Protein 6NCY (pdb70)

B-factor: mean 33.03, std 8.6, range [18.41, 89.69]

Radius of gyration: 34.47 Å; Cα contacts (8 Å, |Δi|>4): 2962; chains: 2; bounding box: 77×88×92 Å

Nearest PDB structures (foldseek):
  6ncz-assembly1_C  TM=1.001E+00  e=0.000E+00  Fusicatenibacter saccharivorans
  6d89-assembly1_B  TM=9.429E-01  e=6.309E-73  Bacteroides uniformis
  7vqm-assembly2_D  TM=9.133E-01  e=1.082E-71  Aquimarina sp.
  8ugt-assembly1_A  TM=8.562E-01  e=4.844E-51  Lachnospira eligens
  6jz4-assembly1_B  TM=8.586E-01  e=1.782E-50  Mediterraneibacter gnavus

Structure (mmCIF, N/CA/C/O backbone):
data_6NCY
#
_entry.id   6NCY
#
_cell.length_a   192.562
_cell.length_b   192.562
_cell.length_c   192.562
_cell.angle_alpha   90.00
_cell.angle_beta   90.00
_cell.angle_gamma   90.00
#
_symmetry.space_group_name_H-M   'P 21 3'
#
loop_
_entity.id
_entity.type
_entity.pdbx_description
1 polymer Beta-glucuronidase
2 non-polymer 'NICKEL (II) ION'
3 non-polymer GLYCEROL
4 non-polymer 'PHOSPHATE ION'
5 water water
#
loop_
_atom_site.group_PDB
_atom_site.id
_atom_site.type_symbol
_atom_site.label_atom_id
_atom_site.label_alt_id
_atom_site.label_comp_id
_atom_site.label_asym_id
_atom_site.label_entity_id
_atom_site.label_seq_id
_atom_site.pdbx_PDB_ins_code
_atom_site.Cartn_x
_atom_site.Cartn_y
_atom_site.Cartn_z
_atom_site.occupancy
_atom_site.B_iso_or_equiv
_atom_site.auth_seq_id
_atom_site.auth_comp_id
_atom_site.auth_asym_id
_atom_site.auth_atom_id
_atom_site.pdbx_PDB_model_num
ATOM 1 N N . MET A 1 10 ? -24.466 1.549 39.890 1.00 57.05 1 MET A N 1
ATOM 2 C CA . MET A 1 10 ? -24.134 2.234 38.642 1.00 59.82 1 MET A CA 1
ATOM 3 C C . MET A 1 10 ? -23.682 3.669 38.927 1.00 58.46 1 MET A C 1
ATOM 4 O O . MET A 1 10 ? -23.854 4.569 38.093 1.00 53.93 1 MET A O 1
ATOM 9 N N . SER A 1 11 ? -23.092 3.864 40.111 1.00 56.21 2 SER A N 1
ATOM 10 C CA . SER A 1 11 ? -22.766 5.210 40.577 1.00 55.14 2 SER A CA 1
ATOM 11 C C . SER A 1 11 ? -21.766 5.902 39.657 1.00 53.25 2 SER A C 1
ATOM 12 O O . SER A 1 11 ? -21.911 7.094 39.362 1.00 48.48 2 SER A O 1
ATOM 15 N N . ASP A 1 12 ? -20.752 5.171 39.180 1.00 52.48 3 ASP A N 1
ATOM 16 C CA . ASP A 1 12 ? -19.715 5.815 38.382 1.00 47.92 3 ASP A CA 1
ATOM 17 C C . ASP A 1 12 ? -20.246 6.371 37.060 1.00 48.85 3 ASP A C 1
ATOM 18 O O . ASP A 1 12 ? -19.607 7.261 36.483 1.00 45.32 3 ASP A O 1
ATOM 23 N N . ILE A 1 13 ? -21.406 5.910 36.580 1.00 44.27 4 ILE A N 1
ATOM 24 C CA . ILE A 1 13 ? -21.958 6.437 35.339 1.00 43.28 4 ILE A CA 1
ATOM 25 C C . ILE A 1 13 ? -23.217 7.288 35.538 1.00 42.19 4 ILE A C 1
ATOM 26 O O . ILE A 1 13 ? -23.527 8.106 34.659 1.00 40.16 4 ILE A O 1
ATOM 31 N N . HIS A 1 14 ? -23.932 7.158 36.660 1.00 43.73 5 HIS A N 1
ATOM 32 C CA . HIS A 1 14 ? -25.195 7.870 36.837 1.00 42.79 5 HIS A CA 1
ATOM 33 C C . HIS A 1 14 ? -25.166 8.977 37.886 1.00 45.79 5 HIS A C 1
ATOM 34 O O . HIS A 1 14 ? -26.130 9.752 37.962 1.00 44.10 5 HIS A O 1
ATOM 41 N N . LEU A 1 15 ? -24.101 9.090 38.678 1.00 41.48 6 LEU A N 1
ATOM 42 C CA . LEU A 1 15 ? -24.005 10.160 39.668 1.00 43.08 6 LEU A CA 1
ATOM 43 C C . LEU A 1 15 ? -23.615 11.464 38.974 1.00 47.61 6 LEU A C 1
ATOM 44 O O . LEU A 1 15 ? -22.520 11.575 38.398 1.00 43.98 6 LEU A O 1
ATOM 49 N N . GLU A 1 16 ? -24.508 12.453 39.025 1.00 40.79 7 GLU A N 1
ATOM 50 C CA . GLU A 1 16 ? -24.200 13.738 38.403 1.00 43.18 7 GLU A CA 1
ATOM 51 C C . GLU A 1 16 ? -23.124 14.482 39.192 1.00 48.21 7 GLU A C 1
ATOM 52 O O . GLU A 1 16 ? -22.116 14.930 38.627 1.00 42.08 7 GLU A O 1
ATOM 58 N N . ASP A 1 17 ? -23.315 14.612 40.506 1.00 45.43 8 ASP A N 1
ATOM 59 C CA . ASP A 1 17 ? -22.419 15.399 41.346 1.00 42.47 8 ASP A CA 1
ATOM 60 C C . ASP A 1 17 ? -21.426 14.475 42.052 1.00 39.51 8 ASP A C 1
ATOM 61 O O . ASP A 1 17 ? -21.469 14.266 43.262 1.00 40.53 8 ASP A O 1
ATOM 66 N N . TYR A 1 18 ? -20.499 13.927 41.261 1.00 33.66 9 TYR A N 1
ATOM 67 C CA . TYR A 1 18 ? -19.523 12.992 41.802 1.00 32.00 9 TYR A CA 1
ATOM 68 C C . TYR A 1 18 ? -18.431 13.687 42.610 1.00 31.10 9 TYR A C 1
ATOM 69 O O . TYR A 1 18 ? -17.686 13.006 43.323 1.00 30.64 9 TYR A O 1
ATOM 78 N N . THR A 1 19 ? -18.319 15.018 42.534 1.00 31.73 10 THR A N 1
ATOM 79 C CA . THR A 1 19 ? -17.268 15.722 43.267 1.00 32.21 10 THR A CA 1
ATOM 80 C C . THR A 1 19 ? -17.665 16.132 44.682 1.00 31.60 10 THR A C 1
ATOM 81 O O . THR A 1 19 ? -16.779 16.414 45.499 1.00 28.90 10 THR A O 1
ATOM 85 N N . GLU A 1 20 ? -18.958 16.181 44.997 1.00 33.40 11 GLU A N 1
ATOM 86 C CA . GLU A 1 20 ? -19.366 16.673 46.310 1.00 35.87 11 GLU A CA 1
ATOM 87 C C . GLU A 1 20 ? -18.767 15.830 47.434 1.00 33.75 11 GLU A C 1
ATOM 88 O O . GLU A 1 20 ? -18.349 16.366 48.467 1.00 31.33 11 GLU A O 1
ATOM 94 N N . GLN A 1 21 ? -18.675 14.513 47.235 1.00 30.93 12 GLN A N 1
ATOM 95 C CA . GLN A 1 21 ? -18.108 13.641 48.263 1.00 32.44 12 GLN A CA 1
ATOM 96 C C . GLN A 1 21 ? -16.658 13.977 48.599 1.00 34.49 12 GLN A C 1
ATOM 97 O O . GLN A 1 21 ? -16.177 13.572 49.658 1.00 30.53 12 GLN A O 1
ATOM 103 N N . TYR A 1 22 ? -15.935 14.681 47.728 1.00 32.24 13 TYR A N 1
ATOM 104 C CA . TYR A 1 22 ? -14.543 15.004 48.030 1.00 28.24 13 TYR A CA 1
ATOM 105 C C . TYR A 1 22 ? -14.377 16.381 48.669 1.00 30.05 13 TYR A C 1
ATOM 106 O O . TYR A 1 22 ? -13.244 16.782 48.963 1.00 28.26 13 TYR A O 1
ATOM 115 N N . GLU A 1 23 ? -15.471 17.111 48.904 1.00 29.45 14 GLU A N 1
ATOM 116 C CA . GLU A 1 23 ? -15.393 18.453 49.489 1.00 30.98 14 GLU A CA 1
ATOM 117 C C . GLU A 1 23 ? -15.212 18.336 51.007 1.00 31.96 14 GLU A C 1
ATOM 118 O O . GLU A 1 23 ? -16.070 18.707 51.804 1.00 32.61 14 GLU A O 1
ATOM 124 N N . THR A 1 24 ? -14.057 17.811 51.405 1.00 29.08 15 THR A N 1
ATOM 125 C CA . THR A 1 24 ? -13.770 17.588 52.815 1.00 31.84 15 THR A CA 1
ATOM 126 C C . THR A 1 24 ? -12.266 17.398 52.967 1.00 30.50 15 THR A C 1
ATOM 127 O O . THR A 1 24 ? -11.541 17.238 51.983 1.00 30.49 15 THR A O 1
ATOM 131 N N . GLY A 1 25 ? -11.805 17.421 54.213 1.00 26.00 16 GLY A N 1
ATOM 132 C CA . GLY A 1 25 ? -10.380 17.302 54.488 1.00 26.22 16 GLY A CA 1
ATOM 133 C C . GLY A 1 25 ? -9.544 18.382 53.827 1.00 31.31 16 GLY A C 1
ATOM 134 O O . GLY A 1 25 ? -8.490 18.087 53.253 1.00 28.60 16 GLY A O 1
ATOM 135 N N . PHE A 1 26 ? -9.987 19.630 53.893 1.00 29.95 17 PHE A N 1
ATOM 136 C CA . PHE A 1 26 ? -9.313 20.690 53.154 1.00 28.98 17 PHE A CA 1
ATOM 137 C C . PHE A 1 26 ? -7.948 21.012 53.737 1.00 29.22 17 PHE A C 1
ATOM 138 O O . PHE A 1 26 ? -7.760 21.039 54.954 1.00 31.22 17 PHE A O 1
ATOM 146 N N . ALA A 1 27 ? -6.990 21.262 52.854 1.00 28.36 18 ALA A N 1
ATOM 147 C CA . ALA A 1 27 ? -5.783 21.979 53.232 1.00 29.27 18 ALA A CA 1
ATOM 148 C C . ALA A 1 27 ? -6.065 23.466 53.088 1.00 26.74 18 ALA A C 1
ATOM 149 O O . ALA A 1 27 ? -6.519 23.915 52.031 1.00 25.79 18 ALA A O 1
ATOM 151 N N . THR A 1 28 ? -5.813 24.223 54.157 1.00 25.08 19 THR A N 1
ATOM 152 C CA . THR A 1 28 ? -6.093 25.650 54.197 1.00 27.16 19 THR A CA 1
ATOM 153 C C . THR A 1 28 ? -4.963 26.321 54.956 1.00 26.43 19 THR A C 1
ATOM 154 O O . THR A 1 28 ? -4.065 25.653 55.466 1.00 27.66 19 THR A O 1
ATOM 158 N N . VAL A 1 29 ? -5.027 27.653 55.072 1.00 26.61 20 VAL A N 1
ATOM 159 C CA . VAL A 1 29 ? -4.046 28.357 55.901 1.00 25.54 20 VAL A CA 1
ATOM 160 C C . VAL A 1 29 ? -3.993 27.769 57.311 1.00 28.59 20 VAL A C 1
ATOM 161 O O . VAL A 1 29 ? -2.924 27.712 57.930 1.00 26.99 20 VAL A O 1
ATOM 165 N N . ASP A 1 30 ? -5.128 27.280 57.823 1.00 27.60 21 ASP A N 1
ATOM 166 C CA . ASP A 1 30 ? -5.171 26.750 59.182 1.00 30.03 21 ASP A CA 1
ATOM 167 C C . ASP A 1 30 ? -4.474 25.403 59.337 1.00 31.72 21 ASP A C 1
ATOM 168 O O . ASP A 1 30 ? -4.219 25.000 60.474 1.00 29.83 21 ASP A O 1
ATOM 173 N N . THR A 1 31 ? -4.157 24.692 58.250 1.00 29.17 22 THR A N 1
ATOM 174 C CA . THR A 1 31 ? -3.427 23.435 58.382 1.00 26.63 22 THR A CA 1
ATOM 175 C C . THR A 1 31 ? -1.955 23.568 58.016 1.00 28.70 22 THR A C 1
ATOM 176 O O . THR A 1 31 ? -1.205 22.605 58.185 1.00 29.34 22 THR A O 1
ATOM 180 N N . MET A 1 32 ? -1.518 24.733 57.544 1.00 27.69 23 MET A N 1
ATOM 181 C CA . MET A 1 32 ? -0.100 24.937 57.276 1.00 30.02 23 MET A CA 1
ATOM 182 C C . MET A 1 32 ? 0.718 24.787 58.554 1.00 30.10 23 MET A C 1
ATOM 183 O O . MET A 1 32 ? 0.248 25.082 59.656 1.00 30.09 23 MET A O 1
ATOM 188 N N . ILE A 1 33 ? 1.969 24.346 58.400 1.00 26.84 24 ILE A N 1
ATOM 189 C CA . ILE A 1 33 ? 2.934 24.403 59.489 1.00 29.36 24 ILE A CA 1
ATOM 190 C C . ILE A 1 33 ? 4.153 25.164 59.002 1.00 29.27 24 ILE A C 1
ATOM 191 O O . ILE A 1 33 ? 4.453 25.192 57.804 1.00 29.64 24 ILE A O 1
ATOM 196 N N . PHE A 1 34 ? 4.860 25.781 59.948 1.00 27.39 25 PHE A N 1
ATOM 197 C CA . PHE A 1 34 ? 6.088 26.501 59.633 1.00 26.97 25 PHE A CA 1
ATOM 198 C C . PHE A 1 34 ? 7.183 25.505 59.250 1.00 30.30 25 PHE A C 1
ATOM 199 O O . PHE A 1 34 ? 7.384 24.500 59.940 1.00 29.22 25 PHE A O 1
ATOM 207 N N . GLU A 1 35 ? 7.9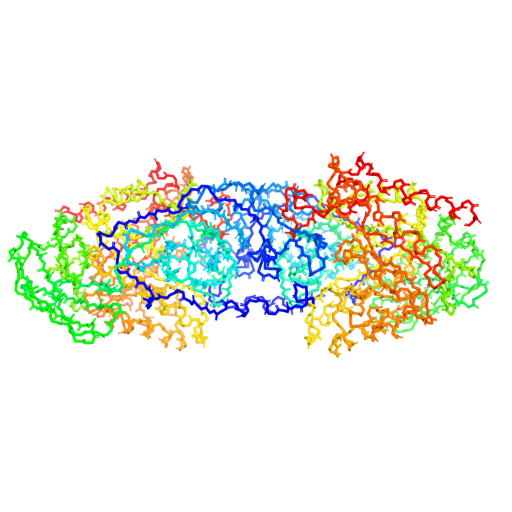08 25.791 58.157 1.00 28.73 26 GLU A N 1
ATOM 208 C CA . GLU A 1 35 ? 8.880 24.850 57.613 1.00 30.64 26 GLU A CA 1
ATOM 209 C C . GLU A 1 35 ? 10.335 25.210 57.858 1.00 31.46 26 GLU A C 1
ATOM 210 O O . GLU A 1 35 ? 11.203 24.357 57.639 1.00 31.10 26 GLU A O 1
ATOM 216 N N . GLY A 1 36 ? 10.636 26.446 58.252 1.00 28.74 27 GLY A N 1
ATOM 217 C CA . GLY A 1 36 ? 12.023 26.848 58.386 1.00 27.41 27 GLY A CA 1
ATOM 218 C C . GLY A 1 36 ? 12.796 25.956 59.334 1.00 32.13 27 GLY A C 1
ATOM 219 O O . GLY A 1 36 ? 12.325 25.653 60.438 1.00 28.12 27 GLY A O 1
ATOM 220 N N . GLY A 1 37 ? 13.974 25.510 58.896 1.00 29.16 28 GLY A N 1
ATOM 221 C CA . GLY A 1 37 ? 14.822 24.639 59.683 1.00 32.63 28 GLY A CA 1
ATOM 222 C C . GLY A 1 37 ? 14.320 23.225 59.879 1.00 35.74 28 GLY A C 1
ATOM 223 O O . GLY A 1 37 ? 14.896 22.491 60.688 1.00 43.41 28 GLY A O 1
ATOM 224 N N . ARG A 1 38 ? 13.272 22.806 59.173 1.00 31.31 29 ARG A N 1
ATOM 225 C CA . ARG A 1 38 ? 12.743 21.456 59.317 1.00 30.83 29 ARG A CA 1
ATOM 226 C C . ARG A 1 38 ? 13.322 20.566 58.224 1.00 35.81 29 ARG A C 1
ATOM 227 O O . ARG A 1 38 ? 13.287 20.925 57.040 1.00 31.12 29 ARG A O 1
ATOM 235 N N . ARG A 1 39 ? 13.852 19.413 58.626 1.00 31.88 30 ARG A N 1
ATOM 236 C CA . ARG A 1 39 ? 14.252 18.391 57.669 1.00 34.95 30 ARG A CA 1
ATOM 237 C C . ARG A 1 39 ? 13.030 17.806 56.974 1.00 32.59 30 ARG A C 1
ATOM 238 O O . ARG A 1 39 ? 12.011 17.511 57.606 1.00 31.57 30 ARG A O 1
ATOM 246 N N . GLU A 1 40 ? 13.131 17.635 55.662 1.00 28.69 31 GLU A N 1
ATOM 247 C CA . GLU A 1 40 ? 12.044 17.060 54.891 1.00 31.24 31 GLU A CA 1
ATOM 248 C C . GLU A 1 40 ? 12.580 15.960 53.985 1.00 33.68 31 GLU A C 1
ATOM 249 O O . GLU A 1 40 ? 13.752 15.956 53.603 1.00 33.47 31 GLU A O 1
ATOM 255 N N . GLU A 1 41 ? 11.717 14.989 53.708 1.00 31.37 32 GLU A N 1
ATOM 256 C CA . GLU A 1 41 ? 11.954 13.938 52.728 1.00 28.28 32 GLU A CA 1
ATOM 257 C C . GLU A 1 41 ? 11.003 14.205 51.568 1.00 27.15 32 GLU A C 1
ATOM 258 O O . GLU A 1 41 ? 9.786 14.294 51.776 1.00 29.42 32 GLU A O 1
ATOM 264 N N . LEU A 1 42 ? 11.538 14.375 50.364 1.00 27.35 33 LEU A N 1
ATOM 265 C CA . LEU A 1 42 ? 10.651 14.725 49.260 1.00 26.94 33 LEU A CA 1
ATOM 266 C C . LEU A 1 42 ? 10.068 13.468 48.635 1.00 27.61 33 LEU A C 1
ATOM 267 O O . LEU A 1 42 ? 10.628 12.373 48.744 1.00 26.83 33 LEU A O 1
ATOM 272 N N . LEU A 1 43 ? 8.913 13.634 47.989 1.00 25.55 34 LEU A N 1
ATOM 273 C CA . LEU A 1 43 ? 8.365 12.613 47.108 1.00 24.89 34 LEU A CA 1
ATOM 274 C C . LEU A 1 43 ? 8.500 12.998 45.642 1.00 26.56 34 LEU A C 1
ATOM 275 O O . LEU A 1 43 ? 7.869 12.370 44.783 1.00 24.55 34 LEU A O 1
ATOM 280 N N . ASN A 1 44 ? 9.316 14.015 45.343 1.00 25.56 35 ASN A N 1
ATOM 281 C CA . ASN A 1 44 ? 9.721 14.298 43.972 1.00 26.94 35 ASN A CA 1
ATOM 282 C C . ASN A 1 44 ? 10.297 13.034 43.343 1.00 26.67 35 ASN A C 1
ATOM 283 O O . ASN A 1 44 ? 10.919 12.211 44.018 1.00 25.64 35 ASN A O 1
ATOM 288 N N . GLY A 1 45 ? 10.102 12.876 42.044 1.00 27.67 36 GLY A N 1
ATOM 289 C CA . GLY A 1 45 ? 10.632 11.722 41.353 1.00 27.21 36 GLY A CA 1
ATOM 290 C C . GLY A 1 45 ? 9.663 11.252 40.296 1.00 26.98 36 GLY A C 1
ATOM 291 O O . GLY A 1 45 ? 8.714 11.950 39.943 1.00 25.99 36 GLY A O 1
ATOM 292 N N . GLY A 1 46 ? 9.902 10.046 39.779 1.00 25.32 37 GLY A N 1
ATOM 293 C CA . GLY A 1 46 ? 9.019 9.518 38.750 1.00 26.75 37 GLY A CA 1
ATOM 294 C C . GLY A 1 46 ? 7.709 9.018 39.330 1.00 27.78 37 GLY A C 1
ATOM 295 O O . GLY A 1 46 ? 7.723 8.200 40.241 1.00 29.47 37 GLY A O 1
ATOM 296 N N . TRP A 1 47 ? 6.568 9.536 38.881 1.00 26.97 38 TRP A N 1
ATOM 297 C CA . TRP A 1 47 ? 5.280 9.002 39.293 1.00 25.38 38 TRP A CA 1
ATOM 298 C C . TRP A 1 47 ? 4.623 8.347 38.088 1.00 24.92 38 TRP A C 1
ATOM 299 O O . TRP A 1 47 ? 4.629 8.908 36.985 1.00 25.40 38 TRP A O 1
ATOM 310 N N . HIS A 1 48 ? 4.055 7.167 38.298 1.00 22.43 39 HIS A N 1
ATOM 311 C CA . HIS A 1 48 ? 3.217 6.554 37.270 1.00 27.52 39 HIS A CA 1
ATOM 312 C C . HIS A 1 48 ? 1.955 7.396 37.075 1.00 26.74 39 HIS A C 1
ATOM 313 O O . HIS A 1 48 ? 1.373 7.896 38.046 1.00 25.62 39 HIS A O 1
ATOM 320 N N . TYR A 1 49 ? 1.519 7.565 35.824 1.00 23.38 40 TYR A N 1
ATOM 321 C CA . TYR A 1 49 ? 0.441 8.532 35.614 1.00 25.90 40 TYR A CA 1
ATOM 322 C C . TYR A 1 49 ? -0.497 8.104 34.489 1.00 26.04 40 TYR A C 1
ATOM 323 O O . TYR A 1 49 ? -0.133 7.323 33.609 1.00 25.56 40 TYR A O 1
ATOM 332 N N . ALA A 1 50 ? -1.718 8.652 34.520 1.00 26.32 41 ALA A N 1
ATOM 333 C CA . ALA A 1 50 ? -2.634 8.602 33.387 1.00 24.19 41 ALA A CA 1
ATOM 334 C C . ALA A 1 50 ? -3.230 9.976 33.127 1.00 24.86 41 ALA A C 1
ATOM 335 O O . ALA A 1 50 ? -3.457 10.757 34.058 1.00 27.03 41 ALA A O 1
ATOM 337 N N . VAL A 1 51 ? -3.476 10.258 31.845 1.00 25.47 42 VAL A N 1
ATOM 338 C CA . VAL A 1 51 ? -4.397 11.322 31.438 1.00 24.68 42 VAL A CA 1
ATOM 339 C C . VAL A 1 51 ? -5.815 10.867 31.755 1.00 26.18 42 VAL A C 1
ATOM 340 O O . VAL A 1 51 ? -6.258 9.808 31.288 1.00 27.27 42 VAL A O 1
ATOM 344 N N . ASP A 1 52 ? -6.539 11.648 32.550 1.00 24.68 43 ASP A N 1
ATOM 345 C CA . ASP A 1 52 ? -7.863 11.230 33.016 1.00 23.06 43 ASP A CA 1
ATOM 346 C C . ASP A 1 52 ? -8.890 12.263 32.579 1.00 26.96 43 ASP A C 1
ATOM 347 O O . ASP A 1 52 ? -9.430 13.005 33.406 1.00 27.09 43 ASP A O 1
ATOM 352 N N . GLN A 1 53 ? -9.190 12.272 31.279 1.00 24.12 44 GLN A N 1
ATOM 353 C CA . GLN A 1 53 ? -9.922 13.389 30.690 1.00 25.82 44 GLN A CA 1
ATOM 354 C C . GLN A 1 53 ? -11.334 13.528 31.256 1.00 28.35 44 GLN A C 1
ATOM 355 O O . GLN A 1 53 ? -11.851 14.652 31.362 1.00 24.93 44 GLN A O 1
ATOM 361 N N . TYR A 1 54 ? -11.980 12.418 31.618 1.00 23.93 45 TYR A N 1
ATOM 362 C CA . TYR A 1 54 ? -13.358 12.473 32.091 1.00 24.21 45 TYR A CA 1
ATOM 363 C C . TYR A 1 54 ? -13.475 12.323 33.603 1.00 25.85 45 TYR A C 1
ATOM 364 O O . TYR A 1 54 ? -14.582 12.113 34.110 1.00 26.75 45 TYR A O 1
ATOM 373 N N . ASP A 1 55 ? -12.365 12.420 34.333 1.00 25.21 46 ASP A N 1
ATOM 374 C CA . ASP A 1 55 ? -12.374 12.296 35.792 1.00 26.31 46 ASP A CA 1
ATOM 375 C C . ASP A 1 55 ? -12.831 10.899 36.230 1.00 29.77 46 ASP A C 1
ATOM 376 O O . ASP A 1 55 ? -13.454 10.726 37.286 1.00 28.24 46 ASP A O 1
ATOM 381 N N . THR A 1 56 ? -12.489 9.890 35.421 1.00 28.96 47 THR A N 1
ATOM 382 C CA . THR A 1 56 ? -12.905 8.515 35.687 1.00 27.62 47 THR A CA 1
ATOM 383 C C . THR A 1 56 ? -12.362 7.996 37.017 1.00 28.61 47 THR A C 1
ATOM 384 O O . THR A 1 56 ? -13.037 7.215 37.696 1.00 28.51 47 THR A O 1
ATOM 388 N N . CYS A 1 57 ? -11.152 8.412 37.407 1.00 25.31 48 CYS A N 1
ATOM 389 C CA . CYS A 1 57 ? -10.598 7.966 38.685 1.00 24.63 48 CYS A CA 1
ATOM 390 C C . CYS A 1 57 ? -11.496 8.370 39.853 1.00 30.95 48 CYS A C 1
ATOM 391 O O . CYS A 1 57 ? -11.704 7.589 40.786 1.00 29.87 48 CYS A O 1
ATOM 394 N N . LEU A 1 58 ? -12.039 9.589 39.821 1.00 29.02 49 LEU A N 1
ATOM 395 C CA . LEU A 1 58 ? -12.882 10.076 40.904 1.00 27.94 49 LEU A CA 1
ATOM 396 C C . LEU A 1 58 ? -14.280 9.477 40.868 1.00 28.98 49 LEU A C 1
ATOM 397 O O . LEU A 1 58 ? -14.938 9.407 41.912 1.00 30.06 49 LEU A O 1
ATOM 402 N N . ARG A 1 59 ? -14.739 9.032 39.702 1.00 31.10 50 ARG A N 1
ATOM 403 C CA . ARG A 1 59 ? -16.047 8.394 39.607 1.00 28.87 50 ARG A CA 1
ATOM 404 C C . ARG A 1 59 ? -15.971 6.909 39.938 1.00 35.40 50 ARG A C 1
ATOM 405 O O . ARG A 1 59 ? -16.842 6.389 40.639 1.00 33.08 50 ARG A O 1
ATOM 413 N N . GLN A 1 60 ? -14.948 6.210 39.425 1.00 29.44 51 GLN A N 1
ATOM 414 C CA . GLN A 1 60 ? -14.778 4.775 39.641 1.00 31.63 51 GLN A CA 1
ATOM 415 C C . GLN A 1 60 ? -13.965 4.446 40.883 1.00 33.14 51 GLN A C 1
ATOM 416 O O . GLN A 1 60 ? -13.965 3.286 41.312 1.00 31.52 51 GLN A O 1
ATOM 422 N N . LYS A 1 61 ? -13.232 5.418 41.433 1.00 29.07 52 LYS A N 1
ATOM 423 C CA . LYS A 1 61 ? -12.455 5.240 42.664 1.00 31.23 52 LYS A CA 1
ATOM 424 C C . LYS A 1 61 ? -11.343 4.201 42.470 1.00 31.62 52 LYS A C 1
ATOM 425 O O . LYS A 1 61 ? -11.238 3.203 43.193 1.00 27.24 52 LYS A O 1
ATOM 431 N N . TRP A 1 62 ? -10.493 4.473 41.470 1.00 29.53 53 TRP A N 1
ATOM 432 C CA . TRP A 1 62 ? -9.366 3.591 41.183 1.00 28.41 53 TRP A CA 1
ATOM 433 C C . TRP A 1 62 ? -8.492 3.364 42.400 1.00 28.31 53 TRP A C 1
ATOM 434 O O . TRP A 1 62 ? -7.862 2.306 42.530 1.00 27.67 53 TRP A O 1
ATOM 445 N N . TYR A 1 63 ? -8.395 4.367 43.277 1.00 27.30 54 TYR A N 1
ATOM 446 C CA . TYR A 1 63 ? -7.502 4.272 44.426 1.00 27.14 54 TYR A CA 1
ATOM 447 C C . TYR A 1 63 ? -7.920 3.185 45.409 1.00 27.27 54 TYR A C 1
ATOM 448 O O . TYR A 1 63 ? -7.117 2.807 46.264 1.00 29.25 54 TYR A O 1
ATOM 457 N N . LYS A 1 64 ? -9.158 2.700 45.342 1.00 28.88 55 LYS A N 1
ATOM 458 C CA . LYS A 1 64 ? -9.534 1.567 46.185 1.00 27.62 55 LYS A CA 1
ATOM 459 C C . LYS A 1 64 ? -8.927 0.256 45.701 1.00 34.21 55 LYS A C 1
ATOM 460 O O . LYS A 1 64 ? -8.896 -0.710 46.467 1.00 31.95 55 LYS A O 1
ATOM 466 N N . GLU A 1 65 ? -8.467 0.194 44.449 1.00 31.90 56 GLU A N 1
ATOM 467 C CA . GLU A 1 65 ? -7.824 -1.004 43.889 1.00 30.50 56 GLU A CA 1
ATOM 468 C C . GLU A 1 65 ? -8.672 -2.256 44.111 1.00 33.01 56 GLU A C 1
ATOM 469 O O . GLU A 1 65 ? -8.201 -3.293 44.590 1.00 32.02 56 GLU A O 1
ATOM 475 N N . ARG A 1 66 ? -9.938 -2.160 43.740 1.00 31.59 57 ARG A N 1
ATOM 476 C CA . ARG A 1 66 ? -10.848 -3.297 43.823 1.00 34.52 57 ARG A CA 1
ATOM 477 C C . ARG A 1 66 ? -10.639 -4.161 42.580 1.00 36.26 57 ARG A C 1
ATOM 478 O O . ARG A 1 66 ? -11.138 -3.848 41.499 1.00 35.69 57 ARG A O 1
ATOM 486 N N . TYR A 1 67 ? -9.861 -5.238 42.720 1.00 33.94 58 TYR A N 1
ATOM 487 C CA . TYR A 1 67 ? -9.486 -6.081 41.590 1.00 33.03 58 TYR A CA 1
ATOM 488 C C . TYR A 1 67 ? -10.352 -7.327 41.454 1.00 35.85 58 TYR A C 1
ATOM 489 O O . TYR A 1 67 ? -10.422 -7.896 40.357 1.00 31.94 58 TYR A O 1
ATOM 498 N N . ARG A 1 68 ? -11.018 -7.748 42.530 1.00 33.48 59 ARG A N 1
ATOM 499 C CA . ARG A 1 68 ? -11.873 -8.926 42.535 1.00 39.94 59 ARG A CA 1
ATOM 500 C C . ARG A 1 68 ? -13.199 -8.591 43.199 1.00 38.40 59 ARG A C 1
ATOM 501 O O . ARG A 1 68 ? -13.268 -7.700 44.044 1.00 40.54 59 ARG A O 1
ATOM 509 N N . ASP A 1 69 ? -14.253 -9.312 42.814 1.00 38.16 60 ASP A N 1
ATOM 510 C CA . ASP A 1 69 ? -15.540 -9.130 43.469 1.00 47.88 60 ASP A CA 1
ATOM 511 C C . ASP A 1 69 ? -15.637 -10.054 44.692 1.00 42.72 60 ASP A C 1
ATOM 512 O O . ASP A 1 69 ? -14.684 -10.741 45.057 1.00 41.35 60 ASP A O 1
ATOM 517 N N . GLU A 1 70 ? -16.805 -10.062 45.342 1.00 51.54 61 GLU A N 1
ATOM 518 C CA . GLU A 1 70 ? -16.957 -10.772 46.613 1.00 52.79 61 GLU A CA 1
ATOM 519 C C . GLU A 1 70 ? -16.835 -12.279 46.434 1.00 54.24 61 GLU A C 1
ATOM 520 O O . GLU A 1 70 ? -16.468 -12.989 47.376 1.00 53.18 61 GLU A O 1
ATOM 526 N N . LYS A 1 71 ? -17.130 -12.785 45.240 1.00 49.39 62 LYS A N 1
ATOM 527 C CA . LYS A 1 71 ? -17.027 -14.207 44.956 1.00 47.14 62 LYS A CA 1
ATOM 528 C C . LYS A 1 71 ? -15.670 -14.599 44.386 1.00 45.57 62 LYS A C 1
ATOM 529 O O . LYS A 1 71 ? -15.508 -15.734 43.930 1.00 45.82 62 LYS A O 1
ATOM 535 N N . GLY A 1 72 ? -14.695 -13.694 44.388 1.00 44.15 63 GLY A N 1
ATOM 536 C CA . GLY A 1 72 ? -13.380 -14.045 43.904 1.00 37.56 63 GLY A CA 1
ATOM 537 C C . GLY A 1 72 ? -13.171 -13.923 42.406 1.00 42.49 63 GLY A C 1
ATOM 538 O O . GLY A 1 72 ? -12.071 -14.228 41.932 1.00 39.77 63 GLY A O 1
ATOM 539 N N . PHE A 1 73 ? -14.176 -13.497 41.638 1.00 37.04 64 PHE A N 1
ATOM 540 C CA . PHE A 1 73 ? -13.951 -13.238 40.215 1.00 39.38 64 PHE A CA 1
ATOM 541 C C . PHE A 1 73 ? -13.144 -11.955 40.026 1.00 37.80 64 PHE A C 1
ATOM 542 O O . PHE A 1 73 ? -13.378 -10.957 40.711 1.00 35.38 64 PHE A O 1
ATOM 550 N N . THR A 1 74 ? -12.221 -11.961 39.065 1.00 34.94 65 THR A N 1
ATOM 551 C CA . THR A 1 74 ? -11.627 -10.698 38.646 1.00 33.63 65 THR A CA 1
ATOM 552 C C . THR A 1 74 ? -12.655 -9.871 37.882 1.00 32.09 65 THR A C 1
ATOM 553 O O . THR A 1 74 ? -13.508 -10.405 37.163 1.00 31.42 65 THR A O 1
ATOM 557 N N . VAL A 1 75 ? -12.577 -8.556 38.055 1.00 31.76 66 VAL A N 1
ATOM 558 C CA . VAL A 1 75 ? -13.446 -7.629 37.335 1.00 34.57 66 VAL A CA 1
ATOM 559 C C . VAL A 1 75 ? -12.584 -6.821 36.372 1.00 31.91 66 VAL A C 1
ATOM 560 O O . VAL A 1 75 ? -11.410 -6.563 36.661 1.00 33.17 66 VAL A O 1
ATOM 564 N N . PRO A 1 76 ? -13.107 -6.424 35.218 1.00 33.09 67 PRO A N 1
ATOM 565 C CA . PRO A 1 76 ? -12.326 -5.571 34.308 1.00 30.03 67 PRO A CA 1
ATOM 566 C C . PRO A 1 76 ? -11.979 -4.246 34.978 1.00 29.98 67 PRO A C 1
ATOM 567 O O . PRO A 1 76 ? -12.774 -3.708 35.750 1.00 31.43 67 PRO A O 1
ATOM 571 N N . ILE A 1 77 ? -10.776 -3.724 34.706 1.00 28.09 68 ILE A N 1
ATOM 572 C CA . ILE A 1 77 ? -10.392 -2.415 35.228 1.00 31.19 68 ILE A CA 1
ATOM 573 C C . ILE A 1 77 ? -9.807 -1.544 34.122 1.00 31.08 68 ILE A C 1
ATOM 574 O O . ILE A 1 77 ? -9.324 -2.032 33.096 1.00 27.36 68 ILE A O 1
ATOM 579 N N . ASP A 1 78 ? -9.848 -0.229 34.362 1.00 27.70 69 ASP A N 1
ATOM 580 C CA . ASP A 1 78 ? -9.486 0.782 33.373 1.00 28.77 69 ASP A CA 1
ATOM 581 C C . ASP A 1 78 ? -8.202 1.519 33.738 1.00 27.79 69 ASP A C 1
ATOM 582 O O . ASP A 1 78 ? -7.981 2.651 33.284 1.00 25.78 69 ASP A O 1
ATOM 587 N N . TYR A 1 79 ? -7.351 0.893 34.548 1.00 26.46 70 TYR A N 1
ATOM 588 C CA . TYR A 1 79 ? -6.100 1.484 35.001 1.00 27.98 70 TYR A CA 1
ATOM 589 C C . TYR A 1 79 ? -5.133 0.352 35.305 1.00 28.88 70 TYR A C 1
ATOM 590 O O . TYR A 1 79 ? -5.542 -0.797 35.481 1.00 29.16 70 TYR A O 1
ATOM 599 N N . SER A 1 80 ? -3.840 0.692 35.372 1.00 29.14 71 SER A N 1
ATOM 600 C CA . SER A 1 80 ? -2.799 -0.263 35.778 1.00 32.05 71 SER A CA 1
ATOM 601 C C . SER A 1 80 ? -1.657 0.551 36.396 1.00 29.49 71 SER A C 1
ATOM 602 O O . SER A 1 80 ? -0.773 1.028 35.686 1.00 32.83 71 SER A O 1
ATOM 605 N N . PHE A 1 81 ? -1.688 0.699 37.723 1.00 29.64 72 PHE A N 1
ATOM 606 C CA . PHE A 1 81 ? -0.807 1.661 38.389 1.00 30.41 72 PHE A CA 1
ATOM 607 C C . PHE A 1 81 ? 0.669 1.413 38.063 1.00 30.98 72 PHE A C 1
ATOM 608 O O . PHE A 1 81 ? 1.364 2.311 37.582 1.00 32.22 72 PHE A O 1
ATOM 616 N N . ASP A 1 82 ? 1.176 0.199 38.317 1.00 28.48 73 ASP A N 1
ATOM 617 C CA . ASP A 1 82 ? 2.612 -0.018 38.143 1.00 27.33 73 ASP A CA 1
ATOM 618 C C . ASP A 1 82 ? 3.034 -0.089 36.681 1.00 30.44 73 ASP A C 1
ATOM 619 O O . ASP A 1 82 ? 4.223 0.075 36.392 1.00 31.35 73 ASP A O 1
ATOM 624 N N . GLU A 1 83 ? 2.104 -0.322 35.754 1.00 27.11 74 GLU A N 1
ATOM 625 C CA . GLU A 1 83 ? 2.450 -0.439 34.345 1.00 27.09 74 GLU A CA 1
ATOM 626 C C . GLU A 1 83 ? 2.098 0.809 33.546 1.00 29.37 74 GLU A C 1
ATOM 627 O O . GLU A 1 83 ? 2.317 0.831 32.337 1.00 29.57 74 GLU A O 1
ATOM 633 N N . TRP A 1 84 ? 1.537 1.836 34.190 1.00 26.43 75 TRP A N 1
ATOM 634 C CA . TRP A 1 84 ? 1.396 3.144 33.564 1.00 27.59 75 TRP A CA 1
ATOM 635 C C . TRP A 1 84 ? 2.776 3.723 33.239 1.00 27.61 75 TRP A C 1
ATOM 636 O O . TRP A 1 84 ? 3.765 3.384 33.895 1.00 25.97 75 TRP A O 1
ATOM 647 N N . PRO A 1 85 ? 2.861 4.638 32.267 1.00 26.72 76 PRO A N 1
ATOM 648 C CA . PRO A 1 85 ? 4.112 5.378 32.058 1.00 27.28 76 PRO A CA 1
ATOM 649 C C . PRO A 1 85 ? 4.401 6.288 33.245 1.00 27.13 76 PRO A C 1
ATOM 650 O O . PRO A 1 85 ? 3.580 6.467 34.146 1.00 26.86 76 PRO A O 1
ATOM 654 N N . VAL A 1 86 ? 5.572 6.918 33.197 1.00 27.77 77 VAL A N 1
ATOM 655 C CA . VAL A 1 86 ? 6.146 7.634 34.330 1.00 27.58 77 VAL A CA 1
ATOM 656 C C . VAL A 1 86 ? 6.392 9.084 33.940 1.00 27.82 77 VAL A C 1
ATOM 657 O O . VAL A 1 86 ? 6.860 9.365 32.834 1.00 27.14 77 VAL A O 1
ATOM 661 N N . MET A 1 87 ? 6.059 10.008 34.843 1.00 26.28 78 MET A N 1
ATOM 662 C CA . MET A 1 87 ? 6.327 11.428 34.647 1.00 25.40 78 MET A CA 1
ATOM 663 C C . MET A 1 87 ? 7.090 11.946 35.853 1.00 28.53 78 MET A C 1
ATOM 664 O O . MET A 1 87 ? 6.726 11.645 36.995 1.00 25.04 78 MET A O 1
ATOM 669 N N . GLN A 1 88 ? 8.144 12.719 35.602 1.00 27.39 79 GLN A N 1
ATOM 670 C CA . GLN A 1 88 ? 8.937 13.292 36.682 1.00 29.41 79 GLN A CA 1
ATOM 671 C C . GLN A 1 88 ? 8.175 14.458 37.305 1.00 28.98 79 GLN A C 1
ATOM 672 O O . GLN A 1 88 ? 7.876 15.443 36.618 1.00 27.56 79 GLN A O 1
ATOM 678 N N . LEU A 1 89 ? 7.858 14.346 38.608 1.00 26.20 80 LEU A N 1
ATOM 679 C CA . LEU A 1 89 ? 7.241 15.414 39.383 1.00 25.93 80 LEU A CA 1
ATOM 680 C C . LEU A 1 89 ? 8.272 16.016 40.324 1.00 26.14 80 LEU A C 1
ATOM 681 O O . LEU A 1 89 ? 9.152 15.306 40.810 1.00 25.33 80 LEU A O 1
ATOM 686 N N . PRO A 1 90 ? 8.184 17.319 40.630 1.00 30.28 81 PRO A N 1
ATOM 687 C CA . PRO A 1 90 ? 7.135 18.233 40.159 1.00 26.94 81 PRO A CA 1
ATOM 688 C C . PRO A 1 90 ? 7.404 18.799 38.760 1.00 27.44 81 PRO A C 1
ATOM 689 O O . PRO A 1 90 ? 8.550 18.887 38.342 1.00 26.28 81 PRO A O 1
ATOM 693 N N . CYS A 1 91 ? 6.346 19.170 38.045 1.00 25.01 82 CYS A N 1
ATOM 694 C CA . CYS A 1 91 ? 6.459 19.827 36.748 1.00 27.92 82 CYS A CA 1
ATOM 695 C C . CYS A 1 91 ? 5.104 20.421 36.410 1.00 26.40 82 CYS A C 1
ATOM 696 O O . CYS A 1 91 ? 4.078 20.009 36.961 1.00 24.41 82 CYS A O 1
ATOM 699 N N . SER A 1 92 ? 5.118 21.421 35.531 1.00 26.29 83 SER A N 1
ATOM 700 C CA . SER A 1 92 ? 3.925 21.771 34.770 1.00 26.91 83 SER A CA 1
ATOM 701 C C . SER A 1 92 ? 3.790 20.731 33.677 1.00 25.61 83 SER A C 1
ATOM 702 O O . SER A 1 92 ? 4.694 20.597 32.842 1.00 25.14 83 SER A O 1
ATOM 705 N N . TRP A 1 93 ? 2.674 20.004 33.647 1.00 24.61 84 TRP A N 1
ATOM 706 C CA . TRP A 1 93 ? 2.632 18.917 32.674 1.00 22.73 84 TRP A CA 1
ATOM 707 C C . TRP A 1 93 ? 2.583 19.440 31.243 1.00 24.72 84 TRP A C 1
ATOM 708 O O . TRP A 1 93 ? 2.970 18.713 30.323 1.00 26.09 84 TRP A O 1
ATOM 719 N N . ASN A 1 94 ? 2.205 20.715 31.050 1.00 23.19 85 ASN A N 1
ATOM 720 C CA . ASN A 1 94 ? 2.064 21.271 29.703 1.00 25.54 85 ASN A CA 1
ATOM 721 C C . ASN A 1 94 ? 3.387 21.331 28.947 1.00 29.46 85 ASN A C 1
ATOM 722 O O . ASN A 1 94 ? 3.395 21.276 27.715 1.00 28.44 85 ASN A O 1
ATOM 727 N N . THR A 1 95 ? 4.505 21.481 29.650 1.00 25.94 86 THR A N 1
ATOM 728 C CA . THR A 1 95 ? 5.802 21.566 29.003 1.00 29.77 86 THR A CA 1
ATOM 729 C C . THR A 1 95 ? 6.548 20.234 29.036 1.00 32.97 86 THR A C 1
ATOM 730 O O . THR A 1 95 ? 7.681 20.164 28.562 1.00 34.31 86 THR A O 1
ATOM 734 N N . ILE A 1 96 ? 5.906 19.170 29.535 1.00 34.53 87 ILE A N 1
ATOM 735 C CA . ILE A 1 96 ? 6.484 17.823 29.559 1.00 33.46 87 ILE A CA 1
ATOM 736 C C . ILE A 1 96 ? 6.484 17.200 28.173 1.00 33.92 87 ILE A C 1
ATOM 737 O O . ILE A 1 96 ? 7.426 16.500 27.789 1.00 37.95 87 ILE A O 1
ATOM 742 N N . ASP A 1 97 ? 5.419 17.409 27.411 1.00 36.75 88 ASP A N 1
ATOM 743 C CA . ASP A 1 97 ? 5.306 16.826 26.084 1.00 37.26 88 ASP A CA 1
ATOM 744 C C . ASP A 1 97 ? 4.366 17.704 25.288 1.00 35.48 88 ASP A C 1
ATOM 745 O O . ASP A 1 97 ? 3.433 18.272 25.866 1.00 36.82 88 ASP A O 1
ATOM 750 N N . PRO A 1 98 ? 4.584 17.852 23.978 1.00 36.57 89 PRO A N 1
ATOM 751 C CA . PRO A 1 98 ? 3.701 18.725 23.192 1.00 34.51 89 PRO A CA 1
ATOM 752 C C . PRO A 1 98 ? 2.251 18.298 23.236 1.00 32.56 89 PRO A C 1
ATOM 753 O O . PRO A 1 98 ? 1.361 19.148 23.106 1.00 30.65 89 PRO A O 1
ATOM 757 N N . MET A 1 99 ? 1.990 17.002 23.426 1.00 29.07 90 MET A N 1
ATOM 758 C CA . MET A 1 99 ? 0.622 16.517 23.532 1.00 30.76 90 MET A CA 1
ATOM 759 C C . MET A 1 99 ? -0.114 17.123 24.718 1.00 29.29 90 MET A C 1
ATOM 760 O O . MET A 1 99 ? -1.343 17.161 24.711 1.00 29.83 90 MET A O 1
ATOM 765 N N . TYR A 1 100 ? 0.598 17.603 25.734 1.00 25.91 91 TYR A N 1
ATOM 766 C CA . TYR A 1 100 ? -0.049 18.126 26.930 1.00 26.19 91 TYR A CA 1
ATOM 767 C C . TYR A 1 100 ? -0.042 19.649 26.998 1.00 26.65 91 TYR A C 1
ATOM 768 O O . TYR A 1 100 ? -0.552 20.212 27.971 1.00 28.52 91 TYR A O 1
ATOM 777 N N . LEU A 1 101 ? 0.514 20.333 25.993 1.00 26.08 92 LEU A N 1
ATOM 778 C CA . LEU A 1 101 ? 0.613 21.789 26.066 1.00 27.48 92 LEU A CA 1
ATOM 779 C C . LEU A 1 101 ? -0.752 22.415 26.323 1.00 26.07 92 LEU A C 1
ATOM 780 O O . LEU A 1 101 ? -0.903 23.271 27.205 1.00 25.33 92 LEU A O 1
ATOM 785 N N . LEU A 1 102 ? -1.767 21.964 25.586 1.00 25.59 93 LEU A N 1
ATOM 786 C CA . LEU A 1 102 ? -3.112 22.516 25.671 1.00 28.17 93 LEU A CA 1
ATOM 787 C C . LEU A 1 102 ? -4.057 21.649 26.499 1.00 31.73 93 LEU A C 1
ATOM 788 O O . LEU A 1 102 ? -5.273 21.868 26.465 1.00 32.73 93 LEU A O 1
ATOM 793 N N . TYR A 1 103 ? -3.539 20.669 27.232 1.00 26.07 94 TYR A N 1
ATOM 794 C CA . TYR A 1 103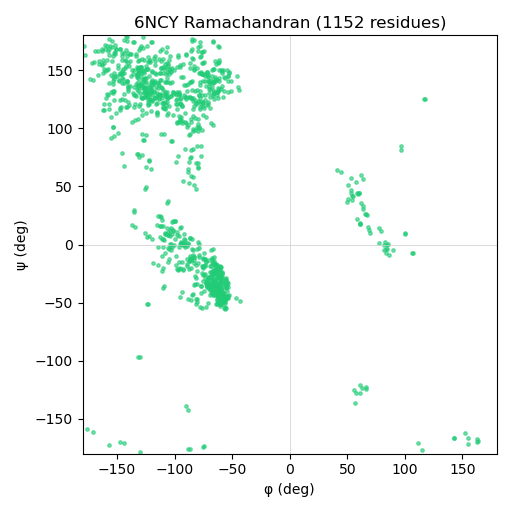 ? -4.391 19.821 28.052 1.00 26.74 94 TYR A CA 1
ATOM 795 C C . TYR A 1 103 ? -4.624 20.482 29.402 1.00 25.60 94 TYR A C 1
ATOM 796 O O . TYR A 1 103 ? -3.672 20.834 30.107 1.00 24.64 94 TYR A O 1
ATOM 805 N N . GLU A 1 104 ? -5.892 20.637 29.775 1.00 25.58 95 GLU A N 1
ATOM 806 C CA . GLU A 1 104 ? -6.166 21.264 31.060 1.00 25.64 95 GLU A CA 1
ATOM 807 C C . GLU A 1 104 ? -7.241 20.500 31.817 1.00 28.91 95 GLU A C 1
ATOM 808 O O . GLU A 1 104 ? -7.961 21.076 32.641 1.00 29.25 95 GLU A O 1
ATOM 814 N N . GLY A 1 105 ? -7.347 19.197 31.572 1.00 28.06 96 GLY A N 1
ATOM 815 C CA . GLY A 1 105 ? -8.215 18.372 32.382 1.00 24.03 96 GLY A CA 1
ATOM 816 C C . GLY A 1 105 ? -7.511 17.826 33.603 1.00 25.41 96 GLY A C 1
ATOM 817 O O . GLY A 1 105 ? -6.673 18.503 34.207 1.00 24.96 96 GLY A O 1
ATOM 818 N N . SER A 1 106 ? -7.824 16.588 33.962 1.00 22.88 97 SER A N 1
ATOM 819 C CA . SER A 1 106 ? -7.225 15.945 35.116 1.00 27.95 97 SER A CA 1
ATOM 820 C C . SER A 1 106 ? -6.148 14.949 34.690 1.00 26.09 97 SER A C 1
ATOM 821 O O . SER A 1 106 ? -6.218 14.348 33.614 1.00 25.30 97 SER A O 1
ATOM 824 N N . MET A 1 107 ? -5.132 14.801 35.543 1.00 24.46 98 MET A N 1
ATOM 825 C CA . MET A 1 107 ? -4.202 13.679 35.473 1.00 24.66 98 MET A CA 1
ATOM 826 C C . MET A 1 107 ? -4.117 13.026 36.848 1.00 26.79 98 MET A C 1
ATOM 827 O O . MET A 1 107 ? -4.279 13.685 37.877 1.00 25.98 98 MET A O 1
ATOM 832 N N . VAL A 1 108 ? -3.866 11.724 36.851 1.00 21.98 99 VAL A N 1
ATOM 833 C CA . VAL A 1 108 ? -3.765 10.916 38.062 1.00 21.42 99 VAL A CA 1
ATOM 834 C C . VAL A 1 108 ? -2.325 10.432 38.176 1.00 26.00 99 VAL A C 1
ATOM 835 O O . VAL A 1 108 ? -1.788 9.848 37.226 1.00 23.84 99 VAL A O 1
ATOM 839 N N . PHE A 1 109 ? -1.697 10.685 39.324 1.00 23.47 100 PHE A N 1
ATOM 840 C CA . PHE A 1 109 ? -0.308 10.312 39.578 1.00 22.93 100 PHE A CA 1
ATOM 841 C C . PHE A 1 109 ? -0.242 9.378 40.775 1.00 25.50 100 PHE A C 1
ATOM 842 O O . PHE A 1 109 ? -0.929 9.605 41.775 1.00 25.23 100 PHE A O 1
ATOM 850 N N . THR A 1 110 ? 0.609 8.350 40.703 1.00 24.90 101 THR A N 1
ATOM 851 C CA . THR A 1 110 ? 0.741 7.470 41.859 1.00 23.69 101 THR A CA 1
ATOM 852 C C . THR A 1 110 ? 2.176 6.976 41.996 1.00 25.97 101 THR A C 1
ATOM 853 O O . THR A 1 110 ? 2.901 6.835 41.004 1.00 27.58 101 THR A O 1
ATOM 857 N N . ARG A 1 111 ? 2.584 6.732 43.245 1.00 27.00 102 ARG A N 1
ATOM 858 C CA . ARG A 1 111 ? 3.845 6.056 43.537 1.00 25.20 102 ARG A CA 1
ATOM 859 C C . ARG A 1 111 ? 3.746 5.440 44.927 1.00 28.38 102 ARG A C 1
ATOM 860 O O . ARG A 1 111 ? 2.760 5.622 45.645 1.00 27.49 102 ARG A O 1
ATOM 868 N N . LYS A 1 112 ? 4.796 4.736 45.314 1.00 25.99 103 LYS A N 1
ATOM 869 C CA . LYS A 1 112 ? 4.871 4.099 46.615 1.00 30.13 103 LYS A CA 1
ATOM 870 C C . LYS A 1 112 ? 6.016 4.692 47.421 1.00 31.27 103 LYS A C 1
ATOM 871 O O . LYS A 1 112 ? 6.900 5.366 46.884 1.00 29.60 103 LYS A O 1
ATOM 877 N N . PHE A 1 113 ? 5.972 4.469 48.732 1.00 29.43 104 PHE A N 1
ATOM 878 C CA . PHE A 1 113 ? 7.090 4.844 49.585 1.00 27.76 104 PHE A CA 1
ATOM 879 C C . PHE A 1 113 ? 6.965 4.078 50.893 1.00 28.48 104 PHE A C 1
ATOM 880 O O . PHE A 1 113 ? 5.862 3.722 51.312 1.00 26.66 104 PHE A O 1
ATOM 888 N N . SER A 1 114 ? 8.105 3.810 51.517 1.00 26.67 105 SER A N 1
ATOM 889 C CA . SER A 1 114 ? 8.138 3.108 52.790 1.00 30.55 105 SER A CA 1
ATOM 890 C C . SER A 1 114 ? 8.196 4.112 53.938 1.00 30.33 105 SER A C 1
ATOM 891 O O . SER A 1 114 ? 8.707 5.226 53.785 1.00 30.75 105 SER A O 1
ATOM 894 N N . TYR A 1 115 ? 7.682 3.712 55.102 1.00 28.47 106 TYR A N 1
ATOM 895 C CA . TYR A 1 115 ? 7.658 4.612 56.255 1.00 31.03 106 TYR A CA 1
ATOM 896 C C . TYR A 1 115 ? 7.976 3.843 57.531 1.00 33.20 106 TYR A C 1
ATOM 897 O O . TYR A 1 115 ? 7.278 2.884 57.870 1.00 28.96 106 TYR A O 1
ATOM 906 N N . ILE A 1 116 ? 9.016 4.274 58.238 1.00 31.49 107 ILE A N 1
ATOM 907 C CA . ILE A 1 116 ? 9.387 3.725 59.539 1.00 33.08 107 ILE A CA 1
ATOM 908 C C . ILE A 1 116 ? 9.601 4.897 60.481 1.00 30.18 107 ILE A C 1
ATOM 909 O O . ILE A 1 116 ? 10.473 5.740 60.233 1.00 31.70 107 ILE A O 1
ATOM 914 N N . ALA A 1 117 ? 8.816 4.950 61.552 1.00 30.06 108 ALA A N 1
ATOM 915 C CA . ALA A 1 117 ? 8.977 5.980 62.573 1.00 34.16 108 ALA A CA 1
ATOM 916 C C . ALA A 1 117 ? 10.056 5.547 63.560 1.00 36.33 108 ALA A C 1
ATOM 917 O O . ALA A 1 117 ? 9.947 4.482 64.173 1.00 34.37 108 ALA A O 1
ATOM 919 N N . GLU A 1 118 ? 11.083 6.370 63.724 1.00 35.02 109 GLU A N 1
ATOM 920 C CA . GLU A 1 118 ? 12.124 6.099 64.703 1.00 42.20 109 GLU A CA 1
ATOM 921 C C . GLU A 1 118 ? 11.772 6.616 66.094 1.00 45.71 109 GLU A C 1
ATOM 922 O O . GLU A 1 118 ? 12.443 6.255 67.065 1.00 44.15 109 GLU A O 1
ATOM 928 N N . ARG A 1 119 ? 10.741 7.445 66.203 1.00 44.30 110 ARG A N 1
ATOM 929 C CA . ARG A 1 119 ? 10.212 7.932 67.470 1.00 45.41 110 ARG A CA 1
ATOM 930 C C . ARG A 1 119 ? 8.781 8.346 67.186 1.00 42.68 110 ARG A C 1
ATOM 931 O O . ARG A 1 119 ? 8.377 8.456 66.027 1.00 39.75 110 ARG A O 1
ATOM 939 N N . GLU A 1 120 ? 8.009 8.566 68.247 1.00 40.27 111 GLU A N 1
ATOM 940 C CA . GLU A 1 120 ? 6.634 9.003 68.052 1.00 43.26 111 GLU A CA 1
ATOM 941 C C . GLU A 1 120 ? 6.620 10.352 67.348 1.00 36.49 111 GLU A C 1
ATOM 942 O O . GLU A 1 120 ? 7.351 11.271 67.730 1.00 36.83 111 GLU A O 1
ATOM 948 N N . GLU A 1 121 ? 5.796 10.470 66.308 1.00 34.29 112 GLU A N 1
ATOM 949 C CA . GLU A 1 121 ? 5.879 11.655 65.466 1.00 32.12 112 GLU A CA 1
ATOM 950 C C . GLU A 1 121 ? 4.591 11.823 64.676 1.00 32.31 112 GLU A C 1
ATOM 951 O O . GLU A 1 121 ? 3.919 10.844 64.341 1.00 32.57 112 GLU A O 1
ATOM 957 N N . THR A 1 122 ? 4.264 13.084 64.395 1.00 30.61 113 THR A N 1
ATOM 958 C CA . THR A 1 122 ? 3.228 13.474 63.452 1.00 28.41 113 THR A CA 1
ATOM 959 C C . THR A 1 122 ? 3.871 13.675 62.087 1.00 27.55 113 THR A C 1
ATOM 960 O O . THR A 1 122 ? 5.011 14.142 61.991 1.00 28.72 113 THR A O 1
ATOM 964 N N . VAL A 1 123 ? 3.145 13.319 61.026 1.00 29.22 114 VAL A N 1
ATOM 965 C CA . VAL A 1 123 ? 3.667 13.433 59.663 1.00 30.35 114 VAL A CA 1
ATOM 966 C C . VAL A 1 123 ? 2.702 14.246 58.813 1.00 28.73 114 VAL A C 1
ATOM 967 O O . VAL A 1 123 ? 1.508 13.930 58.746 1.00 28.30 114 VAL A O 1
ATOM 971 N N . PHE A 1 124 ? 3.223 15.287 58.159 1.00 25.32 115 PHE A N 1
ATOM 972 C CA . PHE A 1 124 ? 2.468 16.072 57.193 1.00 29.18 115 PHE A CA 1
ATOM 973 C C . PHE A 1 124 ? 2.913 15.745 55.779 1.00 29.11 115 PHE A C 1
ATOM 974 O O . PHE A 1 124 ? 4.112 15.589 55.515 1.00 25.65 115 PHE A O 1
ATOM 982 N N . LEU A 1 125 ? 1.932 15.661 54.883 1.00 27.37 116 LEU A N 1
ATOM 983 C CA . LEU A 1 125 ? 2.154 15.746 53.448 1.00 27.93 116 LEU A CA 1
ATOM 984 C C . LEU A 1 125 ? 2.020 17.202 53.018 1.00 28.16 116 LEU A C 1
ATOM 985 O O . LEU A 1 125 ? 1.010 17.847 53.314 1.00 28.55 116 LEU A O 1
ATOM 990 N N . LYS A 1 126 ? 3.033 17.723 52.332 1.00 24.58 117 LYS A N 1
ATOM 991 C CA . LYS A 1 126 ? 2.963 19.039 51.718 1.00 27.12 117 LYS A CA 1
ATOM 992 C C . LYS A 1 126 ? 3.014 18.901 50.200 1.00 31.33 117 LYS A C 1
ATOM 993 O O . LYS A 1 126 ? 3.908 18.233 49.669 1.00 27.52 117 LYS A O 1
ATOM 999 N N . VAL A 1 127 ? 2.057 19.524 49.509 1.00 26.58 118 VAL A N 1
ATOM 1000 C CA . VAL A 1 127 ? 2.119 19.721 48.060 1.00 23.97 118 VAL A CA 1
ATOM 1001 C C . VAL A 1 127 ? 2.434 21.199 47.833 1.00 28.81 118 VAL A C 1
ATOM 1002 O O . VAL A 1 127 ? 1.612 22.070 48.140 1.00 28.98 118 VAL A O 1
ATOM 1006 N N . GLY A 1 128 ? 3.644 21.488 47.334 1.00 26.01 119 GLY A N 1
ATOM 1007 C CA . GLY A 1 128 ? 4.116 22.865 47.271 1.00 22.80 119 GLY A CA 1
ATOM 1008 C C . GLY A 1 128 ? 3.258 23.783 46.418 1.00 27.39 119 GLY A C 1
ATOM 1009 O O . GLY A 1 128 ? 3.167 24.985 46.696 1.00 27.90 119 GLY A O 1
ATOM 1010 N N . ALA A 1 129 ? 2.641 23.246 45.364 1.00 25.71 120 ALA A N 1
ATOM 1011 C CA . ALA A 1 129 ? 1.623 23.940 44.578 1.00 24.37 120 ALA A CA 1
ATOM 1012 C C . ALA A 1 129 ? 1.050 22.956 43.580 1.00 29.49 120 ALA A C 1
ATOM 1013 O O . ALA A 1 129 ? 1.785 22.127 43.030 1.00 25.76 120 ALA A O 1
ATOM 1015 N N . ALA A 1 130 ? -0.253 23.054 43.344 1.00 23.30 121 ALA A N 1
ATOM 1016 C CA . ALA A 1 130 ? -0.896 22.234 42.327 1.00 25.40 121 ALA A CA 1
ATOM 1017 C C . ALA A 1 130 ? -2.025 23.058 41.737 1.00 26.02 121 ALA A C 1
ATOM 1018 O O . ALA A 1 130 ? -2.894 23.530 42.480 1.00 27.85 121 ALA A O 1
ATOM 1020 N N . ASN A 1 131 ? -2.022 23.245 40.422 1.00 24.59 122 ASN A N 1
ATOM 1021 C CA . ASN A 1 131 ? -3.056 24.041 39.761 1.00 24.89 122 ASN A CA 1
ATOM 1022 C C . ASN A 1 131 ? -4.017 23.125 39.008 1.00 24.33 122 ASN A C 1
ATOM 1023 O O . ASN A 1 131 ? -3.587 22.389 38.118 1.00 26.32 122 ASN A O 1
ATOM 1028 N N . TYR A 1 132 ? -5.320 23.190 39.315 1.00 24.33 123 TYR A N 1
ATOM 1029 C CA . TYR A 1 132 ? -5.958 24.132 40.245 1.00 24.40 123 TYR A CA 1
ATOM 1030 C C . TYR A 1 132 ? -6.440 23.413 41.518 1.00 24.30 123 TYR A C 1
ATOM 1031 O O . TYR A 1 132 ? -6.388 23.971 42.616 1.00 25.86 123 TYR A O 1
ATOM 1040 N N . LEU A 1 133 ? -6.932 22.183 41.339 1.00 25.31 124 LEU A N 1
ATOM 1041 C CA . LEU A 1 133 ? -7.462 21.330 42.400 1.00 26.35 124 LEU A CA 1
ATOM 1042 C C . LEU A 1 133 ? -6.547 20.127 42.579 1.00 26.50 124 LEU A C 1
ATOM 1043 O O . LEU A 1 133 ? -6.040 19.586 41.598 1.00 27.24 124 LEU A O 1
ATOM 1048 N N . CYS A 1 134 ? -6.333 19.707 43.825 1.00 26.10 125 CYS A N 1
ATOM 1049 C CA . CYS A 1 134 ? -5.501 18.541 44.115 1.00 27.77 125 CYS A CA 1
ATOM 1050 C C . CYS A 1 134 ? -6.220 17.690 45.148 1.00 29.13 125 CYS A C 1
ATOM 1051 O O . CYS A 1 134 ? -6.482 18.158 46.259 1.00 26.78 125 CYS A O 1
ATOM 1054 N N . ARG A 1 135 ? -6.549 16.458 44.771 1.00 27.66 126 ARG A N 1
ATOM 1055 C CA . ARG A 1 135 ? -7.196 15.485 45.643 1.00 27.90 126 ARG A CA 1
ATOM 1056 C C . ARG A 1 135 ? -6.193 14.394 46.001 1.00 29.49 126 ARG A C 1
ATOM 1057 O O . ARG A 1 135 ? -5.542 13.832 45.113 1.00 26.82 126 ARG A O 1
ATOM 1065 N N . VAL A 1 136 ? -6.091 14.079 47.294 1.00 27.50 127 VAL A N 1
ATOM 1066 C CA . VAL A 1 136 ? -5.035 13.234 47.843 1.00 27.64 127 VAL A CA 1
ATOM 1067 C C . VAL A 1 136 ? -5.643 11.930 48.345 1.00 28.65 127 VAL A C 1
ATOM 1068 O O . VAL A 1 136 ? -6.607 11.953 49.115 1.00 27.33 127 VAL A O 1
ATOM 1072 N N . PHE A 1 137 ? -5.071 10.794 47.932 1.00 25.28 128 PHE A N 1
ATOM 1073 C CA . PHE A 1 137 ? -5.463 9.494 48.466 1.00 27.02 128 PHE A CA 1
ATOM 1074 C C . PHE A 1 137 ? -4.218 8.786 48.974 1.00 29.44 128 PHE A C 1
ATOM 1075 O O . PHE A 1 137 ? -3.148 8.898 48.371 1.00 26.84 128 PHE A O 1
ATOM 1083 N N . LEU A 1 138 ? -4.354 8.068 50.091 1.00 24.75 129 LEU A N 1
ATOM 1084 C CA . LEU A 1 138 ? -3.231 7.365 50.707 1.00 27.25 129 LEU A CA 1
ATOM 1085 C C . LEU A 1 138 ? -3.718 6.009 51.205 1.00 30.64 129 LEU A C 1
ATOM 1086 O O . LEU A 1 138 ? -4.648 5.944 52.014 1.00 29.45 129 LEU A O 1
ATOM 1091 N N . ASN A 1 139 ? -3.119 4.932 50.685 1.00 28.45 130 ASN A N 1
ATOM 1092 C CA . ASN A 1 139 ? -3.458 3.556 51.066 1.00 29.98 130 ASN A CA 1
ATOM 1093 C C . ASN A 1 139 ? -4.946 3.280 50.902 1.00 31.82 130 ASN A C 1
ATOM 1094 O O . ASN A 1 139 ? -5.575 2.643 51.744 1.00 31.79 130 ASN A O 1
ATOM 1099 N N . GLY A 1 140 ? -5.515 3.779 49.803 1.00 27.36 131 GLY A N 1
ATOM 1100 C CA . GLY A 1 140 ? -6.902 3.512 49.472 1.00 26.87 131 GLY A CA 1
ATOM 1101 C C . GLY A 1 140 ? -7.917 4.403 50.162 1.00 29.90 131 GLY A C 1
ATOM 1102 O O . GLY A 1 140 ? -9.117 4.224 49.943 1.00 34.08 131 GLY A O 1
ATOM 1103 N N . LYS A 1 141 ? -7.485 5.365 50.972 1.00 27.51 132 LYS A N 1
ATOM 1104 C CA . LYS A 1 141 ? -8.390 6.237 51.704 1.00 30.54 132 LYS A CA 1
ATOM 1105 C C . LYS A 1 141 ? -8.218 7.679 51.243 1.00 33.34 132 LYS A C 1
ATOM 1106 O O . LYS A 1 141 ? -7.117 8.104 50.892 1.00 26.93 132 LYS A O 1
ATOM 1112 N N . TYR A 1 142 ? -9.318 8.431 51.255 1.00 29.17 133 TYR A N 1
ATOM 1113 C CA . TYR A 1 142 ? -9.289 9.833 50.864 1.00 29.98 133 TYR A CA 1
ATOM 1114 C C . TYR A 1 142 ? -8.737 10.682 52.006 1.00 31.10 133 TYR A C 1
ATOM 1115 O O . TYR A 1 142 ? -9.255 10.641 53.125 1.00 29.36 133 TYR A O 1
ATOM 1124 N N . VAL A 1 143 ? -7.677 11.438 51.729 1.00 26.44 134 VAL A N 1
ATOM 1125 C CA . VAL A 1 143 ? -7.104 12.337 52.725 1.00 26.56 134 VAL A CA 1
ATOM 1126 C C . VAL A 1 143 ? -7.772 13.711 52.674 1.00 32.38 134 VAL A C 1
ATOM 1127 O O . VAL A 1 143 ? -8.142 14.281 53.704 1.00 29.96 134 VAL A O 1
ATOM 1131 N N . GLY A 1 144 ? -7.931 14.279 51.489 1.00 26.03 135 GLY A N 1
ATOM 1132 C CA . GLY A 1 144 ? -8.536 15.588 51.368 1.00 28.39 135 GLY A CA 1
ATOM 1133 C C . GLY A 1 144 ? -8.068 16.270 50.097 1.00 27.57 135 GLY A C 1
ATOM 1134 O O . GLY A 1 144 ? -7.471 15.651 49.219 1.00 26.30 135 GLY A O 1
ATOM 1135 N N . MET A 1 145 ? -8.338 17.571 50.022 1.00 25.91 136 MET A N 1
ATOM 1136 C CA . MET A 1 145 ? -8.084 18.300 48.789 1.00 24.09 136 MET A CA 1
ATOM 1137 C C . MET A 1 145 ? -7.634 19.720 49.096 1.00 27.03 136 MET A C 1
ATOM 1138 O O . MET A 1 145 ? -7.771 20.221 50.217 1.00 28.06 136 MET A O 1
ATOM 1143 N N . HIS A 1 146 ? -7.081 20.359 48.072 1.00 27.79 137 HIS A N 1
ATOM 1144 C CA . HIS A 1 146 ? -6.722 21.762 48.120 1.00 25.96 137 HIS A CA 1
ATOM 1145 C C . HIS A 1 146 ? -7.300 22.450 46.900 1.00 28.02 137 HIS A C 1
ATOM 1146 O O . HIS A 1 146 ? -7.369 21.867 45.810 1.00 27.55 137 HIS A O 1
ATOM 1153 N N . ARG A 1 147 ? -7.704 23.702 47.098 1.00 25.03 138 ARG A N 1
ATOM 1154 C CA . ARG A 1 147 ? -8.260 24.557 46.058 1.00 24.27 138 ARG A CA 1
ATOM 1155 C C . ARG A 1 147 ? -7.421 25.830 46.000 1.00 28.96 138 ARG A C 1
ATOM 1156 O O . ARG A 1 147 ? -7.153 26.447 47.038 1.00 28.20 138 ARG A O 1
ATOM 1164 N N . GLY A 1 148 ? -6.963 26.196 44.806 1.00 26.58 139 GLY A N 1
ATOM 1165 C CA . GLY A 1 148 ? -6.010 27.317 44.668 1.00 25.43 139 GLY A CA 1
ATOM 1166 C C . GLY A 1 148 ? -4.694 26.818 44.100 1.00 27.86 139 GLY A C 1
ATOM 1167 O O . GLY A 1 148 ? -4.057 25.911 44.634 1.00 26.98 139 GLY A O 1
ATOM 1168 N N . GLY A 1 149 ? -4.260 27.446 43.002 1.00 27.16 140 GLY A N 1
ATOM 1169 C CA . GLY A 1 149 ? -3.231 26.892 42.145 1.00 23.84 140 GLY A CA 1
ATOM 1170 C C . GLY A 1 149 ? -1.801 27.319 42.406 1.00 27.54 140 GLY A C 1
ATOM 1171 O O . GLY A 1 149 ? -0.900 26.843 41.704 1.00 24.82 140 GLY A O 1
ATOM 1172 N N . SER A 1 150 ? -1.546 28.178 43.406 1.00 23.39 141 SER A N 1
ATOM 1173 C CA . SER A 1 150 ? -0.208 28.732 43.578 1.00 25.43 141 SER A CA 1
ATOM 1174 C C . SER A 1 150 ? 0.260 28.769 45.027 1.00 25.81 141 SER A C 1
ATOM 1175 O O . SER A 1 150 ? 1.210 29.488 45.330 1.00 25.10 141 SER A O 1
ATOM 1178 N N . THR A 1 151 ? -0.366 28.026 45.931 1.00 25.14 142 THR A N 1
ATOM 1179 C CA . THR A 1 151 ? 0.023 28.068 47.329 1.00 23.93 142 THR A CA 1
ATOM 1180 C C . THR A 1 151 ? 0.227 26.657 47.864 1.00 25.59 142 THR A C 1
ATOM 1181 O O . THR A 1 151 ? -0.402 25.708 47.383 1.00 24.67 142 THR A O 1
ATOM 1185 N N . PRO A 1 152 ? 1.072 26.496 48.878 1.00 25.73 143 PRO A N 1
ATOM 1186 C CA . PRO A 1 152 ? 1.349 25.156 49.403 1.00 25.99 143 PRO A CA 1
ATOM 1187 C C . PRO A 1 152 ? 0.211 24.636 50.265 1.00 28.35 143 PRO A C 1
ATOM 1188 O O . PRO A 1 152 ? -0.481 25.397 50.950 1.00 28.83 143 PRO A O 1
ATOM 1192 N N . ALA A 1 153 ? 0.021 23.310 50.202 1.00 26.50 144 ALA A N 1
ATOM 1193 C CA . ALA A 1 153 ? -1.066 22.593 50.869 1.00 28.02 144 ALA A CA 1
ATOM 1194 C C . ALA A 1 153 ? -0.491 21.554 51.826 1.00 27.99 144 ALA A C 1
ATOM 1195 O O . ALA A 1 153 ? 0.422 20.816 51.452 1.00 24.79 144 ALA A O 1
ATOM 1197 N N . PHE A 1 154 ? -1.036 21.483 53.046 1.00 26.73 145 PHE A N 1
ATOM 1198 C CA . PHE A 1 154 ? -0.534 20.590 54.093 1.00 26.49 145 PHE A CA 1
ATOM 1199 C C . PHE A 1 154 ? -1.677 19.738 54.621 1.00 28.85 145 PHE A C 1
ATOM 1200 O O . PHE A 1 154 ? -2.735 20.274 54.973 1.00 28.10 145 PHE A O 1
ATOM 1208 N N . TRP A 1 155 ? -1.457 18.422 54.710 1.00 26.16 146 TRP A N 1
ATOM 1209 C CA . TRP A 1 155 ? -2.417 17.509 55.320 1.00 25.70 146 TRP A CA 1
ATOM 1210 C C . TRP A 1 155 ? -1.701 16.651 56.354 1.00 30.07 146 TRP A C 1
ATOM 1211 O O . TRP A 1 155 ? -0.619 16.116 56.086 1.00 27.10 146 TRP A O 1
ATOM 1222 N N . ASN A 1 156 ? -2.311 16.506 57.526 1.00 26.81 147 ASN A N 1
ATOM 1223 C CA . ASN A 1 156 ? -1.797 15.589 58.540 1.00 28.62 147 ASN A CA 1
ATOM 1224 C C . ASN A 1 156 ? -2.151 14.166 58.109 1.00 28.83 147 ASN A C 1
ATOM 1225 O O . ASN A 1 156 ? -3.326 13.797 58.103 1.00 31.07 147 ASN A O 1
ATOM 1230 N N . ILE A 1 157 ? -1.150 13.359 57.749 1.00 28.94 148 ILE A N 1
ATOM 1231 C CA . ILE A 1 157 ? -1.399 12.005 57.253 1.00 28.00 148 ILE A CA 1
ATOM 1232 C C . ILE A 1 157 ? -0.987 10.944 58.264 1.00 30.29 148 ILE A C 1
ATOM 1233 O O . ILE A 1 157 ? -0.967 9.750 57.928 1.00 28.01 148 ILE A O 1
ATOM 1238 N N . THR A 1 158 ? -0.652 11.350 59.493 1.00 28.17 149 THR A N 1
ATOM 1239 C CA . THR A 1 158 ? -0.177 10.429 60.522 1.00 30.04 149 THR A CA 1
ATOM 1240 C C . THR A 1 158 ? -0.988 9.135 60.582 1.00 30.47 149 THR A C 1
ATOM 1241 O O . THR A 1 158 ? -0.423 8.036 60.608 1.00 31.81 149 THR A O 1
ATOM 1245 N N . GLU A 1 159 ? -2.318 9.251 60.604 1.00 29.19 150 GLU A N 1
ATOM 1246 C CA . GLU A 1 159 ? -3.210 8.117 60.828 1.00 33.51 150 GLU A CA 1
ATOM 1247 C C . GLU A 1 159 ? -3.435 7.266 59.580 1.00 36.47 150 GLU A C 1
ATOM 1248 O O . GLU A 1 159 ? -4.121 6.243 59.665 1.00 33.57 150 GLU A O 1
ATOM 1254 N N . TYR A 1 160 ? -2.884 7.657 58.432 1.00 30.80 151 TYR A N 1
ATOM 1255 C CA . TYR A 1 160 ? -3.026 6.886 57.203 1.00 30.93 151 TYR A CA 1
ATOM 1256 C C . TYR A 1 160 ? -1.820 6.015 56.907 1.00 31.25 151 TYR A C 1
ATOM 1257 O O . TYR A 1 160 ? -1.927 5.092 56.093 1.00 33.46 151 TYR A O 1
ATOM 1266 N N . LEU A 1 161 ? -0.685 6.298 57.537 1.00 30.53 152 LEU A N 1
ATOM 1267 C CA . LEU A 1 161 ? 0.577 5.698 57.138 1.00 29.30 152 LEU A CA 1
ATOM 1268 C C . LEU A 1 161 ? 0.646 4.234 57.546 1.00 35.95 152 LEU A C 1
ATOM 1269 O O . LEU A 1 161 ? 0.120 3.836 58.589 1.00 34.55 152 LEU A O 1
ATOM 1274 N N . LYS A 1 162 ? 1.295 3.436 56.701 1.00 31.77 153 LYS A N 1
ATOM 1275 C CA . LYS A 1 162 ? 1.651 2.047 56.940 1.00 32.37 153 LYS A CA 1
ATOM 1276 C C . LYS A 1 162 ? 3.136 1.918 56.662 1.00 32.28 153 LYS A C 1
ATOM 1277 O O . LYS A 1 162 ? 3.796 2.886 56.265 1.00 31.47 153 LYS A O 1
ATOM 1283 N N . ALA A 1 163 ? 3.669 0.710 56.848 1.00 28.34 154 ALA A N 1
ATOM 1284 C CA . ALA A 1 163 ? 5.083 0.497 56.564 1.00 32.24 154 ALA A CA 1
ATOM 1285 C C . ALA A 1 163 ? 5.373 0.640 55.071 1.00 30.83 154 ALA A C 1
ATOM 1286 O O . ALA A 1 163 ? 6.430 1.156 54.686 1.00 29.98 154 ALA A O 1
ATOM 1288 N N . GLU A 1 164 ? 4.456 0.180 54.220 1.00 28.53 155 GLU A N 1
ATOM 1289 C CA . GLU A 1 164 ? 4.519 0.391 52.775 1.00 33.89 155 GLU A CA 1
ATOM 1290 C C . GLU A 1 164 ? 3.271 1.144 52.341 1.00 34.89 155 GLU A C 1
ATOM 1291 O O . GLU A 1 164 ? 2.159 0.756 52.711 1.00 31.15 155 GLU A O 1
ATOM 1297 N N . ASN A 1 165 ? 3.446 2.207 51.556 1.00 27.44 156 ASN A N 1
ATOM 1298 C CA . ASN A 1 165 ? 2.346 3.116 51.251 1.00 28.10 156 ASN A CA 1
ATOM 1299 C C . ASN A 1 165 ? 2.180 3.296 49.750 1.00 29.64 156 ASN A C 1
ATOM 1300 O O . ASN A 1 165 ? 3.160 3.271 49.005 1.00 29.65 156 ASN A O 1
ATOM 1305 N N . ARG A 1 166 ? 0.935 3.498 49.308 1.00 27.82 157 ARG A N 1
ATOM 1306 C CA . ARG A 1 166 ? 0.670 4.018 47.968 1.00 25.86 157 ARG A CA 1
ATOM 1307 C C . ARG A 1 166 ? -0.080 5.333 48.079 1.00 29.85 157 ARG A C 1
ATOM 1308 O O . ARG A 1 166 ? -1.169 5.385 48.672 1.00 26.85 157 ARG A O 1
ATOM 1316 N N . ILE A 1 167 ? 0.473 6.376 47.464 1.00 26.68 158 ILE A N 1
ATOM 1317 C CA . ILE A 1 167 ? -0.166 7.683 47.406 1.00 24.60 158 ILE A CA 1
ATOM 1318 C C . ILE A 1 167 ? -0.670 7.903 45.984 1.00 27.67 158 ILE A C 1
ATOM 1319 O O . ILE A 1 167 ? -0.013 7.513 45.008 1.00 26.09 158 ILE A O 1
ATOM 1324 N N . VAL A 1 168 ? -1.867 8.479 45.868 1.00 27.11 159 VAL A N 1
ATOM 1325 C CA . VAL A 1 168 ? -2.446 8.876 44.586 1.00 26.01 159 VAL A CA 1
ATOM 1326 C C . VAL A 1 168 ? -2.800 10.353 44.678 1.00 27.81 159 VAL A C 1
ATOM 1327 O O . VAL A 1 168 ? -3.443 10.776 45.647 1.00 28.35 159 VAL A O 1
ATOM 1331 N N . LEU A 1 169 ? -2.368 11.132 43.685 1.00 26.95 160 LEU A N 1
ATOM 1332 C CA . LEU A 1 169 ? -2.744 12.537 43.534 1.00 29.19 160 LEU A CA 1
ATOM 1333 C C . LEU A 1 169 ? -3.554 12.676 42.256 1.00 27.18 160 LEU A C 1
ATOM 1334 O O . LEU A 1 169 ? -3.074 12.316 41.176 1.00 28.43 160 LEU A O 1
ATOM 1339 N N . ALA A 1 170 ? -4.780 13.176 42.370 1.00 29.01 161 ALA A N 1
ATOM 1340 C CA . ALA A 1 170 ? -5.585 13.523 41.203 1.00 25.71 161 ALA A CA 1
ATOM 1341 C C . ALA A 1 170 ? -5.637 15.044 41.106 1.00 26.26 161 ALA A C 1
ATOM 1342 O O . ALA A 1 170 ? -6.079 15.714 42.046 1.00 26.65 161 ALA A O 1
ATOM 1344 N N . VAL A 1 171 ? -5.158 15.588 39.991 1.00 25.72 162 VAL A N 1
ATOM 1345 C CA . VAL A 1 171 ? -4.959 17.028 39.841 1.00 23.81 162 VAL A CA 1
ATOM 1346 C C . VAL A 1 171 ? -5.747 17.504 38.630 1.00 26.02 162 VAL A C 1
ATOM 1347 O O . VAL A 1 171 ? -5.548 17.005 37.516 1.00 27.52 162 VAL A O 1
ATOM 1351 N N . ASP A 1 172 ? -6.626 18.478 38.838 1.00 25.66 163 ASP A N 1
ATOM 1352 C CA . ASP A 1 172 ? -7.532 18.954 37.796 1.00 24.53 163 ASP A CA 1
ATOM 1353 C C . ASP A 1 172 ? -7.113 20.362 37.370 1.00 25.58 163 ASP A C 1
ATOM 1354 O O . ASP A 1 172 ? -7.134 21.295 38.180 1.00 23.73 163 ASP A O 1
ATOM 1359 N N . GLY A 1 173 ? -6.748 20.523 36.103 1.00 24.60 164 GLY A N 1
ATOM 1360 C CA . GLY A 1 173 ? -6.416 21.864 35.649 1.00 23.31 164 GLY A CA 1
ATOM 1361 C C . GLY A 1 173 ? -7.580 22.704 35.159 1.00 26.89 164 GLY A C 1
ATOM 1362 O O . GLY A 1 173 ? -7.365 23.818 34.658 1.00 25.82 164 GLY A O 1
ATOM 1363 N N . THR A 1 174 ? -8.811 22.204 35.284 1.00 26.74 165 THR A N 1
ATOM 1364 C CA . THR A 1 174 ? -9.962 22.844 34.649 1.00 25.97 165 THR A CA 1
ATOM 1365 C C . THR A 1 174 ? -10.144 24.277 35.144 1.00 25.84 165 THR A C 1
ATOM 1366 O O . THR A 1 174 ? -10.087 24.542 36.351 1.00 25.58 165 THR A O 1
ATOM 1370 N N . ARG A 1 175 ? -10.365 25.200 34.202 1.00 25.46 166 ARG A N 1
ATOM 1371 C CA . ARG A 1 175 ? -10.711 26.592 34.508 1.00 26.53 166 ARG A CA 1
ATOM 1372 C C . ARG A 1 175 ? -12.216 26.700 34.736 1.00 26.63 166 ARG A C 1
ATOM 1373 O O . ARG A 1 175 ? -13.003 26.071 34.025 1.00 25.35 166 ARG A O 1
ATOM 1381 N N . ARG A 1 176 ? -12.612 27.513 35.724 1.00 25.10 167 ARG A N 1
ATOM 1382 C CA . ARG A 1 176 ? -14.016 27.697 36.097 1.00 26.74 167 ARG A CA 1
ATOM 1383 C C . ARG A 1 176 ? -14.289 29.157 36.445 1.00 24.24 167 ARG A C 1
ATOM 1384 O O . ARG A 1 176 ? -13.451 29.809 37.084 1.00 26.80 167 ARG A O 1
ATOM 1392 N N . PRO A 1 177 ? -15.448 29.692 36.050 1.00 28.62 168 PRO A N 1
ATOM 1393 C CA . PRO A 1 177 ? -15.720 31.125 36.303 1.00 28.72 168 PRO A CA 1
ATOM 1394 C C . PRO A 1 177 ? -15.718 31.510 37.773 1.00 27.41 168 PRO A C 1
ATOM 1395 O O . PRO A 1 177 ? -15.380 32.657 38.096 1.00 31.65 168 PRO A O 1
ATOM 1399 N N . GLU A 1 178 ? -16.077 30.592 38.673 1.00 28.26 169 GLU A N 1
ATOM 1400 C CA . GLU A 1 178 ? -16.178 30.877 40.099 1.00 27.77 169 GLU A CA 1
ATOM 1401 C C . GLU A 1 178 ? -14.862 30.680 40.851 1.00 27.43 169 GLU A C 1
ATOM 1402 O O . GLU A 1 178 ? -14.814 30.881 42.072 1.00 29.18 169 GLU A O 1
ATOM 1408 N N . GLN A 1 179 ? -13.798 30.294 40.164 1.00 26.30 170 GLN A N 1
ATOM 1409 C CA . GLN A 1 179 ? -12.508 30.089 40.795 1.00 26.14 170 GLN A CA 1
ATOM 1410 C C . GLN A 1 179 ? -11.742 31.409 40.887 1.00 27.13 170 GLN A C 1
ATOM 1411 O O . GLN A 1 179 ? -12.195 32.460 40.428 1.00 25.08 170 GLN A O 1
ATOM 1417 N N . VAL A 1 180 ? -10.570 31.354 41.512 1.00 26.66 171 VAL A N 1
ATOM 1418 C CA . VAL A 1 180 ? -9.703 32.517 41.702 1.00 25.91 171 VAL A CA 1
ATOM 1419 C C . VAL A 1 180 ? -8.326 32.106 41.190 1.00 26.21 171 VAL A C 1
ATOM 1420 O O . VAL A 1 180 ? -7.557 31.494 41.946 1.00 25.62 171 VAL A O 1
ATOM 1424 N N . PRO A 1 181 ? -7.965 32.401 39.929 1.00 27.03 172 PRO A N 1
ATOM 1425 C CA . PRO A 1 181 ? -8.664 33.259 38.949 1.00 25.34 172 PRO A CA 1
ATOM 1426 C C . PRO A 1 181 ? -9.868 32.617 38.270 1.00 26.51 172 PRO A C 1
ATOM 1427 O O . PRO A 1 181 ? -10.116 31.419 38.446 1.00 25.77 172 PRO A O 1
ATOM 1431 N N . THR A 1 182 ? -10.585 33.410 37.478 1.00 25.03 173 THR A N 1
ATOM 1432 C CA . THR A 1 182 ? -11.671 32.910 36.646 1.00 26.42 173 THR A CA 1
ATOM 1433 C C . THR A 1 182 ? -11.065 32.161 35.459 1.00 27.74 173 THR A C 1
ATOM 1434 O O . THR A 1 182 ? -9.850 31.980 35.354 1.00 26.86 173 THR A O 1
ATOM 1438 N N . GLU A 1 183 ? -11.918 31.760 34.518 1.00 23.87 174 GLU A N 1
ATOM 1439 C CA . GLU A 1 183 ? -11.456 31.094 33.311 1.00 25.79 174 GLU A CA 1
ATOM 1440 C C . GLU A 1 183 ? -10.784 32.049 32.324 1.00 27.19 174 GLU A C 1
ATOM 1441 O O . GLU A 1 183 ? -10.102 31.582 31.408 1.00 29.39 174 GLU A O 1
ATOM 1447 N N . ASN A 1 184 ? -10.907 33.360 32.512 1.00 25.33 175 ASN A N 1
ATOM 1448 C CA . ASN A 1 184 ? -10.361 34.340 31.575 1.00 27.01 175 ASN A CA 1
ATOM 1449 C C . ASN A 1 184 ? -9.277 35.133 32.296 1.00 29.18 175 ASN A C 1
ATOM 1450 O O . ASN A 1 184 ? -9.567 35.867 33.246 1.00 27.33 175 ASN A O 1
ATOM 1455 N N . THR A 1 185 ? -8.023 34.935 31.880 1.00 26.79 176 THR A N 1
ATOM 1456 C CA . THR A 1 185 ? -6.879 35.687 32.377 1.00 26.66 176 THR A CA 1
ATOM 1457 C C . THR A 1 185 ? -6.030 36.071 31.177 1.00 27.41 176 THR A C 1
ATOM 1458 O O . THR A 1 185 ? -6.269 35.612 30.059 1.00 25.82 176 THR A O 1
ATOM 1462 N N . ASP A 1 186 ? -4.989 36.862 31.405 1.00 22.30 177 ASP A N 1
ATOM 1463 C CA . ASP A 1 186 ? -4.026 37.112 30.339 1.00 25.98 177 ASP A CA 1
ATOM 1464 C C . ASP A 1 186 ? -2.714 36.353 30.554 1.00 25.80 177 ASP A C 1
ATOM 1465 O O . ASP A 1 186 ? -1.636 36.854 30.222 1.00 27.44 177 ASP A O 1
ATOM 1470 N N . TRP A 1 187 ? -2.775 35.120 31.072 1.00 22.99 178 TRP A N 1
ATOM 1471 C CA . TRP A 1 187 ? -1.576 34.291 31.162 1.00 26.00 178 TRP A CA 1
ATOM 1472 C C . TRP A 1 187 ? -1.955 32.838 30.896 1.00 28.82 178 TRP A C 1
ATOM 1473 O O . TRP A 1 187 ? -3.132 32.498 30.713 1.00 25.75 178 TRP A O 1
ATOM 1484 N N . PHE A 1 188 ? -0.940 31.974 30.871 1.00 25.47 179 PHE A N 1
ATOM 1485 C CA . PHE A 1 188 ? -1.106 30.606 30.395 1.00 25.68 179 PHE A CA 1
ATOM 1486 C C . PHE A 1 188 ? -1.540 29.686 31.534 1.00 25.42 179 PHE A C 1
ATOM 1487 O O . PHE A 1 188 ? -1.025 29.771 32.656 1.00 24.06 179 PHE A O 1
ATOM 1495 N N . ASN A 1 189 ? -2.489 28.795 31.238 1.00 26.12 180 ASN A N 1
ATOM 1496 C CA . ASN A 1 189 ? -2.995 27.866 32.249 1.00 26.91 180 ASN A CA 1
ATOM 1497 C C . ASN A 1 189 ? -2.073 26.655 32.347 1.00 26.66 180 ASN A C 1
ATOM 1498 O O . ASN A 1 189 ? -2.335 25.592 31.778 1.00 27.40 180 ASN A O 1
ATOM 1503 N N . TYR A 1 190 ? -0.983 26.819 33.101 1.00 23.97 181 TYR A N 1
ATOM 1504 C CA . TYR A 1 190 ? -0.102 25.700 33.438 1.00 27.24 181 TYR A CA 1
ATOM 1505 C C . TYR A 1 190 ? -0.712 24.856 34.549 1.00 27.84 181 TYR A C 1
ATOM 1506 O O . TYR A 1 190 ? -1.110 25.391 35.584 1.00 27.07 181 TYR A O 1
ATOM 1515 N N . CYS A 1 191 ? -0.725 23.534 34.361 1.00 25.62 182 CYS A N 1
ATOM 1516 C CA . CYS A 1 191 ? -1.453 22.614 35.225 1.00 24.48 182 CYS A CA 1
ATOM 1517 C C . CYS A 1 191 ? -0.505 21.580 35.822 1.00 27.19 182 CYS A C 1
ATOM 1518 O O . CYS A 1 191 ? 0.577 21.310 35.288 1.00 25.71 182 CYS A O 1
ATOM 1521 N N . GLY A 1 192 ? -0.924 20.988 36.932 1.00 24.96 183 GLY A N 1
ATOM 1522 C CA . GLY A 1 192 ? -0.184 19.892 37.533 1.00 24.16 183 GLY A CA 1
ATOM 1523 C C . GLY A 1 192 ? 0.381 20.251 38.896 1.00 27.17 183 GLY A C 1
ATOM 1524 O O . GLY A 1 192 ? 0.147 21.330 39.444 1.00 25.96 183 GLY A O 1
ATOM 1525 N N . VAL A 1 193 ? 1.126 19.295 39.445 1.00 28.57 184 VAL A N 1
ATOM 1526 C CA . VAL A 1 193 ? 1.857 19.478 40.699 1.00 27.91 184 VAL A CA 1
ATOM 1527 C C . VAL A 1 193 ? 3.240 19.982 40.327 1.00 28.58 184 VAL A C 1
ATOM 1528 O O . VAL A 1 193 ? 4.072 19.198 39.867 1.00 25.01 184 VAL A O 1
ATOM 1532 N N . TYR A 1 194 ? 3.509 21.269 40.542 1.00 23.99 185 TYR A N 1
ATOM 1533 C CA . TYR A 1 194 ? 4.693 21.867 39.935 1.00 23.78 185 TYR A CA 1
ATOM 1534 C C . TYR A 1 194 ? 5.649 22.488 40.943 1.00 24.37 185 TYR A C 1
ATOM 1535 O O . TYR A 1 194 ? 6.614 23.134 40.531 1.00 24.77 185 TYR A O 1
ATOM 1544 N N . ARG A 1 195 ? 5.426 22.306 42.244 1.00 25.63 186 ARG A N 1
ATOM 1545 C CA . ARG A 1 195 ? 6.446 22.581 43.253 1.00 28.28 186 ARG A CA 1
ATOM 1546 C C . ARG A 1 195 ? 6.575 21.356 44.158 1.00 27.48 186 ARG A C 1
ATOM 1547 O O . ARG A 1 195 ? 5.755 20.434 44.099 1.00 26.71 186 ARG A O 1
ATOM 1555 N N . ASP A 1 196 ? 7.607 21.369 45.013 1.00 24.24 187 ASP A N 1
ATOM 1556 C CA . ASP A 1 196 ? 8.040 20.185 45.758 1.00 27.68 187 ASP A CA 1
ATOM 1557 C C . ASP A 1 196 ? 6.890 19.499 46.487 1.00 28.73 187 ASP A C 1
ATOM 1558 O O . ASP A 1 196 ? 6.019 20.153 47.065 1.00 26.86 187 ASP A O 1
ATOM 1563 N N . ILE A 1 197 ? 6.921 18.163 46.482 1.00 24.75 188 ILE A N 1
ATOM 1564 C CA . ILE A 1 197 ? 6.044 17.320 47.296 1.00 26.22 188 ILE A CA 1
ATOM 1565 C C . ILE A 1 197 ? 6.888 16.795 48.450 1.00 27.05 188 ILE A C 1
ATOM 1566 O O . ILE A 1 197 ? 7.975 16.259 48.222 1.00 27.49 188 ILE A O 1
ATOM 1571 N N . ALA A 1 198 ? 6.420 16.960 49.688 1.00 28.15 189 ALA A N 1
ATOM 1572 C CA . ALA A 1 198 ? 7.272 16.658 50.832 1.00 27.54 189 ALA A CA 1
ATOM 1573 C C . ALA A 1 198 ? 6.513 15.910 51.918 1.00 30.02 189 ALA A C 1
ATOM 1574 O O . ALA A 1 198 ? 5.305 16.087 52.103 1.00 26.39 189 ALA A O 1
ATOM 1576 N N . LEU A 1 199 ? 7.261 15.085 52.644 1.00 26.33 190 LEU A N 1
ATOM 1577 C CA . LEU A 1 199 ? 6.853 14.487 53.905 1.00 26.78 190 LEU A CA 1
ATOM 1578 C C . LEU A 1 199 ? 7.623 15.183 55.018 1.00 28.51 190 LEU A C 1
ATOM 1579 O O . LEU A 1 199 ? 8.853 15.311 54.932 1.00 27.50 190 LEU A O 1
ATOM 1584 N N . ILE A 1 200 ? 6.912 15.617 56.064 1.00 26.86 191 ILE A N 1
ATOM 1585 C CA . ILE A 1 200 ? 7.514 16.409 57.144 1.00 25.91 191 ILE A CA 1
ATOM 1586 C C . ILE A 1 200 ? 7.168 15.749 58.472 1.00 30.54 191 ILE A C 1
ATOM 1587 O O . ILE A 1 200 ? 5.988 15.677 58.841 1.00 27.94 191 ILE A O 1
ATOM 1592 N N . ARG A 1 201 ? 8.190 15.259 59.182 1.00 27.20 192 ARG A N 1
ATOM 1593 C CA . ARG A 1 201 ? 8.017 14.629 60.490 1.00 31.79 192 ARG A CA 1
ATOM 1594 C C . ARG A 1 201 ? 8.231 15.664 61.592 1.00 31.54 192 ARG A C 1
ATOM 1595 O O . ARG A 1 201 ? 9.257 16.349 61.613 1.00 29.64 192 ARG A O 1
ATOM 1603 N N . VAL A 1 202 ? 7.261 15.790 62.492 1.00 26.92 193 VAL A N 1
ATOM 1604 C CA . VAL A 1 202 ? 7.352 16.777 63.569 1.00 31.73 193 VAL A CA 1
ATOM 1605 C C . VAL A 1 202 ? 6.855 16.146 64.861 1.00 32.05 193 VAL A C 1
ATOM 1606 O O . VAL A 1 202 ? 6.096 15.166 64.845 1.00 30.50 193 VAL A O 1
ATOM 1610 N N . PRO A 1 203 ? 7.272 16.699 66.004 1.00 33.87 194 PRO A N 1
ATOM 1611 C CA . PRO A 1 203 ? 6.716 16.250 67.287 1.00 34.22 194 PRO A CA 1
ATOM 1612 C C . PRO A 1 203 ? 5.219 16.496 67.347 1.00 34.08 194 PRO A C 1
ATOM 1613 O O . PRO A 1 203 ? 4.670 17.346 66.639 1.00 31.64 194 PRO A O 1
ATOM 1617 N N . LYS A 1 204 ? 4.547 15.732 68.214 1.00 33.01 195 LYS A N 1
ATOM 1618 C CA . LYS A 1 204 ? 3.101 15.882 68.335 1.00 36.18 195 LYS A CA 1
ATOM 1619 C C . LYS A 1 204 ? 2.731 17.311 68.723 1.00 34.10 195 LYS A C 1
ATOM 1620 O O . LYS A 1 204 ? 1.797 17.900 68.162 1.00 32.98 195 LYS A O 1
ATOM 1626 N N . CYS A 1 205 ? 3.449 17.884 69.679 1.00 34.47 196 CYS A N 1
ATOM 1627 C CA . CYS A 1 205 ? 3.315 19.294 70.011 1.00 36.90 196 CYS A CA 1
ATOM 1628 C C . CYS A 1 205 ? 4.439 20.014 69.291 1.00 34.41 196 CYS A C 1
ATOM 1629 O O . CYS A 1 205 ? 5.602 19.911 69.692 1.00 35.18 196 CYS A O 1
ATOM 1632 N N . HIS A 1 206 ? 4.109 20.720 68.217 1.00 32.08 197 HIS A N 1
ATOM 1633 C CA . HIS A 1 206 ? 5.138 21.344 67.401 1.00 33.27 197 HIS A CA 1
ATOM 1634 C C . HIS A 1 206 ? 4.807 22.816 67.207 1.00 30.07 197 HIS A C 1
ATOM 1635 O O . HIS A 1 206 ? 3.667 23.246 67.386 1.00 30.38 197 HIS A O 1
ATOM 1642 N N . ILE A 1 207 ? 5.839 23.585 66.864 1.00 31.08 198 ILE A N 1
ATOM 1643 C CA . ILE A 1 207 ? 5.670 24.990 66.515 1.00 29.83 198 ILE A CA 1
ATOM 1644 C C . ILE A 1 207 ? 4.930 25.064 65.189 1.00 31.88 198 ILE A C 1
ATOM 1645 O O . ILE A 1 207 ? 5.421 24.577 64.165 1.00 31.15 198 ILE A O 1
ATOM 1650 N N . LYS A 1 208 ? 3.740 25.660 65.203 1.00 28.77 199 LYS A N 1
ATOM 1651 C CA . LYS A 1 208 ? 2.894 25.702 64.020 1.00 25.15 199 LYS A CA 1
ATOM 1652 C C . LYS A 1 208 ? 3.090 26.976 63.196 1.00 32.32 199 LYS A C 1
ATOM 1653 O O . LYS A 1 208 ? 3.108 26.915 61.959 1.00 27.24 199 LYS A O 1
ATOM 1659 N N . THR A 1 209 ? 3.222 28.140 63.840 1.00 27.30 200 THR A N 1
ATOM 1660 C CA . THR A 1 209 ? 3.566 29.369 63.135 1.00 28.55 200 THR A CA 1
ATOM 1661 C C . THR A 1 209 ? 4.701 30.049 63.876 1.00 31.52 200 THR A C 1
ATOM 1662 O O . THR A 1 209 ? 4.830 29.921 65.097 1.00 30.68 200 THR A O 1
ATOM 1666 N N . PHE A 1 210 ? 5.540 30.749 63.116 1.00 32.41 201 PHE A N 1
ATOM 1667 C CA . PHE A 1 210 ? 6.603 31.583 63.662 1.00 31.62 201 PHE A CA 1
ATOM 1668 C C . PHE A 1 210 ? 6.720 32.834 62.806 1.00 33.09 201 PHE A C 1
ATOM 1669 O O . PHE A 1 210 ? 7.026 32.742 61.609 1.00 29.80 201 PHE A O 1
ATOM 1677 N N . LYS A 1 211 ? 6.484 33.998 63.417 1.00 28.30 202 LYS A N 1
ATOM 1678 C CA . LYS A 1 211 ? 6.529 35.291 62.732 1.00 30.86 202 LYS A CA 1
ATOM 1679 C C . LYS A 1 211 ? 7.491 36.210 63.469 1.00 32.31 202 LYS A C 1
ATOM 1680 O O . LYS A 1 211 ? 7.432 36.309 64.698 1.00 32.40 202 LYS A O 1
ATOM 1686 N N . ILE A 1 212 ? 8.365 36.889 62.728 1.00 28.58 203 ILE A N 1
ATOM 1687 C CA . ILE A 1 212 ? 9.345 37.790 63.322 1.00 27.87 203 ILE A CA 1
ATOM 1688 C C . ILE A 1 212 ? 9.530 38.975 62.385 1.00 31.34 203 ILE A C 1
ATOM 1689 O O . ILE A 1 212 ? 9.567 38.812 61.158 1.00 28.63 203 ILE A O 1
ATOM 1694 N N . ALA A 1 213 ? 9.629 40.174 62.964 1.00 30.31 204 ALA A N 1
ATOM 1695 C CA . ALA A 1 213 ? 9.786 41.400 62.188 1.00 27.12 204 ALA A CA 1
ATOM 1696 C C . ALA A 1 213 ? 10.274 42.528 63.088 1.00 31.36 204 ALA A C 1
ATOM 1697 O O . ALA A 1 213 ? 10.047 42.516 64.302 1.00 30.81 204 ALA A O 1
ATOM 1699 N N . LEU A 1 214 ? 10.941 43.503 62.469 1.00 28.89 205 LEU A N 1
ATOM 1700 C CA . LEU A 1 214 ? 11.222 44.772 63.129 1.00 29.90 205 LEU A CA 1
ATOM 1701 C C . LEU A 1 214 ? 9.912 45.490 63.467 1.00 28.73 205 LEU A C 1
ATOM 1702 O O . LEU A 1 214 ? 9.015 45.588 62.624 1.00 27.16 205 LEU A O 1
ATOM 1707 N N . VAL A 1 215 ? 9.794 45.979 64.702 1.00 28.62 206 VAL A N 1
ATOM 1708 C CA . VAL A 1 215 ? 8.619 46.781 65.078 1.00 28.84 206 VAL A CA 1
ATOM 1709 C C . VAL A 1 215 ? 8.652 48.097 64.303 1.00 26.14 206 VAL A C 1
ATOM 1710 O O . VAL A 1 215 ? 9.676 48.803 64.323 1.00 29.17 206 VAL A O 1
ATOM 1714 N N . PRO A 1 216 ? 7.598 48.473 63.624 1.00 26.96 207 PRO A N 1
ATOM 1715 C CA . PRO A 1 216 ? 7.642 49.707 62.817 1.00 26.80 207 PRO A CA 1
ATOM 1716 C C . PRO A 1 216 ? 7.312 50.954 63.641 1.00 32.17 207 PRO A C 1
ATOM 1717 O O . PRO A 1 216 ? 6.365 51.690 63.348 1.00 31.57 207 PRO A O 1
ATOM 1721 N N . ASP A 1 217 ? 8.104 51.199 64.690 1.00 32.26 208 ASP A N 1
ATOM 1722 C CA . ASP A 1 217 ? 7.859 52.304 65.614 1.00 32.92 208 ASP A CA 1
ATOM 1723 C C . ASP A 1 217 ? 8.825 53.469 65.426 1.00 34.74 208 ASP A C 1
ATOM 1724 O O . ASP A 1 217 ? 8.842 54.379 66.261 1.00 32.31 208 ASP A O 1
ATOM 1729 N N . GLY A 1 218 ? 9.644 53.449 64.370 1.00 31.99 209 GLY A N 1
ATOM 1730 C CA . GLY A 1 218 ? 10.552 54.534 64.064 1.00 33.81 209 GLY A CA 1
ATOM 1731 C C . GLY A 1 218 ? 11.890 54.516 64.780 1.00 31.72 209 GLY A C 1
ATOM 1732 O O . GLY A 1 218 ? 12.731 55.378 64.493 1.00 30.30 209 GLY A O 1
ATOM 1733 N N . THR A 1 219 ? 12.128 53.573 65.701 1.00 30.83 210 THR A N 1
ATOM 1734 C CA . THR A 1 219 ? 13.432 53.493 66.355 1.00 29.81 210 THR A CA 1
ATOM 1735 C C . THR A 1 219 ? 14.397 52.542 65.675 1.00 33.28 210 THR A C 1
ATOM 1736 O O . THR A 1 219 ? 15.603 52.636 65.929 1.00 31.64 210 THR A O 1
ATOM 1740 N N . PHE A 1 220 ? 13.890 51.583 64.894 1.00 31.33 211 PHE A N 1
ATOM 1741 C CA . PHE A 1 220 ? 14.688 50.520 64.276 1.00 33.01 211 PHE A CA 1
ATOM 1742 C C . PHE A 1 220 ? 15.432 49.685 65.305 1.00 32.47 211 PHE A C 1
ATOM 1743 O O . PHE A 1 220 ? 16.422 49.021 64.971 1.00 33.92 211 PHE A O 1
ATOM 1751 N N . GLY A 1 221 ? 14.966 49.689 66.556 1.00 27.69 212 GLY A N 1
ATOM 1752 C CA . GLY A 1 221 ? 15.690 49.014 67.620 1.00 28.83 212 GLY A CA 1
ATOM 1753 C C . GLY A 1 221 ? 14.867 48.008 68.399 1.00 32.46 212 GLY A C 1
ATOM 1754 O O . GLY A 1 221 ? 15.323 47.519 69.438 1.00 30.93 212 GLY A O 1
ATOM 1755 N N . HIS A 1 222 ? 13.657 47.689 67.918 1.00 28.28 213 HIS A N 1
ATOM 1756 C CA . HIS A 1 222 ? 12.785 46.725 68.583 1.00 30.20 213 HIS A CA 1
ATOM 1757 C C . HIS A 1 222 ? 12.309 45.673 67.588 1.00 32.85 213 HIS A C 1
ATOM 1758 O O . HIS A 1 222 ? 11.945 45.999 66.454 1.00 28.17 213 HIS A O 1
ATOM 1765 N N . VAL A 1 223 ? 12.310 44.414 68.028 1.00 29.29 214 VAL A N 1
ATOM 1766 C CA . VAL A 1 223 ? 11.918 43.274 67.210 1.00 29.23 214 VAL A CA 1
ATOM 1767 C C . VAL A 1 223 ? 10.750 42.556 67.876 1.00 29.76 214 VAL A C 1
ATOM 1768 O O . VAL A 1 223 ? 10.753 42.345 69.094 1.00 31.59 214 VAL A O 1
ATOM 1772 N N . MET A 1 224 ? 9.746 42.187 67.079 1.00 28.25 215 MET A N 1
ATOM 1773 C CA . MET A 1 224 ? 8.633 41.376 67.552 1.00 28.55 215 MET A CA 1
ATOM 1774 C C . MET A 1 224 ? 8.766 39.945 67.042 1.00 31.36 215 MET A C 1
ATOM 1775 O O . MET A 1 224 ? 9.242 39.698 65.928 1.00 29.47 215 MET A O 1
ATOM 1780 N N . ALA A 1 225 ? 8.307 39.002 67.859 1.00 30.46 216 ALA A N 1
ATOM 1781 C CA . ALA A 1 225 ? 8.323 37.594 67.489 1.00 30.43 216 ALA A CA 1
ATOM 1782 C C . ALA A 1 225 ? 7.072 36.939 68.044 1.00 34.93 216 ALA A C 1
ATOM 1783 O O . ALA A 1 225 ? 6.772 37.101 69.230 1.00 32.90 216 ALA A O 1
ATOM 1785 N N . LYS A 1 226 ? 6.338 36.214 67.190 1.00 31.58 217 LYS A N 1
ATOM 1786 C CA . LYS A 1 226 ? 5.099 35.551 67.586 1.00 29.78 217 LYS A CA 1
ATOM 1787 C C . LYS A 1 226 ? 5.175 34.067 67.258 1.00 35.91 217 LYS A C 1
ATOM 1788 O O . LYS A 1 226 ? 5.594 33.687 66.156 1.00 30.60 217 LYS A O 1
ATOM 1794 N N . VAL A 1 227 ? 4.735 33.231 68.202 1.00 31.32 218 VAL A N 1
ATOM 1795 C CA . VAL A 1 227 ? 4.759 31.779 68.048 1.00 33.53 218 VAL A CA 1
ATOM 1796 C C . VAL A 1 227 ? 3.379 31.218 68.371 1.00 36.42 218 VAL A C 1
ATOM 1797 O O . VAL A 1 227 ? 2.744 31.648 69.339 1.00 33.15 218 VAL A O 1
ATOM 1801 N N . THR A 1 228 ? 2.908 30.254 67.562 1.00 32.56 219 THR A N 1
ATOM 1802 C CA . THR A 1 228 ? 1.780 29.416 67.954 1.00 30.06 219 THR A CA 1
ATOM 1803 C C . THR A 1 228 ? 2.192 27.952 67.860 1.00 32.66 219 THR A C 1
ATOM 1804 O O . THR A 1 228 ? 3.051 27.583 67.054 1.00 32.17 219 THR A O 1
ATOM 1808 N N . LEU A 1 229 ? 1.580 27.123 68.701 1.00 32.32 220 LEU A N 1
ATOM 1809 C CA . LEU A 1 229 ? 1.833 25.687 68.738 1.00 34.92 220 LEU A CA 1
ATOM 1810 C C . LEU A 1 229 ? 0.655 24.928 68.147 1.00 32.00 220 LEU A C 1
ATOM 1811 O O . LEU A 1 229 ? -0.437 25.472 67.976 1.00 32.37 220 LEU A O 1
ATOM 1816 N N . SER A 1 230 ? 0.884 23.645 67.851 1.00 31.06 221 SER A N 1
ATOM 1817 C CA . SER A 1 230 ? -0.204 22.796 67.370 1.00 34.42 221 SER A CA 1
ATOM 1818 C C . SER A 1 230 ? -1.192 22.429 68.470 1.00 36.59 221 SER A C 1
ATOM 1819 O O . SER A 1 230 ? -2.284 21.946 68.163 1.00 36.46 221 SER A O 1
ATOM 1822 N N . GLU A 1 231 ? -0.833 22.626 69.735 1.00 35.44 222 GLU A N 1
ATOM 1823 C CA . GLU A 1 231 ? -1.707 22.323 70.860 1.00 38.23 222 GLU A CA 1
ATOM 1824 C C . GLU A 1 231 ? -1.922 23.572 71.703 1.00 37.11 222 GLU A C 1
ATOM 1825 O O . GLU A 1 231 ? -1.015 24.393 71.865 1.00 34.13 222 GLU A O 1
ATOM 1831 N N . LYS A 1 232 ? -3.129 23.697 72.256 1.00 39.60 223 LYS A N 1
ATOM 1832 C CA . LYS A 1 232 ? -3.511 24.868 73.053 1.00 38.52 223 LYS A CA 1
ATOM 1833 C C . LYS A 1 232 ? -3.064 24.658 74.497 1.00 40.32 223 LYS A C 1
ATOM 1834 O O . LYS A 1 232 ? -3.856 24.376 75.396 1.00 43.04 223 LYS A O 1
ATOM 1840 N N . ILE A 1 233 ? -1.762 24.803 74.724 1.00 40.30 224 ILE A N 1
ATOM 1841 C CA . ILE A 1 233 ? -1.178 24.549 76.031 1.00 36.43 224 ILE A CA 1
ATOM 1842 C C . ILE A 1 233 ? -0.418 25.788 76.500 1.00 41.15 224 ILE A C 1
ATOM 1843 O O . ILE A 1 233 ? -0.192 26.747 75.751 1.00 37.79 224 ILE A O 1
ATOM 1848 N N . THR A 1 234 ? -0.008 25.729 77.762 1.00 39.60 225 THR A N 1
ATOM 1849 C CA . THR A 1 234 ? 0.877 26.704 78.379 1.00 41.20 225 THR A CA 1
ATOM 1850 C C . THR A 1 234 ? 2.295 26.172 78.287 1.00 36.96 225 THR A C 1
ATOM 1851 O O . THR A 1 234 ? 2.557 25.039 78.692 1.00 39.85 225 THR A O 1
ATOM 1855 N N . ALA A 1 235 ? 3.192 26.968 77.719 1.00 37.07 226 ALA A N 1
ATOM 1856 C CA . ALA A 1 235 ? 4.573 26.542 77.537 1.00 37.87 226 ALA A CA 1
ATOM 1857 C C . ALA A 1 235 ? 5.420 27.784 77.325 1.00 36.66 226 ALA A C 1
ATOM 1858 O O . ALA A 1 235 ? 4.904 28.884 77.126 1.00 41.47 226 ALA A O 1
ATOM 1860 N N . LYS A 1 236 ? 6.729 27.590 77.382 1.00 36.28 227 LYS A N 1
ATOM 1861 C CA . LYS A 1 236 ? 7.695 28.618 77.038 1.00 42.01 227 LYS A CA 1
ATOM 1862 C C . LYS A 1 236 ? 8.459 28.207 75.784 1.00 41.28 227 LYS A C 1
ATOM 1863 O O . LYS A 1 236 ? 8.853 27.045 75.636 1.00 37.33 227 LYS A O 1
ATOM 1869 N N . ALA A 1 237 ? 8.656 29.164 74.885 1.00 33.99 228 ALA A N 1
ATOM 1870 C CA . ALA A 1 237 ? 9.571 29.022 73.763 1.00 36.21 228 ALA A CA 1
ATOM 1871 C C . ALA A 1 237 ? 10.788 29.903 74.005 1.00 38.85 228 ALA A C 1
ATOM 1872 O O . ALA A 1 237 ? 10.719 30.888 74.743 1.00 38.86 228 ALA A O 1
ATOM 1874 N N . GLU A 1 238 ? 11.916 29.548 73.399 1.00 33.96 229 GLU A N 1
ATOM 1875 C CA . GLU A 1 238 ? 13.119 30.359 73.514 1.00 35.88 229 GLU A CA 1
ATOM 1876 C C . GLU A 1 238 ? 13.615 30.755 72.132 1.00 35.94 229 GLU A C 1
ATOM 1877 O O . GLU A 1 238 ? 13.804 29.894 71.266 1.00 36.29 229 GLU A O 1
ATOM 1883 N N . LEU A 1 239 ? 13.838 32.053 71.937 1.00 35.35 230 LEU A N 1
ATOM 1884 C CA . LEU A 1 239 ? 14.282 32.614 70.670 1.00 30.88 230 LEU A CA 1
ATOM 1885 C C . LEU 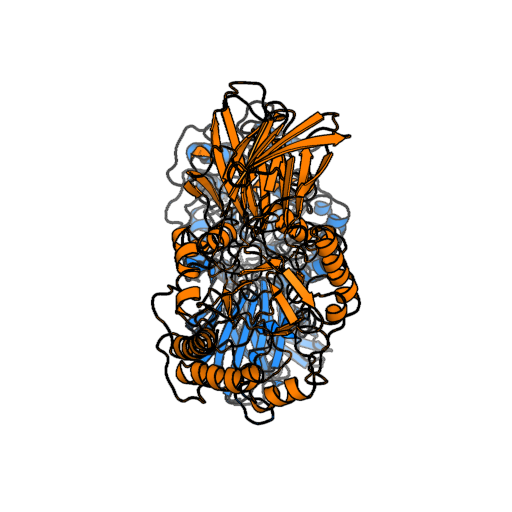A 1 239 ? 15.716 33.099 70.811 1.00 37.28 230 LEU A C 1
ATOM 1886 O O . LEU A 1 239 ? 16.040 33.809 71.769 1.00 34.47 230 LEU A O 1
ATOM 1891 N N . VAL A 1 240 ? 16.558 32.747 69.839 1.00 31.62 231 VAL A N 1
ATOM 1892 C CA . VAL A 1 240 ? 17.973 33.092 69.852 1.00 33.74 231 VAL A CA 1
ATOM 1893 C C . VAL A 1 240 ? 18.352 33.706 68.511 1.00 36.25 231 VAL A C 1
ATOM 1894 O O . VAL A 1 240 ? 18.044 33.143 67.450 1.00 33.90 231 VAL A O 1
ATOM 1898 N N . ILE A 1 241 ? 19.027 34.854 68.568 1.00 34.63 232 ILE A N 1
ATOM 1899 C CA . ILE A 1 241 ? 19.697 35.459 67.416 1.00 34.48 232 ILE A CA 1
ATOM 1900 C C . ILE A 1 241 ? 21.129 35.714 67.876 1.00 36.36 232 ILE A C 1
ATOM 1901 O O . ILE A 1 241 ? 21.440 36.782 68.414 1.00 36.32 232 ILE A O 1
ATOM 1906 N N . GLU A 1 242 ? 22.011 34.733 67.677 1.00 36.59 233 GLU A N 1
ATOM 1907 C CA . GLU A 1 242 ? 23.345 34.810 68.270 1.00 39.38 233 GLU A CA 1
ATOM 1908 C C . GLU A 1 242 ? 24.116 36.015 67.761 1.00 38.85 233 GLU A C 1
ATOM 1909 O O . GLU A 1 242 ? 24.846 36.656 68.521 1.00 35.86 233 GLU A O 1
ATOM 1915 N N . GLU A 1 243 ? 23.969 36.345 66.480 1.00 35.06 234 GLU A N 1
ATOM 1916 C CA . GLU A 1 243 ? 24.735 37.457 65.943 1.00 34.56 234 GLU A CA 1
ATOM 1917 C C . GLU A 1 243 ? 24.342 38.790 66.577 1.00 36.42 234 GLU A C 1
ATOM 1918 O O . GLU A 1 243 ? 25.149 39.725 66.577 1.00 37.43 234 GLU A O 1
ATOM 1924 N N . LEU A 1 244 ? 23.144 38.905 67.141 1.00 35.69 235 LEU A N 1
ATOM 1925 C CA . LEU A 1 244 ? 22.736 40.149 67.783 1.00 35.50 235 LEU A CA 1
ATOM 1926 C C . LEU A 1 244 ? 22.739 40.048 69.304 1.00 38.53 235 LEU A C 1
ATOM 1927 O O . LEU A 1 244 ? 22.234 40.954 69.975 1.00 40.45 235 LEU A O 1
ATOM 1932 N N . GLY A 1 245 ? 23.303 38.979 69.863 1.00 38.18 236 GLY A N 1
ATOM 1933 C CA . GLY A 1 245 ? 23.304 38.803 71.303 1.00 38.70 236 GLY A CA 1
ATOM 1934 C C . GLY A 1 245 ? 21.937 38.609 71.917 1.00 40.14 236 GLY A C 1
ATOM 1935 O O . GLY A 1 245 ? 21.745 38.912 73.099 1.00 37.17 236 GLY A O 1
ATOM 1936 N N . VAL A 1 246 ? 20.978 38.095 71.157 1.00 39.05 237 VAL A N 1
ATOM 1937 C CA . VAL A 1 246 ? 19.598 37.978 71.614 1.00 37.73 237 VAL A CA 1
ATOM 1938 C C . VAL A 1 246 ? 19.327 36.566 72.104 1.00 37.60 237 VAL A C 1
ATOM 1939 O O . VAL A 1 246 ? 19.569 35.591 71.384 1.00 37.41 237 VAL A O 1
ATOM 1943 N N . SER A 1 247 ? 18.763 36.462 73.300 1.00 35.15 238 SER A N 1
ATOM 1944 C CA . SER A 1 247 ? 18.166 35.226 73.781 1.00 36.57 238 SER A CA 1
ATOM 1945 C C . SER A 1 247 ? 16.984 35.627 74.648 1.00 40.12 238 SER A C 1
ATOM 1946 O O . SER A 1 247 ? 17.172 36.334 75.640 1.00 40.85 238 SER A O 1
ATOM 1949 N N . ARG A 1 248 ? 15.770 35.222 74.268 1.00 38.73 239 ARG A N 1
ATOM 1950 C CA . ARG A 1 248 ? 14.563 35.658 74.965 1.00 36.58 239 ARG A CA 1
ATOM 1951 C C . ARG A 1 248 ? 13.562 34.520 75.067 1.00 40.77 239 ARG A C 1
ATOM 1952 O O . ARG A 1 248 ? 13.366 33.765 74.109 1.00 34.57 239 ARG A O 1
ATOM 1960 N N . LYS A 1 249 ? 12.901 34.432 76.216 1.00 37.12 240 LYS A N 1
ATOM 1961 C CA . LYS A 1 249 ? 11.774 33.530 76.381 1.00 38.67 240 LYS A CA 1
ATOM 1962 C C . LYS A 1 249 ? 10.502 34.171 75.847 1.00 40.34 240 LYS A C 1
ATOM 1963 O O . LYS A 1 249 ? 10.335 35.395 75.880 1.00 38.93 240 LYS A O 1
ATOM 1969 N N . ILE A 1 250 ? 9.596 33.324 75.364 1.00 36.94 241 ILE A N 1
ATOM 1970 C CA . ILE A 1 250 ? 8.253 33.721 74.958 1.00 37.99 241 ILE A CA 1
ATOM 1971 C C . ILE A 1 250 ? 7.272 32.889 75.767 1.00 43.74 241 ILE A C 1
ATOM 1972 O O . ILE A 1 250 ? 7.289 31.651 75.687 1.00 39.14 241 ILE A O 1
ATOM 1977 N N . GLN A 1 251 ? 6.423 33.558 76.544 1.00 39.13 242 GLN A N 1
ATOM 1978 C CA . GLN A 1 251 ? 5.404 32.860 77.313 1.00 37.99 242 GLN A CA 1
ATOM 1979 C C . GLN A 1 251 ? 4.216 32.549 76.410 1.00 38.42 242 GLN A C 1
ATOM 1980 O O . GLN A 1 251 ? 3.600 33.461 75.851 1.00 38.79 242 GLN A O 1
ATOM 1986 N N . LEU A 1 252 ? 3.891 31.266 76.270 1.00 34.15 243 LEU A N 1
ATOM 1987 C CA . LEU A 1 252 ? 2.760 30.845 75.462 1.00 36.56 243 LEU A CA 1
ATOM 1988 C C . LEU A 1 252 ? 1.608 30.461 76.376 1.00 38.82 243 LEU A C 1
ATOM 1989 O O . LEU A 1 252 ? 1.815 29.844 77.426 1.00 37.66 243 LEU A O 1
ATOM 1994 N N . GLU A 1 253 ? 0.401 30.855 75.983 1.00 35.36 244 GLU A N 1
ATOM 1995 C CA . GLU A 1 253 ? -0.827 30.501 76.677 1.00 39.41 244 GLU A CA 1
ATOM 1996 C C . GLU A 1 253 ? -1.830 30.098 75.620 1.00 37.75 244 GLU A C 1
ATOM 1997 O O . GLU A 1 253 ? -1.949 30.777 74.598 1.00 35.77 244 GLU A O 1
ATOM 2003 N N . ASN A 1 254 ? -2.553 29.006 75.863 1.00 37.00 245 ASN A N 1
ATOM 2004 C CA . ASN A 1 254 ? -3.464 28.466 74.853 1.00 38.91 245 ASN A CA 1
ATOM 2005 C C . ASN A 1 254 ? -2.761 28.319 73.510 1.00 34.96 245 ASN A C 1
ATOM 2006 O O . ASN A 1 254 ? -3.335 28.570 72.452 1.00 36.74 245 ASN A O 1
ATOM 2011 N N . GLY A 1 255 ? -1.489 27.944 73.569 1.00 32.43 246 GLY A N 1
ATOM 2012 C CA . GLY A 1 255 ? -0.720 27.664 72.378 1.00 38.61 246 GLY A CA 1
ATOM 2013 C C . GLY A 1 255 ? -0.198 28.868 71.627 1.00 38.24 246 GLY A C 1
ATOM 2014 O O . GLY A 1 255 ? 0.285 28.700 70.508 1.00 34.23 246 GLY A O 1
ATOM 2015 N N . ALA A 1 256 ? -0.263 30.071 72.196 1.00 35.70 247 ALA A N 1
ATOM 2016 C CA . ALA A 1 256 ? 0.144 31.258 71.453 1.00 31.26 247 ALA A CA 1
ATOM 2017 C C . ALA A 1 256 ? 0.789 32.262 72.389 1.00 34.83 247 ALA A C 1
ATOM 2018 O O . ALA A 1 256 ? 0.360 32.416 73.536 1.00 33.79 247 ALA A O 1
ATOM 2020 N N . GLY A 1 257 ? 1.810 32.950 71.891 1.00 34.41 248 GLY A N 1
ATOM 2021 C CA . GLY A 1 257 ? 2.408 34.046 72.637 1.00 34.45 248 GLY A CA 1
ATOM 2022 C C . GLY A 1 257 ? 3.312 34.857 71.739 1.00 38.99 248 GLY A C 1
ATOM 2023 O O . GLY A 1 257 ? 3.658 34.445 70.626 1.00 35.71 248 GLY A O 1
ATOM 2024 N N . GLU A 1 258 ? 3.691 36.029 72.234 1.00 33.91 249 GLU A N 1
ATOM 2025 C CA . GLU A 1 258 ? 4.585 36.892 71.478 1.00 36.05 249 GLU A CA 1
ATOM 2026 C C . GLU A 1 258 ? 5.455 37.667 72.449 1.00 35.70 249 GLU A C 1
ATOM 2027 O O . GLU A 1 258 ? 5.202 37.701 73.653 1.00 37.29 249 GLU A O 1
ATOM 2033 N N . VAL A 1 259 ? 6.483 38.312 71.909 1.00 34.97 250 VAL A N 1
ATOM 2034 C CA . VAL A 1 259 ? 7.390 39.107 72.719 1.00 31.42 250 VAL A CA 1
ATOM 2035 C C . VAL A 1 259 ? 7.986 40.195 71.839 1.00 36.22 250 VAL A C 1
ATOM 2036 O O . VAL A 1 259 ? 8.184 40.002 70.636 1.00 32.23 250 VAL A O 1
ATOM 2040 N N . VAL A 1 260 ? 8.258 41.349 72.449 1.00 31.39 251 VAL A N 1
ATOM 2041 C CA . VAL A 1 260 ? 8.997 42.440 71.822 1.00 33.13 251 VAL A CA 1
ATOM 2042 C C . VAL A 1 260 ? 10.272 42.662 72.628 1.00 33.71 251 VAL A C 1
ATOM 2043 O O . VAL A 1 260 ? 10.215 42.758 73.857 1.00 30.59 251 VAL A O 1
ATOM 2047 N N . PHE A 1 261 ? 11.415 42.764 71.944 1.00 29.82 252 PHE A N 1
ATOM 2048 C CA . PHE A 1 261 ? 12.697 42.880 72.627 1.00 31.59 252 PHE A CA 1
ATOM 2049 C C . PHE A 1 261 ? 13.614 43.854 71.895 1.00 34.34 252 PHE A C 1
ATOM 2050 O O . PHE A 1 261 ? 13.408 44.174 70.719 1.00 32.06 252 PHE A O 1
ATOM 2058 N N . ASP A 1 262 ? 14.642 44.319 72.615 1.00 32.06 253 ASP A N 1
ATOM 2059 C CA . ASP A 1 262 ? 15.645 45.224 72.055 1.00 32.09 253 ASP A CA 1
ATOM 2060 C C . ASP A 1 262 ? 16.646 44.471 71.189 1.00 35.33 253 ASP A C 1
ATOM 2061 O O . ASP A 1 262 ? 17.107 43.390 71.551 1.00 33.04 253 ASP A O 1
ATOM 2066 N N . ALA A 1 263 ? 17.027 45.077 70.068 1.00 32.20 254 ALA A N 1
ATOM 2067 C CA . ALA A 1 263 ? 18.080 44.533 69.226 1.00 37.26 254 ALA A CA 1
ATOM 2068 C C . ALA A 1 263 ? 18.546 45.640 68.295 1.00 37.21 254 ALA A C 1
ATOM 2069 O O . ALA A 1 263 ? 17.791 46.565 67.994 1.00 34.87 254 ALA A O 1
ATOM 2071 N N . LYS A 1 264 ? 19.786 45.535 67.829 1.00 35.08 255 LYS A N 1
ATOM 2072 C CA . LYS A 1 264 ? 20.383 46.543 66.953 1.00 39.28 255 LYS A CA 1
ATOM 2073 C C . LYS A 1 264 ? 20.798 45.941 65.615 1.00 38.13 255 LYS A C 1
ATOM 2074 O O . LYS A 1 264 ? 21.985 45.931 65.282 1.00 37.36 255 LYS A O 1
ATOM 2080 N N . PRO A 1 265 ? 19.852 45.473 64.803 1.00 35.99 256 PRO A N 1
ATOM 2081 C CA . PRO A 1 265 ? 20.228 44.922 63.498 1.00 31.18 256 PRO A CA 1
ATOM 2082 C C . PRO A 1 265 ? 20.674 46.001 62.519 1.00 33.74 256 PRO A C 1
ATOM 2083 O O . PRO A 1 265 ? 20.202 47.141 62.545 1.00 32.53 256 PRO A O 1
ATOM 2087 N N . GLU A 1 266 ? 21.593 45.623 61.636 1.00 32.74 257 GLU A N 1
ATOM 2088 C CA . GLU A 1 266 ? 21.766 46.371 60.399 1.00 33.48 257 GLU A CA 1
ATOM 2089 C C . GLU A 1 266 ? 20.508 46.210 59.566 1.00 31.71 257 GLU A C 1
ATOM 2090 O O . GLU A 1 266 ? 20.036 45.088 59.370 1.00 31.74 257 GLU A O 1
ATOM 2096 N N . LEU A 1 267 ? 19.967 47.328 59.075 1.00 29.50 258 LEU A N 1
ATOM 2097 C CA . LEU A 1 267 ? 18.667 47.328 58.422 1.00 31.84 258 LEU A CA 1
ATOM 2098 C C . LEU A 1 267 ? 18.791 46.857 56.975 1.00 35.51 258 LEU A C 1
ATOM 2099 O O . LEU A 1 267 ? 19.647 47.331 56.223 1.00 32.26 258 LEU A O 1
ATOM 2104 N N . TRP A 1 268 ? 17.905 45.948 56.583 1.00 28.73 259 TRP A N 1
ATOM 2105 C CA . TRP A 1 268 ? 17.937 45.372 55.247 1.00 28.42 259 TRP A CA 1
ATOM 2106 C C . TRP A 1 268 ? 17.548 46.427 54.212 1.00 32.60 259 TRP A C 1
ATOM 2107 O O . TRP A 1 268 ? 16.589 47.186 54.415 1.00 29.03 259 TRP A O 1
ATOM 2118 N N . THR A 1 269 ? 18.321 46.508 53.128 1.00 27.82 260 THR A N 1
ATOM 2119 C CA . THR A 1 269 ? 17.975 47.244 51.920 1.00 26.78 260 THR A CA 1
ATOM 2120 C C . THR A 1 269 ? 18.382 46.389 50.731 1.00 29.16 260 THR A C 1
ATOM 2121 O O . THR A 1 269 ? 19.156 45.438 50.885 1.00 31.90 260 THR A O 1
ATOM 2125 N N . PRO A 1 270 ? 17.874 46.694 49.529 1.00 30.67 261 PRO A N 1
ATOM 2126 C CA . PRO A 1 270 ? 18.344 45.951 48.343 1.00 29.04 261 PRO A CA 1
ATOM 2127 C C . PRO A 1 270 ? 19.829 46.098 48.107 1.00 32.81 261 PRO A C 1
ATOM 2128 O O . PRO A 1 270 ? 20.469 45.158 47.624 1.00 30.92 261 PRO A O 1
ATOM 2132 N N . GLU A 1 271 ? 20.398 47.260 48.430 1.00 30.82 262 GLU A N 1
ATOM 2133 C CA . GLU A 1 271 ? 21.824 47.471 48.223 1.00 32.87 262 GLU A CA 1
ATOM 2134 C C . GLU A 1 271 ? 22.657 46.756 49.275 1.00 33.11 262 GLU A C 1
ATOM 2135 O O . GLU A 1 271 ? 23.774 46.322 48.985 1.00 33.12 262 GLU A O 1
ATOM 2141 N N . LYS A 1 272 ? 22.142 46.613 50.494 1.00 31.25 263 LYS A N 1
ATOM 2142 C CA . LYS A 1 272 ? 22.856 45.935 51.579 1.00 32.43 263 LYS A CA 1
ATOM 2143 C C . LYS A 1 272 ? 21.902 44.955 52.243 1.00 33.00 263 LYS A C 1
ATOM 2144 O O . LYS A 1 272 ? 21.373 45.225 53.330 1.00 31.79 263 LYS A O 1
ATOM 2150 N N . PRO A 1 273 ? 21.659 43.798 51.619 1.00 33.36 264 PRO A N 1
ATOM 2151 C CA . PRO A 1 273 ? 20.618 42.876 52.128 1.00 29.29 264 PRO A CA 1
ATOM 2152 C C . PRO A 1 273 ? 21.090 42.000 53.286 1.00 32.33 264 PRO A C 1
ATOM 2153 O O . PRO A 1 273 ? 21.230 40.777 53.183 1.00 31.73 264 PRO A O 1
ATOM 2157 N N . LYS A 1 274 ? 21.297 42.623 54.449 1.00 32.43 265 LYS A N 1
ATOM 2158 C CA . LYS A 1 274 ? 21.794 41.902 55.617 1.00 29.93 265 LYS A CA 1
ATOM 2159 C C . LYS A 1 274 ? 20.734 40.952 56.169 1.00 31.45 265 LYS A C 1
ATOM 2160 O O . LYS A 1 274 ? 19.591 41.354 56.401 1.00 31.00 265 LYS A O 1
ATOM 2166 N N . LEU A 1 275 ? 21.122 39.695 56.408 1.00 29.76 266 LEU A N 1
ATOM 2167 C CA . LEU A 1 275 ? 20.245 38.687 56.987 1.00 28.72 266 LEU A CA 1
ATOM 2168 C C . LEU A 1 275 ? 20.856 38.115 58.259 1.00 29.53 266 LEU A C 1
ATOM 2169 O O . LEU A 1 275 ? 22.074 38.116 58.442 1.00 32.85 266 LEU A O 1
ATOM 2174 N N . TYR A 1 276 ? 19.993 37.572 59.114 1.00 30.32 267 TYR A N 1
ATOM 2175 C CA . TYR A 1 276 ? 20.390 37.005 60.396 1.00 29.85 267 TYR A CA 1
ATOM 2176 C C . TYR A 1 276 ? 19.772 35.629 60.577 1.00 33.51 267 TYR A C 1
ATOM 2177 O O . TYR A 1 276 ? 18.599 35.424 60.252 1.00 32.39 267 TYR A O 1
ATOM 2186 N N . ASP A 1 277 ? 20.553 34.698 61.129 1.00 34.26 268 ASP A N 1
ATOM 2187 C CA . ASP A 1 277 ? 20.019 33.401 61.538 1.00 33.48 268 ASP A CA 1
ATOM 2188 C C . ASP A 1 277 ? 19.285 33.508 62.867 1.00 32.50 268 ASP A C 1
ATOM 2189 O O . ASP A 1 277 ? 19.830 34.016 63.852 1.00 34.29 268 ASP A O 1
ATOM 2194 N N . VAL A 1 278 ? 18.059 33.001 62.909 1.00 32.96 269 VAL A N 1
ATOM 2195 C CA . VAL A 1 278 ? 17.263 33.000 64.129 1.00 30.94 269 VAL A CA 1
ATOM 2196 C C . VAL A 1 278 ? 16.810 31.567 64.380 1.00 36.57 269 VAL A C 1
ATOM 2197 O O . VAL A 1 278 ? 16.525 30.826 63.433 1.00 31.06 269 VAL A O 1
ATOM 2201 N N . LYS A 1 279 ? 16.772 31.162 65.652 1.00 34.06 270 LYS A N 1
ATOM 2202 C CA . LYS A 1 279 ? 16.360 29.812 66.021 1.00 35.38 270 LYS A CA 1
ATOM 2203 C C . LYS A 1 279 ? 15.376 29.866 67.185 1.00 31.37 270 LYS A C 1
ATOM 2204 O O . LYS A 1 279 ? 15.561 30.649 68.119 1.00 35.77 270 LYS A O 1
ATOM 2210 N N . VAL A 1 280 ? 14.320 29.048 67.118 1.00 31.67 271 VAL A N 1
ATOM 2211 C CA . VAL A 1 280 ? 13.297 28.972 68.160 1.00 29.57 271 VAL A CA 1
ATOM 2212 C C . VAL A 1 280 ? 13.131 27.518 68.597 1.00 33.68 271 VAL A C 1
ATOM 2213 O O . VAL A 1 280 ? 12.958 26.630 67.755 1.00 32.03 271 VAL A O 1
ATOM 2217 N N . THR A 1 281 ? 13.167 27.277 69.909 1.00 32.14 272 THR A N 1
ATOM 2218 C CA . THR A 1 281 ? 12.894 25.956 70.469 1.00 35.62 272 THR A CA 1
ATOM 2219 C C . THR A 1 281 ? 11.697 26.025 71.409 1.00 36.26 272 THR A C 1
ATOM 2220 O O . THR A 1 281 ? 11.452 27.040 72.068 1.00 37.34 272 THR A O 1
ATOM 2224 N N . CYS A 1 282 ? 10.956 24.929 71.475 1.00 35.22 273 CYS A N 1
ATOM 2225 C CA . CYS A 1 282 ? 9.837 24.814 72.405 1.00 34.58 273 CYS A CA 1
ATOM 2226 C C . CYS A 1 282 ? 9.609 23.331 72.634 1.00 39.45 273 CYS A C 1
ATOM 2227 O O . CYS A 1 282 ? 9.317 22.607 71.676 1.00 35.42 273 CYS A O 1
ATOM 2230 N N . GLY A 1 283 ? 9.793 22.876 73.876 1.00 40.57 274 GLY A N 1
ATOM 2231 C CA . GLY A 1 283 ? 9.736 21.446 74.157 1.00 38.50 274 GLY A CA 1
ATOM 2232 C C . GLY A 1 283 ? 10.811 20.702 73.385 1.00 39.69 274 GLY A C 1
ATOM 2233 O O . GLY A 1 283 ? 11.997 21.055 73.423 1.00 40.65 274 GLY A O 1
ATOM 2234 N N . THR A 1 284 ? 10.400 19.664 72.655 1.00 38.87 275 THR A N 1
ATOM 2235 C CA . THR A 1 284 ? 11.324 18.910 71.811 1.00 40.69 275 THR A CA 1
ATOM 2236 C C . THR A 1 284 ? 11.407 19.442 70.382 1.00 36.09 275 THR A C 1
ATOM 2237 O O . THR A 1 284 ? 12.106 18.843 69.561 1.00 39.46 275 THR A O 1
ATOM 2241 N N . ASP A 1 285 ? 10.726 20.543 70.063 1.00 36.88 276 ASP A N 1
ATOM 2242 C CA . ASP A 1 285 ? 10.693 21.065 68.701 1.00 34.14 276 ASP A CA 1
ATOM 2243 C C . ASP A 1 285 ? 11.662 22.230 68.531 1.00 37.12 276 ASP A C 1
ATOM 2244 O O . ASP A 1 285 ? 11.940 22.980 69.473 1.00 37.66 276 ASP A O 1
ATOM 2249 N N . THR A 1 286 ? 12.172 22.367 67.306 1.00 36.05 277 THR A N 1
ATOM 2250 C CA . THR A 1 286 ? 13.074 23.435 66.897 1.00 33.11 277 THR A CA 1
ATOM 2251 C C . THR A 1 286 ? 12.693 23.883 65.492 1.00 34.21 277 THR A C 1
ATOM 2252 O O . THR A 1 286 ? 12.415 23.046 64.626 1.00 33.48 277 THR A O 1
ATOM 2256 N N . VAL A 1 287 ? 12.661 25.201 65.271 1.00 32.30 278 VAL A N 1
ATOM 2257 C CA . VAL A 1 287 ? 12.559 25.778 63.937 1.00 30.81 278 VAL A CA 1
ATOM 2258 C C . VAL A 1 287 ? 13.593 26.888 63.845 1.00 31.32 278 VAL A C 1
ATOM 2259 O O . VAL A 1 287 ? 14.123 27.357 64.854 1.00 30.81 278 VAL A O 1
ATOM 2263 N N . SER A 1 288 ? 13.884 27.308 62.617 1.00 28.54 279 SER A N 1
ATOM 2264 C CA . SER A 1 288 ? 14.825 28.402 62.418 1.00 29.82 279 SER A CA 1
ATOM 2265 C C . SER A 1 288 ? 14.470 29.143 61.135 1.00 29.67 279 SER A C 1
ATOM 2266 O O . SER A 1 288 ? 13.647 28.692 60.338 1.00 32.25 279 SER A O 1
ATOM 2269 N N . ASP A 1 289 ? 15.087 30.302 60.945 1.00 28.82 280 ASP A N 1
ATOM 2270 C CA . ASP A 1 289 ? 14.803 31.102 59.765 1.00 30.20 280 ASP A CA 1
ATOM 2271 C C . ASP A 1 289 ? 16.021 31.960 59.491 1.00 29.37 280 ASP A C 1
ATOM 2272 O O . ASP A 1 289 ? 16.950 32.029 60.300 1.00 30.62 280 ASP A O 1
ATOM 2277 N N . ARG A 1 290 ? 16.012 32.608 58.328 1.00 28.46 281 ARG A N 1
ATOM 2278 C CA . ARG A 1 290 ? 17.047 33.555 57.925 1.00 29.90 281 ARG A CA 1
ATOM 2279 C C . ARG A 1 290 ? 16.332 34.833 57.501 1.00 28.75 281 ARG A C 1
ATOM 2280 O O . ARG A 1 290 ? 15.603 34.835 56.506 1.00 28.90 281 ARG A O 1
ATOM 2288 N N . VAL A 1 291 ? 16.487 35.912 58.269 1.00 26.97 282 VAL A N 1
ATOM 2289 C CA . VAL A 1 291 ? 15.566 37.038 58.145 1.00 29.10 282 VAL A CA 1
ATOM 2290 C C . VAL A 1 291 ? 16.320 38.358 58.157 1.00 27.91 282 VAL A C 1
ATOM 2291 O O . VAL A 1 291 ? 17.369 38.500 58.790 1.00 29.05 282 VAL A O 1
ATOM 2295 N N . GLY A 1 292 ? 15.783 39.319 57.416 1.00 27.13 283 GLY A N 1
ATOM 2296 C CA . GLY A 1 292 ? 16.242 40.685 57.473 1.00 28.93 283 GLY A CA 1
ATOM 2297 C C . GLY A 1 292 ? 15.266 41.540 58.260 1.00 29.64 283 GLY A C 1
ATOM 2298 O O . GLY A 1 292 ? 14.111 41.166 58.477 1.00 28.77 283 GLY A O 1
ATOM 2299 N N . PHE A 1 293 ? 15.747 42.701 58.690 1.00 26.93 284 PHE A N 1
ATOM 2300 C CA . PHE A 1 293 ? 14.971 43.625 59.510 1.00 29.07 284 PHE A CA 1
ATOM 2301 C C . PHE A 1 293 ? 14.906 44.958 58.793 1.00 29.02 284 PHE A C 1
ATOM 2302 O O . PHE A 1 293 ? 15.946 45.555 58.493 1.00 28.25 284 PHE A O 1
ATOM 2310 N N . ARG A 1 294 ? 13.690 45.403 58.492 1.00 27.07 285 ARG A N 1
ATOM 2311 C CA . ARG A 1 294 ? 13.492 46.665 57.798 1.00 27.44 285 ARG A CA 1
ATOM 2312 C C . ARG A 1 294 ? 12.120 47.188 58.167 1.00 26.95 285 ARG A C 1
ATOM 2313 O O . ARG A 1 294 ? 11.231 46.428 58.575 1.00 28.80 285 ARG A O 1
ATOM 2321 N N . GLU A 1 295 ? 11.949 48.495 58.015 1.00 30.22 286 GLU A N 1
ATOM 2322 C CA . GLU A 1 295 ? 10.663 49.135 58.243 1.00 28.97 286 GLU A CA 1
ATOM 2323 C C . GLU A 1 295 ? 10.142 49.683 56.928 1.00 27.43 286 GLU A C 1
ATOM 2324 O O . GLU A 1 295 ? 10.859 50.397 56.222 1.00 29.60 286 GLU A O 1
ATOM 2330 N N . ILE A 1 296 ? 8.902 49.352 56.597 1.00 27.89 287 ILE A N 1
ATOM 2331 C CA . ILE A 1 296 ? 8.235 49.927 55.435 1.00 31.17 287 ILE A CA 1
ATOM 2332 C C . ILE A 1 296 ? 6.971 50.612 55.937 1.00 29.57 287 ILE A C 1
ATOM 2333 O O . ILE A 1 296 ? 6.161 49.995 56.636 1.00 29.37 287 ILE A O 1
ATOM 2338 N N . ARG A 1 297 ? 6.831 51.900 55.614 1.00 28.17 288 ARG A N 1
ATOM 2339 C CA . ARG A 1 297 ? 5.708 52.727 56.036 1.00 33.06 288 ARG A CA 1
ATOM 2340 C C . ARG A 1 297 ? 5.360 53.685 54.907 1.00 31.67 288 ARG A C 1
ATOM 2341 O O . ARG A 1 297 ? 6.143 53.890 53.974 1.00 30.92 288 ARG A O 1
ATOM 2349 N N . VAL A 1 298 ? 4.177 54.278 55.005 1.00 28.59 289 VAL A N 1
ATOM 2350 C CA . VAL A 1 298 ? 3.762 55.359 54.121 1.00 33.66 289 VAL A CA 1
ATOM 2351 C C . VAL A 1 298 ? 3.482 56.594 54.970 1.00 35.49 289 VAL A C 1
ATOM 2352 O O . VAL A 1 298 ? 2.880 56.492 56.041 1.00 35.60 289 VAL A O 1
ATOM 2356 N N . ASN A 1 299 ? 3.934 57.758 54.498 1.00 36.35 290 ASN A N 1
ATOM 2357 C CA . ASN A 1 299 ? 3.652 59.039 55.146 1.00 37.71 290 ASN A CA 1
ATOM 2358 C C . ASN A 1 299 ? 3.235 60.032 54.070 1.00 34.90 290 ASN A C 1
ATOM 2359 O O . ASN A 1 299 ? 4.076 60.497 53.293 1.00 33.44 290 ASN A O 1
ATOM 2364 N N . GLY A 1 300 ? 1.950 60.359 54.029 1.00 33.22 291 GLY A N 1
ATOM 2365 C CA . GLY A 1 300 ? 1.453 61.220 52.969 1.00 32.86 291 GLY A CA 1
ATOM 2366 C C . GLY A 1 300 ? 1.656 60.527 51.635 1.00 37.55 291 GLY A C 1
ATOM 2367 O O . GLY A 1 300 ? 1.216 59.393 51.428 1.00 32.38 291 GLY A O 1
ATOM 2368 N N . ARG A 1 301 ? 2.359 61.190 50.726 1.00 36.07 292 ARG A N 1
ATOM 2369 C CA . ARG A 1 301 ? 2.679 60.602 49.436 1.00 36.96 292 ARG A CA 1
ATOM 2370 C C . ARG A 1 301 ? 4.020 59.873 49.422 1.00 35.32 292 ARG A C 1
ATOM 2371 O O . ARG A 1 301 ? 4.408 59.362 48.369 1.00 32.63 292 ARG A O 1
ATOM 2379 N N . ASP A 1 302 ? 4.745 59.828 50.537 1.00 32.34 293 ASP A N 1
ATOM 2380 C CA . ASP A 1 302 ? 6.053 59.179 50.582 1.00 33.78 293 ASP A CA 1
ATOM 2381 C C . ASP A 1 302 ? 5.946 57.700 50.946 1.00 33.80 293 ASP A C 1
ATOM 2382 O O . ASP A 1 302 ? 5.226 57.322 51.869 1.00 29.87 293 ASP A O 1
ATOM 2387 N N . ILE A 1 303 ? 6.714 56.875 50.247 1.00 30.67 294 ILE A N 1
ATOM 2388 C CA . ILE A 1 303 ? 6.965 55.499 50.651 1.00 29.90 294 ILE A CA 1
ATOM 2389 C C . ILE A 1 303 ? 8.276 55.499 51.430 1.00 29.24 294 ILE A C 1
ATOM 2390 O O . ILE A 1 303 ? 9.311 55.913 50.898 1.00 29.74 294 ILE A O 1
ATOM 2395 N N . LEU A 1 304 ? 8.260 55.037 52.683 1.00 28.48 295 LEU A N 1
ATOM 2396 C CA . LEU A 1 304 ? 9.444 55.117 53.543 1.00 31.40 295 LEU A CA 1
ATOM 2397 C C . LEU A 1 304 ? 10.026 53.731 53.801 1.00 28.68 295 LEU A C 1
ATOM 2398 O O . LEU A 1 304 ? 9.349 52.864 54.359 1.00 30.47 295 LEU A O 1
ATOM 2403 N N . LEU A 1 305 ? 11.288 53.538 53.434 1.00 29.89 296 LEU A N 1
ATOM 2404 C CA . LEU A 1 305 ? 12.035 52.335 53.784 1.00 32.34 296 LEU A CA 1
ATOM 2405 C C . LEU A 1 305 ? 13.077 52.711 54.832 1.00 29.76 296 LEU A C 1
ATOM 2406 O O . LEU A 1 305 ? 13.974 53.511 54.555 1.00 29.41 296 LEU A O 1
ATOM 2411 N N . ASN A 1 306 ? 12.960 52.138 56.028 1.00 28.72 297 ASN A N 1
ATOM 2412 C CA . ASN A 1 306 ? 13.895 52.434 57.109 1.00 28.99 297 ASN A CA 1
ATOM 2413 C C . ASN A 1 306 ? 13.968 53.943 57.351 1.00 31.96 297 ASN A C 1
ATOM 2414 O O . ASN A 1 306 ? 15.038 54.508 57.576 1.00 31.13 297 ASN A O 1
ATOM 2419 N N . GLY A 1 307 ? 12.813 54.607 57.253 1.00 32.75 298 GLY A N 1
ATOM 2420 C CA . GLY A 1 307 ? 12.715 56.032 57.533 1.00 37.29 298 GLY A CA 1
ATOM 2421 C C . GLY A 1 307 ? 13.055 56.973 56.391 1.00 37.12 298 GLY A C 1
ATOM 2422 O O . GLY A 1 307 ? 12.991 58.191 56.579 1.00 44.73 298 GLY A O 1
ATOM 2423 N N . GLU A 1 308 ? 13.421 56.467 55.222 1.00 34.54 299 GLU A N 1
ATOM 2424 C CA . GLU A 1 308 ? 13.803 57.349 54.130 1.00 36.49 299 GLU A CA 1
ATOM 2425 C C . GLU A 1 308 ? 12.854 57.190 52.947 1.00 37.06 299 GLU A C 1
ATOM 2426 O O . GLU A 1 308 ? 12.495 56.058 52.598 1.00 35.22 299 GLU A O 1
ATOM 2432 N N . PRO A 1 309 ? 12.458 58.285 52.292 1.00 36.21 300 PRO A N 1
ATOM 2433 C CA . PRO A 1 309 ? 11.628 58.160 51.085 1.00 36.18 300 PRO A CA 1
ATOM 2434 C C . PRO A 1 309 ? 12.388 57.432 49.983 1.00 33.20 300 PRO A C 1
ATOM 2435 O O . PRO A 1 309 ? 13.597 57.602 49.821 1.00 33.40 300 PRO A O 1
ATOM 2439 N N . VAL A 1 310 ? 11.677 56.587 49.240 1.00 32.41 301 VAL A N 1
ATOM 2440 C CA . VAL A 1 310 ? 12.295 55.840 48.151 1.00 30.58 301 VAL A CA 1
ATOM 2441 C C . VAL A 1 310 ? 11.458 56.020 46.899 1.00 33.17 301 VAL A C 1
ATOM 2442 O O . VAL A 1 310 ? 10.246 56.258 46.961 1.00 35.05 301 VAL A O 1
ATOM 2446 N N . PHE A 1 311 ? 12.115 55.908 45.756 1.00 29.81 302 PHE A N 1
ATOM 2447 C CA . PHE A 1 311 ? 11.427 55.710 44.492 1.00 31.00 302 PHE A CA 1
ATOM 2448 C C . PHE A 1 311 ? 11.676 54.271 44.072 1.00 29.68 302 PHE A C 1
ATOM 2449 O O . PHE A 1 311 ? 12.828 53.829 44.048 1.00 29.89 302 PHE A O 1
ATOM 2457 N N . LEU A 1 312 ? 10.597 53.543 43.775 1.00 28.80 303 LEU A N 1
ATOM 2458 C CA . LEU A 1 312 ? 10.663 52.119 43.450 1.00 30.56 303 LEU A CA 1
ATOM 2459 C C . LEU A 1 312 ? 10.861 51.966 41.947 1.00 28.87 303 LEU A C 1
ATOM 2460 O O . LEU A 1 312 ? 9.913 52.093 41.165 1.00 28.35 303 LEU A O 1
ATOM 2465 N N . ARG A 1 313 ? 12.101 51.702 41.547 1.00 28.34 304 ARG A N 1
ATOM 2466 C CA . ARG A 1 313 ? 12.457 51.451 40.148 1.00 28.64 304 ARG A CA 1
ATOM 2467 C C . ARG A 1 313 ? 12.183 49.979 39.882 1.00 28.64 304 ARG A C 1
ATOM 2468 O O . ARG A 1 313 ? 12.984 49.121 40.242 1.00 26.70 304 ARG A O 1
ATOM 2476 N N . GLY A 1 314 ? 11.042 49.664 39.261 1.00 28.45 305 GLY A N 1
ATOM 2477 C CA . GLY A 1 314 ? 10.546 48.308 39.227 1.00 27.94 305 GLY A CA 1
ATOM 2478 C C . GLY A 1 314 ? 10.370 47.741 37.827 1.00 26.63 305 GLY A C 1
ATOM 2479 O O . GLY A 1 314 ? 10.550 48.424 36.806 1.00 24.36 305 GLY A O 1
ATOM 2480 N N . ILE A 1 315 ? 10.031 46.450 37.803 1.00 25.91 306 ILE A N 1
ATOM 2481 C CA . ILE A 1 315 ? 9.583 45.766 36.598 1.00 24.26 306 ILE A CA 1
ATOM 2482 C C . ILE A 1 315 ? 8.578 44.712 37.049 1.00 24.68 306 ILE A C 1
ATOM 2483 O O . ILE A 1 315 ? 8.678 44.181 38.156 1.00 25.11 306 ILE A O 1
ATOM 2488 N N . SER A 1 316 ? 7.570 44.444 36.220 1.00 24.74 307 SER A N 1
ATOM 2489 C CA . SER A 1 316 ? 6.689 43.319 36.507 1.00 24.42 307 SER A CA 1
ATOM 2490 C C . SER A 1 316 ? 7.308 42.025 35.970 1.00 28.22 307 SER A C 1
ATOM 2491 O O . SER A 1 316 ? 8.173 42.050 35.093 1.00 25.96 307 SER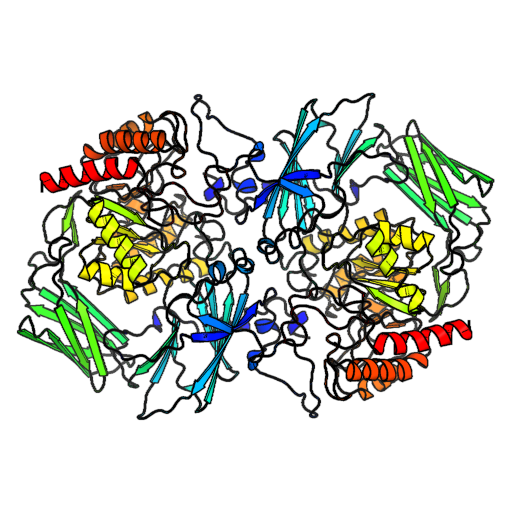 A O 1
ATOM 2494 N N . CYS A 1 317 ? 6.850 40.886 36.497 1.00 27.36 308 CYS A N 1
ATOM 2495 C CA . CYS A 1 317 ? 7.431 39.605 36.106 1.00 26.78 308 CYS A CA 1
ATOM 2496 C C . CYS A 1 317 ? 6.452 38.459 36.371 1.00 28.14 308 CYS A C 1
ATOM 2497 O O . CYS A 1 317 ? 5.915 38.354 37.476 1.00 25.70 308 CYS A O 1
ATOM 2500 N N . HIS A 1 318 ? 6.214 37.612 35.358 1.00 25.73 309 HIS A N 1
ATOM 2501 C CA . HIS A 1 318 ? 5.403 36.406 35.504 1.00 25.74 309 HIS A CA 1
ATOM 2502 C C . HIS A 1 318 ? 6.288 35.218 35.895 1.00 29.58 309 HIS A C 1
ATOM 2503 O O . HIS A 1 318 ? 7.511 35.248 35.744 1.00 29.43 309 HIS A O 1
ATOM 2510 N N . GLU A 1 319 ? 5.652 34.156 36.395 1.00 25.24 310 GLU A N 1
ATOM 2511 C CA . GLU A 1 319 ? 6.357 32.892 36.651 1.00 26.35 310 GLU A CA 1
ATOM 2512 C C . GLU A 1 319 ? 6.253 32.027 35.387 1.00 27.58 310 GLU A C 1
ATOM 2513 O O . GLU A 1 319 ? 5.399 31.148 35.266 1.00 27.27 310 GLU A O 1
ATOM 2519 N N . ASP A 1 320 ? 7.133 32.291 34.415 1.00 23.94 311 ASP A N 1
ATOM 2520 C CA A ASP A 1 320 ? 7.039 31.690 33.088 0.50 29.70 311 ASP A CA 1
ATOM 2521 C CA B ASP A 1 320 ? 7.032 31.599 33.140 0.50 29.70 311 ASP A CA 1
ATOM 2522 C C . ASP A 1 320 ? 8.412 31.211 32.630 1.00 29.58 311 ASP A C 1
ATOM 2523 O O . ASP A 1 320 ? 9.414 31.887 32.877 1.00 26.22 311 ASP A O 1
ATOM 2532 N N . SER A 1 321 ? 8.445 30.086 31.915 1.00 27.51 312 SER A N 1
ATOM 2533 C CA . SER A 1 321 ? 9.679 29.478 31.431 1.00 23.09 312 SER A CA 1
ATOM 2534 C C . SER A 1 321 ? 9.374 28.695 30.166 1.00 26.59 312 SER A C 1
ATOM 2535 O O . SER A 1 321 ? 8.421 27.915 30.145 1.00 26.15 312 SER A O 1
ATOM 2538 N N . VAL A 1 322 ? 10.179 28.882 29.122 1.00 25.84 313 VAL A N 1
ATOM 2539 C CA . VAL A 1 322 ? 9.975 28.109 27.900 1.00 28.26 313 VAL A CA 1
ATOM 2540 C C . VAL A 1 322 ? 10.003 26.614 28.203 1.00 27.04 313 VAL A C 1
ATOM 2541 O O . VAL A 1 322 ? 9.101 25.862 27.808 1.00 27.71 313 VAL A O 1
ATOM 2545 N N . GLU A 1 323 ? 11.038 26.166 28.923 1.00 25.97 314 GLU A N 1
ATOM 2546 C CA . GLU A 1 323 ? 11.251 24.738 29.148 1.00 29.83 314 GLU A CA 1
ATOM 2547 C C . GLU A 1 323 ? 10.414 24.194 30.292 1.00 28.10 314 GLU A C 1
ATOM 2548 O O . GLU A 1 323 ? 9.995 23.036 30.239 1.00 28.40 314 GLU A O 1
ATOM 2554 N N . ASN A 1 324 ? 10.166 24.995 31.326 1.00 24.43 315 ASN A N 1
ATOM 2555 C CA . ASN A 1 324 ? 9.614 24.485 32.576 1.00 26.66 315 ASN A CA 1
ATOM 2556 C C . ASN A 1 324 ? 8.214 24.992 32.890 1.00 25.88 315 ASN A C 1
ATOM 2557 O O . ASN A 1 324 ? 7.623 24.567 33.897 1.00 26.17 315 ASN A O 1
ATOM 2562 N N . GLY A 1 325 ? 7.653 25.855 32.055 1.00 25.91 316 GLY A N 1
ATOM 2563 C CA . GLY A 1 325 ? 6.311 26.344 32.308 1.00 27.20 316 GLY A CA 1
ATOM 2564 C C . GLY A 1 325 ? 6.262 27.197 33.558 1.00 28.41 316 GLY A C 1
ATOM 2565 O O . GLY A 1 325 ? 6.986 28.187 33.661 1.00 28.56 316 GLY A O 1
ATOM 2566 N N . LYS A 1 326 ? 5.424 26.827 34.521 1.00 26.03 317 LYS A N 1
ATOM 2567 C CA . LYS A 1 326 ? 5.361 27.577 35.769 1.00 27.78 317 LYS A CA 1
ATOM 2568 C C . LYS A 1 326 ? 6.343 27.047 36.809 1.00 27.02 317 LYS A C 1
ATOM 2569 O O . LYS A 1 326 ? 6.585 27.719 37.816 1.00 27.56 317 LYS A O 1
ATOM 2575 N N . GLY A 1 327 ? 6.927 25.870 36.582 1.00 26.49 318 GLY A N 1
ATOM 2576 C CA . GLY A 1 327 ? 7.833 25.279 37.546 1.00 26.56 318 GLY A CA 1
ATOM 2577 C C . GLY A 1 327 ? 9.266 25.727 37.337 1.00 31.73 318 GLY A C 1
ATOM 2578 O O . GLY A 1 327 ? 10.132 24.906 37.023 1.00 28.47 318 GLY A O 1
ATOM 2579 N N . LEU A 1 328 ? 9.523 27.025 37.523 1.00 27.89 319 LEU A N 1
ATOM 2580 C CA . LEU A 1 328 ? 10.857 27.586 37.343 1.00 29.50 319 LEU A CA 1
ATOM 2581 C C . LEU A 1 328 ? 11.873 26.931 38.266 1.00 29.74 319 LEU A C 1
ATOM 2582 O O . LEU A 1 328 ? 11.562 26.514 39.383 1.00 26.00 319 LEU A O 1
ATOM 2587 N N . THR A 1 329 ? 13.108 26.867 37.793 1.00 28.46 320 THR A N 1
ATOM 2588 C CA . THR A 1 329 ? 14.203 26.400 38.620 1.00 28.56 320 THR A CA 1
ATOM 2589 C C . THR A 1 329 ? 14.781 27.550 39.436 1.00 27.78 320 THR A C 1
ATOM 2590 O O . THR A 1 329 ? 14.541 28.729 39.166 1.00 25.90 320 THR A O 1
ATOM 2594 N N . ARG A 1 330 ? 15.591 27.180 40.429 1.00 28.74 321 ARG A N 1
ATOM 2595 C CA . ARG A 1 330 ? 16.375 28.153 41.180 1.00 29.69 321 ARG A CA 1
ATOM 2596 C C . ARG A 1 330 ? 17.202 29.036 40.257 1.00 28.76 321 ARG A C 1
ATOM 2597 O O . ARG A 1 330 ? 17.261 30.257 40.435 1.00 27.62 321 ARG A O 1
ATOM 2605 N N . GLU A 1 331 ? 17.840 28.432 39.255 1.00 27.58 322 GLU A N 1
ATOM 2606 C CA . GLU A 1 331 ? 18.664 29.189 38.319 1.00 30.50 322 GLU A CA 1
ATOM 2607 C C . GLU A 1 331 ? 17.832 30.209 37.543 1.00 28.79 322 GLU A C 1
ATOM 2608 O O . GLU A 1 331 ? 18.303 31.314 37.244 1.00 26.35 322 GLU A O 1
ATOM 2614 N N . GLU A 1 332 ? 16.595 29.849 37.187 1.00 26.06 323 GLU A N 1
ATOM 2615 C CA . GLU A 1 332 ? 15.735 30.785 36.463 1.00 26.20 323 GLU A CA 1
ATOM 2616 C C . GLU A 1 332 ? 15.315 31.952 37.353 1.00 25.14 323 GLU A C 1
ATOM 2617 O O . GLU A 1 332 ? 15.262 33.099 36.898 1.00 25.78 323 GLU A O 1
ATOM 2623 N N . ARG A 1 333 ? 15.035 31.688 38.631 1.00 24.53 324 ARG A N 1
ATOM 2624 C CA . ARG A 1 333 ? 14.710 32.774 39.553 1.00 24.85 324 ARG A CA 1
ATOM 2625 C C . ARG A 1 333 ? 15.906 33.694 39.767 1.00 28.77 324 ARG A C 1
ATOM 2626 O O . ARG A 1 333 ? 15.756 34.924 39.793 1.00 26.83 324 ARG A O 1
ATOM 2634 N N . ILE A 1 334 ? 17.100 33.120 39.932 1.00 26.54 325 ILE A N 1
ATOM 2635 C CA . ILE A 1 334 ? 18.302 33.938 40.081 1.00 29.06 325 ILE A CA 1
ATOM 2636 C C . ILE A 1 334 ? 18.506 34.800 38.843 1.00 31.77 325 ILE A C 1
ATOM 2637 O O . ILE A 1 334 ? 18.832 35.992 38.941 1.00 28.83 325 ILE A O 1
ATOM 2642 N N . GLU A 1 335 ? 18.302 34.209 37.660 1.00 28.50 326 GLU A N 1
ATOM 2643 C CA . GLU A 1 335 ? 18.418 34.957 36.409 1.00 31.62 326 GLU A CA 1
ATOM 2644 C C . GLU A 1 335 ? 17.459 36.146 36.378 1.00 28.26 326 GLU A C 1
ATOM 2645 O O . GLU A 1 335 ? 17.853 37.261 36.028 1.00 27.18 326 GLU A O 1
ATOM 2651 N N . ASN A 1 336 ? 16.189 35.921 36.739 1.00 27.16 327 ASN A N 1
ATOM 2652 C CA . ASN A 1 336 ? 15.210 37.003 36.727 1.00 28.48 327 ASN A CA 1
ATOM 2653 C C . ASN A 1 336 ? 15.630 38.138 37.652 1.00 27.74 327 ASN A C 1
ATOM 2654 O O . ASN A 1 336 ? 15.482 39.316 37.310 1.00 27.06 327 ASN A O 1
ATOM 2659 N N . ILE A 1 337 ? 16.163 37.805 38.825 1.00 25.84 328 ILE A N 1
ATOM 2660 C CA . ILE A 1 337 ? 16.613 38.841 39.747 1.00 26.84 328 ILE A CA 1
ATOM 2661 C C . ILE A 1 337 ? 17.849 39.541 39.200 1.00 29.17 328 ILE A C 1
ATOM 2662 O O . ILE A 1 337 ? 17.951 40.774 39.248 1.00 28.52 328 ILE A O 1
ATOM 2667 N N . ARG A 1 338 ? 18.804 38.772 38.662 1.00 27.88 329 ARG A N 1
ATOM 2668 C CA . ARG A 1 338 ? 20.025 39.384 38.139 1.00 29.74 329 ARG A CA 1
ATOM 2669 C C . ARG A 1 338 ? 19.720 40.312 36.970 1.00 31.37 329 ARG A C 1
ATOM 2670 O O . ARG A 1 338 ? 20.290 41.404 36.875 1.00 30.86 329 ARG A O 1
ATOM 2678 N N . ILE A 1 339 ? 18.824 39.898 36.069 1.00 27.88 330 ILE A N 1
ATOM 2679 C CA . ILE A 1 339 ? 18.500 40.745 34.925 1.00 29.60 330 ILE A CA 1
ATOM 2680 C C . ILE A 1 339 ? 17.747 41.998 35.373 1.00 29.43 330 ILE A C 1
ATOM 2681 O O . ILE A 1 339 ? 17.984 43.097 34.858 1.00 27.72 330 ILE A O 1
ATOM 2686 N N . ALA A 1 340 ? 16.834 41.855 36.339 1.00 28.51 331 ALA A N 1
ATOM 2687 C CA . ALA A 1 340 ? 16.175 43.029 36.906 1.00 27.21 331 ALA A CA 1
ATOM 2688 C C . ALA A 1 340 ? 17.190 44.012 37.478 1.00 28.49 331 ALA A C 1
ATOM 2689 O O . ALA A 1 340 ? 17.072 45.230 37.277 1.00 30.65 331 ALA A O 1
ATOM 2691 N N . LYS A 1 341 ? 18.187 43.513 38.208 1.00 28.01 332 LYS A N 1
ATOM 2692 C CA . LYS A 1 341 ? 19.175 44.423 38.769 1.00 30.97 332 LYS A CA 1
ATOM 2693 C C . LYS A 1 341 ? 20.075 45.016 37.689 1.00 31.51 332 LYS A C 1
ATOM 2694 O O . LYS A 1 341 ? 20.487 46.173 37.805 1.00 30.33 332 LYS A O 1
ATOM 2700 N N . GLU A 1 342 ? 20.372 44.257 36.630 1.00 29.64 333 GLU A N 1
ATOM 2701 C CA . GLU A 1 342 ? 21.104 44.821 35.493 1.00 33.13 333 GLU A CA 1
ATOM 2702 C C . GLU A 1 342 ? 20.309 45.940 34.823 1.00 33.70 333 GLU A C 1
ATOM 2703 O O . GLU A 1 342 ? 20.880 46.943 34.364 1.00 29.37 333 GLU A O 1
ATOM 2709 N N . LEU A 1 343 ? 18.987 45.780 34.752 1.00 28.44 334 LEU A N 1
ATOM 2710 C CA . LEU A 1 343 ? 18.093 46.814 34.246 1.00 29.93 334 LEU A CA 1
ATOM 2711 C C . LEU A 1 343 ? 18.061 48.057 35.140 1.00 29.36 334 LEU A C 1
ATOM 2712 O O . LEU A 1 343 ? 17.577 49.106 34.704 1.00 31.05 334 LEU A O 1
ATOM 2717 N N . GLY A 1 344 ? 18.575 47.971 36.360 1.00 30.71 335 GLY A N 1
ATOM 2718 C CA . GLY A 1 344 ? 18.553 49.076 37.298 1.00 29.22 335 GLY A CA 1
ATOM 2719 C C . GLY A 1 344 ? 17.469 49.022 38.356 1.00 31.49 335 GLY A C 1
ATOM 2720 O O . GLY A 1 344 ? 17.281 50.016 39.074 1.00 32.80 335 GLY A O 1
ATOM 2721 N N . CYS A 1 345 ? 16.753 47.905 38.484 1.00 26.72 336 CYS A N 1
ATOM 2722 C CA . CYS A 1 345 ? 15.611 47.839 39.389 1.00 25.75 336 CYS A CA 1
ATOM 2723 C C . CYS A 1 345 ? 16.047 47.679 40.831 1.00 28.13 336 CYS A C 1
ATOM 2724 O O . CYS A 1 345 ? 17.044 47.021 41.122 1.00 28.99 336 CYS A O 1
ATOM 2727 N N . ASN A 1 346 ? 15.263 48.257 41.745 1.00 26.79 337 ASN A N 1
ATOM 2728 C CA . ASN A 1 346 ? 15.339 47.886 43.153 1.00 27.83 337 ASN A CA 1
ATOM 2729 C C . ASN A 1 346 ? 14.070 47.177 43.615 1.00 27.13 337 ASN A C 1
ATOM 2730 O O . ASN A 1 346 ? 13.957 46.852 44.795 1.00 27.85 337 ASN A O 1
ATOM 2735 N N . PHE A 1 347 ? 13.145 46.877 42.697 1.00 27.20 338 PHE A N 1
ATOM 2736 C CA . PHE A 1 347 ? 11.776 46.488 43.030 1.00 28.50 338 PHE A CA 1
ATOM 2737 C C . PHE A 1 347 ? 11.237 45.594 41.921 1.00 28.10 338 PHE A C 1
ATOM 2738 O O . PHE A 1 347 ? 11.561 45.797 40.749 1.00 25.24 338 PHE A O 1
ATOM 2746 N N . MET A 1 348 ? 10.421 44.609 42.279 1.00 24.97 339 MET A N 1
ATOM 2747 C CA . MET A 1 348 ? 9.791 43.771 41.268 1.00 26.82 339 MET A CA 1
ATOM 2748 C C . MET A 1 348 ? 8.362 43.472 41.681 1.00 24.55 339 MET A C 1
ATOM 2749 O O . MET A 1 348 ? 8.100 43.135 42.838 1.00 24.41 339 MET A O 1
ATOM 2754 N N . ARG A 1 349 ? 7.446 43.580 40.732 1.00 24.86 340 ARG A N 1
ATOM 2755 C CA . ARG A 1 349 ? 6.054 43.182 40.929 1.00 24.40 340 ARG A CA 1
ATOM 2756 C C . ARG A 1 349 ? 5.887 41.745 40.426 1.00 26.25 340 ARG A C 1
ATOM 2757 O O . ARG A 1 349 ? 5.955 41.490 39.216 1.00 24.16 340 ARG A O 1
ATOM 2765 N N . LEU A 1 350 ? 5.686 40.805 41.349 1.00 22.63 341 LEU A N 1
ATOM 2766 C CA . LEU A 1 350 ? 5.478 39.398 40.995 1.00 27.14 341 LEU A CA 1
ATOM 2767 C C . LEU A 1 350 ? 3.994 39.225 40.718 1.00 27.96 341 LEU A C 1
ATOM 2768 O O . LEU A 1 350 ? 3.181 39.192 41.645 1.00 26.77 341 LEU A O 1
ATOM 2773 N N . ALA A 1 351 ? 3.636 39.111 39.442 1.00 27.38 342 ALA A N 1
ATOM 2774 C CA . ALA A 1 351 ? 2.250 39.019 39.007 1.00 29.47 342 ALA A CA 1
ATOM 2775 C C . ALA A 1 351 ? 1.939 37.585 38.592 1.00 26.67 342 ALA A C 1
ATOM 2776 O O . ALA A 1 351 ? 2.850 36.822 38.265 1.00 29.11 342 ALA A O 1
ATOM 2778 N N . HIS A 1 352 ? 0.666 37.178 38.650 1.00 27.74 343 HIS A N 1
ATOM 2779 C CA . HIS A 1 352 ? -0.470 37.828 39.316 1.00 26.14 343 HIS A CA 1
ATOM 2780 C C . HIS A 1 352 ? -0.930 36.903 40.467 1.00 28.48 343 HIS A C 1
ATOM 2781 O O . HIS A 1 352 ? -2.085 36.924 40.888 1.00 27.31 343 HIS A O 1
ATOM 2788 N N . TYR A 1 353 ? -0.010 36.077 40.946 1.00 27.28 344 TYR A N 1
ATOM 2789 C CA . TYR A 1 353 ? -0.298 34.961 41.839 1.00 24.65 344 TYR A CA 1
ATOM 2790 C C . TYR A 1 353 ? 0.963 34.742 42.651 1.00 24.96 344 TYR A C 1
ATOM 2791 O O . TYR A 1 353 ? 2.031 35.258 42.297 1.00 24.38 344 TYR A O 1
ATOM 2800 N N . PRO A 1 354 ? 0.884 33.986 43.746 1.00 26.70 345 PRO A N 1
ATOM 2801 C CA . PRO A 1 354 ? 2.109 33.688 44.498 1.00 23.07 345 PRO A CA 1
ATOM 2802 C C . PRO A 1 354 ? 3.100 32.890 43.655 1.00 26.81 345 PRO A C 1
ATOM 2803 O O . PRO A 1 354 ? 2.769 31.838 43.099 1.00 23.78 345 PRO A O 1
ATOM 2807 N N . HIS A 1 355 ? 4.322 33.407 43.552 1.00 22.54 346 HIS A N 1
ATOM 2808 C CA . HIS A 1 355 ? 5.403 32.639 42.954 1.00 25.02 346 HIS A CA 1
ATOM 2809 C C . HIS A 1 355 ? 5.957 31.650 43.986 1.00 26.90 346 HIS A C 1
ATOM 2810 O O . HIS A 1 355 ? 5.602 31.684 45.171 1.00 25.03 346 HIS A O 1
ATOM 2817 N N . ASN A 1 356 ? 6.817 30.741 43.520 1.00 25.72 347 ASN A N 1
ATOM 2818 C CA . ASN A 1 356 ? 7.595 29.883 44.414 1.00 26.05 347 ASN A CA 1
ATOM 2819 C C . ASN A 1 356 ? 8.162 30.709 45.564 1.00 26.77 347 ASN A C 1
ATOM 2820 O O . ASN A 1 356 ? 8.717 31.783 45.343 1.00 26.81 347 ASN A O 1
ATOM 2825 N N . GLU A 1 357 ? 8.023 30.206 46.797 1.00 26.68 348 GLU A N 1
ATOM 2826 C CA . GLU A 1 357 ? 8.554 30.949 47.942 1.00 26.91 348 GLU A CA 1
ATOM 2827 C C . GLU A 1 357 ? 10.057 31.174 47.841 1.00 29.96 348 GLU A C 1
ATOM 2828 O O . GLU A 1 357 ? 10.588 32.066 48.512 1.00 25.06 348 GLU A O 1
ATOM 2834 N N . GLU A 1 358 ? 10.763 30.394 47.018 1.00 24.99 349 GLU A N 1
ATOM 2835 C CA . GLU A 1 358 ? 12.188 30.627 46.876 1.00 24.77 349 GLU A CA 1
ATOM 2836 C C . GLU A 1 358 ? 12.468 31.964 46.211 1.00 26.22 349 GLU A C 1
ATOM 2837 O O . GLU A 1 358 ? 13.558 32.512 46.392 1.00 26.26 349 GLU A O 1
ATOM 2843 N N . MET A 1 359 ? 11.502 32.521 45.469 1.00 26.40 350 MET A N 1
ATOM 2844 C CA . MET A 1 359 ? 11.720 33.832 44.861 1.00 25.99 350 MET A CA 1
ATOM 2845 C C . MET A 1 359 ? 11.987 34.892 45.923 1.00 28.03 350 MET A C 1
ATOM 2846 O O . MET A 1 359 ? 12.961 35.650 45.824 1.00 26.21 350 MET A O 1
ATOM 2851 N N . ALA A 1 360 ? 11.134 34.963 46.954 1.00 28.79 351 ALA A N 1
ATOM 2852 C CA . ALA A 1 360 ? 11.350 35.972 47.990 1.00 26.42 351 ALA A CA 1
ATOM 2853 C C . ALA A 1 360 ? 12.564 35.641 48.850 1.00 26.73 351 ALA A C 1
ATOM 2854 O O . ALA A 1 360 ? 13.212 36.553 49.379 1.00 27.40 351 ALA A O 1
ATOM 2856 N N . LYS A 1 361 ? 12.898 34.353 49.011 1.00 25.42 352 LYS A N 1
ATOM 2857 C CA . LYS A 1 361 ? 14.128 34.028 49.730 1.00 25.69 352 LYS A CA 1
ATOM 2858 C C . LYS A 1 361 ? 15.351 34.500 48.952 1.00 28.68 352 LYS A C 1
ATOM 2859 O O . LYS A 1 361 ? 16.304 35.025 49.540 1.00 28.67 352 LYS A O 1
ATOM 2865 N N . LEU A 1 362 ? 15.349 34.322 47.629 1.00 28.64 353 LEU A N 1
ATOM 2866 C CA . LEU A 1 362 ? 16.470 34.826 46.839 1.00 26.48 353 LEU A CA 1
ATOM 2867 C C . LEU A 1 362 ? 16.489 36.346 46.815 1.00 26.11 353 LEU A C 1
ATOM 2868 O O . LEU A 1 362 ? 17.564 36.954 46.775 1.00 27.72 353 LEU A O 1
ATOM 2873 N N . ALA A 1 363 ? 15.313 36.974 46.825 1.00 25.76 354 ALA A N 1
ATOM 2874 C CA . ALA A 1 363 ? 15.264 38.430 46.897 1.00 26.95 354 ALA A CA 1
ATOM 2875 C C . ALA A 1 363 ? 15.800 38.942 48.235 1.00 27.26 354 ALA A C 1
ATOM 2876 O O . ALA A 1 363 ? 16.463 39.985 48.280 1.00 27.55 354 ALA A O 1
ATOM 2878 N N . ASP A 1 364 ? 15.501 38.235 49.337 1.00 25.41 355 ASP A N 1
ATOM 2879 C CA . ASP A 1 364 ? 16.122 38.529 50.637 1.00 26.39 355 ASP A CA 1
ATOM 2880 C C . ASP A 1 364 ? 17.636 38.538 50.521 1.00 30.88 355 ASP A C 1
ATOM 2881 O O . ASP A 1 364 ? 18.322 39.411 51.071 1.00 28.29 355 ASP A O 1
ATOM 2886 N N . GLU A 1 365 ? 18.170 37.538 49.817 1.00 29.29 356 GLU A N 1
ATOM 2887 C CA . GLU A 1 365 ? 19.599 37.279 49.788 1.00 28.78 356 GLU A CA 1
ATOM 2888 C C . GLU A 1 365 ? 20.317 38.200 48.809 1.00 29.58 356 GLU A C 1
ATOM 2889 O O . GLU A 1 365 ? 21.336 38.802 49.152 1.00 31.68 356 GLU A O 1
ATOM 2895 N N . LEU A 1 366 ? 19.786 38.340 47.594 1.00 28.77 357 LEU A N 1
ATOM 2896 C CA . LEU A 1 366 ? 20.425 39.126 46.549 1.00 30.62 357 LEU A CA 1
ATOM 2897 C C . LEU A 1 366 ? 20.056 40.600 46.586 1.00 32.03 357 LEU A C 1
ATOM 2898 O O . LEU A 1 366 ? 20.786 41.418 46.009 1.00 29.74 357 LEU A O 1
ATOM 2903 N N . GLY A 1 367 ? 18.935 40.959 47.218 1.00 30.99 358 GLY A N 1
ATOM 2904 C CA . GLY A 1 367 ? 18.594 42.358 47.426 1.00 26.87 358 GLY A CA 1
ATOM 2905 C C . GLY A 1 367 ? 17.639 42.936 46.398 1.00 29.79 358 GLY A C 1
ATOM 2906 O O . GLY A 1 367 ? 18.062 43.617 45.458 1.00 30.29 358 GLY A O 1
ATOM 2907 N N . LEU A 1 368 ? 16.345 42.683 46.572 1.00 28.11 359 LEU A N 1
ATOM 2908 C CA . LEU A 1 368 ? 15.325 43.199 45.669 1.00 28.31 359 LEU A CA 1
ATOM 2909 C C . LEU A 1 368 ? 14.025 43.302 46.451 1.00 28.34 359 LEU A C 1
ATOM 2910 O O . LEU A 1 368 ? 13.619 42.325 47.088 1.00 26.59 359 LEU A O 1
ATOM 2915 N N . LEU A 1 369 ? 13.369 44.460 46.385 1.00 26.09 360 LEU A N 1
ATOM 2916 C CA . LEU A 1 369 ? 12.076 44.648 47.040 1.00 25.87 360 LEU A CA 1
ATOM 2917 C C . LEU A 1 369 ? 10.969 44.022 46.203 1.00 26.56 360 LEU A C 1
ATOM 2918 O O . LEU A 1 369 ? 11.030 44.032 44.975 1.00 26.01 360 LEU A O 1
ATOM 2923 N N . LEU A 1 370 ? 9.926 43.508 46.871 1.00 27.92 361 LEU A N 1
ATOM 2924 C CA . LEU A 1 370 ? 8.919 42.720 46.170 1.00 27.65 361 LEU A CA 1
ATOM 2925 C C . LEU A 1 370 ? 7.492 43.129 46.510 1.00 27.72 361 LEU A C 1
ATOM 2926 O O . LEU A 1 370 ? 7.170 43.472 47.651 1.00 25.69 361 LEU A O 1
ATOM 2931 N N . TRP A 1 371 ? 6.640 43.041 45.494 1.00 25.09 362 TRP A N 1
ATOM 2932 C CA . TRP A 1 371 ? 5.191 43.081 45.603 1.00 24.48 362 TRP A CA 1
ATOM 2933 C C . TRP A 1 371 ? 4.662 41.689 45.264 1.00 28.41 362 TRP A C 1
ATOM 2934 O O . TRP A 1 371 ? 5.002 41.140 44.207 1.00 24.86 362 TRP A O 1
ATOM 2945 N N . GLU A 1 372 ? 3.857 41.106 46.158 1.00 24.43 363 GLU A N 1
ATOM 2946 C CA . GLU A 1 372 ? 3.256 39.797 45.920 1.00 24.34 363 GLU A CA 1
ATOM 2947 C C . GLU A 1 372 ? 1.739 39.927 45.944 1.00 25.85 363 GLU A C 1
ATOM 2948 O O . GLU A 1 372 ? 1.188 40.780 46.649 1.00 27.34 363 GLU A O 1
ATOM 2954 N N . GLU A 1 373 ? 1.072 39.068 45.170 1.00 23.69 364 GLU A N 1
ATOM 2955 C CA . GLU A 1 373 ? -0.297 39.304 44.716 1.00 26.08 364 GLU A CA 1
ATOM 2956 C C . GLU A 1 373 ? -1.060 37.986 44.641 1.00 27.68 364 GLU A C 1
ATOM 2957 O O . GLU A 1 373 ? -0.471 36.925 44.393 1.00 24.84 364 GLU A O 1
ATOM 2963 N N . ILE A 1 374 ? -2.374 38.058 44.840 1.00 25.16 365 ILE A N 1
ATOM 2964 C CA . ILE A 1 374 ? -3.250 36.907 44.620 1.00 25.17 365 ILE A CA 1
ATOM 2965 C C . ILE A 1 374 ? -4.079 37.146 43.364 1.00 26.79 365 ILE A C 1
ATOM 2966 O O . ILE A 1 374 ? -4.331 38.307 43.001 1.00 26.10 365 ILE A O 1
ATOM 2971 N N . PRO A 1 375 ? -4.528 36.077 42.648 1.00 26.39 366 PRO A N 1
ATOM 2972 C CA . PRO A 1 375 ? -5.123 36.257 41.315 1.00 25.23 366 PRO A CA 1
ATOM 2973 C C . PRO A 1 375 ? -6.609 36.627 41.333 1.00 25.88 366 PRO A C 1
ATOM 2974 O O . PRO A 1 375 ? -7.426 36.016 40.650 1.00 27.01 366 PRO A O 1
ATOM 2978 N N . VAL A 1 376 ? -6.955 37.652 42.116 1.00 25.02 367 VAL A N 1
ATOM 2979 C CA . VAL A 1 376 ? -8.291 38.240 42.078 1.00 25.13 367 VAL A CA 1
ATOM 2980 C C . VAL A 1 376 ? -8.310 39.176 40.878 1.00 26.46 367 VAL A C 1
ATOM 2981 O O . VAL A 1 376 ? -8.100 40.388 41.003 1.00 25.74 367 VAL A O 1
ATOM 2985 N N . TYR A 1 377 ? -8.588 38.613 39.709 1.00 25.34 368 TYR A N 1
ATOM 2986 C CA . TYR A 1 377 ? -8.193 39.184 38.432 1.00 24.85 368 TYR A CA 1
ATOM 2987 C C . TYR A 1 377 ? -9.413 39.271 37.520 1.00 25.75 368 TYR A C 1
ATOM 2988 O O . TYR A 1 377 ? -10.120 38.276 37.323 1.00 25.52 368 TYR A O 1
ATOM 2997 N N . TRP A 1 378 ? -9.675 40.463 36.993 1.00 26.13 369 TRP A N 1
ATOM 2998 C CA . TRP A 1 378 ? -10.802 40.722 36.067 1.00 28.80 369 TRP A CA 1
ATOM 2999 C C . TRP A 1 378 ? -12.115 40.287 36.720 1.00 27.52 369 TRP A C 1
ATOM 3000 O O . TRP A 1 378 ? -12.408 40.731 37.842 1.00 26.34 369 TRP A O 1
ATOM 3011 N N . ALA A 1 379 ? -12.912 39.422 36.087 1.00 24.72 370 ALA A N 1
ATOM 3012 C CA . ALA A 1 379 ? -14.337 39.293 36.410 1.00 28.06 370 ALA A CA 1
ATOM 3013 C C . ALA A 1 379 ? -14.621 38.210 37.448 1.00 27.30 370 ALA A C 1
ATOM 3014 O O . ALA A 1 379 ? -15.448 37.321 37.244 1.00 27.86 370 ALA A O 1
ATOM 3016 N N . ILE A 1 380 ? -13.948 38.302 38.589 1.00 27.97 371 ILE A N 1
ATOM 3017 C CA . ILE A 1 380 ? -14.182 37.433 39.740 1.00 25.99 371 ILE A CA 1
ATOM 3018 C C . ILE A 1 380 ? -15.661 37.463 40.134 1.00 31.31 371 ILE A C 1
ATOM 3019 O O . ILE A 1 380 ? -16.324 38.500 40.008 1.00 26.47 371 ILE A O 1
ATOM 3024 N N . ARG A 1 381 ? -16.202 36.328 40.592 1.00 28.93 372 ARG A N 1
ATOM 3025 C CA A ARG A 1 381 ? -17.604 36.269 41.016 0.50 30.31 372 ARG A CA 1
ATOM 3026 C CA B ARG A 1 381 ? -17.601 36.257 41.020 0.50 30.31 372 ARG A CA 1
ATOM 3027 C C . ARG A 1 381 ? -17.710 36.842 42.426 1.00 31.91 372 ARG A C 1
ATOM 3028 O O . ARG A 1 381 ? -17.815 36.128 43.429 1.00 29.06 372 ARG A O 1
ATOM 3043 N N . PHE A 1 382 ? -17.689 38.181 42.492 1.00 29.95 373 PHE A N 1
ATOM 3044 C CA . PHE A 1 382 ? -17.643 38.874 43.776 1.00 27.96 373 PHE A CA 1
ATOM 3045 C C . PHE A 1 382 ? -18.881 38.634 44.635 1.00 31.09 373 PHE A C 1
ATOM 3046 O O . PHE A 1 382 ? -18.821 38.844 45.847 1.00 30.04 373 PHE A O 1
ATOM 3054 N N . GLU A 1 383 ? -19.996 38.210 44.046 1.00 31.15 374 GLU A N 1
ATOM 3055 C CA . GLU A 1 383 ? -21.207 37.996 44.830 1.00 34.76 374 GLU A CA 1
ATOM 3056 C C . GLU A 1 383 ? -21.244 36.634 45.506 1.00 36.87 374 GLU A C 1
ATOM 3057 O O . GLU A 1 383 ? -22.110 36.405 46.353 1.00 34.66 374 GLU A O 1
ATOM 3063 N N . ARG A 1 384 ? -20.316 35.737 45.185 1.00 33.70 375 ARG A N 1
ATOM 3064 C CA . ARG A 1 384 ? -20.409 34.342 45.595 1.00 32.84 375 ARG A CA 1
ATOM 3065 C C . ARG A 1 384 ? -19.556 34.101 46.840 1.00 34.55 375 ARG A C 1
ATOM 3066 O O . ARG A 1 384 ? -18.326 34.248 46.801 1.00 31.26 375 ARG A O 1
ATOM 3074 N N . GLU A 1 385 ? -20.210 33.722 47.944 1.00 31.76 376 GLU A N 1
ATOM 3075 C CA . GLU A 1 385 ? -19.509 33.602 49.221 1.00 34.65 376 GLU A CA 1
ATOM 3076 C C . GLU A 1 385 ? -18.363 32.581 49.152 1.00 33.39 376 GLU A C 1
ATOM 3077 O O . GLU A 1 385 ? -17.290 32.806 49.719 1.00 32.12 376 GLU A O 1
ATOM 3083 N N . LYS A 1 386 ? -18.575 31.450 48.480 1.00 32.01 377 LYS A N 1
ATOM 3084 C CA . LYS A 1 386 ? -17.521 30.439 48.370 1.00 33.04 377 LYS A CA 1
ATOM 3085 C C . LYS A 1 386 ? -16.341 30.921 47.529 1.00 30.27 377 LYS A C 1
ATOM 3086 O O . LYS A 1 386 ? -15.205 30.499 47.764 1.00 30.27 377 LYS A O 1
ATOM 3092 N N . THR A 1 387 ? -16.582 31.791 46.549 1.00 28.51 378 THR A N 1
ATOM 3093 C CA . THR A 1 387 ? -15.475 32.423 45.839 1.00 26.78 378 THR A CA 1
ATOM 3094 C C . THR A 1 387 ? -14.694 33.357 46.756 1.00 32.10 378 THR A C 1
ATOM 3095 O O . THR A 1 387 ? -13.451 33.377 46.718 1.00 27.20 378 THR A O 1
ATOM 3099 N N . TYR A 1 388 ? -15.398 34.138 47.591 1.00 28.82 379 TYR A N 1
ATOM 3100 C CA . TYR A 1 388 ? -14.700 34.921 48.608 1.00 28.65 379 TYR A CA 1
ATOM 3101 C C . TYR A 1 388 ? -13.875 34.021 49.529 1.00 28.62 379 TYR A C 1
ATOM 3102 O O . TYR A 1 388 ? -12.727 34.348 49.854 1.00 27.86 379 TYR A O 1
A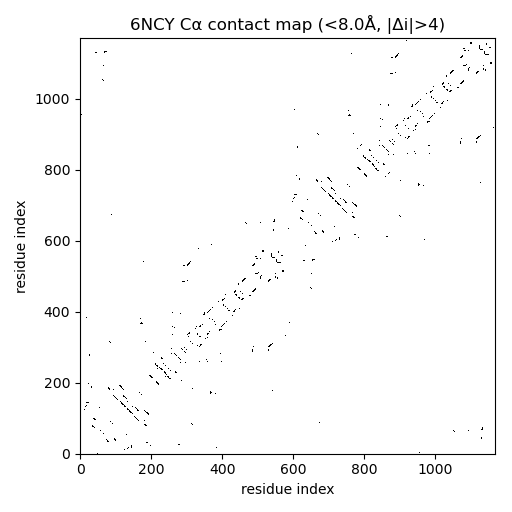TOM 3111 N N . GLU A 1 389 ? -14.445 32.893 49.974 1.00 28.23 380 GLU A N 1
ATOM 3112 C CA . GLU A 1 389 ? -13.712 32.001 50.873 1.00 31.24 380 GLU A CA 1
ATOM 3113 C C . GLU A 1 389 ? -12.428 31.494 50.231 1.00 29.97 380 GLU A C 1
ATOM 3114 O O . GLU A 1 389 ? -11.397 31.379 50.902 1.00 26.54 380 GLU A O 1
ATOM 3120 N N . ASP A 1 390 ? -12.493 31.151 48.941 1.00 27.82 381 ASP A N 1
ATOM 3121 C CA . ASP A 1 390 ? -11.317 30.723 48.184 1.00 28.17 381 ASP A CA 1
ATOM 3122 C C . ASP A 1 390 ? -10.263 31.831 48.147 1.00 28.82 381 ASP A C 1
ATOM 3123 O O . ASP A 1 390 ? -9.100 31.609 48.499 1.00 28.38 381 ASP A O 1
ATOM 3128 N N . ALA A 1 391 ? -10.673 33.049 47.776 1.00 26.45 382 ALA A N 1
ATOM 3129 C CA . ALA A 1 391 ? -9.744 34.178 47.681 1.00 25.70 382 ALA A CA 1
ATOM 3130 C C . ALA A 1 391 ? -9.094 34.496 49.022 1.00 28.82 382 ALA A C 1
ATOM 3131 O O . ALA A 1 391 ? -7.879 34.721 49.096 1.00 29.07 382 ALA A O 1
ATOM 3133 N N . GLN A 1 392 ? -9.894 34.568 50.093 1.00 26.95 383 GLN A N 1
ATOM 3134 C CA A GLN A 1 392 ? -9.380 34.870 51.431 0.50 26.92 383 GLN A CA 1
ATOM 3135 C CA B GLN A 1 392 ? -9.285 34.935 51.363 0.50 26.82 383 GLN A CA 1
ATOM 3136 C C . GLN A 1 392 ? -8.363 33.836 51.876 1.00 28.39 383 GLN A C 1
ATOM 3137 O O . GLN A 1 392 ? -7.341 34.159 52.493 1.00 27.03 383 GLN A O 1
ATOM 3148 N N . ASN A 1 393 ? -8.665 32.559 51.609 1.00 27.01 384 ASN A N 1
ATOM 3149 C CA . ASN A 1 393 ? -7.739 31.500 51.996 1.00 28.38 384 ASN A CA 1
ATOM 3150 C C . ASN A 1 393 ? -6.411 31.643 51.258 1.00 25.33 384 ASN A C 1
ATOM 3151 O O . ASN A 1 393 ? -5.340 31.570 51.872 1.00 27.24 384 ASN A O 1
ATOM 3156 N N . GLN A 1 394 ? -6.456 31.869 49.938 1.00 26.40 385 GLN A N 1
ATOM 3157 C CA . GLN A 1 394 ? -5.207 32.038 49.191 1.00 27.31 385 GLN A CA 1
ATOM 3158 C C . GLN A 1 394 ? -4.418 33.230 49.709 1.00 26.34 385 GLN A C 1
ATOM 3159 O O . GLN A 1 394 ? -3.186 33.165 49.830 1.00 26.69 385 GLN A O 1
ATOM 3165 N N . LEU A 1 395 ? -5.107 34.332 50.023 1.00 25.32 386 LEU A N 1
ATOM 3166 C CA . LEU A 1 395 ? -4.421 35.502 50.571 1.00 25.28 386 LEU A CA 1
ATOM 3167 C C . LEU A 1 395 ? -3.726 35.163 51.886 1.00 27.21 386 LEU A C 1
ATOM 3168 O O . LEU A 1 395 ? -2.564 35.531 52.113 1.00 25.86 386 LEU A O 1
ATOM 3173 N N . ARG A 1 396 ? -4.433 34.473 52.776 1.00 24.19 387 ARG A N 1
ATOM 3174 C CA . ARG A 1 396 ? -3.857 34.162 54.076 1.00 25.33 387 ARG A CA 1
ATOM 3175 C C . ARG A 1 396 ? -2.760 33.110 53.967 1.00 24.68 387 ARG A C 1
ATOM 3176 O O . ARG A 1 396 ? -1.799 33.139 54.748 1.00 26.65 387 ARG A O 1
ATOM 3184 N N . GLU A 1 397 ? -2.881 32.172 53.020 1.00 24.34 388 GLU A N 1
ATOM 3185 C CA . GLU A 1 397 ? -1.786 31.224 52.788 1.00 25.59 388 GLU A CA 1
ATOM 3186 C C . GLU A 1 397 ? -0.517 31.963 52.376 1.00 24.78 388 GLU A C 1
ATOM 3187 O O . GLU A 1 397 ? 0.574 31.706 52.910 1.00 25.64 388 GLU A O 1
ATOM 3193 N N . LEU A 1 398 ? -0.650 32.887 51.415 1.00 24.41 389 LEU A N 1
ATOM 3194 C CA . LEU A 1 398 ? 0.488 33.683 50.962 1.00 25.58 389 LEU A CA 1
ATOM 3195 C C . LEU A 1 398 ? 1.136 34.435 52.120 1.00 25.64 389 LEU A C 1
ATOM 3196 O O . LEU A 1 398 ? 2.361 34.414 52.291 1.00 25.19 389 LEU A O 1
ATOM 3201 N N . ILE A 1 399 ? 0.323 35.118 52.924 1.00 25.43 390 ILE A N 1
ATOM 3202 C CA . ILE A 1 399 ? 0.866 35.960 53.987 1.00 26.23 390 ILE A CA 1
ATOM 3203 C C . ILE A 1 399 ? 1.556 35.104 55.041 1.00 26.89 390 ILE A C 1
ATOM 3204 O O . ILE A 1 399 ? 2.643 35.446 55.530 1.00 29.07 390 ILE A O 1
ATOM 3209 N N . ASN A 1 400 ? 0.931 33.985 55.414 1.00 27.84 391 ASN A N 1
ATOM 3210 C CA . ASN A 1 400 ? 1.550 33.066 56.361 1.00 26.89 391 ASN A CA 1
ATOM 3211 C C . ASN A 1 400 ? 2.844 32.488 55.802 1.00 27.65 391 ASN A C 1
ATOM 3212 O O . ASN A 1 400 ? 3.822 32.305 56.541 1.00 27.34 391 ASN A O 1
ATOM 3217 N N . ARG A 1 401 ? 2.863 32.171 54.500 1.00 26.34 392 ARG A N 1
ATOM 3218 C CA . ARG A 1 401 ? 4.053 31.564 53.907 1.00 25.46 392 ARG A CA 1
ATOM 3219 C C . ARG A 1 401 ? 5.235 32.522 53.960 1.00 26.93 392 ARG A C 1
ATOM 3220 O O . ARG A 1 401 ? 6.355 32.120 54.295 1.00 26.42 392 ARG A O 1
ATOM 3228 N N . ASP A 1 402 ? 5.002 33.800 53.636 1.00 26.02 393 ASP A N 1
ATOM 3229 C CA . ASP A 1 402 ? 6.076 34.745 53.354 1.00 26.96 393 ASP A CA 1
ATOM 3230 C C . ASP A 1 402 ? 6.202 35.836 54.415 1.00 27.29 393 ASP A C 1
ATOM 3231 O O . ASP A 1 402 ? 6.891 36.835 54.183 1.00 25.18 393 ASP A O 1
ATOM 3236 N N . TRP A 1 403 ? 5.585 35.641 55.587 1.00 28.72 394 TRP A N 1
ATOM 3237 C CA . TRP A 1 403 ? 5.578 36.661 56.641 1.00 26.86 394 TRP A CA 1
ATOM 3238 C C . TRP A 1 403 ? 6.986 37.122 57.018 1.00 29.08 394 TRP A C 1
ATOM 3239 O O . TRP A 1 403 ? 7.195 38.300 57.334 1.00 26.90 394 TRP A O 1
ATOM 3250 N N . ASN A 1 404 ? 7.971 36.219 56.991 1.00 26.39 395 ASN A N 1
ATOM 3251 C CA . ASN A 1 404 ? 9.303 36.560 57.482 1.00 27.41 395 ASN A CA 1
ATOM 3252 C C . ASN A 1 404 ? 10.263 37.034 56.392 1.00 26.54 395 ASN A C 1
ATOM 3253 O O . ASN A 1 404 ? 11.479 37.113 56.651 1.00 25.35 395 ASN A O 1
ATOM 3258 N N . ARG A 1 405 ? 9.758 37.380 55.201 1.00 25.79 396 ARG A N 1
ATOM 3259 C CA . ARG A 1 405 ? 10.603 37.804 54.076 1.00 25.09 396 ARG A CA 1
ATOM 3260 C C . ARG A 1 405 ? 10.724 39.327 54.063 1.00 27.79 396 ARG A C 1
ATOM 3261 O O . ARG A 1 405 ? 9.791 40.026 53.647 1.00 27.61 396 ARG A O 1
ATOM 3269 N N . ALA A 1 406 ? 11.892 39.839 54.464 1.00 25.65 397 ALA A N 1
ATOM 3270 C CA . ALA A 1 406 ? 12.126 41.281 54.444 1.00 27.32 397 ALA A CA 1
ATOM 3271 C C . ALA A 1 406 ? 11.956 41.868 53.050 1.00 28.36 397 ALA A C 1
ATOM 3272 O O . ALA A 1 406 ? 11.549 43.033 52.915 1.00 27.89 397 ALA A O 1
ATOM 3274 N N . SER A 1 407 ? 12.267 41.090 52.001 1.00 26.29 398 SER A N 1
ATOM 3275 C CA . SER A 1 407 ? 12.180 41.624 50.644 1.00 25.67 398 SER A CA 1
ATOM 3276 C C . SER A 1 407 ? 10.755 42.005 50.273 1.00 23.87 398 SER A C 1
ATOM 3277 O O . SER A 1 407 ? 10.546 42.923 49.471 1.00 26.20 398 SER A O 1
ATOM 3280 N N . VAL A 1 408 ? 9.766 41.325 50.837 1.00 23.50 399 VAL A N 1
ATOM 3281 C CA . VAL A 1 408 ? 8.376 41.586 50.487 1.00 23.25 399 VAL A CA 1
ATOM 3282 C C . VAL A 1 408 ? 7.876 42.772 51.309 1.00 26.73 399 VAL A C 1
ATOM 3283 O O . VAL A 1 408 ? 7.874 42.723 52.544 1.00 25.30 399 VAL A O 1
ATOM 3287 N N . ILE A 1 409 ? 7.466 43.841 50.623 1.00 27.22 400 ILE A N 1
ATOM 3288 C CA . ILE A 1 409 ? 6.970 45.044 51.284 1.00 28.32 400 ILE A CA 1
ATOM 3289 C C . ILE A 1 409 ? 5.494 45.316 51.005 1.00 29.77 400 ILE A C 1
ATOM 3290 O O . ILE A 1 409 ? 4.878 46.093 51.754 1.00 29.62 400 ILE A O 1
ATOM 3295 N N . ILE A 1 410 ? 4.902 44.716 49.967 1.00 26.64 401 ILE A N 1
ATOM 3296 C CA . ILE A 1 410 ? 3.534 45.039 49.563 1.00 26.46 401 ILE A CA 1
ATOM 3297 C C . ILE A 1 410 ? 2.759 43.756 49.268 1.00 30.21 401 ILE A C 1
ATOM 3298 O O . ILE A 1 410 ? 3.222 42.913 48.490 1.00 27.38 401 ILE A O 1
ATOM 3303 N N . TRP A 1 411 ? 1.574 43.614 49.881 1.00 25.51 402 TRP A N 1
ATOM 3304 C CA . TRP A 1 411 ? 0.595 42.601 49.502 1.00 26.54 402 TRP A CA 1
ATOM 3305 C C . TRP A 1 411 ? -0.431 43.249 48.586 1.00 29.35 402 TRP A C 1
ATOM 3306 O O . TRP A 1 411 ? -0.966 44.313 48.913 1.00 28.11 402 TRP A O 1
ATOM 3317 N N . SER A 1 412 ? -0.716 42.613 47.449 1.00 24.46 403 SER A N 1
ATOM 3318 C CA . SER A 1 412 ? -1.717 43.119 46.515 1.00 24.99 403 SER A CA 1
ATOM 3319 C C . SER A 1 412 ? -2.930 42.205 46.505 1.00 27.97 403 SER A C 1
ATOM 3320 O O . SER A 1 412 ? -2.788 40.992 46.310 1.00 26.93 403 SER A O 1
ATOM 3323 N N . VAL A 1 413 ? -4.126 42.786 46.681 1.00 27.19 404 VAL A N 1
ATOM 3324 C CA . VAL A 1 413 ? -5.337 41.975 46.765 1.00 24.32 404 VAL A CA 1
ATOM 3325 C C . VAL A 1 413 ? -6.026 41.777 45.417 1.00 28.63 404 VAL A C 1
ATOM 3326 O O . VAL A 1 413 ? -7.045 41.075 45.370 1.00 24.77 404 VAL A O 1
ATOM 3330 N N . GLY A 1 414 ? -5.503 42.328 44.321 1.00 28.47 405 GLY A N 1
ATOM 3331 C CA . GLY A 1 414 ? -6.041 41.975 43.018 1.00 25.52 405 GLY A CA 1
ATOM 3332 C C . GLY A 1 414 ? -5.650 42.958 41.926 1.00 27.14 405 GLY A C 1
ATOM 3333 O O . GLY A 1 414 ? -4.810 43.834 42.120 1.00 27.63 405 GLY A O 1
ATOM 3334 N N . ASN A 1 415 ? -6.291 42.791 40.765 1.00 28.60 406 ASN A N 1
ATOM 3335 C CA . ASN A 1 415 ? -5.824 43.456 39.545 1.00 28.24 406 ASN A CA 1
ATOM 3336 C C . ASN A 1 415 ? -6.969 43.700 38.566 1.00 27.46 406 ASN A C 1
ATOM 3337 O O . ASN A 1 415 ? -7.645 42.752 38.147 1.00 27.26 406 ASN A O 1
ATOM 3342 N N . GLU A 1 416 ? -7.155 44.966 38.175 1.00 28.43 407 GLU A N 1
ATOM 3343 C CA . GLU A 1 416 ? -8.028 45.386 37.068 1.00 28.62 407 GLU A CA 1
ATOM 3344 C C . GLU A 1 416 ? -9.457 44.847 37.194 1.00 31.24 407 GLU A C 1
ATOM 3345 O O . GLU A 1 416 ? -9.982 44.179 36.302 1.00 29.70 407 GLU A O 1
ATOM 3351 N N . ASN A 1 417 ? -10.094 45.170 38.312 1.00 29.19 408 ASN A N 1
ATOM 3352 C CA . ASN A 1 417 ? -11.463 44.757 38.579 1.00 31.72 408 ASN A CA 1
ATOM 3353 C C . ASN A 1 417 ? -12.395 45.955 38.415 1.00 32.70 408 ASN A C 1
ATOM 3354 O O . ASN A 1 417 ? -11.983 47.104 38.582 1.00 30.90 408 ASN A O 1
ATOM 3359 N N . ALA A 1 418 ? -13.654 45.676 38.081 1.00 31.26 409 ALA A N 1
ATOM 3360 C CA . ALA A 1 418 ? -14.635 46.733 37.855 1.00 33.17 409 ALA A CA 1
ATOM 3361 C C . ALA A 1 418 ? -15.013 47.420 39.170 1.00 32.24 409 ALA A C 1
ATOM 3362 O O . ALA A 1 418 ? -15.084 46.788 40.227 1.00 31.82 409 ALA A O 1
ATOM 3364 N N . ASP A 1 419 ? -15.255 48.727 39.111 1.00 33.25 410 ASP A N 1
ATOM 3365 C CA . ASP A 1 419 ? -15.561 49.487 40.329 1.00 33.07 410 ASP A CA 1
ATOM 3366 C C . ASP A 1 419 ? -17.065 49.408 40.615 1.00 35.99 410 ASP A C 1
ATOM 3367 O O . ASP A 1 419 ? -17.825 50.351 40.407 1.00 37.56 410 ASP A O 1
ATOM 3372 N N . THR A 1 420 ? -17.488 48.247 41.100 1.00 35.04 411 THR A N 1
ATOM 3373 C CA . THR A 1 420 ? -18.879 47.995 41.448 1.00 32.90 411 THR A CA 1
ATOM 3374 C C . THR A 1 420 ? -19.010 47.814 42.953 1.00 33.77 411 THR A C 1
ATOM 3375 O O . THR A 1 420 ? -18.018 47.611 43.665 1.00 32.88 411 THR A O 1
ATOM 3379 N N . ASP A 1 421 ? -20.264 47.860 43.428 1.00 33.27 412 ASP A N 1
ATOM 3380 C CA . ASP A 1 421 ? -20.532 47.691 44.856 1.00 33.09 412 ASP A CA 1
ATOM 3381 C C . ASP A 1 421 ? -20.099 46.317 45.350 1.00 33.06 412 ASP A C 1
ATOM 3382 O O . ASP A 1 421 ? -19.546 46.186 46.451 1.00 31.03 412 ASP A O 1
ATOM 3387 N N . GLU A 1 422 ? -20.396 45.272 44.576 1.00 33.38 413 GLU A N 1
ATOM 3388 C CA . GLU A 1 422 ? -20.030 43.927 45.001 1.00 35.01 413 GLU A CA 1
ATOM 3389 C C . GLU A 1 422 ? -18.517 43.754 45.027 1.00 30.96 413 GLU A C 1
ATOM 3390 O O . GLU A 1 422 ? -17.972 43.164 45.968 1.00 29.74 413 GLU A O 1
ATOM 3396 N N . ARG A 1 423 ? -17.823 44.281 44.016 1.00 30.31 414 ARG A N 1
ATOM 3397 C CA . ARG A 1 423 ? -16.365 44.237 44.016 1.00 29.25 414 ARG A CA 1
ATOM 3398 C C . ARG A 1 423 ? -15.805 44.974 45.219 1.00 31.38 414 ARG A C 1
ATOM 3399 O O . ARG A 1 423 ? -14.860 44.499 45.869 1.00 29.82 414 ARG A O 1
ATOM 3407 N N . LEU A 1 424 ? -16.378 46.140 45.537 1.00 29.83 415 LEU A N 1
ATOM 3408 C CA . LEU A 1 424 ? -15.860 46.936 46.643 1.00 29.49 415 LEU A CA 1
ATOM 3409 C C . LEU A 1 424 ? -15.979 46.187 47.960 1.00 29.17 415 LEU A C 1
ATOM 3410 O O . LEU A 1 424 ? -15.039 46.167 48.762 1.00 33.23 415 LEU A O 1
ATOM 3415 N N . LYS A 1 425 ? -17.129 45.559 48.206 1.00 30.46 416 LYS A N 1
ATOM 3416 C CA . LYS A 1 425 ? -17.288 44.817 49.453 1.00 30.71 416 LYS A CA 1
ATOM 3417 C C . LYS A 1 425 ? -16.277 43.673 49.546 1.00 34.11 416 LYS A C 1
ATOM 3418 O O . LYS A 1 425 ? -15.634 43.479 50.579 1.00 35.17 416 LYS A O 1
ATOM 3424 N N . PHE A 1 426 ? -16.143 42.900 48.469 1.00 31.19 417 PHE A N 1
ATOM 3425 C CA . PHE A 1 426 ? -15.232 41.755 48.426 1.00 28.14 417 PHE A CA 1
ATOM 3426 C C . PHE A 1 426 ? -13.778 42.190 48.646 1.00 28.09 417 PHE A C 1
ATOM 3427 O O . PHE A 1 426 ? -13.077 41.652 49.510 1.00 28.28 417 PHE A O 1
ATOM 3435 N N . MET A 1 427 ? -13.301 43.163 47.865 1.00 28.52 418 MET A N 1
ATOM 3436 C CA . MET A 1 427 ? -11.871 43.473 47.888 1.00 29.75 418 MET A CA 1
ATOM 3437 C C . MET A 1 427 ? -11.481 44.369 49.062 1.00 31.30 418 MET A C 1
ATOM 3438 O O . MET A 1 427 ? -10.346 44.276 49.547 1.00 29.56 418 MET A O 1
ATOM 3443 N N . SER A 1 428 ? -12.389 45.219 49.561 1.00 28.52 419 SER A N 1
ATOM 3444 C CA . SER A 1 428 ? -12.043 45.971 50.769 1.00 31.33 419 SER A CA 1
ATOM 3445 C C . SER A 1 428 ? -11.918 45.045 51.971 1.00 29.36 419 SER A C 1
ATOM 3446 O O . SER A 1 428 ? -11.049 45.242 52.824 1.00 31.04 419 SER A O 1
ATOM 3449 N N . VAL A 1 429 ? -12.756 44.011 52.044 1.00 28.35 420 VAL A N 1
ATOM 3450 C CA . VAL A 1 429 ? -12.613 43.048 53.130 1.00 26.33 420 VAL A CA 1
ATOM 3451 C C . VAL A 1 429 ? -11.319 42.232 52.971 1.00 30.24 420 VAL A C 1
ATOM 3452 O O . VAL A 1 429 ? -10.672 41.892 53.964 1.00 30.86 420 VAL A O 1
ATOM 3456 N N . LEU A 1 430 ? -10.892 41.942 51.736 1.00 28.56 421 LEU A N 1
ATOM 3457 C CA . LEU A 1 430 ? -9.571 41.330 51.547 1.00 29.81 421 LEU A CA 1
ATOM 3458 C C . LEU A 1 430 ? -8.458 42.253 52.049 1.00 28.45 421 LEU A C 1
ATOM 3459 O O . LEU A 1 430 ? -7.523 41.809 52.729 1.00 27.89 421 LEU A O 1
ATOM 3464 N N . ALA A 1 431 ? -8.543 43.545 51.719 1.00 27.72 422 ALA A N 1
ATOM 3465 C CA . ALA A 1 431 ? -7.536 44.502 52.176 1.00 29.33 422 ALA A CA 1
ATOM 3466 C C . ALA A 1 431 ? -7.517 44.615 53.697 1.00 29.06 422 ALA A C 1
ATOM 3467 O O . ALA A 1 431 ? -6.447 44.740 54.305 1.00 27.66 422 ALA A O 1
ATOM 3469 N N . GLU A 1 432 ? -8.689 44.594 54.332 1.00 26.68 423 GLU A N 1
ATOM 3470 C CA . GLU A 1 432 ? -8.725 44.567 55.795 1.00 29.43 423 GLU A CA 1
ATOM 3471 C C . GLU A 1 432 ? -8.141 43.267 56.340 1.00 32.18 423 GLU A C 1
ATOM 3472 O O . GLU A 1 432 ? -7.513 43.259 57.405 1.00 29.78 423 GLU A O 1
ATOM 3478 N N . CYS A 1 433 ? -8.366 42.153 55.638 1.00 31.54 424 CYS A N 1
ATOM 3479 C CA . CYS A 1 433 ? -7.778 40.886 56.057 1.00 29.16 424 CYS A CA 1
ATOM 3480 C C . CYS A 1 433 ? -6.255 40.974 56.072 1.00 29.81 424 CYS A C 1
ATOM 3481 O O . CYS A 1 433 ? -5.608 40.646 57.077 1.00 30.09 424 CYS A O 1
ATOM 3484 N N . ALA A 1 434 ? -5.663 41.444 54.965 1.00 28.38 425 ALA A N 1
ATOM 3485 C CA . ALA A 1 434 ? -4.209 41.590 54.904 1.00 29.87 425 ALA A CA 1
ATOM 3486 C C . ALA A 1 434 ? -3.695 42.484 56.032 1.00 31.49 425 ALA A C 1
ATOM 3487 O O . ALA A 1 434 ? -2.707 42.151 56.696 1.00 28.64 425 ALA A O 1
ATOM 3489 N N . HIS A 1 435 ? -4.355 43.629 56.268 1.00 29.71 426 HIS A N 1
ATOM 3490 C CA . HIS A 1 435 ? -3.909 44.522 57.344 1.00 30.29 426 HIS A CA 1
ATOM 3491 C C . HIS A 1 435 ? -3.953 43.823 58.693 1.00 30.52 426 HIS A C 1
ATOM 3492 O O . HIS A 1 435 ? -3.035 43.965 59.507 1.00 30.99 426 HIS A O 1
ATOM 3499 N N . ARG A 1 436 ? -5.004 43.043 58.936 1.00 29.61 427 ARG A N 1
ATOM 3500 C CA . ARG A 1 436 ? -5.149 42.359 60.214 1.00 34.84 427 ARG A CA 1
ATOM 3501 C C . ARG A 1 436 ? -4.151 41.209 60.350 1.00 37.41 427 ARG A C 1
ATOM 3502 O O . ARG A 1 436 ? -3.644 40.943 61.448 1.00 32.98 427 ARG A O 1
ATOM 3510 N N . GLU A 1 437 ? -3.866 40.509 59.250 1.00 31.42 428 GLU A N 1
ATOM 3511 C CA . GLU A 1 437 ? -2.911 39.407 59.288 1.00 32.26 428 GLU A CA 1
ATOM 3512 C C . GLU A 1 437 ? -1.456 39.865 59.342 1.00 32.57 428 GLU A C 1
ATOM 3513 O O . GLU A 1 437 ? -0.588 39.067 59.718 1.00 31.52 428 GLU A O 1
ATOM 3519 N N . ASP A 1 438 ? -1.156 41.118 58.974 1.00 31.60 429 ASP A N 1
ATOM 3520 C CA . ASP A 1 438 ? 0.241 41.551 58.902 1.00 28.40 429 ASP A CA 1
ATOM 3521 C C . ASP A 1 438 ? 0.305 43.062 59.111 1.00 34.05 429 ASP A C 1
ATOM 3522 O O . ASP A 1 438 ? 0.084 43.840 58.174 1.00 30.13 429 ASP A O 1
ATOM 3527 N N . GLU A 1 439 ? 0.670 43.462 60.326 1.00 30.84 430 GLU A N 1
ATOM 3528 C CA . GLU A 1 439 ? 0.802 44.874 60.668 1.00 33.15 430 GLU A CA 1
ATOM 3529 C C . GLU A 1 439 ? 2.051 45.527 60.088 1.00 34.72 430 GLU A C 1
ATOM 3530 O O . GLU A 1 439 ? 2.200 46.747 60.227 1.00 33.39 430 GLU A O 1
ATOM 3536 N N . THR A 1 440 ? 2.962 44.763 59.472 1.00 30.36 431 THR A N 1
ATOM 3537 C CA . THR A 1 440 ? 4.262 45.297 59.082 1.00 31.52 431 THR A CA 1
ATOM 3538 C C . THR A 1 440 ? 4.368 45.712 57.616 1.00 30.78 431 THR A C 1
ATOM 3539 O O . THR A 1 440 ? 5.367 46.339 57.252 1.00 34.15 431 THR A O 1
ATOM 3543 N N . ARG A 1 441 ? 3.396 45.387 56.761 1.00 27.65 432 ARG A N 1
ATOM 3544 C CA . ARG A 1 441 ? 3.553 45.629 55.327 1.00 30.30 432 ARG A CA 1
ATOM 3545 C C . ARG A 1 441 ? 2.431 46.502 54.783 1.00 29.72 432 ARG A C 1
ATOM 3546 O O . ARG A 1 441 ? 1.366 46.625 55.385 1.00 27.35 432 ARG A O 1
ATOM 3554 N N . MET A 1 442 ? 2.677 47.091 53.611 1.00 28.83 433 MET A N 1
ATOM 3555 C CA . MET A 1 442 ? 1.680 47.903 52.935 1.00 27.23 433 MET A CA 1
ATOM 3556 C C . MET A 1 442 ? 0.777 47.032 52.068 1.00 30.47 433 MET A C 1
ATOM 3557 O O . MET A 1 442 ? 1.181 45.968 51.586 1.00 29.12 433 MET A O 1
ATOM 3562 N N . VAL A 1 443 ? -0.459 47.490 51.877 1.00 25.96 434 VAL A N 1
ATOM 3563 C CA . VAL A 1 443 ? -1.455 46.780 51.078 1.00 26.26 434 VAL A CA 1
ATOM 3564 C C . VAL A 1 443 ? -1.791 47.610 49.850 1.00 30.22 434 VAL A C 1
ATOM 3565 O O . VAL A 1 443 ? -1.947 48.833 49.939 1.00 29.46 434 VAL A O 1
ATOM 3569 N N . SER A 1 444 ? -1.926 46.950 48.705 1.00 26.56 435 SER A N 1
ATOM 3570 C CA . SER A 1 444 ? -2.227 47.661 47.476 1.00 25.45 435 SER A CA 1
ATOM 3571 C C . SER A 1 444 ? -3.086 46.767 46.584 1.00 27.56 435 SER A C 1
ATOM 3572 O O . SER A 1 444 ? -3.586 45.719 47.009 1.00 26.74 435 SER A O 1
ATOM 3575 N N . ALA A 1 445 ? -3.270 47.208 45.348 1.00 28.60 436 ALA A N 1
ATOM 3576 C CA . ALA A 1 445 ? -4.006 46.513 44.299 1.00 29.67 436 ALA A CA 1
ATOM 3577 C C . ALA A 1 445 ? -3.749 47.306 43.038 1.00 29.23 436 ALA A C 1
ATOM 3578 O O . ALA A 1 445 ? -3.427 48.489 43.113 1.00 28.73 436 ALA A O 1
ATOM 3580 N N . ALA A 1 446 ? -3.887 46.662 41.883 1.00 28.77 437 ALA A N 1
ATOM 3581 C CA . ALA A 1 446 ? -3.722 47.355 40.609 1.00 28.22 437 ALA A CA 1
ATOM 3582 C C . ALA A 1 446 ? -5.102 47.710 40.069 1.00 30.13 437 ALA A C 1
ATOM 3583 O O . ALA A 1 446 ? -5.943 46.827 39.868 1.00 29.44 437 ALA A O 1
ATOM 3585 N N . CYS A 1 447 ? -5.340 49.000 39.857 1.00 28.93 438 CYS A N 1
ATOM 3586 C CA . CYS A 1 447 ? -6.645 49.490 39.438 1.00 29.98 438 CYS A CA 1
ATOM 3587 C C . CYS A 1 447 ? -6.589 50.029 38.017 1.00 30.23 438 CYS A C 1
ATOM 3588 O O . CYS A 1 447 ? -5.548 50.503 37.553 1.00 28.01 438 CYS A O 1
ATOM 3591 N N . LEU A 1 448 ? -7.734 49.960 37.345 1.00 33.58 439 LEU A N 1
ATOM 3592 C CA . LEU A 1 448 ? -7.903 50.579 36.041 1.00 31.23 439 LEU A CA 1
ATOM 3593 C C . LEU A 1 448 ? -8.069 52.092 36.178 1.00 35.66 439 LEU A C 1
ATOM 3594 O O . LEU A 1 448 ? -8.503 52.602 37.217 1.00 32.38 439 LEU A O 1
ATOM 3599 N N . VAL A 1 449 ? -7.744 52.814 35.105 1.00 33.16 440 VAL A N 1
ATOM 3600 C CA . VAL A 1 449 ? -8.065 54.234 35.062 1.00 35.47 440 VAL A CA 1
ATOM 3601 C C . VAL A 1 449 ? -9.582 54.397 35.032 1.00 35.30 440 VAL A C 1
ATOM 3602 O O . VAL A 1 449 ? -10.291 53.627 34.375 1.00 35.46 440 VAL A O 1
ATOM 3606 N N . ASN A 1 450 ? -10.093 55.385 35.766 1.00 35.96 441 ASN A N 1
ATOM 3607 C CA . ASN A 1 450 ? -11.504 55.768 35.663 1.00 36.00 441 ASN A CA 1
ATOM 3608 C C . ASN A 1 450 ? -11.709 56.394 34.288 1.00 39.31 441 ASN A C 1
ATOM 3609 O O . ASN A 1 450 ? -11.293 57.532 34.037 1.00 38.00 441 ASN A O 1
ATOM 3614 N N . ALA A 1 451 ? -12.333 55.642 33.380 1.00 40.54 442 ALA A N 1
ATOM 3615 C CA . ALA A 1 451 ? -12.413 56.085 31.993 1.00 39.94 442 ALA A CA 1
ATOM 3616 C C . ALA A 1 451 ? -13.358 57.270 31.826 1.00 43.22 442 ALA A C 1
ATOM 3617 O O . ALA A 1 451 ? -13.169 58.082 30.914 1.00 44.47 442 ALA A O 1
ATOM 3619 N N . ALA A 1 452 ? -14.368 57.400 32.692 1.00 44.29 443 ALA A N 1
ATOM 3620 C CA . ALA A 1 452 ? -15.292 58.524 32.563 1.00 47.61 443 ALA A CA 1
ATOM 3621 C C . ALA A 1 452 ? -14.575 59.855 32.765 1.00 45.53 443 ALA A C 1
ATOM 3622 O O . ALA A 1 452 ? -14.835 60.826 32.046 1.00 44.56 443 ALA A O 1
ATOM 3624 N N . LYS A 1 453 ? -13.651 59.915 33.717 1.00 39.61 444 LYS A N 1
ATOM 3625 C CA . LYS A 1 453 ? -12.967 61.157 34.048 1.00 42.98 444 LYS A CA 1
ATOM 3626 C C . LYS A 1 453 ? -11.531 61.230 33.542 1.00 42.37 444 LYS A C 1
ATOM 3627 O O . LYS A 1 453 ? -10.890 62.275 33.715 1.00 39.66 444 LYS A O 1
ATOM 3633 N N . ASN A 1 454 ? -11.015 60.165 32.929 1.00 40.76 445 ASN A N 1
ATOM 3634 C CA . ASN A 1 454 ? -9.579 59.991 32.699 1.00 38.19 445 ASN A CA 1
ATOM 3635 C C . ASN A 1 454 ? -8.806 60.437 33.942 1.00 37.18 445 ASN A C 1
ATOM 3636 O O . ASN A 1 454 ? -8.037 61.403 33.932 1.00 37.07 445 ASN A O 1
ATOM 3641 N N . LYS A 1 455 ? -9.049 59.709 35.035 1.00 33.65 446 LYS A N 1
ATOM 3642 C CA . LYS A 1 455 ? -8.584 60.091 36.358 1.00 33.77 446 LYS A CA 1
ATOM 3643 C C . LYS A 1 455 ? -8.165 58.856 37.145 1.00 36.14 446 LYS A C 1
ATOM 3644 O O . LYS A 1 455 ? -8.684 57.758 36.934 1.00 33.28 446 LYS A O 1
ATOM 3650 N N . ILE A 1 456 ? -7.222 59.048 38.065 1.00 34.04 447 ILE A N 1
ATOM 3651 C CA . ILE A 1 456 ? -6.914 58.041 39.076 1.00 37.32 447 ILE A CA 1
ATOM 3652 C C . ILE A 1 456 ? -7.980 58.168 40.164 1.00 37.55 447 ILE A C 1
ATOM 3653 O O . ILE A 1 456 ? -7.881 59.023 41.042 1.00 37.70 447 ILE A O 1
ATOM 3658 N N . GLU A 1 457 ? -9.012 57.328 40.104 1.00 36.84 448 GLU A N 1
ATOM 3659 C CA . GLU A 1 457 ? -10.126 57.425 41.047 1.00 36.32 448 GLU A CA 1
ATOM 3660 C C . GLU A 1 457 ? -10.896 56.117 41.041 1.00 35.51 448 GLU A C 1
ATOM 3661 O O . GLU A 1 457 ? -11.508 55.765 40.031 1.00 35.53 448 GLU A O 1
ATOM 3667 N N . ASP A 1 458 ? -10.890 55.423 42.175 1.00 32.83 449 ASP A N 1
ATOM 3668 C CA . ASP A 1 458 ? -11.463 54.089 42.294 1.00 33.21 449 ASP A CA 1
ATOM 3669 C C . ASP A 1 458 ? -11.816 53.911 43.763 1.00 31.67 449 ASP A C 1
ATOM 3670 O O . ASP A 1 458 ? -10.987 54.193 44.635 1.00 32.57 449 ASP A O 1
ATOM 3675 N N . ARG A 1 459 ? -13.039 53.461 44.039 1.00 30.25 450 ARG A N 1
ATOM 3676 C CA . ARG A 1 459 ? -13.477 53.392 45.429 1.00 32.60 450 ARG A CA 1
ATOM 3677 C C . ARG A 1 459 ? -12.637 52.448 46.280 1.00 36.38 450 ARG A C 1
ATOM 3678 O O . ARG A 1 459 ? -12.662 52.568 47.510 1.00 35.77 450 ARG A O 1
ATOM 3686 N N . LEU A 1 460 ? -11.892 51.515 45.672 1.00 33.96 451 LEU A N 1
ATOM 3687 C CA . LEU A 1 460 ? -11.075 50.610 46.481 1.00 33.42 451 LEU A CA 1
ATOM 3688 C C . LEU A 1 460 ? -9.844 51.317 47.048 1.00 32.94 451 LEU A C 1
ATOM 3689 O O . LEU A 1 460 ? -9.309 50.902 48.089 1.00 31.23 451 LEU A O 1
ATOM 3694 N N . MET A 1 461 ? -9.385 52.386 46.385 1.00 32.05 452 MET A N 1
ATOM 3695 C CA . MET A 1 461 ? -8.142 53.048 46.793 1.00 34.54 452 MET A CA 1
ATOM 3696 C C . MET A 1 461 ? -8.191 53.546 48.234 1.00 33.82 452 MET A C 1
ATOM 3697 O O . MET A 1 461 ? -7.145 53.675 48.879 1.00 34.67 452 MET A O 1
ATOM 3702 N N . GLU A 1 462 ? -9.385 53.800 48.768 1.00 34.93 453 GLU A N 1
ATOM 3703 C CA . GLU A 1 462 ? -9.494 54.279 50.144 1.00 38.28 453 GLU A CA 1
ATOM 3704 C C . GLU A 1 462 ? -8.937 53.269 51.145 1.00 37.71 453 GLU A C 1
ATOM 3705 O O . GLU A 1 462 ? -8.471 53.657 52.226 1.00 34.23 453 GLU A O 1
ATOM 3711 N N . TYR A 1 463 ? -8.955 51.981 50.797 1.00 34.55 454 TYR A N 1
ATOM 3712 C CA . TYR A 1 463 ? -8.572 50.897 51.696 1.00 30.69 454 TYR A CA 1
ATOM 3713 C C . TYR A 1 463 ? -7.121 50.476 51.546 1.00 29.97 454 TYR A C 1
ATOM 3714 O O . TYR A 1 463 ? -6.681 49.553 52.249 1.00 33.55 454 TYR A O 1
ATOM 3723 N N . LEU A 1 464 ? -6.374 51.121 50.658 1.00 29.84 455 LEU A N 1
ATOM 3724 C CA . LEU A 1 464 ? -5.008 50.750 50.320 1.00 29.48 455 LEU A CA 1
ATOM 3725 C C . LEU A 1 464 ? -4.030 51.735 50.937 1.00 33.30 455 LEU A C 1
ATOM 3726 O O . LEU A 1 464 ? -4.347 52.913 51.110 1.00 32.57 455 LEU A O 1
ATOM 3731 N N . ASP A 1 465 ? -2.822 51.257 51.247 1.00 28.38 456 ASP A N 1
ATOM 3732 C CA . ASP A 1 465 ? -1.771 52.184 51.656 1.00 29.74 456 ASP A CA 1
ATOM 3733 C C . ASP A 1 465 ? -1.121 52.858 50.462 1.00 33.36 456 ASP A C 1
ATOM 3734 O O . ASP A 1 465 ? -0.699 54.018 50.550 1.00 31.45 456 ASP A O 1
ATOM 3739 N N . ILE A 1 466 ? -1.021 52.138 49.354 1.00 29.84 457 ILE A N 1
ATOM 3740 C CA . ILE A 1 466 ? -0.376 52.610 48.140 1.00 28.86 457 ILE A CA 1
ATOM 3741 C C . ILE A 1 466 ? -1.322 52.323 46.983 1.00 29.36 457 ILE A C 1
ATOM 3742 O O . ILE A 1 466 ? -1.932 51.251 46.925 1.00 28.96 457 ILE A O 1
ATOM 3747 N N . ILE A 1 467 ? -1.458 53.285 46.077 1.00 29.23 458 ILE A N 1
ATOM 3748 C CA . ILE A 1 467 ? -2.325 53.148 44.912 1.00 28.80 458 ILE A CA 1
ATOM 3749 C C . ILE A 1 467 ? -1.519 52.552 43.765 1.00 29.18 458 ILE A C 1
ATOM 3750 O O . ILE A 1 467 ? -0.462 53.076 43.403 1.00 30.96 458 ILE A O 1
ATOM 3755 N N . GLY A 1 468 ? -2.005 51.451 43.198 1.00 33.75 459 GLY A N 1
ATOM 3756 C CA . GLY A 1 468 ? -1.448 50.913 41.966 1.00 28.09 459 GLY A CA 1
ATOM 3757 C C . GLY A 1 468 ? -2.371 51.271 40.818 1.00 29.98 459 GLY A C 1
ATOM 3758 O O . GLY A 1 468 ? -3.584 51.057 40.894 1.00 29.65 459 GLY A O 1
ATOM 3759 N N . ILE A 1 469 ? -1.801 51.866 39.780 1.00 26.40 460 ILE A N 1
ATOM 3760 C CA . ILE A 1 469 ? -2.579 52.257 38.612 1.00 27.77 460 ILE A CA 1
ATOM 3761 C C . ILE A 1 469 ? -1.948 51.629 37.375 1.00 26.26 460 ILE A C 1
ATOM 3762 O O . ILE A 1 469 ? -0.732 51.722 37.168 1.00 26.65 460 ILE A O 1
ATOM 3767 N N . ASN A 1 470 ? -2.767 50.942 36.588 1.00 27.27 461 ASN A N 1
ATOM 3768 C CA . ASN A 1 470 ? -2.378 50.432 35.282 1.00 27.16 461 ASN A CA 1
ATOM 3769 C C . ASN A 1 470 ? -2.827 51.414 34.202 1.00 29.52 461 ASN A C 1
ATOM 3770 O O . ASN A 1 470 ? -3.999 51.813 34.171 1.00 32.25 461 ASN A O 1
ATOM 3775 N N . GLU A 1 471 ? -1.924 51.768 33.286 1.00 26.62 462 GLU A N 1
ATOM 3776 C CA . GLU A 1 471 ? -2.338 52.608 32.171 1.00 28.71 462 GLU A CA 1
ATOM 3777 C C . GLU A 1 471 ? -1.504 52.270 30.947 1.00 30.57 462 GLU A C 1
ATOM 3778 O O . GLU A 1 471 ? -0.294 52.045 31.046 1.00 29.48 462 GLU A O 1
ATOM 3784 N N . TYR A 1 472 ? -2.152 52.263 29.789 1.00 27.84 463 TYR A N 1
ATOM 3785 C CA . TYR A 1 472 ? -1.446 51.884 28.576 1.00 28.33 463 TYR A CA 1
ATOM 3786 C C . TYR A 1 472 ? -1.562 52.977 27.522 1.00 29.00 463 TYR A C 1
ATOM 3787 O O . TYR A 1 472 ? -1.897 52.710 26.362 1.00 29.53 463 TYR A O 1
ATOM 3796 N N . CYS A 1 473 ? -1.278 54.217 27.910 1.00 27.34 464 CYS A N 1
ATOM 3797 C CA . CYS A 1 473 ? -1.282 55.296 26.935 1.00 28.98 464 CYS A CA 1
ATOM 3798 C C . CYS A 1 473 ? -0.194 55.070 25.892 1.00 32.11 464 CYS A C 1
ATOM 3799 O O . CYS A 1 473 ? 0.909 54.600 26.202 1.00 30.66 464 CYS A O 1
ATOM 3802 N N . GLY A 1 474 ? -0.516 55.398 24.643 1.00 30.38 465 GLY A N 1
ATOM 3803 C CA . GLY A 1 474 ? 0.339 55.049 23.531 1.00 31.88 465 GLY A CA 1
ATOM 3804 C C . GLY A 1 474 ? 0.169 53.635 23.025 1.00 33.27 465 GLY A C 1
ATOM 3805 O O . GLY A 1 474 ? 0.798 53.273 22.019 1.00 29.37 465 GLY A O 1
ATOM 3806 N N . TRP A 1 475 ? -0.656 52.825 23.685 1.00 30.05 466 TRP A N 1
ATOM 3807 C CA . TRP A 1 475 ? -0.884 51.445 23.276 1.00 30.35 466 TRP A CA 1
ATOM 3808 C C . TRP A 1 475 ? -2.395 51.195 23.205 1.00 31.49 466 TRP A C 1
ATOM 3809 O O . TRP A 1 475 ? -3.017 51.534 22.196 1.00 29.09 466 TRP A O 1
ATOM 3820 N N . TYR A 1 476 ? -3.007 50.634 24.258 1.00 30.53 467 TYR A N 1
ATOM 3821 C CA . TYR A 1 476 ? -4.453 50.410 24.231 1.00 29.46 467 TYR A CA 1
ATOM 3822 C C . TYR A 1 476 ? -5.235 51.721 24.242 1.00 35.74 467 TYR A C 1
ATOM 3823 O O . TYR A 1 476 ? -6.360 51.769 23.736 1.00 35.06 467 TYR A O 1
ATOM 3832 N N . THR A 1 477 ? -4.681 52.770 24.855 1.00 35.07 468 THR A N 1
ATOM 3833 C CA . THR A 1 477 ? -5.149 54.151 24.746 1.00 33.53 468 THR A CA 1
ATOM 3834 C C . THR A 1 477 ? -4.177 54.839 23.798 1.00 31.84 468 THR A C 1
ATOM 3835 O O . THR A 1 477 ? -3.150 55.365 24.246 1.00 32.84 468 THR A O 1
ATOM 3839 N N . PRO A 1 478 ? -4.443 54.812 22.488 1.00 30.08 469 PRO A N 1
ATOM 3840 C CA . PRO A 1 478 ? -3.378 55.119 21.510 1.00 32.60 469 PRO A CA 1
ATOM 3841 C C . PRO A 1 478 ? -2.911 56.570 21.529 1.00 36.25 469 PRO A C 1
ATOM 3842 O O . PRO A 1 478 ? -1.771 56.853 21.137 1.00 34.44 469 PRO A O 1
ATOM 3846 N N . ASP A 1 479 ? -3.752 57.503 21.953 1.00 34.12 470 ASP A N 1
ATOM 3847 C CA . ASP A 1 479 ? -3.378 58.913 21.957 1.00 36.88 470 ASP A CA 1
ATOM 3848 C C . ASP A 1 479 ? -2.509 59.206 23.178 1.00 35.22 470 ASP A C 1
ATOM 3849 O O . ASP A 1 479 ? -3.018 59.256 24.299 1.00 33.90 470 ASP A O 1
ATOM 3854 N N . PHE A 1 480 ? -1.208 59.438 22.960 1.00 32.39 471 PHE A N 1
ATOM 3855 C CA . PHE A 1 480 ? -0.296 59.722 24.069 1.00 34.79 471 PHE A CA 1
ATOM 3856 C C . PHE A 1 480 ? -0.754 60.900 24.918 1.00 38.17 471 PHE A C 1
ATOM 3857 O O . PHE A 1 480 ? -0.429 60.965 26.108 1.00 38.64 471 PHE A O 1
ATOM 3865 N N . ALA A 1 481 ? -1.471 61.859 24.320 1.00 36.56 472 ALA A N 1
ATOM 3866 C CA . ALA A 1 481 ? -1.881 63.050 25.057 1.00 39.24 472 ALA A CA 1
ATOM 3867 C C . ALA A 1 481 ? -2.757 62.699 26.250 1.00 35.83 472 ALA A C 1
ATOM 3868 O O . ALA A 1 481 ? -2.824 63.476 27.207 1.00 34.14 472 ALA A O 1
ATOM 3870 N N . MET A 1 482 ? -3.393 61.524 26.236 1.00 37.05 473 MET A N 1
ATOM 3871 C CA . MET A 1 482 ? -4.195 61.088 27.372 1.00 34.89 473 MET A CA 1
ATOM 3872 C C . MET A 1 482 ? -3.373 60.910 28.643 1.00 34.18 473 MET A C 1
ATOM 3873 O O . MET A 1 482 ? -3.944 60.952 29.740 1.00 34.73 473 MET A O 1
ATOM 3878 N N . LEU A 1 483 ? -2.055 60.727 28.534 1.00 34.49 474 LEU A N 1
ATOM 3879 C CA . LEU A 1 483 ? -1.281 60.437 29.744 1.00 34.95 474 LEU A CA 1
ATOM 3880 C C . LEU A 1 483 ? -1.022 61.710 30.555 1.00 33.86 474 LEU A C 1
ATOM 3881 O O . LEU A 1 483 ? -1.340 61.729 31.754 1.00 31.66 474 LEU A O 1
ATOM 3886 N N . PRO A 1 484 ? -0.453 62.784 29.972 1.00 34.07 475 PRO A N 1
ATOM 3887 C CA . PRO A 1 484 ? -0.363 64.039 30.744 1.00 36.01 475 PRO A CA 1
ATOM 3888 C C . PRO A 1 484 ? -1.714 64.502 31.250 1.00 32.13 475 PRO A C 1
ATOM 3889 O O . PRO A 1 484 ? -1.802 65.002 32.376 1.00 34.67 475 PRO A O 1
ATOM 3893 N N . ALA A 1 485 ? -2.779 64.304 30.467 1.00 33.92 476 ALA A N 1
ATOM 3894 C CA . ALA A 1 485 ? -4.120 64.646 30.941 1.00 33.35 476 ALA A CA 1
ATOM 3895 C C . ALA A 1 485 ? -4.467 63.854 32.192 1.00 37.74 476 ALA A C 1
ATOM 3896 O O . ALA A 1 485 ? -4.965 64.412 33.181 1.00 36.57 476 ALA A O 1
ATOM 3898 N N . LEU A 1 486 ? -4.191 62.546 32.170 1.00 36.17 477 LEU A N 1
ATOM 3899 C CA . LEU A 1 486 ? -4.515 61.684 33.306 1.00 35.07 477 LEU A CA 1
ATOM 3900 C C . LEU A 1 486 ? -3.836 62.172 34.580 1.00 32.71 477 LEU A C 1
ATOM 3901 O O . LEU A 1 486 ? -4.461 62.250 35.643 1.00 33.66 477 LEU A O 1
ATOM 3906 N N . MET A 1 487 ? -2.549 62.506 34.487 1.00 30.70 478 MET A N 1
ATOM 3907 C CA . MET A 1 487 ? -1.807 62.936 35.667 1.00 35.55 478 MET A CA 1
ATOM 3908 C C . MET A 1 487 ? -2.239 64.329 36.115 1.00 39.17 478 MET A C 1
ATOM 3909 O O . MET A 1 487 ? -2.206 64.632 37.313 1.00 38.22 478 MET A O 1
ATOM 3914 N N . GLU A 1 488 ? -2.654 65.177 35.171 1.00 37.30 479 GLU A N 1
ATOM 3915 C CA . GLU A 1 488 ? -3.189 66.493 35.510 1.00 39.95 479 GLU A CA 1
ATOM 3916 C C . GLU A 1 488 ? -4.522 66.380 36.240 1.00 40.28 479 GLU A C 1
ATOM 3917 O O . GLU A 1 488 ? -4.783 67.118 37.197 1.00 38.86 479 GLU A O 1
ATOM 3923 N N . ASN A 1 489 ? -5.384 65.473 35.785 1.00 36.85 480 ASN A N 1
ATOM 3924 C CA . ASN A 1 489 ? -6.706 65.284 36.361 1.00 36.64 480 ASN A CA 1
ATOM 3925 C C . ASN A 1 489 ? -6.671 64.721 37.774 1.00 40.70 480 ASN A C 1
ATOM 3926 O O . ASN A 1 489 ? -7.715 64.712 38.438 1.00 36.87 480 ASN A O 1
ATOM 3931 N N . SER A 1 490 ? -5.527 64.231 38.246 1.00 35.37 481 SER A N 1
ATOM 3932 C CA . SER A 1 490 ? -5.486 63.452 39.477 1.00 38.28 481 SER A CA 1
ATOM 3933 C C . SER A 1 490 ? -4.604 64.138 40.507 1.00 35.69 481 SER A C 1
ATOM 3934 O O . SER A 1 490 ? -3.546 64.675 40.170 1.00 37.51 481 SER A O 1
ATOM 3937 N N . GLN A 1 491 ? -5.026 64.083 41.771 1.00 38.28 482 GLN A N 1
ATOM 3938 C CA . GLN A 1 491 ? -4.237 64.624 42.882 1.00 41.64 482 GLN A CA 1
ATOM 3939 C C . GLN A 1 491 ? -4.408 63.726 44.102 1.00 42.27 482 GLN A C 1
ATOM 3940 O O . GLN A 1 491 ? -4.978 64.130 45.120 1.00 38.80 482 GLN A O 1
ATOM 3946 N N . PRO A 1 492 ? -3.899 62.491 44.038 1.00 40.40 483 PRO A N 1
ATOM 3947 C CA . PRO A 1 492 ? -4.085 61.560 45.159 1.00 36.85 483 PRO A CA 1
ATOM 3948 C C . PRO A 1 492 ? -3.371 62.044 46.412 1.00 39.42 483 PRO A C 1
ATOM 3949 O O . PRO A 1 492 ? -2.388 62.787 46.353 1.00 41.04 483 PRO A O 1
ATOM 3953 N N . ASP A 1 493 ? -3.844 61.549 47.559 1.00 41.50 484 ASP A N 1
ATOM 3954 C CA . ASP A 1 493 ? -3.231 61.831 48.854 1.00 41.80 484 ASP A CA 1
ATOM 3955 C C . ASP A 1 493 ? -2.253 60.759 49.322 1.00 40.06 484 ASP A C 1
ATOM 3956 O O . ASP A 1 493 ? -1.672 60.908 50.397 1.00 40.53 484 ASP A O 1
ATOM 3961 N N . LYS A 1 494 ? -2.069 59.680 48.580 1.00 36.93 485 LYS A N 1
ATOM 3962 C CA . LYS A 1 494 ? -1.146 58.618 48.963 1.00 32.83 485 LYS A CA 1
ATOM 3963 C C . LYS A 1 494 ? -0.231 58.299 47.791 1.00 35.27 485 LYS A C 1
ATOM 3964 O O . LYS A 1 494 ? -0.425 58.814 46.685 1.00 32.04 485 LYS A O 1
ATOM 3970 N N . PRO A 1 495 ? 0.836 57.516 48.005 1.00 33.60 486 PRO A N 1
ATOM 3971 C CA . PRO A 1 495 ? 1.770 57.277 46.898 1.00 28.47 486 PRO A CA 1
ATOM 3972 C C . PRO A 1 495 ? 1.116 56.456 45.796 1.00 29.01 486 PRO A C 1
ATOM 3973 O O . PRO A 1 495 ? 0.199 55.668 46.038 1.00 30.60 486 PRO A O 1
ATOM 3977 N N . VAL A 1 496 ? 1.573 56.684 44.565 1.00 29.37 487 VAL A N 1
ATOM 3978 C CA . VAL A 1 496 ? 1.083 55.970 43.390 1.00 30.13 487 VAL A CA 1
ATOM 3979 C C . VAL A 1 496 ? 2.252 55.220 42.755 1.00 30.25 487 VAL A C 1
ATOM 3980 O O . VAL A 1 496 ? 3.316 55.801 42.512 1.00 28.15 487 VAL A O 1
ATOM 3984 N N . ILE A 1 497 ? 2.058 53.928 42.508 1.00 29.40 488 ILE A N 1
ATOM 3985 C CA . ILE A 1 497 ? 2.949 53.130 41.671 1.00 29.28 488 ILE A CA 1
ATOM 3986 C C . ILE A 1 497 ? 2.222 52.894 40.362 1.00 26.10 488 ILE A C 1
ATOM 3987 O O . ILE A 1 497 ? 1.070 52.454 40.367 1.00 28.90 488 ILE A O 1
ATOM 3992 N N . VAL A 1 498 ? 2.861 53.226 39.242 1.00 26.75 489 VAL A N 1
ATOM 3993 C CA . VAL A 1 498 ? 2.290 52.831 37.956 1.00 27.09 489 VAL A CA 1
ATOM 3994 C C . VAL A 1 498 ? 2.646 51.354 37.790 1.00 30.43 489 VAL A C 1
ATOM 3995 O O . VAL A 1 498 ? 3.787 51.007 37.469 1.00 27.87 489 VAL A O 1
ATOM 3999 N N . THR A 1 499 ? 1.675 50.479 38.063 1.00 27.15 490 THR A N 1
ATOM 4000 C CA . THR A 1 499 ? 1.923 49.048 38.166 1.00 28.43 490 THR A CA 1
ATOM 4001 C C . THR A 1 499 ? 1.935 48.335 36.812 1.00 30.23 490 THR A C 1
ATOM 4002 O O . THR A 1 499 ? 2.346 47.167 36.760 1.00 28.78 490 THR A O 1
ATOM 4006 N N . GLU A 1 500 ? 1.513 48.999 35.729 1.00 27.86 491 GLU A N 1
ATOM 4007 C CA . GLU A 1 500 ? 1.670 48.499 34.363 1.00 25.43 491 GLU A CA 1
ATOM 4008 C C . GLU A 1 500 ? 1.634 49.672 33.396 1.00 28.62 491 GLU A C 1
ATOM 4009 O O . GLU A 1 500 ? 0.839 50.601 33.570 1.00 27.56 491 GLU A O 1
ATOM 4015 N N . PHE A 1 501 ? 2.516 49.614 32.400 1.00 28.32 492 PHE A N 1
ATOM 4016 C CA . PHE A 1 501 ? 2.389 50.266 31.099 1.00 26.86 492 PHE A CA 1
ATOM 4017 C C . PHE A 1 501 ? 3.282 49.461 30.163 1.00 27.23 492 PHE A C 1
ATOM 4018 O O . PHE A 1 501 ? 4.048 48.613 30.619 1.00 27.80 492 PHE A O 1
ATOM 4026 N N . GLY A 1 502 ? 3.172 49.700 28.861 1.00 29.64 493 GLY A N 1
ATOM 4027 C CA . GLY A 1 502 ? 4.074 49.045 27.924 1.00 27.40 493 GLY A CA 1
ATOM 4028 C C . GLY A 1 502 ? 3.440 48.867 26.554 1.00 28.01 493 GLY A C 1
ATOM 4029 O O . GLY A 1 502 ? 2.450 49.512 26.229 1.00 27.03 493 GLY A O 1
ATOM 4030 N N . ALA A 1 503 ? 4.036 47.970 25.763 1.00 25.25 494 ALA A N 1
ATOM 4031 C CA . ALA A 1 503 ? 3.670 47.783 24.363 1.00 24.87 494 ALA A CA 1
ATOM 4032 C C . ALA A 1 503 ? 4.284 46.483 23.853 1.00 24.98 494 ALA A C 1
ATOM 4033 O O . ALA A 1 503 ? 5.369 46.097 24.290 1.00 26.18 494 ALA A O 1
ATOM 4035 N N . ASP A 1 504 ? 3.564 45.805 22.942 1.00 27.57 495 ASP A N 1
ATOM 4036 C CA . ASP A 1 504 ? 4.072 44.591 22.294 1.00 23.07 495 ASP A CA 1
ATOM 4037 C C . ASP A 1 504 ? 5.287 44.894 21.431 1.00 27.50 495 ASP A C 1
ATOM 4038 O O . ASP A 1 504 ? 5.330 45.908 20.731 1.00 24.62 495 ASP A O 1
ATOM 4043 N N . ALA A 1 505 ? 6.248 43.975 21.418 1.00 26.37 496 ALA A N 1
ATOM 4044 C CA . ALA A 1 505 ? 7.271 43.985 20.376 1.00 23.66 496 ALA A CA 1
ATOM 4045 C C . ALA A 1 505 ? 7.721 42.546 20.165 1.00 25.55 496 ALA A C 1
ATOM 4046 O O . ALA A 1 505 ? 8.297 41.947 21.075 1.00 24.18 496 ALA A O 1
ATOM 4048 N N . LEU A 1 506 ? 7.432 41.981 18.992 1.00 25.97 497 LEU A N 1
ATOM 4049 C CA . LEU A 1 506 ? 7.976 40.667 18.664 1.00 25.50 497 LEU A CA 1
ATOM 4050 C C . LEU A 1 506 ? 9.490 40.792 18.512 1.00 26.16 497 LEU A C 1
ATOM 4051 O O . LEU A 1 506 ? 9.959 41.700 17.811 1.00 27.14 497 LEU A O 1
ATOM 4056 N N . PRO A 1 507 ? 10.282 39.940 19.168 1.00 26.98 498 PRO A N 1
ATOM 4057 C CA . PRO A 1 507 ? 11.744 40.056 19.056 1.00 26.48 498 PRO A CA 1
ATOM 4058 C C . PRO A 1 507 ? 12.193 40.112 17.600 1.00 27.40 498 PRO A C 1
ATOM 4059 O O . PRO A 1 507 ? 11.741 39.326 16.762 1.00 26.01 498 PRO A O 1
ATOM 4063 N N . HIS A 1 508 ? 13.060 41.082 17.294 1.00 25.49 499 HIS A N 1
ATOM 4064 C CA . HIS A 1 508 ? 13.660 41.297 15.975 1.00 27.99 499 HIS A CA 1
ATOM 4065 C C . HIS A 1 508 ? 12.655 41.745 14.929 1.00 29.58 499 HIS A C 1
ATOM 4066 O O . HIS A 1 508 ? 12.955 41.697 13.724 1.00 26.19 499 HIS A O 1
ATOM 4073 N N . HIS A 1 509 ? 11.477 42.185 15.339 1.00 25.37 500 HIS A N 1
ATOM 4074 C CA . HIS A 1 509 ? 10.476 42.690 14.411 1.00 26.52 500 HIS A CA 1
ATOM 4075 C C . HIS A 1 509 ? 10.527 44.215 14.468 1.00 27.48 500 HIS A C 1
ATOM 4076 O O . HIS A 1 509 ? 10.176 44.813 15.493 1.00 27.91 500 HIS A O 1
ATOM 4083 N N . HIS A 1 510 ? 10.980 44.839 13.377 1.00 24.16 501 HIS A N 1
ATOM 4084 C CA . HIS A 1 510 ? 11.196 46.277 13.318 1.00 25.79 501 HIS A CA 1
ATOM 4085 C C . HIS A 1 510 ? 10.212 46.963 12.383 1.00 24.65 501 HIS A C 1
ATOM 4086 O O . HIS A 1 510 ? 9.639 46.352 11.475 1.00 26.22 501 HIS A O 1
ATOM 4093 N N . GLY A 1 511 ? 10.041 48.258 12.618 1.00 26.35 502 GLY A N 1
ATOM 4094 C CA . GLY A 1 511 ? 9.296 49.109 11.712 1.00 24.34 502 GLY A CA 1
ATOM 4095 C C . GLY A 1 511 ? 9.474 50.554 12.132 1.00 26.14 502 GLY A C 1
ATOM 4096 O O . GLY A 1 511 ? 10.405 50.887 12.867 1.00 26.23 502 GLY A O 1
ATOM 4097 N N . THR A 1 512 ? 8.573 51.414 11.659 1.00 26.70 503 THR A N 1
ATOM 4098 C CA . THR A 1 512 ? 8.548 52.796 12.119 1.00 28.93 503 THR A CA 1
ATOM 4099 C C . THR A 1 512 ? 7.928 52.875 13.511 1.00 28.97 503 THR A C 1
ATOM 4100 O O . THR A 1 512 ? 7.280 51.934 13.987 1.00 27.11 503 THR A O 1
ATOM 4104 N N . ILE A 1 513 ? 8.120 54.025 14.169 1.00 27.41 504 ILE A N 1
ATOM 4105 C CA . ILE A 1 513 ? 7.557 54.197 15.504 1.00 28.05 504 ILE A CA 1
ATOM 4106 C C . ILE A 1 513 ? 6.036 54.164 15.482 1.00 30.02 504 ILE A C 1
ATOM 4107 O O . ILE A 1 513 ? 5.409 53.991 16.533 1.00 30.79 504 ILE A O 1
ATOM 4112 N N . SER A 1 514 ? 5.417 54.325 14.318 1.00 26.96 505 SER A N 1
ATOM 4113 C CA . SER A 1 514 ? 3.971 54.220 14.252 1.00 33.10 505 SER A CA 1
ATOM 4114 C C . SER A 1 514 ? 3.488 52.804 13.946 1.00 31.88 505 SER A C 1
ATOM 4115 O O . SER A 1 514 ? 2.274 52.582 13.916 1.00 29.97 505 SER A O 1
ATOM 4118 N N . ASP A 1 515 ? 4.397 51.840 13.740 1.00 27.44 506 ASP A N 1
ATOM 4119 C CA . ASP A 1 515 ? 4.023 50.440 13.500 1.00 28.37 506 ASP A CA 1
ATOM 4120 C C . ASP A 1 515 ? 3.862 49.741 14.847 1.00 27.00 506 ASP A C 1
ATOM 4121 O O . ASP A 1 515 ? 4.836 49.255 15.421 1.00 28.11 506 ASP A O 1
ATOM 4126 N N . LYS A 1 516 ? 2.633 49.671 15.352 1.00 27.79 507 LYS A N 1
ATOM 4127 C CA . LYS A 1 516 ? 2.387 49.009 16.634 1.00 28.58 507 LYS A CA 1
ATOM 4128 C C . LYS A 1 516 ? 2.742 47.527 16.559 1.00 26.53 507 LYS A C 1
ATOM 4129 O O . LYS A 1 516 ? 2.348 46.825 15.628 1.00 26.87 507 LYS A O 1
ATOM 4135 N N . GLY A 1 517 ? 3.508 47.050 17.532 1.00 26.89 508 GLY A N 1
ATOM 4136 C CA . GLY A 1 517 ? 3.964 45.675 17.515 1.00 24.15 508 GLY A CA 1
ATOM 4137 C C . GLY A 1 517 ? 5.431 45.512 17.187 1.00 26.40 508 GLY A C 1
ATOM 4138 O O . GLY A 1 517 ? 5.940 44.392 17.307 1.00 25.04 508 GLY A O 1
ATOM 4139 N N . THR A 1 518 ? 6.127 46.590 16.800 1.00 25.10 509 THR A N 1
ATOM 4140 C CA . THR A 1 518 ? 7.546 46.589 16.460 1.00 27.48 509 THR A CA 1
ATOM 4141 C C . THR A 1 518 ? 8.395 47.042 17.640 1.00 26.79 509 THR A C 1
ATOM 4142 O O . THR A 1 518 ? 7.913 47.681 18.579 1.00 26.54 509 THR A O 1
ATOM 4146 N N . GLU A 1 519 ? 9.697 46.741 17.553 1.00 25.78 510 GLU A N 1
ATOM 4147 C CA . GLU A 1 519 ? 10.629 47.200 18.578 1.00 25.22 510 GLU A CA 1
ATOM 4148 C C . GLU A 1 519 ? 10.688 48.723 18.640 1.00 25.74 510 GLU A C 1
ATOM 4149 O O . GLU A 1 519 ? 10.770 49.298 19.734 1.00 27.04 510 GLU A O 1
ATOM 4155 N N . GLU A 1 520 ? 10.680 49.392 17.478 1.00 25.45 511 GLU A N 1
ATOM 4156 C CA . GLU A 1 520 ? 10.798 50.852 17.460 1.00 26.09 511 GLU A CA 1
ATOM 4157 C C . GLU A 1 520 ? 9.597 51.509 18.123 1.00 26.56 511 GLU A C 1
ATOM 4158 O O . GLU A 1 520 ? 9.745 52.479 18.874 1.00 26.18 511 GLU A O 1
ATOM 4164 N N . CYS A 1 521 ? 8.394 51.001 17.856 1.00 26.41 512 CYS A N 1
ATOM 4165 C CA . CYS A 1 521 ? 7.219 51.570 18.503 1.00 23.85 512 CYS A CA 1
ATOM 4166 C C . CYS A 1 521 ? 7.259 51.333 20.013 1.00 25.46 512 CYS A C 1
ATOM 4167 O O . CYS A 1 521 ? 6.950 52.241 20.795 1.00 27.05 512 CYS A O 1
ATOM 4170 N N . GLN A 1 522 ? 7.665 50.132 20.447 1.00 24.50 513 GLN A N 1
ATOM 4171 C CA . GLN A 1 522 ? 7.731 49.857 21.883 1.00 23.91 513 GLN A CA 1
ATOM 4172 C C . GLN A 1 522 ? 8.701 50.807 22.582 1.00 26.15 513 GLN A C 1
ATOM 4173 O O . GLN A 1 522 ? 8.398 51.331 23.659 1.00 29.29 513 GLN A O 1
ATOM 4179 N N . ALA A 1 523 ? 9.874 51.037 21.982 1.00 25.19 514 ALA A N 1
ATOM 4180 C CA . ALA A 1 523 ? 10.847 51.966 22.558 1.00 28.87 514 ALA A CA 1
ATOM 4181 C C . ALA A 1 523 ? 10.302 53.390 22.589 1.00 28.76 514 ALA A C 1
ATOM 4182 O O . ALA A 1 523 ? 10.549 54.140 23.539 1.00 29.96 514 ALA A O 1
ATOM 4184 N N . ASP A 1 524 ? 9.572 53.779 21.549 1.00 28.00 515 ASP A N 1
ATOM 4185 C CA . ASP A 1 524 ? 8.942 55.099 21.523 1.00 29.84 515 ASP A CA 1
ATOM 4186 C C . ASP A 1 524 ? 7.915 55.240 22.644 1.00 32.26 515 ASP A C 1
ATOM 4187 O O . ASP A 1 524 ? 7.819 56.297 23.280 1.00 29.61 515 ASP A O 1
ATOM 4192 N N . VAL A 1 525 ? 7.143 54.181 22.910 1.00 28.91 516 VAL A N 1
ATOM 4193 C CA . VAL A 1 525 ? 6.178 54.243 24.005 1.00 29.13 516 VAL A CA 1
ATOM 4194 C C . VAL A 1 525 ? 6.896 54.422 25.344 1.00 28.73 516 VAL A C 1
ATOM 4195 O O . VAL A 1 525 ? 6.462 55.207 26.195 1.00 29.56 516 VAL A O 1
ATOM 4199 N N . TYR A 1 526 ? 8.004 53.705 25.557 1.00 26.09 517 TYR A N 1
ATOM 4200 C CA . TYR A 1 526 ? 8.748 53.868 26.807 1.00 29.25 517 TYR A CA 1
ATOM 4201 C C . TYR A 1 526 ? 9.316 55.281 26.943 1.00 29.59 517 TYR A C 1
ATOM 4202 O O . TYR A 1 526 ? 9.252 55.875 28.026 1.00 31.29 517 TYR A O 1
ATOM 4211 N N . GLU A 1 527 ? 9.867 55.837 25.858 1.00 27.93 518 GLU A N 1
ATOM 4212 C CA . GLU A 1 527 ? 10.398 57.203 25.908 1.00 31.38 518 GLU A CA 1
ATOM 4213 C C . GLU A 1 527 ? 9.335 58.190 26.370 1.00 29.52 518 GLU A C 1
ATOM 4214 O O . GLU A 1 527 ? 9.577 59.005 27.267 1.00 29.65 518 GLU A O 1
ATOM 4220 N N . LYS A 1 528 ? 8.143 58.124 25.764 1.00 28.30 519 LYS A N 1
ATOM 4221 C CA . LYS A 1 528 ? 7.079 59.071 26.092 1.00 31.79 519 LYS A CA 1
ATOM 4222 C C . LYS A 1 528 ? 6.481 58.805 27.473 1.00 33.65 519 LYS A C 1
ATOM 4223 O O . LYS A 1 528 ? 6.120 59.748 28.187 1.00 29.43 519 LYS A O 1
ATOM 4229 N N . GLN A 1 529 ? 6.369 57.535 27.873 1.00 29.34 520 GLN A N 1
ATOM 4230 C CA . GLN A 1 529 ? 5.885 57.233 29.218 1.00 29.66 520 GLN A CA 1
ATOM 4231 C C . GLN A 1 529 ? 6.808 57.824 30.278 1.00 31.85 520 GLN A C 1
ATOM 4232 O O . GLN A 1 529 ? 6.358 58.508 31.203 1.00 29.56 520 GLN A O 1
ATOM 4238 N N . ILE A 1 530 ? 8.111 57.570 30.150 1.00 29.25 521 ILE A N 1
ATOM 4239 C CA . ILE A 1 530 ? 9.080 58.059 31.126 1.00 29.30 521 ILE A CA 1
ATOM 4240 C C . ILE A 1 530 ? 9.118 59.588 31.133 1.00 31.19 521 ILE A C 1
ATOM 4241 O O . ILE A 1 530 ? 9.198 60.210 32.196 1.00 32.34 521 ILE A O 1
ATOM 4246 N N . ALA A 1 531 ? 9.036 60.216 29.952 1.00 30.47 522 ALA A N 1
ATOM 4247 C CA . ALA A 1 531 ? 9.124 61.674 29.879 1.00 33.44 522 ALA A CA 1
ATOM 4248 C C . ALA A 1 531 ? 8.023 62.331 30.701 1.00 33.42 522 ALA A C 1
ATOM 4249 O O . ALA A 1 531 ? 8.260 63.338 31.377 1.00 33.14 522 ALA A O 1
ATOM 4251 N N . THR A 1 532 ? 6.818 61.757 30.690 1.00 31.99 523 THR A N 1
ATOM 4252 C CA . THR A 1 532 ? 5.746 62.296 31.524 1.00 34.35 523 THR A CA 1
ATOM 4253 C C . THR A 1 532 ? 5.852 61.826 32.976 1.00 36.28 523 THR A C 1
ATOM 4254 O O . THR A 1 532 ? 5.772 62.642 33.902 1.00 34.59 523 THR A O 1
ATOM 4258 N N . LEU A 1 533 ? 6.010 60.512 33.199 1.00 30.14 524 LEU A N 1
ATOM 4259 C CA . LEU A 1 533 ? 5.873 59.977 34.553 1.00 31.39 524 LEU A CA 1
ATOM 4260 C C . LEU A 1 533 ? 6.964 60.486 35.491 1.00 30.71 524 LEU A C 1
ATOM 4261 O O . LEU A 1 533 ? 6.717 60.650 36.690 1.00 32.51 524 LEU A O 1
ATOM 4266 N N . ARG A 1 534 ? 8.172 60.732 34.973 1.00 30.44 525 ARG A N 1
ATOM 4267 C CA . ARG A 1 534 ? 9.305 61.082 35.825 1.00 31.08 525 ARG A CA 1
ATOM 4268 C C . ARG A 1 534 ? 9.124 62.423 36.535 1.00 36.12 525 ARG A C 1
ATOM 4269 O O . ARG A 1 534 ? 9.856 62.705 37.493 1.00 33.69 525 ARG A O 1
ATOM 4277 N N . ASN A 1 535 ? 8.189 63.266 36.088 1.00 32.67 526 ASN A N 1
ATOM 4278 C CA . ASN A 1 535 ? 7.994 64.578 36.699 1.00 38.31 526 ASN A CA 1
ATOM 4279 C C . ASN A 1 535 ? 6.661 64.719 37.424 1.00 38.32 526 ASN A C 1
ATOM 4280 O O . ASN A 1 535 ? 6.239 65.840 37.715 1.00 35.32 526 ASN A O 1
ATOM 4285 N N . ILE A 1 536 ? 5.984 63.618 37.720 1.00 35.19 527 ILE A N 1
ATOM 4286 C CA . ILE A 1 536 ? 4.745 63.648 38.486 1.00 35.33 527 ILE A CA 1
ATOM 4287 C C . ILE A 1 536 ? 5.104 63.383 39.946 1.00 38.51 527 ILE A C 1
ATOM 4288 O O . ILE A 1 536 ? 5.650 62.324 40.273 1.00 35.03 527 ILE A O 1
ATOM 4293 N N . ASP A 1 537 ? 4.773 64.335 40.828 1.00 36.48 528 ASP A N 1
ATOM 4294 C CA . ASP A 1 537 ? 5.272 64.311 42.203 1.00 35.45 528 ASP A CA 1
ATOM 4295 C C . ASP A 1 537 ? 4.766 63.112 42.999 1.00 35.75 528 ASP A C 1
ATOM 4296 O O . ASP A 1 537 ? 5.492 62.586 43.852 1.00 34.28 528 ASP A O 1
ATOM 4301 N N . TYR A 1 538 ? 3.514 62.704 42.788 1.00 31.47 529 TYR A N 1
ATOM 4302 C CA . TYR A 1 538 ? 2.921 61.620 43.566 1.00 34.30 529 TYR A CA 1
ATOM 4303 C C . TYR A 1 538 ? 3.227 60.222 43.015 1.00 30.29 529 TYR A C 1
ATOM 4304 O O . TYR A 1 538 ? 2.830 59.229 43.631 1.00 31.19 529 TYR A O 1
ATOM 4313 N N . ILE A 1 539 ? 3.907 60.105 41.881 1.00 32.00 530 ILE A N 1
ATOM 4314 C CA . ILE A 1 539 ? 4.299 58.801 41.363 1.00 30.87 530 ILE A CA 1
ATOM 4315 C C . ILE A 1 539 ? 5.621 58.431 42.023 1.00 27.69 530 ILE A C 1
ATOM 4316 O O . ILE A 1 539 ? 6.657 59.044 41.756 1.00 30.09 530 ILE A O 1
ATOM 4321 N N . LYS A 1 540 ? 5.567 57.458 42.933 1.00 28.54 531 LYS A N 1
ATOM 4322 C CA . LYS A 1 540 ? 6.719 57.012 43.706 1.00 28.78 531 LYS A CA 1
ATOM 4323 C C . LYS A 1 540 ? 7.285 55.683 43.216 1.00 28.02 531 LYS A C 1
ATOM 4324 O O . LYS A 1 540 ? 8.170 55.124 43.872 1.00 27.37 531 LYS A O 1
ATOM 4330 N N . GLY A 1 541 ? 6.801 55.164 42.094 1.00 26.55 532 GLY A N 1
ATOM 4331 C CA . GLY A 1 541 ? 7.298 53.884 41.602 1.00 27.58 532 GLY A CA 1
ATOM 4332 C C . GLY A 1 541 ? 6.638 53.522 40.289 1.00 27.80 532 GLY A C 1
ATOM 4333 O O . GLY A 1 541 ? 5.618 54.100 39.903 1.00 27.02 532 GLY A O 1
ATOM 4334 N N . MET A 1 542 ? 7.265 52.568 39.594 1.00 26.15 533 MET A N 1
ATOM 4335 C CA . MET A 1 542 ? 6.718 52.010 38.362 1.00 25.69 533 MET A CA 1
ATOM 4336 C C . MET A 1 542 ? 7.234 50.586 38.181 1.00 27.22 533 MET A C 1
ATOM 4337 O O . MET A 1 542 ? 8.392 50.297 38.490 1.00 25.37 533 MET A O 1
ATOM 4342 N N . THR A 1 543 ? 6.365 49.704 37.672 1.00 26.86 534 THR A N 1
ATOM 4343 C CA . THR A 1 543 ? 6.714 48.322 37.345 1.00 24.01 534 THR A CA 1
ATOM 4344 C C . THR A 1 543 ? 6.217 48.018 35.939 1.00 25.19 534 THR A C 1
ATOM 4345 O O . THR A 1 543 ? 5.205 47.335 35.761 1.00 27.23 534 THR A O 1
ATOM 4349 N N . PRO A 1 544 ? 6.902 48.524 34.918 1.00 24.18 535 PRO A N 1
ATOM 4350 C CA . PRO A 1 544 ? 6.419 48.347 33.547 1.00 26.48 535 PRO A CA 1
ATOM 4351 C C . PRO A 1 544 ? 6.147 46.879 33.231 1.00 25.86 535 PRO A C 1
ATOM 4352 O O . PRO A 1 544 ? 6.798 45.968 33.760 1.00 26.38 535 PRO A O 1
ATOM 4356 N N . TRP A 1 545 ? 5.157 46.661 32.373 1.00 28.18 536 TRP A N 1
ATOM 4357 C CA . TRP A 1 545 ? 4.751 45.331 31.915 1.00 27.18 536 TRP A CA 1
ATOM 4358 C C . TRP A 1 545 ? 5.471 45.069 30.596 1.00 26.29 536 TRP A C 1
ATOM 4359 O O . TRP A 1 545 ? 5.106 45.668 29.578 1.00 26.36 536 TRP A O 1
ATOM 4370 N N . ILE A 1 546 ? 6.490 44.188 30.581 1.00 25.05 537 ILE A N 1
ATOM 4371 C CA . ILE A 1 546 ? 6.856 43.232 31.635 1.00 24.51 537 ILE A CA 1
ATOM 4372 C C . ILE A 1 546 ? 8.335 42.868 31.405 1.00 27.04 537 ILE A C 1
ATOM 4373 O O . ILE A 1 546 ? 8.891 43.217 30.356 1.00 24.70 537 ILE A O 1
ATOM 4378 N N . LEU A 1 547 ? 8.977 42.150 32.337 1.00 23.90 538 LEU A N 1
ATOM 4379 C CA . LEU A 1 547 ? 10.398 41.842 32.169 1.00 25.45 538 LEU A CA 1
ATOM 4380 C C . LEU A 1 547 ? 10.656 41.039 30.890 1.00 27.93 538 LEU A C 1
ATOM 4381 O O . LEU A 1 547 ? 11.532 41.396 30.091 1.00 26.62 538 LEU A O 1
ATOM 4386 N N . TYR A 1 548 ? 9.910 39.948 30.672 1.00 23.36 539 TYR A N 1
ATOM 4387 C CA . TYR A 1 548 ? 10.170 39.129 29.490 1.00 23.94 539 TYR A CA 1
ATOM 4388 C C . TYR A 1 548 ? 8.892 38.470 28.998 1.00 25.42 539 TYR A C 1
ATOM 4389 O O . TYR A 1 548 ? 7.960 38.232 29.770 1.00 26.65 539 TYR A O 1
ATOM 4398 N N . ASP A 1 549 ? 8.858 38.208 27.685 1.00 23.02 540 ASP A N 1
ATOM 4399 C CA . ASP A 1 549 ? 7.700 37.606 27.023 1.00 24.00 540 ASP A CA 1
ATOM 4400 C C . ASP A 1 549 ? 7.289 36.303 27.703 1.00 26.85 540 ASP A C 1
ATOM 4401 O O . ASP A 1 549 ? 8.140 35.497 28.072 1.00 26.80 540 ASP A O 1
ATOM 4406 N N . PHE A 1 550 ? 5.973 36.072 27.819 1.00 24.12 541 PHE A N 1
ATOM 4407 C CA . PHE A 1 550 ? 5.444 34.892 28.501 1.00 25.04 541 PHE A CA 1
ATOM 4408 C C . PHE A 1 550 ? 4.280 34.315 27.698 1.00 25.55 541 PHE A C 1
ATOM 4409 O O . PHE A 1 550 ? 3.627 35.035 26.936 1.00 25.94 541 PHE A O 1
ATOM 4417 N N A ARG A 1 551 ? 4.036 33.010 27.870 0.50 24.02 542 ARG A N 1
ATOM 4418 N N B ARG A 1 551 ? 4.046 33.005 27.848 0.50 24.02 542 ARG A N 1
ATOM 4419 C CA A ARG A 1 551 ? 2.960 32.347 27.141 0.50 24.06 542 ARG A CA 1
ATOM 4420 C CA B ARG A 1 551 ? 2.983 32.348 27.090 0.50 24.02 542 ARG A CA 1
ATOM 4421 C C A ARG A 1 551 ? 1.621 32.999 27.461 0.50 24.62 542 ARG A C 1
ATOM 4422 C C B ARG A 1 551 ? 1.627 32.950 27.450 0.50 24.67 542 ARG A C 1
ATOM 4423 O O A ARG A 1 551 ? 1.324 33.313 28.619 0.50 24.15 542 ARG A O 1
ATOM 4424 O O B ARG A 1 551 ? 1.324 33.185 28.624 0.50 24.16 542 ARG A O 1
ATOM 4439 N N . CYS A 1 552 ? 0.810 33.209 26.426 1.00 22.85 543 CYS A N 1
ATOM 4440 C CA . CYS A 1 552 ? -0.449 33.922 26.636 1.00 26.52 543 CYS A CA 1
ATOM 4441 C C . CYS A 1 552 ? -1.493 33.503 25.611 1.00 25.17 543 CYS A C 1
ATOM 4442 O O . CYS A 1 552 ? -1.381 33.855 24.425 1.00 23.59 543 CYS A O 1
ATOM 4445 N N . PRO A 1 553 ? -2.519 32.756 26.035 1.00 23.42 544 PRO A N 1
ATOM 4446 C CA . PRO A 1 553 ? -3.511 32.216 25.079 1.00 22.67 544 PRO A CA 1
ATOM 4447 C C . PRO A 1 553 ? -4.361 33.260 24.366 1.00 24.84 544 PRO A C 1
ATOM 4448 O O . PRO A 1 553 ? -5.056 32.903 23.398 1.00 24.78 544 PRO A O 1
ATOM 4452 N N . ARG A 1 554 ? -4.333 34.520 24.785 1.00 24.56 545 ARG A N 1
ATOM 4453 C CA . ARG A 1 554 ? -5.167 35.535 24.159 1.00 24.54 545 ARG A CA 1
ATOM 4454 C C . ARG A 1 554 ? -4.532 36.182 22.933 1.00 25.72 545 ARG A C 1
ATOM 4455 O O . ARG A 1 554 ? -5.237 36.868 22.187 1.00 26.80 545 ARG A O 1
ATOM 4463 N N . ARG A 1 555 ? -3.248 35.939 22.668 1.00 23.67 546 ARG A N 1
ATOM 4464 C CA . ARG A 1 555 ? -2.474 36.715 21.700 1.00 25.76 546 ARG A CA 1
ATOM 4465 C C . ARG A 1 555 ? -2.135 35.827 20.506 1.00 23.75 546 ARG A C 1
ATOM 4466 O O . ARG A 1 555 ? -1.135 35.113 20.534 1.00 24.70 546 ARG A O 1
ATOM 4474 N N . THR A 1 556 ? -2.944 35.882 19.446 1.00 26.50 547 THR A N 1
ATOM 4475 C CA . THR A 1 556 ? -2.831 34.912 18.361 1.00 24.15 547 THR A CA 1
ATOM 4476 C C . THR A 1 556 ? -2.280 35.478 17.058 1.00 25.16 547 THR A C 1
ATOM 4477 O O . THR A 1 556 ? -2.217 34.743 16.073 1.00 26.23 547 THR A O 1
ATOM 4481 N N . SER A 1 557 ? -1.879 36.744 17.007 1.00 26.42 548 SER A N 1
ATOM 4482 C CA . SER A 1 557 ? -1.456 37.278 15.719 1.00 25.58 548 SER A CA 1
ATOM 4483 C C . SER A 1 557 ? -0.085 36.736 15.337 1.00 28.17 548 SER A C 1
ATOM 4484 O O . SER A 1 557 ? 0.653 36.178 16.156 1.00 27.06 548 SER A O 1
ATOM 4487 N N . LEU A 1 558 ? 0.255 36.938 14.064 1.00 27.15 549 LEU A N 1
ATOM 4488 C CA . LEU A 1 558 ? 1.570 36.549 13.559 1.00 29.29 549 LEU A CA 1
ATOM 4489 C C . LEU A 1 558 ? 2.711 37.257 14.299 1.00 29.69 549 LEU A C 1
ATOM 4490 O O . LEU A 1 558 ? 3.818 36.712 14.394 1.00 28.91 549 LEU A O 1
ATOM 4495 N N . ILE A 1 559 ? 2.487 38.455 14.839 1.00 24.30 550 ILE A N 1
ATOM 4496 C CA . ILE A 1 559 ? 3.550 39.126 15.583 1.00 25.66 550 ILE A CA 1
ATOM 4497 C C . ILE A 1 559 ? 3.374 38.957 17.096 1.00 27.13 550 ILE A C 1
ATOM 4498 O O . ILE A 1 559 ? 3.973 39.699 17.875 1.00 25.52 550 ILE A O 1
ATOM 4503 N N . GLN A 1 560 ? 2.601 37.951 17.520 1.00 26.35 551 GLN A N 1
ATOM 4504 C CA . GLN A 1 560 ? 2.489 37.535 18.919 1.00 27.07 551 GLN A CA 1
ATOM 4505 C C . GLN A 1 560 ? 2.835 36.064 19.105 1.00 24.42 551 GLN A C 1
ATOM 4506 O O . GLN A 1 560 ? 3.675 35.728 19.950 1.00 25.21 551 GLN A O 1
ATOM 4512 N N . LYS A 1 561 ? 2.219 35.176 18.317 1.00 22.96 552 LYS A N 1
ATOM 4513 C CA . LYS A 1 561 ? 2.513 33.744 18.331 1.00 26.70 552 LYS A CA 1
ATOM 4514 C C . LYS A 1 561 ? 2.250 33.129 19.705 1.00 26.61 552 LYS A C 1
ATOM 4515 O O . LYS A 1 561 ? 3.046 32.332 20.202 1.00 23.82 552 LYS A O 1
ATOM 4521 N N . TYR A 1 562 ? 1.117 33.486 20.322 1.00 25.29 553 TYR A N 1
ATOM 4522 C CA . TYR A 1 562 ? 0.657 32.882 21.578 1.00 24.45 553 TYR A CA 1
ATOM 4523 C C . TYR A 1 562 ? 1.572 33.212 22.746 1.00 23.80 553 TYR A C 1
ATOM 4524 O O . TYR A 1 562 ? 1.650 32.458 23.732 1.00 23.43 553 TYR A O 1
ATOM 4533 N N . TYR A 1 563 ? 2.275 34.328 22.629 1.00 22.66 554 TYR A N 1
ATOM 4534 C CA . TYR A 1 563 ? 3.048 34.929 23.703 1.00 25.17 554 TYR A CA 1
ATOM 4535 C C . TYR A 1 563 ? 2.584 36.366 23.859 1.00 26.05 554 TYR A C 1
ATOM 4536 O O . TYR A 1 563 ? 2.253 37.030 22.872 1.00 25.45 554 TYR A O 1
ATOM 4545 N N . ASN A 1 564 ? 2.533 36.832 25.095 1.00 26.30 555 ASN A N 1
ATOM 4546 C CA . ASN A 1 564 ? 2.428 38.263 25.330 1.00 23.81 555 ASN A CA 1
ATOM 4547 C C . ASN A 1 564 ? 3.795 38.886 25.061 1.00 23.90 555 ASN A C 1
ATOM 4548 O O . ASN A 1 564 ? 4.786 38.499 25.685 1.00 24.68 555 ASN A O 1
ATOM 4553 N N . ARG A 1 565 ? 3.860 39.835 24.127 1.00 21.81 556 ARG A N 1
ATOM 4554 C CA . ARG A 1 565 ? 5.132 40.354 23.640 1.00 23.22 556 ARG A CA 1
ATOM 4555 C C . ARG A 1 565 ? 5.526 41.679 24.285 1.00 25.14 556 ARG A C 1
ATOM 4556 O O . ARG A 1 565 ? 6.354 42.412 23.730 1.00 24.38 556 ARG A O 1
ATOM 4564 N N . LYS A 1 566 ? 4.961 42.008 25.443 1.00 24.58 557 LYS A N 1
ATOM 4565 C CA . LYS A 1 566 ? 5.368 43.242 26.101 1.00 25.98 557 LYS A CA 1
ATOM 4566 C C . LYS A 1 566 ? 6.676 43.102 26.863 1.00 24.98 557 LYS A C 1
ATOM 4567 O O . LYS A 1 566 ? 7.099 44.065 27.510 1.00 24.14 557 LYS A O 1
ATOM 4573 N N . GLY A 1 567 ? 7.323 41.938 26.827 1.00 22.57 558 GLY A N 1
ATOM 4574 C CA . GLY A 1 567 ? 8.601 41.805 27.511 1.00 24.76 558 GLY A CA 1
ATOM 4575 C C . GLY A 1 567 ? 9.627 42.810 27.009 1.00 25.27 558 GLY A C 1
ATOM 4576 O O . GLY A 1 567 ? 9.589 43.259 25.857 1.00 26.47 558 GLY A O 1
ATOM 4577 N N . LEU A 1 568 ? 10.536 43.197 27.908 1.00 23.21 559 LEU A N 1
ATOM 4578 C CA . LEU A 1 568 ? 11.754 43.896 27.513 1.00 25.25 559 LEU A CA 1
ATOM 4579 C C . LEU A 1 568 ? 12.803 42.929 26.990 1.00 25.80 559 LEU A C 1
ATOM 4580 O O . LEU A 1 568 ? 13.769 43.357 26.344 1.00 25.68 559 LEU A O 1
ATOM 4585 N N . LEU A 1 569 ? 12.631 41.642 27.261 1.00 24.33 560 LEU A N 1
ATOM 4586 C CA . LEU A 1 569 ? 13.455 40.581 26.689 1.00 26.49 560 LEU A CA 1
ATOM 4587 C C . LEU A 1 569 ? 12.556 39.537 26.041 1.00 27.75 560 LEU A C 1
ATOM 4588 O O . LEU A 1 569 ? 11.368 39.428 26.359 1.00 26.75 560 LEU A O 1
ATOM 4593 N N . SER A 1 570 ? 13.143 38.769 25.123 1.00 26.32 561 SER A N 1
ATOM 4594 C CA . SER A 1 570 ? 12.486 37.611 24.534 1.00 26.67 561 SER A CA 1
ATOM 4595 C C . SER A 1 570 ? 12.161 36.565 25.614 1.00 24.96 561 SER A C 1
ATOM 4596 O O . SER A 1 570 ? 12.611 36.645 26.762 1.00 26.71 561 SER A O 1
ATOM 4599 N N . GLU A 1 571 ? 11.373 35.558 25.222 1.00 25.10 562 GLU A N 1
ATOM 4600 C CA . GLU A 1 571 ? 10.855 34.608 26.198 1.00 27.43 562 GLU A CA 1
ATOM 4601 C C . GLU A 1 571 ? 11.945 33.722 26.793 1.00 27.55 562 GLU A C 1
ATOM 4602 O O . GLU A 1 571 ? 11.765 33.206 27.905 1.00 29.06 562 GLU A O 1
ATOM 4608 N N . ASP A 1 572 ? 13.064 33.535 26.094 1.00 26.57 563 ASP A N 1
ATOM 4609 C CA . ASP A 1 572 ? 14.182 32.790 26.660 1.00 29.60 563 ASP A CA 1
ATOM 4610 C C . ASP A 1 572 ? 15.166 33.694 27.390 1.00 31.05 563 ASP A C 1
ATOM 4611 O O . ASP A 1 572 ? 16.193 33.206 27.878 1.00 29.50 563 ASP A O 1
ATOM 4616 N N . LYS A 1 573 ? 14.890 35.000 27.444 1.00 27.26 564 LYS A N 1
ATOM 4617 C CA . LYS A 1 573 ? 15.721 35.984 28.137 1.00 26.01 564 LYS A CA 1
ATOM 4618 C C . LYS A 1 573 ? 17.125 36.066 27.559 1.00 30.56 564 LYS A C 1
ATOM 4619 O O . LYS A 1 573 ? 18.040 36.580 28.209 1.00 28.52 564 LYS A O 1
ATOM 4625 N N . LYS A 1 574 ? 17.324 35.579 26.339 1.00 30.12 565 LYS A N 1
ATOM 4626 C CA . LYS A 1 574 ? 18.635 35.691 25.711 1.00 30.50 565 LYS A CA 1
ATOM 4627 C C . LYS A 1 574 ? 18.828 36.999 24.959 1.00 33.82 565 LYS A C 1
ATOM 4628 O O . LYS A 1 574 ? 19.966 37.338 24.637 1.00 34.33 565 LYS A O 1
ATOM 4634 N N . TYR A 1 575 ? 17.758 37.751 24.700 1.00 30.44 566 TYR A N 1
ATOM 4635 C CA . TYR A 1 575 ? 17.808 38.910 23.818 1.00 27.30 566 TYR A CA 1
ATOM 4636 C C . TYR A 1 575 ? 17.091 40.086 24.468 1.00 29.20 566 TYR A C 1
ATOM 4637 O O . TYR A 1 575 ? 15.937 39.957 24.892 1.00 27.21 566 TYR A O 1
ATOM 4646 N N . ARG A 1 576 ? 17.770 41.225 24.535 1.00 25.67 567 ARG A N 1
ATOM 4647 C CA . ARG A 1 576 ? 17.210 42.462 25.067 1.00 28.26 567 ARG A CA 1
ATOM 4648 C C . ARG A 1 576 ? 16.748 43.351 23.916 1.00 30.16 567 ARG A C 1
ATOM 4649 O O . ARG A 1 576 ? 17.549 43.705 23.046 1.00 25.99 567 ARG A O 1
ATOM 4657 N N . LYS A 1 577 ? 15.471 43.744 23.939 1.00 24.79 568 LYS A N 1
ATOM 4658 C CA . LYS A 1 577 ? 14.890 44.629 22.950 1.00 25.34 568 LYS A CA 1
ATOM 4659 C C . LYS A 1 577 ? 15.318 46.073 23.224 1.00 28.59 568 LYS A C 1
ATOM 4660 O O . LYS A 1 577 ? 15.799 46.396 24.316 1.00 28.54 568 LYS A O 1
ATOM 4666 N N . PRO A 1 578 ? 15.179 46.958 22.236 1.00 26.67 569 PRO A N 1
ATOM 4667 C CA . PRO A 1 578 ? 15.598 48.353 22.452 1.00 27.68 569 PRO A CA 1
ATOM 4668 C C . PRO A 1 578 ? 14.952 49.014 23.659 1.00 28.73 569 PRO A C 1
ATOM 4669 O O . PRO A 1 578 ? 15.615 49.802 24.337 1.00 29.22 569 PRO A O 1
ATOM 4673 N N . ALA A 1 579 ? 13.679 48.736 23.949 1.00 27.22 570 ALA A N 1
ATOM 4674 C CA . ALA A 1 579 ? 13.044 49.392 25.092 1.00 26.69 570 ALA A CA 1
ATOM 4675 C C . ALA A 1 579 ? 13.732 49.031 26.406 1.00 30.59 570 ALA A C 1
ATOM 4676 O O . ALA A 1 579 ? 13.682 49.813 27.363 1.00 28.53 570 ALA A O 1
ATOM 4678 N N . PHE A 1 580 ? 14.384 47.862 26.473 1.00 24.45 571 PHE A N 1
ATOM 4679 C CA . PHE A 1 580 ? 15.148 47.493 27.662 1.00 24.16 571 PHE A CA 1
ATOM 4680 C C . PHE A 1 580 ? 16.148 48.580 28.024 1.00 27.39 571 PHE A C 1
ATOM 4681 O O . PHE A 1 580 ? 16.254 48.982 29.186 1.00 27.68 571 PHE A O 1
ATOM 4689 N N . TYR A 1 581 ? 16.881 49.083 27.026 1.00 27.06 572 TYR A N 1
ATOM 4690 C CA . TYR A 1 581 ? 17.912 50.086 27.277 1.00 30.44 572 TYR A CA 1
ATOM 4691 C C . TYR A 1 581 ? 17.320 51.462 27.564 1.00 29.31 572 TYR A C 1
ATOM 4692 O O . TYR A 1 581 ? 17.961 52.275 28.238 1.00 29.72 572 TYR A O 1
ATOM 4701 N N . VAL A 1 582 ? 16.118 51.749 27.057 1.00 29.23 573 VAL A N 1
ATOM 4702 C CA . VAL A 1 582 ? 15.446 53.006 27.401 1.00 29.86 573 VAL A CA 1
ATOM 4703 C C . VAL A 1 582 ? 15.155 53.051 28.895 1.00 32.74 573 VAL A C 1
ATOM 4704 O O . VAL A 1 582 ? 15.463 54.033 29.590 1.00 28.79 573 VAL A O 1
ATOM 4708 N N . LEU A 1 583 ? 14.532 51.991 29.410 1.00 29.63 574 LEU A N 1
ATOM 4709 C CA . LEU A 1 583 ? 14.222 51.962 30.828 1.00 26.26 574 LEU A CA 1
ATOM 4710 C C . LEU A 1 583 ? 15.502 51.933 31.656 1.00 29.17 574 LEU A C 1
ATOM 4711 O O . LEU A 1 583 ? 15.616 52.647 32.661 1.00 30.27 574 LEU A O 1
ATOM 4716 N N . GLN A 1 584 ? 16.482 51.123 31.240 1.00 28.33 575 GLN A N 1
ATOM 4717 C CA . GLN A 1 584 ? 17.744 51.023 31.976 1.00 29.31 575 GLN A CA 1
ATOM 4718 C C . GLN A 1 584 ? 18.428 52.381 32.111 1.00 32.83 575 GLN A C 1
ATOM 4719 O O . GLN A 1 584 ? 18.976 52.708 33.169 1.00 31.25 575 GLN A O 1
ATOM 4725 N N . LYS A 1 585 ? 18.423 53.176 31.041 1.00 31.39 576 LYS A N 1
ATOM 4726 C CA . LYS A 1 585 ? 19.052 54.493 31.085 1.00 31.79 576 LYS A CA 1
ATOM 4727 C C . LYS A 1 585 ? 18.375 55.386 32.111 1.00 33.85 576 LYS A C 1
ATOM 4728 O O . LYS A 1 585 ? 19.047 56.120 32.846 1.00 31.49 576 LYS A O 1
ATOM 4734 N N . PHE A 1 586 ? 17.042 55.330 32.177 1.00 30.56 577 PHE A N 1
ATOM 4735 C CA . PHE A 1 586 ? 16.299 56.085 33.184 1.00 30.15 577 PHE A CA 1
ATOM 4736 C C . PHE A 1 586 ? 16.671 55.635 34.593 1.00 32.20 577 PHE A C 1
ATOM 4737 O O . PHE A 1 586 ? 16.989 56.461 35.457 1.00 31.84 577 PHE A O 1
ATOM 4745 N N . TYR A 1 587 ? 16.653 54.318 34.845 1.00 28.68 578 TYR A N 1
ATOM 4746 C CA . TYR A 1 587 ? 16.927 53.835 36.202 1.00 29.41 578 TYR A CA 1
ATOM 4747 C C . TYR A 1 587 ? 18.361 54.125 36.628 1.00 32.91 578 TYR A C 1
ATOM 4748 O O . TYR A 1 587 ? 18.611 54.389 37.812 1.00 31.22 578 TYR A O 1
ATOM 4757 N N . GLU A 1 588 ? 19.310 54.099 35.690 1.00 31.75 579 GLU A N 1
ATOM 4758 C CA . GLU A 1 588 ? 20.690 54.397 36.057 1.00 34.61 579 GLU A CA 1
ATOM 4759 C C . GLU A 1 588 ? 20.901 55.882 36.320 1.00 34.20 579 GLU A C 1
ATOM 4760 O O . GLU A 1 588 ? 21.770 56.238 37.120 1.00 37.77 579 GLU A O 1
ATOM 4766 N N . GLU A 1 589 ? 20.132 56.756 35.661 1.00 33.14 580 GLU A N 1
ATOM 4767 C CA . GLU A 1 589 ? 20.107 58.168 36.044 1.00 34.86 580 GLU A CA 1
ATOM 4768 C C . GLU A 1 589 ? 19.612 58.343 37.476 1.00 38.33 580 GLU A C 1
ATOM 4769 O O . GLU A 1 589 ? 20.196 59.102 38.257 1.00 38.76 580 GLU A O 1
ATOM 4775 N N . LEU A 1 590 ? 18.517 57.661 37.836 1.00 34.04 581 LEU A N 1
ATOM 4776 C CA . LEU A 1 590 ? 18.014 57.755 39.204 1.00 35.40 581 LEU A CA 1
ATOM 4777 C C . LEU A 1 590 ? 19.045 57.257 40.205 1.00 39.51 581 LEU A C 1
ATOM 4778 O O . LEU A 1 590 ? 19.262 57.888 41.247 1.00 41.11 581 LEU A O 1
ATOM 4783 N N . LYS A 1 591 ? 19.696 56.127 39.905 1.00 35.33 582 LYS A N 1
ATOM 4784 C CA . LYS A 1 591 ? 20.748 55.625 40.782 1.00 38.91 582 LYS A CA 1
ATOM 4785 C C . LYS A 1 591 ? 21.899 56.617 40.892 1.00 41.43 582 LYS A C 1
ATOM 4786 O O . LYS A 1 591 ? 22.448 56.817 41.981 1.00 46.68 582 LYS A O 1
ATOM 4792 N N . ARG A 1 592 ? 22.291 57.229 39.772 1.00 43.55 583 ARG A N 1
ATOM 4793 C CA . ARG A 1 592 ? 23.364 58.222 39.796 1.00 48.53 583 ARG A CA 1
ATOM 4794 C C . ARG A 1 592 ? 23.037 59.352 40.765 1.00 49.32 583 ARG A C 1
ATOM 4795 O O . ARG A 1 592 ? 23.872 59.744 41.587 1.00 50.72 583 ARG A O 1
ATOM 4803 N N . LYS A 1 593 ? 21.808 59.863 40.702 1.00 45.64 584 LYS A N 1
ATOM 4804 C CA . LYS A 1 593 ? 21.354 60.897 41.618 1.00 48.24 584 LYS A CA 1
ATOM 4805 C C . LYS A 1 593 ? 21.246 60.428 43.066 1.00 54.18 584 LYS A C 1
ATOM 4806 O O . LYS A 1 593 ? 20.971 61.269 43.929 1.00 56.40 584 LYS A O 1
ATOM 4812 N N . GLU A 1 594 ? 21.493 59.140 43.339 1.00 57.26 585 GLU A N 1
ATOM 4813 C CA . GLU A 1 594 ? 21.225 58.434 44.610 1.00 56.34 585 GLU A CA 1
ATOM 4814 C C . GLU A 1 594 ? 19.769 57.960 44.690 1.00 56.85 585 GLU A C 1
ATOM 4815 O O . GLU A 1 594 ? 19.485 56.750 44.691 1.00 61.92 585 GLU A O 1
ATOM 4821 N N . MET B 1 10 ? -15.250 48.184 29.051 1.00 56.67 1 MET B N 1
ATOM 4822 C CA . MET B 1 10 ? -14.323 47.055 29.141 1.00 58.78 1 MET B CA 1
ATOM 4823 C C . MET B 1 10 ? -15.031 45.702 29.240 1.00 53.54 1 MET B C 1
ATOM 4824 O O . MET B 1 10 ? -14.672 44.871 30.083 1.00 47.26 1 MET B O 1
ATOM 4829 N N . SER B 1 11 ? -16.033 45.479 28.384 1.00 54.56 2 SER B N 1
ATOM 4830 C CA . SER B 1 11 ? -16.791 44.234 28.470 1.00 54.19 2 SER B CA 1
ATOM 4831 C C . SER B 1 11 ? -15.946 43.025 28.083 1.00 51.14 2 SER B C 1
ATOM 4832 O O . SER B 1 11 ? -16.222 41.916 28.554 1.00 51.15 2 SER B O 1
ATOM 4835 N N . ASP B 1 12 ? -14.901 43.201 27.262 1.00 48.38 3 ASP B N 1
ATOM 4836 C CA . ASP B 1 12 ? -14.122 42.024 26.880 1.00 44.47 3 ASP B CA 1
ATOM 4837 C C . ASP B 1 12 ? -13.429 41.394 28.088 1.00 51.23 3 ASP B C 1
ATOM 4838 O O . ASP B 1 12 ? -13.174 40.181 28.085 1.00 45.09 3 ASP B O 1
ATOM 4843 N N . ILE B 1 13 ? -13.167 42.168 29.149 1.00 44.25 4 ILE B N 1
ATOM 4844 C CA . ILE B 1 13 ? -12.553 41.608 30.348 1.00 39.39 4 ILE B CA 1
ATOM 4845 C C . ILE B 1 13 ? -13.497 41.570 31.550 1.00 40.46 4 ILE B C 1
ATOM 4846 O O . ILE B 1 13 ? -13.279 40.745 32.451 1.00 34.09 4 ILE B O 1
ATOM 4851 N N . HIS B 1 14 ? -14.548 42.405 31.591 1.00 41.68 5 HIS B N 1
ATOM 4852 C CA . HIS B 1 14 ? -15.419 42.471 32.767 1.00 42.85 5 HIS B CA 1
ATOM 4853 C C . HIS B 1 14 ? -16.774 41.788 32.590 1.00 44.15 5 HIS B C 1
ATOM 4854 O O . HIS B 1 14 ? -17.486 41.605 33.587 1.00 44.76 5 HIS B O 1
ATOM 4861 N N . LEU B 1 15 ? -17.159 41.422 31.367 1.00 44.60 6 LEU B N 1
ATOM 4862 C CA . LEU B 1 15 ? -18.448 40.768 31.148 1.00 45.44 6 LEU B CA 1
ATOM 4863 C C . LEU B 1 15 ? -18.357 39.299 31.555 1.00 46.42 6 LEU B C 1
ATOM 4864 O O . LEU B 1 15 ? -17.577 38.528 30.975 1.00 39.51 6 LEU B O 1
ATOM 4869 N N . GLU B 1 16 ? -19.159 38.910 32.552 1.00 42.26 7 GLU B N 1
ATOM 4870 C CA . GLU B 1 16 ? -19.165 37.514 32.986 1.00 42.24 7 GLU B CA 1
ATOM 4871 C C . GLU B 1 16 ? -19.860 36.619 31.962 1.00 47.35 7 GLU B C 1
ATOM 4872 O O . GLU B 1 16 ? -19.283 35.627 31.496 1.00 40.83 7 GLU B O 1
ATOM 4878 N N . ASP B 1 17 ? -21.096 36.964 31.582 1.00 41.97 8 ASP B N 1
ATOM 4879 C CA . ASP B 1 17 ? -21.882 36.151 30.653 1.00 40.85 8 ASP B CA 1
ATOM 4880 C C . ASP B 1 17 ? -21.746 36.729 29.245 1.00 42.10 8 ASP B C 1
ATOM 4881 O O . ASP B 1 17 ? -22.652 37.366 28.709 1.00 39.14 8 ASP B O 1
ATOM 4886 N N . TYR B 1 18 ? -20.586 36.470 28.627 1.00 36.37 9 TYR B N 1
ATOM 4887 C CA . TYR B 1 18 ? -20.307 36.959 27.282 1.00 30.79 9 TYR B CA 1
ATOM 4888 C C . TYR B 1 18 ? -20.978 36.122 26.193 1.00 29.68 9 TYR B C 1
ATOM 4889 O O . TYR B 1 18 ? -20.966 36.530 25.030 1.00 32.30 9 TYR B O 1
ATOM 4898 N N . THR B 1 19 ? -21.545 34.958 26.520 1.00 30.10 10 THR B N 1
ATOM 4899 C CA . THR B 1 19 ? -22.141 34.101 25.496 1.00 31.30 10 THR B CA 1
ATOM 4900 C C . THR B 1 19 ? -23.631 34.339 25.291 1.00 31.33 10 THR B C 1
ATOM 4901 O O . THR B 1 19 ? -24.166 33.971 24.234 1.00 26.40 10 THR B O 1
ATOM 4905 N N . GLU B 1 20 ? -24.314 34.927 26.276 1.00 28.93 11 GLU B N 1
ATOM 4906 C CA . GLU B 1 20 ? -25.752 35.137 26.158 1.00 32.72 11 GLU B CA 1
ATOM 4907 C C . GLU B 1 20 ? -26.105 35.890 24.883 1.00 29.12 11 GLU B C 1
ATOM 4908 O O . GLU B 1 20 ? -27.072 35.542 24.197 1.00 28.19 11 GLU B O 1
ATOM 4914 N N . GLN B 1 21 ? -25.303 36.891 24.516 1.00 28.67 12 GLN B N 1
ATOM 4915 C CA . GLN B 1 21 ? -25.587 37.662 23.306 1.00 27.72 12 GLN B CA 1
ATOM 4916 C C . GLN B 1 21 ? -25.597 36.812 22.034 1.00 31.74 12 GLN B C 1
ATOM 4917 O O . GLN B 1 21 ? -26.166 37.243 21.029 1.00 30.46 12 GLN B O 1
ATOM 4923 N N . TYR B 1 22 ? -24.998 35.617 22.038 1.00 29.96 13 TYR B N 1
ATOM 4924 C CA . TYR B 1 22 ? -24.980 34.789 20.830 1.00 27.77 13 TYR B CA 1
ATOM 4925 C C . TYR B 1 22 ? -26.094 33.751 20.787 1.00 28.27 13 TYR B C 1
ATOM 4926 O O . TYR B 1 22 ? -26.167 32.988 19.816 1.00 27.21 13 TYR B O 1
ATOM 4935 N N . GLU B 1 23 ? -26.955 33.696 21.812 1.00 29.59 14 GLU B N 1
ATOM 4936 C CA . GLU B 1 23 ? -28.056 32.725 21.882 1.00 30.71 14 GLU B CA 1
ATOM 4937 C C . GLU B 1 23 ? -29.218 33.202 21.008 1.00 31.51 14 GLU B C 1
ATOM 4938 O O . GLU B 1 23 ? -30.304 33.533 21.482 1.00 32.98 14 GLU B O 1
ATOM 4944 N N . THR B 1 24 ? -28.971 33.239 19.704 1.00 30.52 15 THR B N 1
ATOM 4945 C CA . THR B 1 24 ? -29.970 33.715 18.753 1.00 31.05 15 THR B CA 1
ATOM 4946 C C . THR B 1 24 ? -29.570 33.242 17.358 1.00 30.89 15 THR B C 1
ATOM 4947 O O . THR B 1 24 ? -28.448 32.781 17.141 1.00 27.44 15 THR B O 1
ATOM 4951 N N . GLY B 1 25 ? -30.506 33.350 16.417 1.00 28.26 16 GLY B N 1
ATOM 4952 C CA . GLY B 1 25 ? -30.288 32.867 15.061 1.00 23.29 16 GLY B CA 1
ATOM 4953 C C . GLY B 1 25 ? -29.980 31.385 14.967 1.00 29.05 16 GLY B C 1
ATOM 4954 O O . GLY B 1 25 ? -29.097 30.974 14.202 1.00 28.10 16 GLY B O 1
ATOM 4955 N N . PHE B 1 26 ? -30.711 30.565 15.703 1.00 27.83 17 PHE B N 1
ATOM 4956 C CA . PHE B 1 26 ? -30.368 29.161 15.808 1.00 30.65 17 PHE B CA 1
ATOM 4957 C C . PHE B 1 26 ? -30.597 28.429 14.495 1.00 32.10 17 PHE B C 1
ATOM 4958 O O . PHE B 1 26 ? -31.584 28.666 13.794 1.00 29.82 17 PHE B O 1
ATOM 4966 N N . ALA B 1 27 ? -29.663 27.541 14.160 1.00 27.26 18 ALA B N 1
ATOM 4967 C CA . ALA B 1 27 ? -29.953 26.480 13.211 1.00 27.08 18 ALA B CA 1
ATOM 4968 C C . ALA B 1 27 ? -30.615 25.340 13.974 1.00 28.89 18 ALA B C 1
ATOM 4969 O O . ALA B 1 27 ? -30.084 24.877 14.988 1.00 26.68 18 ALA B O 1
ATOM 4971 N N . THR B 1 28 ? -31.788 24.906 13.503 1.00 29.48 19 THR B N 1
ATOM 4972 C CA . THR B 1 28 ? -32.575 23.851 14.143 1.00 26.61 19 THR B CA 1
ATOM 4973 C C . THR B 1 28 ? -33.209 23.011 13.048 1.00 25.65 19 THR B C 1
ATOM 4974 O O . THR B 1 28 ? -33.079 23.316 11.858 1.00 24.50 19 THR B O 1
ATOM 4978 N N . VAL B 1 29 ? -33.965 21.983 13.450 1.00 24.51 20 VAL B N 1
ATOM 4979 C CA . VAL B 1 29 ? -34.684 21.192 12.453 1.00 25.19 20 VAL B CA 1
ATOM 4980 C C . VAL B 1 29 ? -35.581 22.086 11.594 1.00 29.85 20 VAL B C 1
ATOM 4981 O O . VAL B 1 29 ? -35.792 21.808 10.406 1.00 28.90 20 VAL B O 1
ATOM 4985 N N . ASP B 1 30 ? -36.092 23.188 12.158 1.00 27.80 21 ASP B N 1
ATOM 4986 C CA . ASP B 1 30 ? -37.003 24.036 11.400 1.00 26.88 21 ASP B CA 1
ATOM 4987 C C . ASP B 1 30 ? -36.301 24.884 10.345 1.00 31.80 21 ASP B C 1
ATOM 4988 O O . ASP B 1 30 ? -36.994 25.481 9.516 1.00 28.56 21 ASP B O 1
ATOM 4993 N N . THR B 1 31 ? -34.966 24.979 10.350 1.00 27.33 22 THR B N 1
ATOM 4994 C CA . THR B 1 31 ? -34.276 25.710 9.289 1.00 26.65 22 THR B CA 1
ATOM 4995 C C . THR B 1 31 ? -33.617 24.794 8.261 1.00 28.79 22 THR B C 1
ATOM 4996 O O . THR B 1 31 ? -33.053 25.291 7.274 1.00 25.16 22 THR B O 1
ATOM 5000 N N . MET B 1 32 ? -33.684 23.475 8.449 1.00 26.89 23 MET B N 1
ATOM 5001 C CA . MET B 1 32 ? -33.116 22.562 7.463 1.00 27.38 23 MET B CA 1
ATOM 5002 C C . MET B 1 32 ? -33.889 22.661 6.160 1.00 30.79 23 MET B C 1
ATOM 5003 O O . MET B 1 32 ? -35.086 22.956 6.147 1.00 28.29 23 MET B O 1
ATOM 5008 N N . ILE B 1 33 ? -33.200 22.399 5.054 1.00 27.31 24 ILE B N 1
ATOM 5009 C CA . ILE B 1 33 ? -33.870 22.220 3.777 1.00 28.47 24 ILE B CA 1
ATOM 5010 C C . ILE B 1 33 ? -33.473 20.856 3.230 1.00 32.70 24 ILE B C 1
ATOM 5011 O O . ILE B 1 33 ? -32.386 20.339 3.518 1.00 29.27 24 ILE B O 1
ATOM 5016 N N . PHE B 1 34 ? -34.373 20.273 2.443 1.00 28.03 25 PHE B N 1
ATOM 5017 C CA . PHE B 1 34 ? -34.093 19.015 1.765 1.00 28.02 25 PHE B CA 1
ATOM 5018 C C . PHE B 1 34 ? -33.002 19.238 0.721 1.00 31.56 25 PHE B C 1
ATOM 5019 O O . PHE B 1 34 ? -33.057 20.208 -0.044 1.00 30.16 25 PHE B O 1
ATOM 5027 N N . GLU B 1 35 ? -31.991 18.352 0.703 1.00 28.71 26 GLU B N 1
ATOM 5028 C CA . GLU B 1 35 ? -30.825 18.520 -0.159 1.00 27.68 26 GLU B CA 1
ATOM 5029 C C . GLU B 1 35 ? -30.761 17.558 -1.333 1.00 28.35 26 GLU B C 1
ATOM 5030 O O . GLU B 1 35 ? -29.860 17.699 -2.170 1.00 29.50 26 GLU B O 1
ATOM 5036 N N . GLY B 1 36 ? -31.651 16.578 -1.409 1.00 29.45 27 GLY B N 1
ATOM 5037 C CA . GLY B 1 36 ? -31.546 15.578 -2.455 1.00 30.75 27 GLY B CA 1
ATOM 5038 C C . GLY B 1 36 ? -31.572 16.194 -3.835 1.00 31.23 27 GLY B C 1
ATOM 5039 O O . GLY B 1 36 ? -32.469 16.978 -4.146 1.00 29.12 27 GLY B O 1
ATOM 5040 N N . GLY B 1 37 ? -30.581 15.877 -4.663 1.00 32.07 28 GLY B N 1
ATOM 5041 C CA . GLY B 1 37 ? -30.536 16.396 -6.014 1.00 29.57 28 GLY B CA 1
ATOM 5042 C C . GLY B 1 37 ? -30.071 17.827 -6.146 1.00 35.60 28 GLY B C 1
ATOM 5043 O O . GLY B 1 37 ? -30.034 18.346 -7.264 1.00 37.61 28 GLY B O 1
ATOM 5044 N N . ARG B 1 38 ? -29.710 18.491 -5.056 1.00 30.18 29 ARG B N 1
ATOM 5045 C CA . ARG B 1 38 ? -29.330 19.893 -5.138 1.00 33.97 29 ARG B CA 1
ATOM 5046 C C . ARG B 1 38 ? -27.837 20.016 -5.402 1.00 35.29 29 ARG B C 1
ATOM 5047 O O . ARG B 1 38 ? -27.021 19.381 -4.723 1.00 31.61 29 ARG B O 1
ATOM 5055 N N . ARG B 1 39 ? -27.489 20.850 -6.377 1.00 33.12 30 ARG B N 1
ATOM 5056 C CA . ARG B 1 39 ? -26.096 21.205 -6.598 1.00 38.20 30 ARG B CA 1
ATOM 5057 C C . ARG B 1 39 ? -25.628 22.138 -5.492 1.00 38.05 30 ARG B C 1
ATOM 5058 O O . ARG B 1 39 ? -26.352 23.053 -5.075 1.00 36.64 30 ARG B O 1
ATOM 5066 N N . GLU B 1 40 ? -24.425 21.880 -4.982 1.00 29.16 31 GLU B N 1
ATOM 5067 C CA . GLU B 1 40 ? -23.875 22.664 -3.887 1.00 28.68 31 GLU B CA 1
ATOM 5068 C C . GLU B 1 40 ? -22.439 23.049 -4.218 1.00 31.54 31 GLU B C 1
ATOM 5069 O O . GLU B 1 40 ? -21.715 22.289 -4.864 1.00 32.37 31 GLU B O 1
ATOM 5075 N N . GLU B 1 41 ? -22.047 24.244 -3.807 1.00 27.63 32 GLU B N 1
ATOM 5076 C CA . GLU B 1 41 ? -20.658 24.665 -3.818 1.00 28.43 32 GLU B CA 1
ATOM 5077 C C . GLU B 1 41 ? -20.140 24.548 -2.395 1.00 28.49 32 GLU B C 1
ATOM 5078 O O . GLU B 1 41 ? -20.781 25.047 -1.464 1.00 32.79 32 GLU B O 1
ATOM 5084 N N . LEU B 1 42 ? -18.996 23.895 -2.219 1.00 25.59 33 LEU B N 1
ATOM 5085 C CA . LEU B 1 42 ? -18.483 23.683 -0.872 1.00 27.74 33 LEU B CA 1
ATOM 5086 C C . LEU B 1 42 ? -17.521 24.806 -0.474 1.00 24.28 33 LEU B C 1
ATOM 5087 O O . LEU B 1 42 ? -16.929 25.478 -1.316 1.00 25.77 33 LEU B O 1
ATOM 5092 N N . LEU B 1 43 ? -17.386 25.012 0.833 1.00 24.35 34 LEU B N 1
ATOM 5093 C CA . LEU B 1 43 ? -16.341 25.865 1.389 1.00 24.88 34 LEU B CA 1
ATOM 5094 C C . LEU B 1 43 ? -15.232 25.048 2.037 1.00 24.09 34 LEU B C 1
ATOM 5095 O O . LEU B 1 43 ? -14.367 25.610 2.718 1.00 24.87 34 LEU B O 1
ATOM 5100 N N . ASN B 1 44 ? -15.266 23.730 1.871 1.00 25.13 35 ASN B N 1
ATOM 5101 C CA . ASN B 1 44 ? -14.110 22.894 2.168 1.00 26.10 35 ASN B CA 1
ATOM 5102 C C . ASN B 1 44 ? -12.841 23.510 1.581 1.00 24.45 35 ASN B C 1
ATOM 5103 O O . ASN B 1 44 ? -12.856 24.105 0.502 1.00 26.82 35 ASN B O 1
ATOM 5108 N N . GLY B 1 45 ? -11.728 23.347 2.288 1.00 27.75 36 GLY B N 1
ATOM 5109 C CA . GLY B 1 45 ? -10.456 23.866 1.838 1.00 27.23 36 GLY B CA 1
ATOM 5110 C C . GLY B 1 45 ? -9.662 24.364 3.016 1.00 27.44 36 GLY B C 1
ATOM 5111 O O . GLY B 1 45 ? -9.988 24.083 4.169 1.00 25.63 36 GLY B O 1
ATOM 5112 N N . GLY B 1 46 ? -8.600 25.114 2.723 1.00 25.73 37 GLY B N 1
ATOM 5113 C CA . GLY B 1 46 ? -7.788 25.681 3.782 1.00 26.98 37 GLY B CA 1
ATOM 5114 C C . GLY B 1 46 ? -8.458 26.904 4.390 1.00 32.46 37 GLY B C 1
ATOM 5115 O O . GLY B 1 46 ? -8.846 27.830 3.675 1.00 30.96 37 GLY B O 1
ATOM 5116 N N . TRP B 1 47 ? -8.625 26.895 5.709 1.00 27.03 38 TRP B N 1
ATOM 5117 C CA . TRP B 1 47 ? -9.099 28.063 6.442 1.00 25.91 38 TRP B CA 1
ATOM 5118 C C . TRP B 1 47 ? -7.981 28.548 7.350 1.00 26.55 38 TRP B C 1
ATOM 5119 O O . TRP B 1 47 ? -7.298 27.736 7.993 1.00 25.33 38 TRP B O 1
ATOM 5130 N N . HIS B 1 48 ? -7.810 29.863 7.426 1.00 26.97 39 HIS B N 1
ATOM 5131 C CA . HIS B 1 48 ? -6.896 30.432 8.407 1.00 25.98 39 HIS B CA 1
ATOM 5132 C C . HIS B 1 48 ? -7.485 30.252 9.802 1.00 25.36 39 HIS B C 1
ATOM 5133 O O . HIS B 1 48 ? -8.691 30.401 9.991 1.00 24.52 39 HIS B O 1
ATOM 5140 N N . TYR B 1 49 ? -6.647 29.910 10.785 1.00 23.35 40 TYR B N 1
ATOM 5141 C CA . TYR B 1 49 ? -7.229 29.545 12.069 1.00 22.10 40 TYR B CA 1
ATOM 5142 C C . TYR B 1 49 ? -6.343 29.987 13.222 1.00 26.58 40 TYR B C 1
ATOM 5143 O O . TYR B 1 49 ? -5.150 30.253 13.058 1.00 26.50 40 TYR B O 1
ATOM 5152 N N . ALA B 1 50 ? -6.960 30.036 14.406 1.00 25.99 41 ALA B N 1
ATOM 5153 C CA . ALA B 1 50 ? -6.276 30.227 15.673 1.00 22.29 41 ALA B CA 1
ATOM 5154 C C . ALA B 1 50 ? -6.884 29.288 16.704 1.00 24.17 41 ALA B C 1
ATOM 5155 O O . ALA B 1 50 ? -8.086 29.019 16.683 1.00 23.20 41 ALA B O 1
ATOM 5157 N N . VAL B 1 51 ? -6.041 28.796 17.605 1.00 25.26 42 VAL B N 1
ATOM 5158 C CA . VAL B 1 51 ? -6.501 28.227 18.869 1.00 25.90 42 VAL B CA 1
ATOM 5159 C C . VAL B 1 51 ? -6.943 29.380 19.760 1.00 25.64 42 VAL B C 1
ATOM 5160 O O . VAL B 1 51 ? -6.166 30.310 20.007 1.00 25.67 42 VAL B O 1
ATOM 5164 N N . ASP B 1 52 ? -8.185 29.329 20.243 1.00 24.61 43 ASP B N 1
ATOM 5165 C CA . ASP B 1 52 ? -8.770 30.412 21.044 1.00 25.54 43 ASP B CA 1
ATOM 5166 C C . ASP B 1 52 ? -9.203 29.857 22.400 1.00 26.65 43 ASP B C 1
ATOM 5167 O O . ASP B 1 52 ? -10.392 29.758 22.692 1.00 26.83 43 ASP B O 1
ATOM 5172 N N . GLN B 1 53 ? -8.221 29.545 23.245 1.00 25.80 44 GLN B N 1
ATOM 5173 C CA . GLN B 1 53 ? -8.479 28.762 24.450 1.00 24.63 44 GLN B CA 1
ATOM 5174 C C . GLN B 1 53 ? -9.387 29.496 25.431 1.00 27.89 44 GLN B C 1
ATOM 5175 O O . GLN B 1 53 ? -10.151 28.857 26.172 1.00 23.08 44 GLN B O 1
ATOM 5181 N N . TYR B 1 54 ? -9.326 30.829 25.465 1.00 25.11 45 TYR B N 1
ATOM 5182 C CA . TYR B 1 54 ? -10.143 31.580 26.414 1.00 26.87 45 TYR B CA 1
ATOM 5183 C C . TYR B 1 54 ? -11.365 32.235 25.767 1.00 26.97 45 TYR B C 1
ATOM 5184 O O . TYR B 1 54 ? -11.983 33.105 26.386 1.00 28.06 45 TYR B O 1
ATOM 5193 N N . ASP B 1 55 ? -11.724 31.841 24.545 1.00 26.16 46 ASP B N 1
ATOM 5194 C CA . ASP B 1 55 ? -12.887 32.391 23.838 1.00 29.55 46 ASP B CA 1
ATOM 5195 C C . ASP B 1 55 ? -12.727 33.890 23.591 1.00 28.81 46 ASP B C 1
ATOM 5196 O O . ASP B 1 55 ? -13.702 34.653 23.630 1.00 27.89 46 ASP B O 1
ATOM 5201 N N . THR B 1 56 ? -11.488 34.316 23.323 1.00 26.93 47 THR B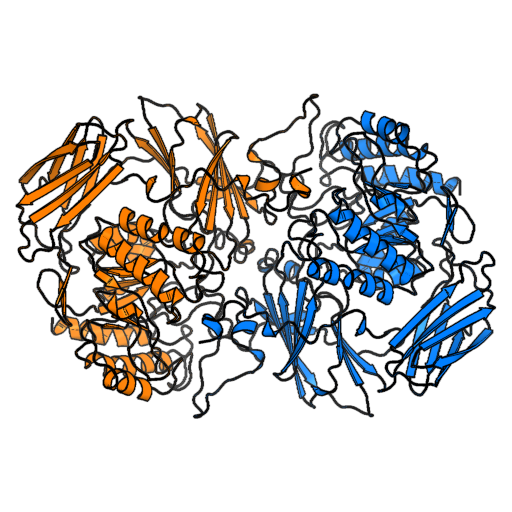 N 1
ATOM 5202 C CA . THR B 1 56 ? -11.194 35.737 23.163 1.00 27.45 47 THR B CA 1
ATOM 5203 C C . THR B 1 56 ? -11.913 36.328 21.948 1.00 29.21 47 THR B C 1
ATOM 5204 O O . THR B 1 56 ? -12.352 37.485 21.986 1.00 28.51 47 THR B O 1
ATOM 5208 N N . CYS B 1 57 ? -12.088 35.541 20.884 1.00 25.35 48 CYS B N 1
ATOM 5209 C CA . CYS B 1 57 ? -12.804 36.032 19.703 1.00 28.71 48 CYS B CA 1
ATOM 5210 C C . CYS B 1 57 ? -14.235 36.455 20.034 1.00 28.65 48 CYS B C 1
ATOM 5211 O O . CYS B 1 57 ? -14.741 37.449 19.493 1.00 26.24 48 CYS B O 1
ATOM 5214 N N . LEU B 1 58 ? -14.910 35.707 20.904 1.00 28.22 49 LEU B N 1
ATOM 5215 C CA . LEU B 1 58 ? -16.294 36.019 21.234 1.00 29.48 49 LEU B CA 1
ATOM 5216 C C . LEU B 1 58 ? -16.406 37.145 22.256 1.00 31.08 49 LEU B C 1
ATOM 5217 O O . LEU B 1 58 ? -17.447 37.815 22.305 1.00 29.04 49 LEU B O 1
ATOM 5222 N N . ARG B 1 59 ? -15.354 37.378 23.049 1.00 28.48 50 ARG B N 1
ATOM 5223 C CA . ARG B 1 59 ? -15.339 38.474 24.020 1.00 29.91 50 ARG B CA 1
ATOM 5224 C C . ARG B 1 59 ? -14.931 39.790 23.378 1.00 32.26 50 ARG B C 1
ATOM 5225 O O . ARG B 1 59 ? -15.519 40.832 23.679 1.00 31.52 50 ARG B O 1
ATOM 5233 N N . GLN B 1 60 ? -13.911 39.766 22.510 1.00 30.07 51 GLN B N 1
ATOM 5234 C CA . GLN B 1 60 ? -13.392 40.957 21.846 1.00 30.28 51 GLN B CA 1
ATOM 5235 C C . GLN B 1 60 ? -14.020 41.215 20.481 1.00 33.40 51 GLN B C 1
ATOM 5236 O O . GLN B 1 60 ? -13.832 42.312 19.935 1.00 32.06 51 GLN B O 1
ATOM 5242 N N . LYS B 1 61 ? -14.712 40.227 19.900 1.00 27.59 52 LYS B N 1
ATOM 5243 C CA . LYS B 1 61 ? -15.392 40.358 18.604 1.00 27.77 52 LYS B CA 1
ATOM 5244 C C . LYS B 1 61 ? -14.406 40.657 17.465 1.00 29.43 52 LYS B C 1
ATOM 5245 O O . LYS B 1 61 ? -14.511 41.660 16.751 1.00 30.88 52 LYS B O 1
ATOM 5251 N N . TRP B 1 62 ? -13.458 39.733 17.278 1.00 28.89 53 TRP B N 1
ATOM 5252 C CA . TRP B 1 62 ? -12.481 39.878 16.201 1.00 28.73 53 TRP B CA 1
ATOM 5253 C C . TRP B 1 62 ? -13.151 40.017 14.846 1.00 27.83 53 TRP B C 1
ATOM 5254 O O . TRP B 1 62 ? -12.613 40.689 13.957 1.00 27.68 53 TRP B O 1
ATOM 5265 N N . TYR B 1 63 ? -14.304 39.363 14.655 1.00 27.80 54 TYR B N 1
ATOM 5266 C CA . TYR B 1 63 ? -14.976 39.371 13.358 1.00 24.62 54 TYR B CA 1
ATOM 5267 C C . TYR B 1 63 ? -15.415 40.774 12.935 1.00 28.87 54 TYR B C 1
ATOM 5268 O O . TYR B 1 63 ? -15.693 40.992 11.748 1.00 30.36 54 TYR B O 1
ATOM 5277 N N . LYS B 1 64 ? -15.482 41.736 13.864 1.00 29.02 55 LYS B N 1
ATOM 5278 C CA . LYS B 1 64 ? -15.784 43.111 13.453 1.00 31.90 55 LYS B CA 1
ATOM 5279 C C . LYS B 1 64 ? -14.598 43.802 12.787 1.00 33.17 55 LYS B C 1
ATOM 5280 O O . LYS B 1 64 ? -14.797 44.808 12.094 1.00 31.16 55 LYS B O 1
ATOM 5286 N N . GLU B 1 65 ? -13.379 43.288 12.975 1.00 28.76 56 GLU B N 1
ATOM 5287 C CA . GLU B 1 65 ? -12.177 43.822 12.325 1.00 31.02 56 GLU B CA 1
ATOM 5288 C C . GLU B 1 65 ? -12.014 45.330 12.564 1.00 35.18 56 GLU B C 1
ATOM 5289 O O . GLU B 1 65 ? -11.754 46.115 11.649 1.00 31.70 56 GLU B O 1
ATOM 5295 N N . ARG B 1 66 ? -12.170 45.741 13.814 1.00 34.28 57 ARG B N 1
ATOM 5296 C CA . ARG B 1 66 ? -11.933 47.134 14.177 1.00 35.63 57 ARG B CA 1
ATOM 5297 C C . ARG B 1 66 ? -10.429 47.352 14.309 1.00 33.11 57 ARG B C 1
ATOM 5298 O O . ARG B 1 66 ? -9.824 47.004 15.322 1.00 38.00 57 ARG B O 1
ATOM 5306 N N . TYR B 1 67 ? -9.814 47.928 13.277 1.00 31.43 58 TYR B N 1
ATOM 5307 C CA . TYR B 1 67 ? -8.375 48.157 13.267 1.00 32.67 58 TYR B CA 1
ATOM 5308 C C . TYR B 1 67 ? -7.982 49.564 13.687 1.00 34.82 58 TYR B C 1
ATOM 5309 O O . TYR B 1 67 ? -6.837 49.775 14.109 1.00 29.73 58 TYR B O 1
ATOM 5318 N N . ARG B 1 68 ? -8.891 50.528 13.587 1.00 31.19 59 ARG B N 1
ATOM 5319 C CA . ARG B 1 68 ? -8.613 51.896 13.999 1.00 38.44 59 ARG B CA 1
ATOM 5320 C C . ARG B 1 68 ? -9.733 52.391 14.896 1.00 39.02 59 ARG B C 1
ATOM 5321 O O . ARG B 1 68 ? -10.872 51.935 14.789 1.00 39.56 59 ARG B O 1
ATOM 5329 N N . ASP B 1 69 ? -9.400 53.322 15.786 1.00 38.40 60 ASP B N 1
ATOM 5330 C CA . ASP B 1 69 ? -10.416 53.920 16.633 1.00 42.18 60 ASP B CA 1
ATOM 5331 C C . ASP B 1 69 ? -11.060 55.111 15.922 1.00 44.60 60 ASP B C 1
ATOM 5332 O O . ASP B 1 69 ? -10.738 55.441 14.775 1.00 40.74 60 ASP B O 1
ATOM 5337 N N . GLU B 1 70 ? -11.957 55.783 16.647 1.00 48.60 61 GLU B N 1
ATOM 5338 C CA . GLU B 1 70 ? -12.773 56.856 16.085 1.00 52.81 61 GLU B CA 1
ATOM 5339 C C . GLU B 1 70 ? -11.925 58.014 15.574 1.00 51.55 61 GLU B C 1
ATOM 5340 O O . GLU B 1 70 ? -12.323 58.701 14.627 1.00 54.81 61 GLU B O 1
ATOM 5346 N N . LYS B 1 71 ? -10.744 58.223 16.152 1.00 49.10 62 LYS B N 1
ATOM 5347 C CA . LYS B 1 71 ? -9.871 59.327 15.777 1.00 45.38 62 LYS B CA 1
ATOM 5348 C C . LYS B 1 71 ? -8.775 58.933 14.794 1.00 47.18 62 LYS B C 1
ATOM 5349 O O . LYS B 1 71 ? -7.864 59.730 14.555 1.00 46.88 62 LYS B O 1
ATOM 5355 N N . GLY B 1 72 ? -8.834 57.732 14.214 1.00 43.76 63 GLY B N 1
ATOM 5356 C CA . GLY B 1 72 ? -7.863 57.349 13.209 1.00 40.17 63 GLY B CA 1
ATOM 5357 C C . GLY B 1 72 ? -6.602 56.674 13.717 1.00 39.42 63 GLY B C 1
ATOM 5358 O O . GLY B 1 72 ? -5.778 56.255 12.897 1.00 40.81 63 GLY B O 1
ATOM 5359 N N . PHE B 1 73 ? -6.418 56.557 15.032 1.00 39.81 64 PHE B N 1
ATOM 5360 C CA . PHE B 1 73 ? -5.286 55.809 15.572 1.00 35.23 64 PHE B CA 1
ATOM 5361 C C . PHE B 1 73 ? -5.474 54.315 15.335 1.00 36.01 64 PHE B C 1
ATOM 5362 O O . PHE B 1 73 ? -6.581 53.790 15.487 1.00 34.13 64 PHE B O 1
ATOM 5370 N N . THR B 1 74 ? -4.388 53.616 14.999 1.00 31.18 65 THR B N 1
ATOM 5371 C CA . THR B 1 74 ? -4.432 52.157 15.047 1.00 32.29 65 THR B CA 1
ATOM 5372 C C . THR B 1 74 ? -4.556 51.688 16.493 1.00 33.07 65 THR B C 1
ATOM 5373 O O . THR B 1 74 ? -4.009 52.305 17.413 1.00 30.59 65 THR B O 1
ATOM 5377 N N . VAL B 1 75 ? -5.292 50.597 16.694 1.00 30.36 66 VAL B N 1
ATOM 5378 C CA . VAL B 1 75 ? -5.401 49.981 18.017 1.00 31.02 66 VAL B CA 1
ATOM 5379 C C . VAL B 1 75 ? -4.659 48.647 18.008 1.00 34.98 66 VAL B C 1
ATOM 5380 O O . VAL B 1 75 ? -4.590 47.978 16.965 1.00 31.99 66 VAL B O 1
ATOM 5384 N N . PRO B 1 76 ? -4.068 48.235 19.127 1.00 31.39 67 PRO B N 1
ATOM 5385 C CA . PRO B 1 76 ? -3.462 46.895 19.194 1.00 34.70 67 PRO B CA 1
ATOM 5386 C C . PRO B 1 76 ? -4.520 45.824 18.978 1.00 33.44 67 PRO B C 1
ATOM 5387 O O . PRO B 1 76 ? -5.645 45.951 19.460 1.00 30.92 67 PRO B O 1
ATOM 5391 N N . ILE B 1 77 ? -4.160 44.763 18.245 1.00 29.67 68 ILE B N 1
ATOM 5392 C CA . ILE B 1 77 ? -5.079 43.648 18.043 1.00 29.91 68 ILE B CA 1
ATOM 5393 C C . ILE B 1 77 ? -4.389 42.318 18.336 1.00 30.65 68 ILE B C 1
ATOM 5394 O O . ILE B 1 77 ? -3.162 42.191 18.294 1.00 29.06 68 ILE B O 1
ATOM 5399 N N . ASP B 1 78 ? -5.215 41.312 18.620 1.00 26.68 69 ASP B N 1
ATOM 5400 C CA . ASP B 1 78 ? -4.757 40.005 19.089 1.00 29.06 69 ASP B CA 1
ATOM 5401 C C . ASP B 1 78 ? -4.981 38.904 18.055 1.00 27.06 69 ASP B C 1
ATOM 5402 O O . ASP B 1 78 ? -5.018 37.716 18.402 1.00 27.04 69 ASP B O 1
ATOM 5407 N N . TYR B 1 79 ? -5.133 39.276 16.790 1.00 27.62 70 TYR B N 1
ATOM 5408 C CA . TYR B 1 79 ? -5.402 38.311 15.735 1.00 27.18 70 TYR B CA 1
ATOM 5409 C C . TYR B 1 79 ? -4.849 38.865 14.429 1.00 27.27 70 TYR B C 1
ATOM 5410 O O . TYR B 1 79 ? -4.551 40.059 14.319 1.00 25.89 70 TYR B O 1
ATOM 5419 N N . SER B 1 80 ? -4.713 37.986 13.431 1.00 26.86 71 SER B N 1
ATOM 5420 C CA . SER B 1 80 ? -4.277 38.429 12.098 1.00 29.49 71 SER B CA 1
ATOM 5421 C C . SER B 1 80 ? -4.802 37.399 11.089 1.00 31.65 71 SER B C 1
ATOM 5422 O O . SER B 1 80 ? -4.131 36.403 10.809 1.00 30.81 71 SER B O 1
ATOM 5425 N N . PHE B 1 81 ? -6.003 37.665 10.550 1.00 26.76 72 PHE B N 1
ATOM 5426 C CA . PHE B 1 81 ? -6.753 36.651 9.806 1.00 28.22 72 PHE B CA 1
ATOM 5427 C C . PHE B 1 81 ? -5.951 36.079 8.640 1.00 32.06 72 PHE B C 1
ATOM 5428 O O . PHE B 1 81 ? -5.811 34.855 8.514 1.00 29.17 72 PHE B O 1
ATOM 5436 N N . ASP B 1 82 ? -5.431 36.941 7.762 1.00 28.95 73 ASP B N 1
ATOM 5437 C CA . ASP B 1 82 ? -4.775 36.430 6.560 1.00 29.87 73 ASP B CA 1
ATOM 5438 C C . ASP B 1 82 ? -3.398 35.844 6.836 1.00 28.94 73 ASP B C 1
ATOM 5439 O O . ASP B 1 82 ? -2.885 35.080 6.007 1.00 30.93 73 ASP B O 1
ATOM 5444 N N . GLU B 1 83 ? -2.777 36.200 7.956 1.00 27.90 74 GLU B N 1
ATOM 5445 C CA . GLU B 1 83 ? -1.441 35.726 8.283 1.00 27.92 74 GLU B CA 1
ATOM 5446 C C . GLU B 1 83 ? -1.454 34.581 9.283 1.00 30.89 74 GLU B C 1
ATOM 5447 O O . GLU B 1 83 ? -0.386 34.071 9.640 1.00 29.71 74 GLU B O 1
ATOM 5453 N N . TRP B 1 84 ? -2.636 34.166 9.740 1.00 26.70 75 TRP B N 1
ATOM 5454 C CA . TRP B 1 84 ? -2.762 32.968 10.550 1.00 24.38 75 TRP B CA 1
ATOM 5455 C C . TRP B 1 84 ? -2.357 31.749 9.726 1.00 28.62 75 TRP B C 1
ATOM 5456 O O . TRP B 1 84 ? -2.503 31.757 8.500 1.00 25.47 75 TRP B O 1
ATOM 5467 N N . PRO B 1 85 ? -1.916 30.662 10.369 1.00 27.80 76 PRO B N 1
ATOM 5468 C CA . PRO B 1 85 ? -1.693 29.413 9.633 1.00 23.48 76 PRO B CA 1
ATOM 5469 C C . PRO B 1 85 ? -3.011 28.856 9.120 1.00 27.41 76 PRO B C 1
ATOM 5470 O O . PRO B 1 85 ? -4.092 29.360 9.419 1.00 26.43 76 PRO B O 1
ATOM 5474 N N . VAL B 1 86 ? -2.906 27.786 8.342 1.00 25.70 77 VAL B N 1
ATOM 5475 C CA . VAL B 1 86 ? -4.023 27.241 7.588 1.00 25.10 77 VAL B CA 1
ATOM 5476 C C . VAL B 1 86 ? -4.280 25.812 8.043 1.00 28.40 77 VAL B C 1
ATOM 5477 O O . VAL B 1 86 ? -3.335 25.055 8.293 1.00 25.49 77 VAL B O 1
ATOM 5481 N N . MET B 1 87 ? -5.560 25.449 8.152 1.00 27.31 78 MET B N 1
ATOM 5482 C CA . MET B 1 87 ? -5.990 24.083 8.436 1.00 27.38 78 MET B CA 1
ATOM 5483 C C . MET B 1 87 ? -7.002 23.658 7.381 1.00 29.63 78 MET B C 1
ATOM 5484 O O . MET B 1 87 ? -7.915 24.420 7.045 1.00 27.24 78 MET B O 1
ATOM 5489 N N . GLN B 1 88 ? -6.853 22.441 6.862 1.00 26.76 79 GLN B N 1
ATOM 5490 C CA . GLN B 1 88 ? -7.812 21.917 5.891 1.00 26.36 79 GLN B CA 1
ATOM 5491 C C . GLN B 1 88 ? -9.111 21.527 6.595 1.00 27.87 79 GLN B C 1
ATOM 5492 O O . GLN B 1 88 ? -9.112 20.649 7.461 1.00 24.76 79 GLN B O 1
ATOM 5498 N N . LEU B 1 89 ? -10.249 22.204 6.230 1.00 26.48 80 LEU B N 1
ATOM 5499 C CA . LEU B 1 89 ? -11.548 21.778 6.738 1.00 25.46 80 LEU B CA 1
ATOM 5500 C C . LEU B 1 89 ? -12.315 21.034 5.648 1.00 26.88 80 LEU B C 1
ATOM 5501 O O . LEU B 1 89 ? -12.154 21.340 4.467 1.00 25.27 80 LEU B O 1
ATOM 5506 N N . PRO B 1 90 ? -13.204 20.078 5.977 1.00 27.27 81 PRO B N 1
ATOM 5507 C CA . PRO B 1 90 ? -13.579 19.642 7.334 1.00 24.12 81 PRO B CA 1
ATOM 5508 C C . PRO B 1 90 ? -12.560 18.686 7.919 1.00 26.41 81 PRO B C 1
ATOM 5509 O O . PRO B 1 90 ? -11.879 17.985 7.165 1.00 26.22 81 PRO B O 1
ATOM 5513 N N . CYS B 1 91 ? -12.450 18.675 9.242 1.00 24.69 82 CYS B N 1
ATOM 5514 C CA . CYS B 1 91 ? -11.663 17.672 9.946 1.00 26.15 82 CYS B CA 1
ATOM 5515 C C . CYS B 1 91 ? -12.045 17.726 11.415 1.00 25.98 82 CYS B C 1
ATOM 5516 O O . CYS B 1 91 ? -12.563 18.740 11.903 1.00 26.33 82 CYS B O 1
ATOM 5519 N N . SER B 1 92 ? -11.838 16.599 12.097 1.00 25.70 83 SER B N 1
ATOM 5520 C CA . SER B 1 92 ? -11.661 16.613 13.544 1.00 25.83 83 SER B CA 1
ATOM 5521 C C . SER B 1 92 ? -10.312 17.230 13.822 1.00 27.76 83 SER B C 1
ATOM 5522 O O . SER B 1 92 ? -9.297 16.701 13.356 1.00 26.20 83 SER B O 1
ATOM 5525 N N . TRP B 1 93 ? -10.268 18.329 14.580 1.00 23.39 84 TRP B N 1
ATOM 5526 C CA . TRP B 1 93 ? -8.958 18.945 14.727 1.00 27.85 84 TRP B CA 1
ATOM 5527 C C . TRP B 1 93 ? -8.027 18.079 15.565 1.00 28.25 84 TRP B C 1
ATOM 5528 O O . TRP B 1 93 ? -6.805 18.216 15.456 1.00 26.06 84 TRP B O 1
ATOM 5539 N N . ASN B 1 94 ? -8.582 17.136 16.332 1.00 24.93 85 ASN B N 1
ATOM 5540 C CA . ASN B 1 94 ? -7.765 16.333 17.232 1.00 25.82 85 ASN B CA 1
ATOM 5541 C C . ASN B 1 94 ? -6.757 15.476 16.484 1.00 28.88 85 ASN B C 1
ATOM 5542 O O . ASN B 1 94 ? -5.688 15.171 17.020 1.00 28.49 85 ASN B O 1
ATOM 5547 N N . THR B 1 95 ? -7.056 15.091 15.248 1.00 29.45 86 THR B N 1
ATOM 5548 C CA . THR B 1 95 ? -6.157 14.223 14.505 1.00 30.21 86 THR B CA 1
ATOM 5549 C C . THR B 1 95 ? -5.329 14.994 13.473 1.00 35.53 86 THR B C 1
ATOM 5550 O O . THR B 1 95 ? -4.571 14.378 12.716 1.00 34.44 86 THR B O 1
ATOM 5554 N N . ILE B 1 96 ? -5.381 16.334 13.508 1.00 32.69 87 ILE B N 1
ATOM 5555 C CA . ILE B 1 96 ? -4.598 17.190 12.612 1.00 32.53 87 ILE B CA 1
ATOM 5556 C C . ILE B 1 96 ? -3.146 17.279 13.061 1.00 37.55 87 ILE B C 1
ATOM 5557 O O . ILE B 1 96 ? -2.222 17.273 12.236 1.00 38.82 87 ILE B O 1
ATOM 5562 N N . ASP B 1 97 ? -2.920 17.405 14.363 1.00 32.89 88 ASP B N 1
ATOM 5563 C CA . ASP B 1 97 ? -1.597 17.603 14.924 1.00 36.65 88 ASP B CA 1
ATOM 5564 C C . ASP B 1 97 ? -1.667 17.035 16.329 1.00 35.79 88 ASP B C 1
ATOM 5565 O O . ASP B 1 97 ? -2.696 17.209 16.996 1.00 34.49 88 ASP B O 1
ATOM 5570 N N . PRO B 1 98 ? -0.619 16.355 16.802 1.00 36.54 89 PRO B N 1
ATOM 5571 C CA . PRO B 1 98 ? -0.659 15.809 18.165 1.00 34.07 89 PRO B CA 1
ATOM 5572 C C . PRO B 1 98 ? -0.866 16.867 19.216 1.00 32.40 89 PRO B C 1
ATOM 5573 O O . PRO B 1 98 ? -1.324 16.548 20.319 1.00 33.88 89 PRO B O 1
ATOM 5577 N N . MET B 1 99 ? -0.520 18.119 18.924 1.00 35.83 90 MET B N 1
ATOM 5578 C CA . MET B 1 99 ? -0.781 19.190 19.876 1.00 33.99 90 MET B CA 1
ATOM 5579 C C . MET B 1 99 ? -2.268 19.379 20.116 1.00 30.81 90 MET B C 1
ATOM 5580 O O . MET B 1 99 ? -2.649 19.909 21.163 1.00 26.57 90 MET B O 1
ATOM 5585 N N . TYR B 1 100 ? -3.119 18.950 19.179 1.00 25.40 91 TYR B N 1
ATOM 5586 C CA . TYR B 1 100 ? -4.550 19.177 19.292 1.00 26.24 91 TYR B CA 1
ATOM 5587 C C . TYR B 1 100 ? -5.322 17.946 19.738 1.00 27.58 91 TYR B C 1
ATOM 5588 O O . TYR B 1 100 ? -6.535 18.041 19.920 1.00 23.38 91 TYR B O 1
ATOM 5597 N N . LEU B 1 101 ? -4.655 16.800 19.932 1.00 25.90 92 LEU B N 1
ATOM 5598 C CA . LEU B 1 101 ? -5.370 15.564 20.256 1.00 26.03 92 LEU B CA 1
ATOM 5599 C C . LEU B 1 101 ? -6.255 15.732 21.489 1.00 24.95 92 LEU B C 1
ATOM 5600 O O . LEU B 1 101 ? -7.417 15.304 21.499 1.00 28.22 92 LEU B O 1
ATOM 5605 N N . LEU B 1 102 ? -5.721 16.356 22.542 1.00 24.19 93 LEU B N 1
ATOM 5606 C CA . LEU B 1 102 ? -6.452 16.545 23.788 1.00 26.80 93 LEU B CA 1
ATOM 5607 C C . LEU B 1 102 ? -7.020 17.949 23.931 1.00 28.82 93 LEU B C 1
ATOM 5608 O O . LEU B 1 102 ? -7.421 18.330 25.033 1.00 29.67 93 LEU B O 1
ATOM 5613 N N . TYR B 1 103 ? -7.033 18.740 22.863 1.00 26.99 94 TYR B N 1
ATOM 5614 C CA . TYR B 1 103 ? -7.582 20.085 22.933 1.00 27.56 94 TYR B CA 1
ATOM 5615 C C . TYR B 1 103 ? -9.083 20.025 22.698 1.00 25.35 94 TYR B C 1
ATOM 5616 O O . TYR B 1 103 ? -9.541 19.482 21.688 1.00 22.93 94 TYR B O 1
ATOM 5625 N N . GLU B 1 104 ? -9.847 20.591 23.629 1.00 24.96 95 GLU B N 1
ATOM 5626 C CA . GLU B 1 104 ? -11.296 20.628 23.477 1.00 26.48 95 GLU B CA 1
ATOM 5627 C C . GLU B 1 104 ? -11.853 22.003 23.838 1.00 29.35 95 GLU B C 1
ATOM 5628 O O . GLU B 1 104 ? -12.989 22.117 24.304 1.00 28.78 95 GLU B O 1
ATOM 5634 N N . GLY B 1 105 ? -11.075 23.055 23.634 1.00 26.42 96 GLY B N 1
ATOM 5635 C CA . GLY B 1 105 ? -11.635 24.380 23.753 1.00 24.36 96 GLY B CA 1
ATOM 5636 C C . GLY B 1 105 ? -12.175 24.862 22.426 1.00 23.96 96 GLY B C 1
ATOM 5637 O O . GLY B 1 105 ? -12.773 24.092 21.667 1.00 26.21 96 GLY B O 1
ATOM 5638 N N . SER B 1 106 ? -11.938 26.126 22.119 1.00 21.86 97 SER B N 1
ATOM 5639 C CA . SER B 1 106 ? -12.445 26.741 20.907 1.00 25.76 97 SER B CA 1
ATOM 5640 C C . SER B 1 106 ? -11.317 26.979 19.904 1.00 25.73 97 SER B C 1
ATOM 5641 O O . SER B 1 106 ? -10.158 27.217 20.277 1.00 24.26 97 SER B O 1
ATOM 5644 N N . MET B 1 107 ? -11.662 26.864 18.626 1.00 23.38 98 MET B N 1
ATOM 5645 C CA . MET B 1 107 ? -10.822 27.313 17.527 1.00 25.49 98 MET B CA 1
ATOM 5646 C C . MET B 1 107 ? -11.649 28.229 16.648 1.00 27.62 98 MET B C 1
ATOM 5647 O O . MET B 1 107 ? -12.867 28.058 16.526 1.00 25.64 98 MET B O 1
ATOM 5652 N N . VAL B 1 108 ? -10.969 29.187 16.021 1.00 25.81 99 VAL B N 1
ATOM 5653 C CA . VAL B 1 108 ? -11.593 30.177 15.150 1.00 25.05 99 VAL B CA 1
ATOM 5654 C C . VAL B 1 108 ? -11.035 29.970 13.753 1.00 24.04 99 VAL B C 1
ATOM 5655 O O . VAL B 1 108 ? -9.815 29.950 13.575 1.00 23.41 99 VAL B O 1
ATOM 5659 N N . PHE B 1 109 ? -11.927 29.794 12.773 1.00 21.82 100 PHE B N 1
ATOM 5660 C CA . PHE B 1 109 ? -11.569 29.538 11.382 1.00 24.90 100 PHE B CA 1
ATOM 5661 C C . PHE B 1 109 ? -12.118 30.652 10.504 1.00 25.94 100 PHE B C 1
ATOM 5662 O O . PHE B 1 109 ? -13.270 31.066 10.671 1.00 25.18 100 PHE B O 1
ATOM 5670 N N . THR B 1 110 ? -11.329 31.112 9.537 1.00 24.68 101 THR B N 1
ATOM 5671 C CA . THR B 1 110 ? -11.850 32.130 8.635 1.00 23.65 101 THR B CA 1
ATOM 5672 C C . THR B 1 110 ? -11.316 31.907 7.226 1.00 23.76 101 THR B C 1
ATOM 5673 O O . THR B 1 110 ? -10.206 31.403 7.035 1.00 25.98 101 THR B O 1
ATOM 5677 N N . ARG B 1 111 ? -12.140 32.255 6.239 1.00 24.64 102 ARG B N 1
ATOM 5678 C CA . ARG B 1 111 ? -11.709 32.293 4.845 1.00 26.53 102 ARG B CA 1
ATOM 5679 C C . ARG B 1 111 ? -12.593 33.294 4.109 1.00 27.00 102 ARG B C 1
ATOM 5680 O O . ARG B 1 111 ? -13.551 33.841 4.669 1.00 25.32 102 ARG B O 1
ATOM 5688 N N . LYS B 1 112 ? -12.260 33.530 2.840 1.00 29.71 103 LYS B N 1
ATOM 5689 C CA . LYS B 1 112 ? -13.013 34.431 1.976 1.00 32.91 103 LYS B CA 1
ATOM 5690 C C . LYS B 1 112 ? -13.601 33.654 0.808 1.00 32.86 103 LYS B C 1
ATOM 5691 O O . LYS B 1 112 ? -13.142 32.560 0.473 1.00 30.43 103 LYS B O 1
ATOM 5697 N N . PHE B 1 113 ? -14.654 34.209 0.209 1.00 29.09 104 PHE B N 1
ATOM 5698 C CA . PHE B 1 113 ? -15.212 33.652 -1.022 1.00 28.87 104 PHE B CA 1
ATOM 5699 C C . PHE B 1 113 ? -15.993 34.750 -1.731 1.00 29.52 104 PHE B C 1
ATOM 5700 O O . PHE B 1 113 ? -16.498 35.680 -1.094 1.00 28.65 104 PHE B O 1
ATOM 5708 N N . SER B 1 114 ? -16.055 34.648 -3.055 1.00 29.98 105 SER B N 1
ATOM 5709 C CA . SER B 1 114 ? -16.793 35.586 -3.883 1.00 28.83 105 SER B CA 1
ATOM 5710 C C . SER B 1 114 ? -18.185 35.038 -4.170 1.00 28.59 105 SER B C 1
ATOM 5711 O O . SER B 1 114 ? -18.405 33.824 -4.161 1.00 28.67 105 SER B O 1
ATOM 5714 N N . TYR B 1 115 ? -19.128 35.943 -4.446 1.00 29.07 106 TYR B N 1
ATOM 5715 C CA . TYR B 1 115 ? -20.517 35.556 -4.675 1.00 27.37 106 TYR B CA 1
ATOM 5716 C C . TYR B 1 115 ? -21.117 36.434 -5.764 1.00 28.88 106 TYR B C 1
ATOM 5717 O O . TYR B 1 115 ? -21.107 37.662 -5.645 1.00 29.33 106 TYR B O 1
ATOM 5726 N N . ILE B 1 116 ? -21.651 35.804 -6.807 1.00 27.39 107 ILE B N 1
ATOM 5727 C CA . ILE B 1 116 ? -22.393 36.477 -7.866 1.00 29.24 107 ILE B CA 1
ATOM 5728 C C . ILE B 1 116 ? -23.647 35.657 -8.123 1.00 32.00 107 ILE B C 1
ATOM 5729 O O . ILE B 1 116 ? -23.554 34.468 -8.450 1.00 30.68 107 ILE B O 1
ATOM 5734 N N . ALA B 1 117 ? -24.813 36.273 -7.959 1.00 32.34 108 ALA B N 1
ATOM 5735 C CA . ALA B 1 117 ? -26.073 35.597 -8.258 1.00 33.44 108 ALA B CA 1
ATOM 5736 C C . ALA B 1 117 ? -26.358 35.680 -9.755 1.00 35.77 108 ALA B C 1
ATOM 5737 O O . ALA B 1 117 ? -26.408 36.776 -10.314 1.00 39.27 108 ALA B O 1
ATOM 5739 N N . GLU B 1 118 ? -26.564 34.533 -10.405 1.00 35.90 109 GLU B N 1
ATOM 5740 C CA . GLU B 1 118 ? -26.961 34.549 -11.810 1.00 41.09 109 GLU B CA 1
ATOM 5741 C C . GLU B 1 118 ? -28.461 34.744 -11.980 1.00 41.84 109 GLU B C 1
ATOM 5742 O O . GLU B 1 118 ? -28.915 35.047 -13.090 1.00 38.65 109 GLU B O 1
ATOM 5748 N N . ARG B 1 119 ? -29.230 34.552 -10.908 1.00 38.32 110 ARG B N 1
ATOM 5749 C CA . ARG B 1 119 ? -30.670 34.773 -10.896 1.00 39.74 110 ARG B CA 1
ATOM 5750 C C . ARG B 1 119 ? -31.070 35.039 -9.455 1.00 34.72 110 ARG B C 1
ATOM 5751 O O . ARG B 1 119 ? -30.265 34.892 -8.532 1.00 33.30 110 ARG B O 1
ATOM 5759 N N . GLU B 1 120 ? -32.323 35.445 -9.267 1.00 34.61 111 GLU B N 1
ATOM 5760 C CA . GLU B 1 120 ? -32.819 35.649 -7.919 1.00 35.64 111 GLU B CA 1
ATOM 5761 C C . GLU B 1 120 ? -32.802 34.320 -7.180 1.00 31.92 111 GLU B C 1
ATOM 5762 O O . GLU B 1 120 ? -33.323 33.317 -7.674 1.00 34.06 111 GLU B O 1
ATOM 5768 N N . GLU B 1 121 ? -32.203 34.309 -5.995 1.00 30.00 112 GLU B N 1
ATOM 5769 C CA . GLU B 1 121 ? -32.002 33.047 -5.301 1.00 30.92 112 GLU B CA 1
ATOM 5770 C C . GLU B 1 121 ? -31.805 33.309 -3.816 1.00 29.57 112 GLU B C 1
ATOM 5771 O O . GLU B 1 121 ? -31.319 34.370 -3.409 1.00 30.93 112 GLU B O 1
ATOM 5777 N N . THR B 1 122 ? -32.211 32.335 -3.015 1.00 27.85 113 THR B N 1
ATOM 5778 C CA . THR B 1 122 ? -31.909 32.281 -1.596 1.00 29.68 113 THR B CA 1
ATOM 5779 C C . THR B 1 122 ? -30.662 31.416 -1.423 1.00 26.86 113 THR B C 1
ATOM 5780 O O . THR B 1 122 ? -30.479 30.441 -2.151 1.00 28.59 113 THR B O 1
ATOM 5784 N N . VAL B 1 123 ? -29.800 31.767 -0.470 1.00 27.64 114 VAL B N 1
ATOM 5785 C CA . VAL B 1 123 ? -28.574 31.008 -0.226 1.00 26.81 114 VAL B CA 1
ATOM 5786 C C . VAL B 1 123 ? -28.558 30.530 1.211 1.00 26.45 114 VAL B C 1
ATOM 5787 O O . VAL B 1 123 ? -28.670 31.342 2.138 1.00 27.89 114 VAL B O 1
ATOM 5791 N N . PHE B 1 124 ? -28.396 29.219 1.396 1.00 25.90 115 PHE B N 1
ATOM 5792 C CA . PHE B 1 124 ? -28.134 28.644 2.709 1.00 27.51 115 PHE B CA 1
ATOM 5793 C C . PHE B 1 124 ? -26.658 28.301 2.869 1.00 27.91 115 PHE B C 1
ATOM 5794 O O . PHE B 1 124 ? -26.012 27.825 1.932 1.00 27.50 115 PHE B O 1
ATOM 5802 N N . LEU B 1 125 ? -26.140 28.567 4.062 1.00 27.19 116 LEU B N 1
ATOM 5803 C CA . LEU B 1 125 ? -24.913 27.965 4.557 1.00 27.12 116 LEU B CA 1
ATOM 5804 C C . LEU B 1 125 ? -25.274 26.691 5.303 1.00 27.46 116 LEU B C 1
ATOM 5805 O O . LEU B 1 125 ? -26.123 26.717 6.204 1.00 26.90 116 LEU B O 1
ATOM 5810 N N . LYS B 1 126 ? -24.643 25.579 4.940 1.00 25.30 117 LYS B N 1
ATOM 5811 C CA . LYS B 1 126 ? -24.781 24.341 5.699 1.00 26.61 117 LYS B CA 1
ATOM 5812 C C . LYS B 1 126 ? -23.439 23.972 6.320 1.00 29.88 117 LYS B C 1
ATOM 5813 O O . LYS B 1 126 ? -22.421 23.936 5.623 1.00 28.89 117 LYS B O 1
ATOM 5819 N N . VAL B 1 127 ? -23.436 23.718 7.624 1.00 26.76 118 VAL B N 1
ATOM 5820 C CA . VAL B 1 127 ? -22.299 23.104 8.308 1.00 25.37 118 VAL B CA 1
ATOM 5821 C C . VAL B 1 127 ? -22.714 21.672 8.600 1.00 28.54 118 VAL B C 1
ATOM 5822 O O . VAL B 1 127 ? -23.649 21.443 9.377 1.00 27.91 118 VAL B O 1
ATOM 5826 N N . GLY B 1 128 ? -22.050 20.704 7.950 1.00 25.30 119 GLY B N 1
ATOM 5827 C CA . GLY B 1 128 ? -22.531 19.325 7.997 1.00 23.69 119 GLY B CA 1
ATOM 5828 C C . GLY B 1 128 ? -22.527 18.726 9.389 1.00 26.06 119 GLY B C 1
ATOM 5829 O O . GLY B 1 128 ? -23.372 17.875 9.710 1.00 25.99 119 GLY B O 1
ATOM 5830 N N . ALA B 1 129 ? -21.550 19.109 10.210 1.00 23.65 120 ALA B N 1
ATOM 5831 C CA . ALA B 1 129 ? -21.501 18.785 11.631 1.00 25.26 120 ALA B CA 1
ATOM 5832 C C . ALA B 1 129 ? -20.374 19.590 12.255 1.00 26.87 120 ALA B C 1
ATOM 5833 O O . ALA B 1 129 ? -19.313 19.759 11.641 1.00 24.97 120 ALA B O 1
ATOM 5835 N N . ALA B 1 130 ? -20.604 20.078 13.471 1.00 24.02 121 ALA B N 1
ATOM 5836 C CA . ALA B 1 130 ? -19.554 20.753 14.223 1.00 26.29 121 ALA B CA 1
ATOM 5837 C C . ALA B 1 130 ? -19.776 20.428 15.688 1.00 27.20 121 ALA B C 1
ATOM 5838 O O . ALA B 1 130 ? -20.876 20.653 16.202 1.00 26.08 121 ALA B O 1
ATOM 5840 N N . ASN B 1 131 ? -18.754 19.885 16.357 1.00 24.64 122 ASN B N 1
ATOM 5841 C CA . ASN B 1 131 ? -18.874 19.488 17.757 1.00 25.04 122 ASN B CA 1
ATOM 5842 C C . ASN B 1 131 ? -18.080 20.448 18.638 1.00 24.32 122 ASN B C 1
ATOM 5843 O O . ASN B 1 131 ? -16.869 20.578 18.458 1.00 25.04 122 ASN B O 1
ATOM 5848 N N . TYR B 1 132 ? -18.737 21.097 19.616 1.00 25.68 123 TYR B N 1
ATOM 5849 C CA . TYR B 1 132 ? -20.154 20.929 19.973 1.00 25.73 123 TYR B CA 1
ATOM 5850 C C . TYR B 1 132 ? -21.016 22.141 19.602 1.00 25.61 123 TYR B C 1
ATOM 5851 O O . TYR B 1 132 ? -22.180 21.992 19.240 1.00 26.32 123 TYR B O 1
ATOM 5860 N N . LEU B 1 133 ? -20.451 23.337 19.730 1.00 24.59 124 LEU B N 1
ATOM 5861 C CA . LEU B 1 133 ? -21.121 24.580 19.368 1.00 26.26 124 LEU B CA 1
ATOM 5862 C C . LEU B 1 133 ? -20.451 25.212 18.153 1.00 26.09 124 LEU B C 1
ATOM 5863 O O . LEU B 1 133 ? -19.222 25.211 18.040 1.00 27.04 124 LEU B O 1
ATOM 5868 N N . CYS B 1 134 ? -21.257 25.788 17.262 1.00 25.32 125 CYS B N 1
ATOM 5869 C CA . CYS B 1 134 ? -20.743 26.485 16.088 1.00 27.97 125 CYS B CA 1
ATOM 5870 C C . CYS B 1 134 ? -21.405 27.853 16.000 1.00 30.03 125 CYS B C 1
ATOM 5871 O O . CYS B 1 134 ? -22.632 27.940 15.884 1.00 25.42 125 CYS B O 1
ATOM 5874 N N . ARG B 1 135 ? -20.595 28.913 16.031 1.00 26.96 126 ARG B N 1
ATOM 5875 C CA . ARG B 1 135 ? -21.061 30.287 15.895 1.00 26.29 126 ARG B CA 1
ATOM 5876 C C . ARG B 1 135 ? -20.562 30.821 14.564 1.00 30.04 126 ARG B C 1
ATOM 5877 O O . ARG B 1 135 ? -19.381 30.665 14.244 1.00 27.75 126 ARG B O 1
ATOM 5885 N N . VAL B 1 136 ? -21.445 31.482 13.815 1.00 26.99 127 VAL B N 1
ATOM 5886 C CA . VAL B 1 136 ? -21.201 31.850 12.422 1.00 25.47 127 VAL B CA 1
ATOM 5887 C C . VAL B 1 136 ? -21.226 33.367 12.284 1.00 27.30 127 VAL B C 1
ATOM 5888 O O . VAL B 1 136 ? -22.175 34.019 12.732 1.00 27.48 127 VAL B O 1
ATOM 5892 N N . PHE B 1 137 ? -20.209 33.917 11.625 1.00 26.99 128 PHE B N 1
ATOM 5893 C CA . PHE B 1 137 ? -20.137 35.339 11.323 1.00 25.84 128 PHE B CA 1
ATOM 5894 C C . PHE B 1 137 ? -19.864 35.493 9.840 1.00 27.79 128 PHE B C 1
ATOM 5895 O O . PHE B 1 137 ? -19.108 34.709 9.256 1.00 25.69 128 PHE B O 1
ATOM 5903 N N . LEU B 1 138 ? -20.498 36.496 9.228 1.00 26.74 129 LEU B N 1
ATOM 5904 C CA . LEU B 1 138 ? -20.385 36.714 7.793 1.00 21.77 129 LEU B CA 1
ATOM 5905 C C . LEU B 1 138 ? -20.316 38.219 7.551 1.00 27.72 129 LEU B C 1
ATOM 5906 O O . LEU B 1 138 ? -21.230 38.956 7.933 1.00 26.70 129 LEU B O 1
ATOM 5911 N N . ASN B 1 139 ? -19.202 38.673 6.973 1.00 28.52 130 ASN B N 1
ATOM 5912 C CA . ASN B 1 139 ? -18.976 40.088 6.672 1.00 29.95 130 ASN B CA 1
ATOM 5913 C C . ASN B 1 139 ? -19.178 40.965 7.908 1.00 32.62 130 ASN B C 1
ATOM 5914 O O . ASN B 1 139 ? -19.795 42.031 7.851 1.00 28.50 130 ASN B O 1
ATOM 5919 N N . GLY B 1 140 ? -18.637 40.510 9.040 1.00 30.06 131 GLY B N 1
ATOM 5920 C CA . GLY B 1 140 ? -18.633 41.283 10.269 1.00 27.04 131 GLY B CA 1
ATOM 5921 C C . GLY B 1 140 ? -19.914 41.233 11.075 1.00 27.04 131 GLY B C 1
ATOM 5922 O O . GLY B 1 140 ? -19.983 41.868 12.135 1.00 28.76 131 GLY B O 1
ATOM 5923 N N . LYS B 1 141 ? -20.925 40.506 10.616 1.00 23.25 132 LYS B N 1
ATOM 5924 C CA . LYS B 1 141 ? -22.198 40.378 11.308 1.00 27.66 132 LYS B CA 1
ATOM 5925 C C . LYS B 1 141 ? -22.397 38.952 11.804 1.00 27.68 132 LYS B C 1
ATOM 5926 O O . LYS B 1 141 ? -21.965 37.987 11.167 1.00 27.23 132 LYS B O 1
ATOM 5932 N N . TYR B 1 142 ? -23.087 38.831 12.929 1.00 27.20 133 TYR B N 1
ATOM 5933 C CA . TYR B 1 142 ? -23.394 37.535 13.520 1.00 29.85 133 TYR B CA 1
ATOM 5934 C C . TYR B 1 142 ? -24.602 36.915 12.826 1.00 32.36 133 TYR B C 1
ATOM 5935 O O . TYR B 1 142 ? -25.683 37.512 12.793 1.00 30.83 133 TYR B O 1
ATOM 5944 N N . VAL B 1 143 ? -24.417 35.724 12.267 1.00 29.92 134 VAL B N 1
ATOM 5945 C CA . VAL B 1 143 ? -25.507 35.004 11.620 1.00 26.44 134 VAL B CA 1
ATOM 5946 C C . VAL B 1 143 ? -26.303 34.186 12.633 1.00 30.34 134 VAL B C 1
ATOM 5947 O O . VAL B 1 143 ? -27.534 34.211 12.642 1.00 29.59 134 VAL B O 1
ATOM 5951 N N . GLY B 1 144 ? -25.634 33.430 13.493 1.00 27.25 135 GLY B N 1
ATOM 5952 C CA . GLY B 1 144 ? -26.344 32.542 14.391 1.00 24.41 135 GLY B CA 1
ATOM 5953 C C . GLY B 1 144 ? -25.456 31.388 14.818 1.00 29.02 135 GLY B C 1
ATOM 5954 O O . GLY B 1 144 ? -24.259 31.359 14.528 1.00 26.19 135 GLY B O 1
ATOM 5955 N N . MET B 1 145 ? -26.074 30.428 15.507 1.00 25.39 136 MET B N 1
ATOM 5956 C CA . MET B 1 145 ? -25.309 29.318 16.059 1.00 23.56 136 MET B CA 1
ATOM 5957 C C . MET B 1 145 ? -26.082 28.011 15.961 1.00 27.73 136 MET B C 1
ATOM 5958 O O . MET B 1 145 ? -27.288 27.968 15.674 1.00 26.01 136 MET B O 1
ATOM 5963 N N . HIS B 1 146 ? -25.349 26.930 16.208 1.00 25.10 137 HIS B N 1
ATOM 5964 C CA . HIS B 1 146 ? -25.912 25.598 16.310 1.00 26.58 137 HIS B CA 1
ATOM 5965 C C . HIS B 1 146 ? -25.371 24.925 17.559 1.00 26.88 137 HIS B C 1
ATOM 5966 O O . HIS B 1 146 ? -24.199 25.097 17.912 1.00 24.62 137 HIS B O 1
ATOM 5973 N N . ARG B 1 147 ? -26.232 24.146 18.205 1.00 25.13 138 ARG B N 1
ATOM 5974 C CA . ARG B 1 147 ? -25.922 23.382 19.405 1.00 25.42 138 ARG B CA 1
ATOM 5975 C C . ARG B 1 147 ? -26.190 21.912 19.095 1.00 28.96 138 ARG B C 1
ATOM 5976 O O . ARG B 1 147 ? -27.260 21.572 18.577 1.00 27.11 138 ARG B O 1
ATOM 5984 N N . GLY B 1 148 ? -25.220 21.043 19.388 1.00 27.04 139 GLY B N 1
ATOM 5985 C CA . GLY B 1 148 ? -25.348 19.635 19.043 1.00 23.97 139 GLY B CA 1
ATOM 5986 C C . GLY B 1 148 ? -24.300 19.193 18.040 1.00 26.25 139 GLY B C 1
ATOM 5987 O O . GLY B 1 148 ? -24.187 19.782 16.956 1.00 27.37 139 GLY B O 1
ATOM 5988 N N . GLY B 1 149 ? -23.539 18.152 18.369 1.00 25.45 140 GLY B N 1
ATOM 5989 C CA . GLY B 1 149 ? -22.293 17.914 17.666 1.00 24.21 140 GLY B CA 1
ATOM 5990 C C . GLY B 1 149 ? -22.293 16.959 16.490 1.00 27.50 140 GLY B C 1
ATOM 5991 O O . GLY B 1 149 ? -21.219 16.740 15.907 1.00 24.36 140 GLY B O 1
ATOM 5992 N N . SER B 1 150 ? -23.443 16.388 16.098 1.00 25.27 141 SER B N 1
ATOM 5993 C CA . SER B 1 150 ? -23.450 15.345 15.073 1.00 23.24 141 SER B CA 1
ATOM 5994 C C . SER B 1 150 ? -24.527 15.539 14.008 1.00 26.10 141 SER B C 1
ATOM 5995 O O . SER B 1 150 ? -24.817 14.593 13.253 1.00 24.85 141 SER B O 1
ATOM 5998 N N . THR B 1 151 ? -25.129 16.723 13.915 1.00 27.58 142 THR B N 1
ATOM 5999 C CA . THR B 1 151 ? -26.201 16.932 12.950 1.00 26.57 142 THR B CA 1
ATOM 6000 C C . THR B 1 151 ? -25.928 18.175 12.116 1.00 27.55 142 THR B C 1
ATOM 6001 O O . THR B 1 151 ? -25.260 19.106 12.581 1.00 26.88 142 THR B O 1
ATOM 6005 N N . PRO B 1 152 ? -26.437 18.219 10.885 1.00 26.57 143 PRO B N 1
ATOM 6006 C CA . PRO B 1 152 ? -26.161 19.363 10.009 1.00 27.44 143 PRO B CA 1
ATOM 6007 C C . PRO B 1 152 ? -26.984 20.585 10.390 1.00 30.12 143 PRO B C 1
ATOM 6008 O O . PRO B 1 152 ? -28.114 20.488 10.876 1.00 30.66 143 PRO B O 1
ATOM 6012 N N . ALA B 1 153 ? -26.380 21.751 10.178 1.00 26.33 144 ALA B N 1
ATOM 6013 C CA . ALA B 1 153 ? -26.941 23.033 10.587 1.00 25.65 144 ALA B CA 1
ATOM 6014 C C . ALA B 1 153 ? -27.047 23.941 9.371 1.00 27.83 144 ALA B C 1
ATOM 6015 O O . ALA B 1 153 ? -26.074 24.078 8.622 1.00 28.36 144 ALA B O 1
ATOM 6017 N N . PHE B 1 154 ? -28.217 24.566 9.185 1.00 25.64 145 PHE B N 1
ATOM 6018 C CA . PHE B 1 154 ? -28.519 25.386 8.015 1.00 25.36 145 PHE B CA 1
ATOM 6019 C C . PHE B 1 154 ? -28.914 26.789 8.463 1.00 28.30 145 PHE B C 1
ATOM 6020 O O . PHE B 1 154 ? -29.776 26.944 9.342 1.00 28.05 145 PHE B O 1
ATOM 6028 N N . TRP B 1 155 ? -28.339 27.801 7.812 1.00 25.81 146 TRP B N 1
ATOM 6029 C CA . TRP B 1 155 ? -28.679 29.203 8.045 1.00 26.68 146 TRP B CA 1
ATOM 6030 C C . TRP B 1 155 ? -28.921 29.895 6.708 1.00 27.63 146 TRP B C 1
ATOM 6031 O O . TRP B 1 155 ? -28.106 29.776 5.786 1.00 27.31 146 TRP B O 1
ATOM 6042 N N . ASN B 1 156 ? -30.020 30.636 6.614 1.00 26.48 147 ASN B N 1
ATOM 6043 C CA . ASN B 1 156 ? -30.281 31.505 5.467 1.00 27.87 147 ASN B CA 1
ATOM 6044 C C . ASN B 1 156 ? -29.351 32.719 5.544 1.00 28.54 147 ASN B C 1
ATOM 6045 O O . ASN B 1 156 ? -29.509 33.567 6.426 1.00 28.34 147 ASN B O 1
ATOM 6050 N N . ILE B 1 157 ? -28.367 32.810 4.642 1.00 27.20 148 ILE B N 1
ATOM 6051 C CA . ILE B 1 157 ? -27.402 33.908 4.675 1.00 27.57 148 ILE B CA 1
ATOM 6052 C C . ILE B 1 157 ? -27.625 34.898 3.536 1.00 29.12 148 ILE B C 1
ATOM 6053 O O . ILE B 1 157 ? -26.788 35.785 3.314 1.00 26.66 148 ILE B O 1
ATOM 6058 N N . THR B 1 158 ? -28.742 34.773 2.819 1.00 26.52 149 THR B N 1
ATOM 6059 C CA . THR B 1 158 ? -29.025 35.621 1.660 1.00 28.04 149 THR B CA 1
ATOM 6060 C C . THR B 1 158 ? -28.755 37.096 1.947 1.00 32.20 149 THR B C 1
ATOM 6061 O O . THR B 1 158 ? -28.117 37.790 1.148 1.00 32.90 149 THR B O 1
ATOM 6065 N N . GLU B 1 159 ? -29.216 37.588 3.094 1.00 30.38 150 GLU B N 1
ATOM 6066 C CA . GLU B 1 159 ? -29.146 39.017 3.373 1.00 32.44 150 GLU B CA 1
ATOM 6067 C C . GLU B 1 159 ? -27.767 39.482 3.821 1.00 34.36 150 GLU B C 1
ATOM 6068 O O . GLU B 1 159 ? -27.555 40.692 3.936 1.00 30.25 150 GLU B O 1
ATOM 6074 N N . TYR B 1 160 ? -26.833 38.568 4.091 1.00 29.73 151 TYR B N 1
ATOM 6075 C CA . TYR B 1 160 ? -25.496 38.950 4.527 1.00 31.98 151 TYR B CA 1
ATOM 6076 C C . TYR B 1 160 ? -24.491 39.010 3.397 1.00 32.32 151 TYR B C 1
ATOM 6077 O O . TYR B 1 160 ? -23.409 39.582 3.581 1.00 29.98 151 TYR B O 1
ATOM 6086 N N . LEU B 1 161 ? -24.822 38.436 2.249 1.00 29.18 152 LEU B N 1
ATOM 6087 C CA . LEU B 1 161 ? -23.848 38.227 1.192 1.00 31.18 152 LEU B CA 1
ATOM 6088 C C . LEU B 1 161 ? -23.492 39.530 0.488 1.00 34.37 152 LEU B C 1
ATOM 6089 O O . LEU B 1 161 ? -24.325 40.422 0.324 1.00 33.01 152 LEU B O 1
ATOM 6094 N N . LYS B 1 162 ? -22.233 39.620 0.060 1.00 32.02 153 LYS B N 1
ATOM 6095 C CA . LYS B 1 162 ? -21.729 40.678 -0.810 1.00 30.72 153 LYS B CA 1
ATOM 6096 C C . LYS B 1 162 ? -20.978 40.032 -1.964 1.00 31.35 153 LYS B C 1
ATOM 6097 O O . LYS B 1 162 ? -20.886 38.803 -2.054 1.00 28.94 153 LYS B O 1
ATOM 6103 N N . ALA B 1 163 ? -20.416 40.872 -2.843 1.00 28.00 154 ALA B N 1
ATOM 6104 C CA . ALA B 1 163 ? -19.618 40.355 -3.952 1.00 32.06 154 ALA B CA 1
ATOM 6105 C C . ALA B 1 163 ? -18.363 39.635 -3.454 1.00 30.98 154 ALA B C 1
ATOM 6106 O O . ALA B 1 163 ? -17.930 38.644 -4.057 1.00 29.65 154 ALA B O 1
ATOM 6108 N N . GLU B 1 164 ? -17.755 40.132 -2.370 1.00 31.34 155 GLU B N 1
ATOM 6109 C CA . GLU B 1 164 ? -16.605 39.514 -1.709 1.00 30.99 155 GLU B CA 1
ATOM 6110 C C . GLU B 1 164 ? -16.954 39.339 -0.242 1.00 27.80 155 GLU B C 1
ATOM 6111 O O . GLU B 1 164 ? -17.442 40.281 0.384 1.00 27.65 155 GLU B O 1
ATOM 6117 N N . ASN B 1 165 ? -16.692 38.153 0.315 1.00 27.99 156 ASN B N 1
ATOM 6118 C CA . ASN B 1 165 ? -17.168 37.800 1.652 1.00 28.27 156 ASN B CA 1
ATOM 6119 C C . ASN B 1 165 ? -16.048 37.267 2.539 1.00 29.17 156 ASN B C 1
ATOM 6120 O O . ASN B 1 165 ? -15.122 36.608 2.066 1.00 28.28 156 ASN B O 1
ATOM 6125 N N . ARG B 1 166 ? -16.153 37.538 3.841 1.00 24.68 157 ARG B N 1
ATOM 6126 C CA . ARG B 1 166 ? -15.357 36.853 4.851 1.00 26.31 157 ARG B CA 1
ATOM 6127 C C . ARG B 1 166 ? -16.305 36.148 5.805 1.00 26.27 157 ARG B C 1
ATOM 6128 O O . ARG B 1 166 ? -17.182 36.784 6.402 1.00 26.68 157 ARG B O 1
ATOM 6136 N N . ILE B 1 167 ? -16.127 34.844 5.946 1.00 26.66 158 ILE B N 1
ATOM 6137 C CA . ILE B 1 167 ? -16.890 34.035 6.882 1.00 26.54 158 ILE B CA 1
ATOM 6138 C C . ILE B 1 167 ? -15.948 33.650 8.012 1.00 27.29 158 ILE B C 1
ATOM 6139 O O . ILE B 1 167 ? -14.757 33.400 7.780 1.00 26.42 158 ILE B O 1
ATOM 6144 N N . VAL B 1 168 ? -16.463 33.679 9.241 1.00 25.12 159 VAL B N 1
ATOM 6145 C CA . VAL B 1 168 ? -15.741 33.234 10.429 1.00 25.98 159 VAL B CA 1
ATOM 6146 C C . VAL B 1 168 ? -16.596 32.180 11.109 1.00 28.39 159 VAL B C 1
ATOM 6147 O O . VAL B 1 168 ? -17.806 32.377 11.280 1.00 28.15 159 VAL B O 1
ATOM 6151 N N . LEU B 1 169 ? -15.979 31.052 11.467 1.00 25.47 160 LEU B N 1
ATOM 6152 C CA . LEU B 1 169 ? -16.623 30.021 12.275 1.00 25.42 160 LEU B CA 1
ATOM 6153 C C . LEU B 1 169 ? -15.880 29.899 13.600 1.00 28.68 160 LEU B C 1
ATOM 6154 O O . LEU B 1 169 ? -14.683 29.602 13.613 1.00 27.59 160 LEU B O 1
ATOM 6159 N N . ALA B 1 170 ? -16.578 30.117 14.708 1.00 25.62 161 ALA B N 1
ATOM 6160 C CA . ALA B 1 170 ? -16.025 29.868 16.034 1.00 23.23 161 ALA B CA 1
ATOM 6161 C C . ALA B 1 170 ? -16.645 28.582 16.567 1.00 27.98 161 ALA B C 1
ATOM 6162 O O . ALA B 1 170 ? -17.870 28.493 16.694 1.00 26.42 161 ALA B O 1
ATOM 6164 N N . VAL B 1 171 ? -15.809 27.581 16.850 1.00 26.61 162 VAL B N 1
ATOM 6165 C CA . VAL B 1 171 ? -16.277 26.236 17.180 1.00 26.55 162 VAL B CA 1
ATOM 6166 C C . VAL B 1 171 ? -15.716 25.851 18.539 1.00 28.66 162 VAL B C 1
ATOM 6167 O O . VAL B 1 171 ? -14.495 25.826 18.719 1.00 25.19 162 VAL B O 1
ATOM 6171 N N . ASP B 1 172 ? -16.605 25.536 19.486 1.00 24.90 163 ASP B N 1
ATOM 6172 C CA . ASP B 1 172 ? -16.237 25.240 20.867 1.00 27.76 163 ASP B CA 1
ATOM 6173 C C . ASP B 1 172 ? -16.414 23.739 21.116 1.00 26.46 163 ASP B C 1
ATOM 6174 O O . ASP B 1 172 ? -17.532 23.220 21.024 1.00 25.40 163 ASP B O 1
ATOM 6179 N N . GLY B 1 173 ? -15.319 23.042 21.429 1.00 24.40 164 GLY B N 1
ATOM 6180 C CA . GLY B 1 173 ? -15.453 21.638 21.758 1.00 24.46 164 GLY B CA 1
ATOM 6181 C C . GLY B 1 173 ? -15.761 21.343 23.218 1.00 27.05 164 GLY B C 1
ATOM 6182 O O . GLY B 1 173 ? -15.796 20.168 23.609 1.00 26.46 164 GLY B O 1
ATOM 6183 N N . THR B 1 174 ? -15.988 22.368 24.040 1.00 23.71 165 THR B N 1
ATOM 6184 C CA . THR B 1 174 ? -16.097 22.157 25.485 1.00 25.53 165 THR B CA 1
ATOM 6185 C C . THR B 1 174 ? -17.223 21.186 25.825 1.00 27.43 165 THR B C 1
ATOM 6186 O O . THR B 1 174 ? -18.314 21.256 25.255 1.00 26.01 165 THR B O 1
ATOM 6190 N N . ARG B 1 175 ? -16.934 20.262 26.754 1.00 27.59 166 ARG B N 1
ATOM 6191 C CA . ARG B 1 175 ? -17.917 19.352 27.330 1.00 28.71 166 ARG B CA 1
ATOM 6192 C C . ARG B 1 175 ? -18.609 20.021 28.516 1.00 27.58 166 ARG B C 1
ATOM 6193 O O . ARG B 1 175 ? -17.963 20.694 29.319 1.00 28.73 166 ARG B O 1
ATOM 6201 N N . ARG B 1 176 ? -19.924 19.822 28.633 1.00 25.48 167 ARG B N 1
ATOM 6202 C CA . ARG B 1 176 ? -20.717 20.451 29.693 1.00 27.31 167 ARG B CA 1
ATOM 6203 C C . ARG B 1 176 ? -21.759 19.460 30.195 1.00 25.68 167 ARG B C 1
ATOM 6204 O O . ARG B 1 176 ? -22.366 18.741 29.388 1.00 26.32 167 ARG B O 1
ATOM 6212 N N . PRO B 1 177 ? -21.998 19.407 31.510 1.00 29.38 168 PRO B N 1
ATOM 6213 C CA . PRO B 1 177 ? -22.952 18.408 32.033 1.00 29.81 168 PRO B CA 1
ATOM 6214 C C . PRO B 1 177 ? -24.366 18.569 31.496 1.00 31.15 168 PRO B C 1
ATOM 6215 O O . PRO B 1 177 ? -25.102 17.574 31.430 1.00 29.67 168 PRO B O 1
ATOM 6219 N N . GLU B 1 178 ? -24.779 19.779 31.117 1.00 25.84 169 GLU B N 1
ATOM 6220 C CA . GLU B 1 178 ? -26.145 19.997 30.640 1.00 28.49 169 GLU B CA 1
ATOM 6221 C C . GLU B 1 178 ? -26.302 19.773 29.139 1.00 31.00 169 GLU B C 1
ATOM 6222 O O . GLU B 1 178 ? -27.413 19.930 28.607 1.00 29.04 169 GLU B O 1
ATOM 6228 N N . GLN B 1 179 ? -25.231 19.392 28.447 1.00 27.45 170 GLN B N 1
ATOM 6229 C CA . GLN B 1 179 ? -25.313 19.162 27.014 1.00 27.61 170 GLN B CA 1
ATOM 6230 C C . GLN B 1 179 ? -25.800 17.738 26.745 1.00 26.07 170 GLN B C 1
ATOM 6231 O O . GLN B 1 179 ? -25.996 16.937 27.662 1.00 26.72 170 GLN B O 1
ATOM 6237 N N . VAL B 1 180 ? -26.012 17.432 25.467 1.00 25.19 171 VAL B N 1
ATOM 6238 C CA . VAL B 1 180 ? -26.433 16.121 24.976 1.00 26.42 171 VAL B CA 1
ATOM 6239 C C . VAL B 1 180 ? -25.395 15.694 23.942 1.00 27.95 171 VAL B C 1
ATOM 6240 O O . VAL B 1 180 ? -25.520 16.071 22.764 1.00 26.83 171 VAL B O 1
ATOM 6244 N N . PRO B 1 181 ? -24.351 14.922 24.319 1.00 25.79 172 PRO B N 1
ATOM 6245 C CA . PRO B 1 181 ? -24.171 14.214 25.597 1.00 24.35 172 PRO B CA 1
ATOM 6246 C C . PRO B 1 181 ? -23.609 15.078 26.717 1.00 27.81 172 PRO B C 1
ATOM 6247 O O . PRO B 1 181 ? -23.247 16.235 26.475 1.00 25.67 172 PRO B O 1
ATOM 6251 N N . THR B 1 182 ? -23.511 14.509 27.918 1.00 24.46 173 THR B N 1
ATOM 6252 C CA . THR B 1 182 ? -22.887 15.200 29.041 1.00 25.81 173 THR B CA 1
ATOM 6253 C C . THR B 1 182 ? -21.374 15.176 28.859 1.00 29.17 173 THR B C 1
ATOM 6254 O O . THR B 1 182 ? -20.847 14.699 27.847 1.00 25.89 173 THR B O 1
ATOM 6258 N N . GLU B 1 183 ? -20.662 15.666 29.872 1.00 26.83 174 GLU B N 1
ATOM 6259 C CA . GLU B 1 183 ? -19.210 15.627 29.870 1.00 27.97 174 GLU B CA 1
ATOM 6260 C C . GLU B 1 183 ? -18.646 14.213 30.043 1.00 31.61 174 GLU B C 1
ATOM 6261 O O . GLU B 1 183 ? -17.450 14.015 29.788 1.00 28.74 174 GLU B O 1
ATOM 6267 N N . ASN B 1 184 ? -19.459 13.222 30.441 1.00 27.07 175 ASN B N 1
ATOM 6268 C CA . ASN B 1 184 ? -18.967 11.862 30.689 1.00 27.92 175 ASN B CA 1
ATOM 6269 C C . ASN B 1 184 ? -19.602 10.912 29.683 1.00 26.64 175 ASN B C 1
ATOM 6270 O O . ASN B 1 184 ? -20.816 10.695 29.705 1.00 25.44 175 ASN B O 1
ATOM 6275 N N . THR B 1 185 ? -18.784 10.363 28.790 1.00 28.55 176 THR B N 1
ATOM 6276 C CA . THR B 1 185 ? -19.210 9.359 27.824 1.00 27.59 176 THR B CA 1
ATOM 6277 C C . THR B 1 185 ? -18.143 8.281 27.784 1.00 26.56 176 THR B C 1
ATOM 6278 O O . THR B 1 185 ? -17.080 8.417 28.391 1.00 26.31 176 THR B O 1
ATOM 6282 N N . ASP B 1 186 ? -18.406 7.205 27.044 1.00 26.22 177 ASP B N 1
ATOM 6283 C CA . ASP B 1 186 ? -17.367 6.215 26.797 1.00 28.45 177 ASP B CA 1
ATOM 6284 C C . ASP B 1 186 ? -16.850 6.300 25.362 1.00 28.48 177 ASP B C 1
ATOM 6285 O O . ASP B 1 186 ? -16.510 5.285 24.749 1.00 29.02 177 ASP B O 1
ATOM 6290 N N . TRP B 1 187 ? -16.759 7.507 24.800 1.00 24.44 178 TRP B N 1
ATOM 6291 C CA . TRP B 1 187 ? -16.095 7.654 23.513 1.00 25.26 178 TRP B CA 1
ATOM 6292 C C . TRP B 1 187 ? -15.294 8.955 23.517 1.00 26.56 178 TRP B C 1
ATOM 6293 O O . TRP B 1 187 ? -15.331 9.734 24.474 1.00 26.49 178 TRP B O 1
ATOM 6304 N N . PHE B 1 188 ? -14.543 9.178 22.435 1.00 27.09 179 PHE B N 1
ATOM 6305 C CA . PHE B 1 188 ? -13.560 10.254 22.378 1.00 25.73 179 PHE B CA 1
ATOM 6306 C C . PHE B 1 188 ? -14.220 11.563 21.948 1.00 25.96 179 PHE B C 1
ATOM 6307 O O . PHE B 1 188 ? -15.062 11.581 21.043 1.00 24.91 179 PHE B O 1
ATOM 6315 N N . ASN B 1 189 ? -13.813 12.667 22.586 1.00 23.81 180 ASN B N 1
ATOM 6316 C CA . ASN B 1 189 ? -14.386 13.982 22.273 1.00 26.42 180 ASN B CA 1
ATOM 6317 C C . ASN B 1 189 ? -13.642 14.611 21.090 1.00 26.76 180 ASN B C 1
ATOM 6318 O O . ASN B 1 189 ? -12.769 15.468 21.244 1.00 26.90 180 ASN B O 1
ATOM 6323 N N . TYR B 1 190 ? -14.017 14.187 19.884 1.00 23.60 181 TYR B N 1
ATOM 6324 C CA . TYR B 1 190 ? -13.510 14.802 18.663 1.00 26.75 181 TYR B CA 1
ATOM 6325 C C . TYR B 1 190 ? -14.208 16.139 18.417 1.00 28.54 181 TYR B C 1
ATOM 6326 O O . TYR B 1 190 ? -15.440 16.204 18.389 1.00 27.87 181 TYR B O 1
ATOM 6335 N N . CYS B 1 191 ? -13.427 17.196 18.194 1.00 24.99 182 CYS B N 1
ATOM 6336 C CA . CYS B 1 191 ? -13.959 18.548 18.094 1.00 26.08 182 CYS B CA 1
ATOM 6337 C C . CYS B 1 191 ? -13.700 19.155 16.717 1.00 30.61 182 CYS B C 1
ATOM 6338 O O . CYS B 1 191 ? -12.816 18.715 15.970 1.00 25.80 182 CYS B O 1
ATOM 6341 N N . GLY B 1 192 ? -14.475 20.196 16.389 1.00 26.28 183 GLY B N 1
ATOM 6342 C CA . GLY B 1 192 ? -14.272 20.959 15.170 1.00 25.37 183 GLY B CA 1
ATOM 6343 C C . GLY B 1 192 ? -15.395 20.774 14.163 1.00 27.25 183 GLY B C 1
ATOM 6344 O O . GLY B 1 192 ? -16.446 20.193 14.448 1.00 24.47 183 GLY B O 1
ATOM 6345 N N . VAL B 1 193 ? -15.158 21.305 12.963 1.00 26.64 184 VAL B N 1
ATOM 6346 C CA . VAL B 1 193 ? -16.101 21.237 11.845 1.00 24.75 184 VAL B CA 1
ATOM 6347 C C . VAL B 1 193 ? -15.644 20.080 10.966 1.00 27.07 184 VAL B C 1
ATOM 6348 O O . VAL B 1 193 ? -14.670 20.221 10.223 1.00 24.72 184 VAL B O 1
ATOM 6352 N N . TYR B 1 194 ? -16.344 18.939 11.019 1.00 25.15 185 TYR B N 1
ATOM 6353 C CA . TYR B 1 194 ? -15.766 17.695 10.512 1.00 25.75 185 TYR B CA 1
ATOM 6354 C C . TYR B 1 194 ? -16.617 17.013 9.445 1.00 27.53 185 TYR B C 1
ATOM 6355 O O . TYR B 1 194 ? -16.286 15.894 9.036 1.00 25.23 185 TYR B O 1
ATOM 6364 N N . ARG B 1 195 ? -17.701 17.640 8.985 1.00 24.35 186 ARG B N 1
ATOM 6365 C CA . ARG B 1 195 ? -18.391 17.214 7.773 1.00 25.67 186 ARG B CA 1
ATOM 6366 C C . ARG B 1 195 ? -18.526 18.436 6.874 1.00 25.43 186 ARG B C 1
ATOM 6367 O O . ARG B 1 195 ? -18.293 19.556 7.313 1.00 25.55 186 ARG B O 1
ATOM 6375 N N . ASP B 1 196 ? -18.927 18.213 5.619 1.00 22.93 187 ASP B N 1
ATOM 6376 C CA . ASP B 1 196 ? -18.814 19.231 4.574 1.00 29.44 187 ASP B CA 1
ATOM 6377 C C . ASP B 1 196 ? -19.476 20.543 4.970 1.00 26.42 187 ASP B C 1
ATOM 6378 O O . ASP B 1 196 ? -20.524 20.558 5.619 1.00 27.90 187 ASP B O 1
ATOM 6383 N N . ILE B 1 197 ? -18.862 21.642 4.532 1.00 27.47 188 ILE B N 1
ATOM 6384 C CA . ILE B 1 197 ? -19.408 22.992 4.634 1.00 26.45 188 ILE B CA 1
ATOM 6385 C C . ILE B 1 197 ? -19.860 23.403 3.242 1.00 27.63 188 ILE B C 1
ATOM 6386 O O . ILE B 1 197 ? -19.060 23.361 2.301 1.00 26.48 188 ILE B O 1
ATOM 6391 N N . ALA B 1 198 ? -21.122 23.825 3.106 1.00 21.95 189 ALA B N 1
ATOM 6392 C CA . ALA B 1 198 ? -21.688 24.017 1.772 1.00 28.32 189 ALA B CA 1
ATOM 6393 C C . ALA B 1 198 ? -22.467 25.322 1.678 1.00 27.40 189 ALA B C 1
ATOM 6394 O O . ALA B 1 198 ? -23.020 25.814 2.664 1.00 27.83 189 ALA B O 1
ATOM 6396 N N . LEU B 1 199 ? -22.482 25.878 0.473 1.00 29.14 190 LEU B N 1
ATOM 6397 C CA . LEU B 1 199 ? -23.382 26.954 0.084 1.00 27.94 190 LEU B CA 1
ATOM 6398 C C . LEU B 1 199 ? -24.418 26.364 -0.862 1.00 28.03 190 LEU B C 1
ATOM 6399 O O . LEU B 1 199 ? -24.062 25.680 -1.825 1.00 28.29 190 LEU B O 1
ATOM 6404 N N . ILE B 1 200 ? -25.695 26.607 -0.585 1.00 27.31 191 ILE B N 1
ATOM 6405 C CA . ILE B 1 200 ? -26.782 25.987 -1.340 1.00 26.97 191 ILE B CA 1
ATOM 6406 C C . ILE B 1 200 ? -27.676 27.103 -1.866 1.00 30.17 191 ILE B C 1
ATOM 6407 O O . ILE B 1 200 ? -28.327 27.801 -1.081 1.00 29.61 191 ILE B O 1
ATOM 6412 N N . ARG B 1 201 ? -27.703 27.273 -3.184 1.00 26.79 192 ARG B N 1
ATOM 6413 C CA . ARG B 1 201 ? -28.558 28.252 -3.836 1.00 29.11 192 ARG B CA 1
ATOM 6414 C C . ARG B 1 201 ? -29.882 27.598 -4.206 1.00 29.88 192 ARG B C 1
ATOM 6415 O O . ARG B 1 201 ? -29.888 26.543 -4.840 1.00 27.53 192 ARG B O 1
ATOM 6423 N N . VAL B 1 202 ? -30.995 28.220 -3.820 1.00 26.70 193 VAL B N 1
ATOM 6424 C CA . VAL B 1 202 ? -32.330 27.669 -4.076 1.00 31.57 193 VAL B CA 1
ATOM 6425 C C . VAL B 1 202 ? -33.271 28.803 -4.464 1.00 29.20 193 VAL B C 1
ATOM 6426 O O . VAL B 1 202 ? -33.027 29.971 -4.129 1.00 29.05 193 VAL B O 1
ATOM 6430 N N . PRO B 1 203 ? -34.357 28.488 -5.182 1.00 32.35 194 PRO B N 1
ATOM 6431 C CA . PRO B 1 203 ? -35.339 29.530 -5.518 1.00 30.46 194 PRO B CA 1
ATOM 6432 C C . PRO B 1 203 ? -35.950 30.127 -4.260 1.00 30.57 194 PRO B C 1
ATOM 6433 O O . PRO B 1 203 ? -35.923 29.531 -3.180 1.00 28.76 194 PRO B O 1
ATOM 6437 N N . LYS B 1 204 ? -36.496 31.340 -4.403 1.00 32.11 195 LYS B N 1
ATOM 6438 C CA . LYS B 1 204 ? -37.145 31.984 -3.261 1.00 33.35 195 LYS B CA 1
ATOM 6439 C C . LYS B 1 204 ? -38.244 31.102 -2.697 1.00 32.37 195 LYS B C 1
ATOM 6440 O O . LYS B 1 204 ? -38.326 30.877 -1.481 1.00 31.88 195 LYS B O 1
ATOM 6446 N N . CYS B 1 205 ? -39.085 30.585 -3.573 1.00 30.62 196 CYS B N 1
ATOM 6447 C CA . CYS B 1 205 ? -40.101 29.605 -3.223 1.00 34.36 196 CYS B CA 1
ATOM 6448 C C . CYS B 1 205 ? -39.504 28.236 -3.537 1.00 29.96 196 CYS B C 1
ATOM 6449 O O . CYS B 1 205 ? -39.350 27.879 -4.713 1.00 30.19 196 CYS B O 1
ATOM 6452 N N . HIS B 1 206 ? -39.113 27.490 -2.501 1.00 29.18 197 HIS B N 1
ATOM 6453 C CA . HIS B 1 206 ? -38.413 26.229 -2.737 1.00 30.78 197 HIS B CA 1
ATOM 6454 C C . HIS B 1 206 ? -39.002 25.122 -1.877 1.00 30.24 197 HIS B C 1
ATOM 6455 O O . HIS B 1 206 ? -39.703 25.368 -0.893 1.00 27.19 197 HIS B O 1
ATOM 6462 N N . ILE B 1 207 ? -38.700 23.888 -2.279 1.00 29.63 198 ILE B N 1
ATOM 6463 C CA . ILE B 1 207 ? -39.084 22.705 -1.515 1.00 29.12 198 ILE B CA 1
ATOM 6464 C C . ILE B 1 207 ? -38.236 22.623 -0.251 1.00 31.28 198 ILE B C 1
ATOM 6465 O O . ILE B 1 207 ? -37.000 22.540 -0.312 1.00 29.34 198 ILE B O 1
ATOM 6470 N N . LYS B 1 208 ? -38.897 22.642 0.907 1.00 29.70 199 LYS B N 1
ATOM 6471 C CA . LYS B 1 208 ? -38.215 22.646 2.196 1.00 27.93 199 LYS B CA 1
ATOM 6472 C C . LYS B 1 208 ? -38.077 21.245 2.785 1.00 30.75 199 LYS B C 1
ATOM 6473 O O . LYS B 1 208 ? -37.007 20.900 3.293 1.00 26.31 199 LYS B O 1
ATOM 6479 N N . THR B 1 209 ? -39.143 20.439 2.754 1.00 26.69 200 THR B N 1
ATOM 6480 C CA . THR B 1 209 ? -39.068 19.032 3.134 1.00 31.33 200 THR B CA 1
ATOM 6481 C C . THR B 1 209 ? -39.717 18.162 2.064 1.00 32.73 200 THR B C 1
ATOM 6482 O O . THR B 1 209 ? -40.642 18.590 1.364 1.00 31.06 200 THR B O 1
ATOM 6486 N N . PHE B 1 210 ? -39.213 16.933 1.943 1.00 28.90 201 PHE B N 1
ATOM 6487 C CA . PHE B 1 210 ? -39.780 15.932 1.043 1.00 30.83 201 PHE B CA 1
ATOM 6488 C C . PHE B 1 210 ? -39.583 14.569 1.685 1.00 33.05 201 PHE B C 1
ATOM 6489 O O . PHE B 1 210 ? -38.439 14.140 1.881 1.00 32.51 201 PHE B O 1
ATOM 6497 N N . LYS B 1 211 ? -40.690 13.896 1.990 1.00 28.54 202 LYS B N 1
ATOM 6498 C CA . LYS B 1 211 ? -40.698 12.609 2.672 1.00 29.31 202 LYS B CA 1
ATOM 6499 C C . LYS B 1 211 ? -41.475 11.610 1.825 1.00 34.26 202 LYS B C 1
ATOM 6500 O O . LYS B 1 211 ? -42.557 11.931 1.317 1.00 30.75 202 LYS B O 1
ATOM 6506 N N . ILE B 1 212 ? -40.924 10.409 1.660 1.00 30.37 203 ILE B N 1
ATOM 6507 C CA . ILE B 1 212 ? -41.592 9.382 0.867 1.00 28.05 203 ILE B CA 1
ATOM 6508 C C . ILE B 1 212 ? -41.294 8.027 1.493 1.00 32.35 203 ILE B C 1
ATOM 6509 O O . ILE B 1 212 ? -40.180 7.771 1.965 1.00 26.76 203 ILE B O 1
ATOM 6514 N N . ALA B 1 213 ? -42.314 7.176 1.537 1.00 29.27 204 ALA B N 1
ATOM 6515 C CA . ALA B 1 213 ? -42.188 5.854 2.134 1.00 31.33 204 ALA B CA 1
ATOM 6516 C C . ALA B 1 213 ? -43.331 4.993 1.634 1.00 34.66 204 ALA B C 1
ATOM 6517 O O . ALA B 1 213 ? -44.389 5.495 1.238 1.00 33.19 204 ALA B O 1
ATOM 6519 N N . LEU B 1 214 ? -43.100 3.689 1.665 1.00 32.14 205 LEU B N 1
ATOM 6520 C CA . LEU B 1 214 ? -44.192 2.729 1.585 1.00 34.56 205 LEU B CA 1
ATOM 6521 C C . LEU B 1 214 ? -45.118 2.905 2.780 1.00 32.81 205 LEU B C 1
ATOM 6522 O O . LEU B 1 214 ? -44.656 3.018 3.923 1.00 31.15 205 LEU B O 1
ATOM 6527 N N . VAL B 1 215 ? -46.424 2.919 2.526 1.00 32.80 206 VAL B N 1
ATOM 6528 C CA . VAL B 1 215 ? -47.376 2.951 3.646 1.00 30.10 206 VAL B CA 1
ATOM 6529 C C . VAL B 1 215 ? -47.324 1.612 4.373 1.00 33.94 206 VAL B C 1
ATOM 6530 O O . VAL B 1 215 ? -47.466 0.557 3.729 1.00 34.05 206 VAL B O 1
ATOM 6534 N N . PRO B 1 216 ? -47.118 1.593 5.695 1.00 32.88 207 PRO B N 1
ATOM 6535 C CA . PRO B 1 216 ? -46.939 0.327 6.433 1.00 36.28 207 PRO B CA 1
ATOM 6536 C C . PRO B 1 216 ? -48.264 -0.326 6.808 1.00 37.06 207 PRO B C 1
ATOM 6537 O O . PRO B 1 216 ? -48.553 -0.563 7.980 1.00 37.50 207 PRO B O 1
ATOM 6541 N N . ASP B 1 217 ? -49.087 -0.613 5.797 1.00 37.60 208 ASP B N 1
ATOM 6542 C CA . ASP B 1 217 ? -50.432 -1.128 6.016 1.00 39.31 208 ASP B CA 1
ATOM 6543 C C . ASP B 1 217 ? -50.556 -2.616 5.711 1.00 41.91 208 ASP B C 1
ATOM 6544 O O . ASP B 1 217 ? -51.668 -3.141 5.697 1.00 41.30 208 ASP B O 1
ATOM 6549 N N . GLY B 1 218 ? -49.449 -3.311 5.477 1.00 40.54 209 GLY B N 1
ATOM 6550 C CA . GLY B 1 218 ? -49.503 -4.734 5.239 1.00 36.34 209 GLY B CA 1
ATOM 6551 C C . GLY B 1 218 ? -49.826 -5.141 3.822 1.00 40.29 209 GLY B C 1
ATOM 6552 O O . GLY B 1 218 ? -49.760 -6.336 3.517 1.00 40.21 209 GLY B O 1
ATOM 6553 N N . THR B 1 219 ? -50.175 -4.199 2.939 1.00 37.28 210 THR B N 1
ATOM 6554 C CA . THR B 1 219 ? -50.490 -4.538 1.557 1.00 35.15 210 THR B CA 1
ATOM 6555 C C . THR B 1 219 ? -49.306 -4.389 0.618 1.00 37.65 210 THR B C 1
ATOM 6556 O O . THR B 1 219 ? -49.328 -4.971 -0.472 1.00 35.08 210 THR B O 1
ATOM 6560 N N . PHE B 1 220 ? -48.289 -3.608 0.996 1.00 37.85 211 PHE B N 1
ATOM 6561 C CA . PHE B 1 220 ? -47.116 -3.369 0.153 1.00 35.95 211 PHE B CA 1
ATOM 6562 C C . PHE B 1 220 ? -47.482 -2.696 -1.168 1.00 35.48 211 PHE B C 1
ATOM 6563 O O . PHE B 1 220 ? -46.679 -2.698 -2.111 1.00 37.23 211 PHE B O 1
ATOM 6571 N N . GLY B 1 221 ? -48.674 -2.097 -1.254 1.00 37.31 212 GLY B N 1
ATOM 6572 C CA . GLY B 1 221 ? -49.131 -1.526 -2.510 1.00 34.52 212 GLY B CA 1
ATOM 6573 C C . GLY B 1 221 ? -49.421 -0.034 -2.511 1.00 38.10 212 GLY B C 1
ATOM 6574 O O . GLY B 1 221 ? -49.880 0.497 -3.525 1.00 41.08 212 GLY B O 1
ATOM 6575 N N . HIS B 1 222 ? -49.143 0.664 -1.405 1.00 36.85 213 HIS B N 1
ATOM 6576 C CA . HIS B 1 222 ? -49.411 2.092 -1.278 1.00 36.09 213 HIS B CA 1
ATOM 6577 C C . HIS B 1 222 ? -48.162 2.851 -0.848 1.00 36.05 213 HIS B C 1
ATOM 6578 O O . HIS B 1 222 ? -47.453 2.436 0.076 1.00 33.28 213 HIS B O 1
ATOM 6585 N N . VAL B 1 223 ? -47.921 3.982 -1.509 1.00 33.62 214 VAL B N 1
ATOM 6586 C CA . VAL B 1 223 ? -46.780 4.859 -1.253 1.00 32.84 214 VAL B CA 1
ATOM 6587 C C . VAL B 1 223 ? -47.305 6.237 -0.864 1.00 37.68 214 VAL B C 1
ATOM 6588 O O . VAL B 1 223 ? -48.216 6.766 -1.516 1.00 37.39 214 VAL B O 1
ATOM 6592 N N . MET B 1 224 ? -46.745 6.808 0.201 1.00 34.88 215 MET B N 1
ATOM 6593 C CA . MET B 1 224 ? -47.077 8.157 0.639 1.00 31.92 215 MET B CA 1
ATOM 6594 C C . MET B 1 224 ? -45.919 9.087 0.301 1.00 36.32 215 MET B C 1
ATOM 6595 O O . MET B 1 224 ? -44.751 8.690 0.366 1.00 34.04 215 MET B O 1
ATOM 6600 N N . ALA B 1 225 ? -46.243 10.313 -0.096 1.00 31.80 216 ALA B N 1
ATOM 6601 C CA . ALA B 1 225 ? -45.236 11.341 -0.330 1.00 31.15 216 ALA B CA 1
ATOM 6602 C C . ALA B 1 225 ? -45.763 12.648 0.231 1.00 37.48 216 ALA B C 1
ATOM 6603 O O . ALA B 1 225 ? -46.944 12.967 0.054 1.00 35.27 216 ALA B O 1
ATOM 6605 N N . LYS B 1 226 ? -44.889 13.385 0.923 1.00 31.91 217 LYS B N 1
ATOM 6606 C CA . LYS B 1 226 ? -45.242 14.630 1.594 1.00 32.80 217 LYS B CA 1
ATOM 6607 C C . LYS B 1 226 ? -44.242 15.712 1.217 1.00 36.84 217 LYS B C 1
ATOM 6608 O O . LYS B 1 226 ? -43.032 15.458 1.179 1.00 34.51 217 LYS B O 1
ATOM 6614 N N . VAL B 1 227 ? -44.749 16.921 0.965 1.00 30.98 218 VAL B N 1
ATOM 6615 C CA . VAL B 1 227 ? -43.933 18.066 0.579 1.00 29.54 218 VAL B CA 1
ATOM 6616 C C . VAL B 1 227 ? -44.332 19.258 1.434 1.00 32.92 218 VAL B C 1
ATOM 6617 O O . VAL B 1 227 ? -45.522 19.478 1.675 1.00 30.95 218 VAL B O 1
ATOM 6621 N N . THR B 1 228 ? -43.345 20.023 1.912 1.00 30.39 219 THR B N 1
ATOM 6622 C CA . THR B 1 228 ? -43.602 21.367 2.420 1.00 30.43 219 THR B CA 1
ATOM 6623 C C . THR B 1 228 ? -42.667 22.342 1.721 1.00 33.67 219 THR B C 1
ATOM 6624 O O . THR B 1 228 ? -41.548 21.985 1.326 1.00 29.44 219 THR B O 1
ATOM 6628 N N . LEU B 1 229 ? -43.135 23.577 1.576 1.00 28.78 220 LEU B N 1
ATOM 6629 C CA . LEU B 1 229 ? -42.406 24.629 0.884 1.00 30.23 220 LEU B CA 1
ATOM 6630 C C . LEU B 1 229 ? -41.863 25.638 1.886 1.00 29.92 220 LEU B C 1
ATOM 6631 O O . LEU B 1 229 ? -42.192 25.615 3.073 1.00 29.49 220 LEU B O 1
ATOM 6636 N N . SER B 1 230 ? -41.004 26.531 1.385 1.00 28.87 221 SER B N 1
ATOM 6637 C CA . SER B 1 230 ? -40.478 27.627 2.188 1.00 30.13 221 SER B CA 1
ATOM 6638 C C . SER B 1 230 ? -41.495 28.742 2.444 1.00 33.05 221 SER B C 1
ATOM 6639 O O . SER B 1 230 ? -41.211 29.616 3.269 1.00 30.00 221 SER B O 1
ATOM 6642 N N . GLU B 1 231 ? -42.631 28.755 1.735 1.00 32.70 222 GLU B N 1
ATOM 6643 C CA . GLU B 1 231 ? -43.644 29.807 1.816 1.00 38.22 222 GLU B CA 1
ATOM 6644 C C . GLU B 1 231 ? -45.028 29.194 1.974 1.00 35.35 222 GLU B C 1
ATOM 6645 O O . GLU B 1 231 ? -45.301 28.118 1.439 1.00 31.85 222 GLU B O 1
ATOM 6651 N N . LYS B 1 232 ? -45.920 29.918 2.650 1.00 34.72 223 LYS B N 1
ATOM 6652 C CA . LYS B 1 232 ? -47.336 29.548 2.693 1.00 34.72 223 LYS B CA 1
ATOM 6653 C C . LYS B 1 232 ? -47.960 30.014 1.386 1.00 40.21 223 LYS B C 1
ATOM 6654 O O . LYS B 1 232 ? -48.201 31.206 1.188 1.00 41.32 223 LYS B O 1
ATOM 6660 N N . ILE B 1 233 ? -48.197 29.076 0.475 1.00 30.88 224 ILE B N 1
ATOM 6661 C CA . ILE B 1 233 ? -48.653 29.401 -0.867 1.00 31.66 224 ILE B CA 1
ATOM 6662 C C . ILE B 1 233 ? -49.583 28.287 -1.325 1.00 32.63 224 ILE B C 1
ATOM 6663 O O . ILE B 1 233 ? -49.433 27.128 -0.921 1.00 31.44 224 ILE B O 1
ATOM 6668 N N . THR B 1 234 ? -50.574 28.650 -2.145 1.00 30.44 225 THR B N 1
ATOM 6669 C CA . THR B 1 234 ? -51.397 27.666 -2.839 1.00 31.43 225 THR B CA 1
ATOM 6670 C C . THR B 1 234 ? -50.662 27.252 -4.106 1.00 33.39 225 THR B C 1
ATOM 6671 O O . THR B 1 234 ? -50.426 28.082 -4.988 1.00 30.50 225 THR B O 1
ATOM 6675 N N . ALA B 1 235 ? -50.283 25.986 -4.204 1.00 30.27 226 ALA B N 1
ATOM 6676 C CA . ALA B 1 235 ? -49.436 25.585 -5.320 1.00 31.73 226 ALA B CA 1
ATOM 6677 C C . ALA B 1 235 ? -49.609 24.087 -5.536 1.00 33.18 226 ALA B C 1
ATOM 6678 O O . ALA B 1 235 ? -50.472 23.447 -4.927 1.00 29.10 226 ALA B O 1
ATOM 6680 N N . LYS B 1 236 ? -48.791 23.528 -6.414 1.00 30.70 227 LYS B N 1
ATOM 6681 C CA . LYS B 1 236 ? -48.756 22.086 -6.588 1.00 34.36 227 LYS B CA 1
ATOM 6682 C C . LYS B 1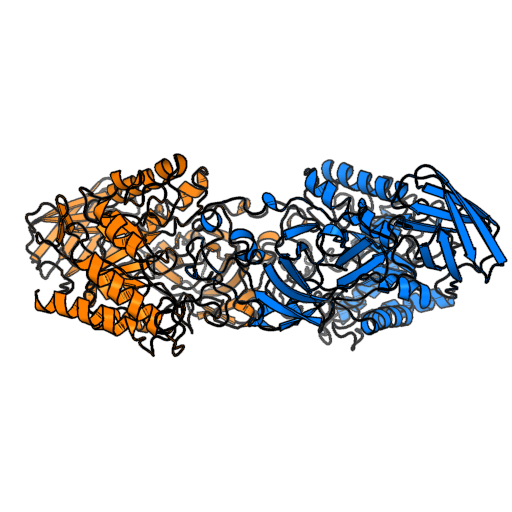 236 ? -47.321 21.646 -6.816 1.00 35.13 227 LYS B C 1
ATOM 6683 O O . LYS B 1 236 ? -46.465 22.432 -7.236 1.00 33.87 227 LYS B O 1
ATOM 6689 N N . ALA B 1 237 ? -47.071 20.370 -6.533 1.00 32.25 228 ALA B N 1
ATOM 6690 C CA . ALA B 1 237 ? -45.813 19.727 -6.877 1.00 34.26 228 ALA B CA 1
ATOM 6691 C C . ALA B 1 237 ? -46.081 18.598 -7.864 1.00 36.57 228 ALA B C 1
ATOM 6692 O O . ALA B 1 237 ? -47.176 18.029 -7.905 1.00 34.62 228 ALA B O 1
ATOM 6694 N N . GLU B 1 238 ? -45.078 18.274 -8.661 1.00 32.43 229 GLU B N 1
ATOM 6695 C CA . GLU B 1 238 ? -45.177 17.182 -9.620 1.00 34.49 229 GLU B CA 1
ATOM 6696 C C . GLU B 1 238 ? -44.167 16.100 -9.219 1.00 36.52 229 GLU B C 1
ATOM 6697 O O . GLU B 1 238 ? -42.952 16.324 -9.264 1.00 32.54 229 GLU B O 1
ATOM 6703 N N . LEU B 1 239 ? -44.672 14.930 -8.826 1.00 33.30 230 LEU B N 1
ATOM 6704 C CA . LEU B 1 239 ? -43.860 13.779 -8.432 1.00 32.55 230 LEU B CA 1
ATOM 6705 C C . LEU B 1 239 ? -43.769 12.745 -9.557 1.00 37.75 230 LEU B C 1
ATOM 6706 O O . LEU B 1 239 ? -44.795 12.324 -10.104 1.00 37.78 230 LEU B O 1
ATOM 6711 N N . VAL B 1 240 ? -42.548 12.296 -9.860 1.00 34.67 231 VAL B N 1
ATOM 6712 C CA . VAL B 1 240 ? -42.283 11.324 -10.921 1.00 31.09 231 VAL B CA 1
ATOM 6713 C C . VAL B 1 240 ? -41.418 10.190 -10.372 1.00 39.05 231 VAL B C 1
ATOM 6714 O O . VAL B 1 240 ? -40.346 10.439 -9.805 1.00 35.80 231 VAL B O 1
ATOM 6718 N N . ILE B 1 241 ? -41.872 8.947 -10.546 1.00 35.88 232 ILE B N 1
ATOM 6719 C CA . ILE B 1 241 ? -41.031 7.761 -10.344 1.00 35.33 232 ILE B CA 1
ATOM 6720 C C . ILE B 1 241 ? -41.142 6.944 -11.629 1.00 37.79 232 ILE B C 1
ATOM 6721 O O . ILE B 1 241 ? -42.014 6.081 -11.756 1.00 34.31 232 ILE B O 1
ATOM 6726 N N . GLU B 1 242 ? -40.244 7.210 -12.584 1.00 35.03 233 GLU B N 1
ATOM 6727 C CA . GLU B 1 242 ? -40.373 6.668 -13.935 1.00 43.78 233 GLU B CA 1
ATOM 6728 C C . GLU B 1 242 ? -40.425 5.149 -13.930 1.00 42.59 233 GLU B C 1
ATOM 6729 O O . GLU B 1 242 ? -41.236 4.547 -14.636 1.00 41.71 233 GLU B O 1
ATOM 6735 N N . GLU B 1 243 ? -39.557 4.510 -13.146 1.00 41.04 234 GLU B N 1
ATOM 6736 C CA . GLU B 1 243 ? -39.472 3.055 -13.188 1.00 39.25 234 GLU B CA 1
ATOM 6737 C C . GLU B 1 243 ? -40.750 2.404 -12.682 1.00 41.84 234 GLU B C 1
ATOM 6738 O O . GLU B 1 243 ? -41.076 1.286 -13.089 1.00 46.73 234 GLU B O 1
ATOM 6744 N N . LEU B 1 244 ? -41.502 3.082 -11.818 1.00 40.29 235 LEU B N 1
ATOM 6745 C CA . LEU B 1 244 ? -42.777 2.552 -11.350 1.00 39.04 235 LEU B CA 1
ATOM 6746 C C . LEU B 1 244 ? -43.973 3.098 -12.135 1.00 39.95 235 LEU B C 1
ATOM 6747 O O . LEU B 1 244 ? -45.117 2.835 -11.758 1.00 40.05 235 LEU B O 1
ATOM 6752 N N . GLY B 1 245 ? -43.734 3.841 -13.213 1.00 37.30 236 GLY B N 1
ATOM 6753 C CA . GLY B 1 245 ? -44.825 4.456 -13.957 1.00 41.61 236 GLY B CA 1
ATOM 6754 C C . GLY B 1 245 ? -45.624 5.479 -13.177 1.00 45.64 236 GLY B C 1
ATOM 6755 O O . GLY B 1 245 ? -46.820 5.646 -13.436 1.00 43.92 236 GLY B O 1
ATOM 6756 N N . VAL B 1 246 ? -45.000 6.174 -12.225 1.00 40.20 237 VAL B N 1
ATOM 6757 C CA . VAL B 1 246 ? -45.698 7.116 -11.352 1.00 39.93 237 VAL B CA 1
ATOM 6758 C C . VAL B 1 246 ? -45.494 8.531 -11.876 1.00 38.74 237 VAL B C 1
ATOM 6759 O O . VAL B 1 246 ? -44.359 8.943 -12.152 1.00 38.04 237 VAL B O 1
ATOM 6763 N N . SER B 1 247 ? -46.595 9.271 -12.017 1.00 36.77 238 SER B N 1
ATOM 6764 C CA . SER B 1 247 ? -46.550 10.699 -12.327 1.00 38.61 238 SER B CA 1
ATOM 6765 C C . SER B 1 247 ? -47.784 11.305 -11.667 1.00 43.75 238 SER B C 1
ATOM 6766 O O . SER B 1 247 ? -48.877 11.238 -12.231 1.00 44.76 238 SER B O 1
ATOM 6769 N N . ARG B 1 248 ? -47.617 11.843 -10.458 1.00 41.09 239 ARG B N 1
ATOM 6770 C CA . ARG B 1 248 ? -48.737 12.285 -9.635 1.00 38.26 239 ARG B CA 1
ATOM 6771 C C . ARG B 1 248 ? -48.569 13.744 -9.239 1.00 42.11 239 ARG B C 1
ATOM 6772 O O . ARG B 1 248 ? -47.467 14.197 -8.903 1.00 39.19 239 ARG B O 1
ATOM 6780 N N . LYS B 1 249 ? -49.685 14.456 -9.274 1.00 38.28 240 LYS B N 1
ATOM 6781 C CA . LYS B 1 249 ? -49.814 15.805 -8.746 1.00 39.93 240 LYS B CA 1
ATOM 6782 C C . LYS B 1 249 ? -49.890 15.764 -7.221 1.00 37.81 240 LYS B C 1
ATOM 6783 O O . LYS B 1 249 ? -50.514 14.870 -6.650 1.00 37.63 240 LYS B O 1
ATOM 6789 N N . ILE B 1 250 ? -49.241 16.719 -6.555 1.00 31.16 241 ILE B N 1
ATOM 6790 C CA . ILE B 1 250 ? -49.431 16.923 -5.122 1.00 32.35 241 ILE B CA 1
ATOM 6791 C C . ILE B 1 250 ? -49.947 18.340 -4.923 1.00 36.34 241 ILE B C 1
ATOM 6792 O O . ILE B 1 250 ? -49.239 19.310 -5.217 1.00 34.07 241 ILE B O 1
ATOM 6797 N N . GLN B 1 251 ? -51.176 18.463 -4.429 1.00 35.16 242 GLN B N 1
ATOM 6798 C CA . GLN B 1 251 ? -51.771 19.777 -4.221 1.00 37.61 242 GLN B CA 1
ATOM 6799 C C . GLN B 1 251 ? -51.280 20.336 -2.904 1.00 30.60 242 GLN B C 1
ATOM 6800 O O . GLN B 1 251 ? -51.300 19.645 -1.884 1.00 32.99 242 GLN B O 1
ATOM 6806 N N . LEU B 1 252 ? -50.838 21.583 -2.918 1.00 29.20 243 LEU B N 1
ATOM 6807 C CA . LEU B 1 252 ? -50.274 22.197 -1.729 1.00 31.08 243 LEU B CA 1
ATOM 6808 C C . LEU B 1 252 ? -51.201 23.300 -1.248 1.00 34.27 243 LEU B C 1
ATOM 6809 O O . LEU B 1 252 ? -51.595 24.178 -2.024 1.00 34.00 243 LEU B O 1
ATOM 6814 N N . GLU B 1 253 ? -51.541 23.242 0.032 1.00 33.45 244 GLU B N 1
ATOM 6815 C CA . GLU B 1 253 ? -52.339 24.250 0.699 1.00 37.50 244 GLU B CA 1
ATOM 6816 C C . GLU B 1 253 ? -51.469 24.870 1.778 1.00 32.53 244 GLU B C 1
ATOM 6817 O O . GLU B 1 253 ? -50.892 24.146 2.596 1.00 33.69 244 GLU B O 1
ATOM 6823 N N . ASN B 1 254 ? -51.354 26.199 1.770 1.00 32.73 245 ASN B N 1
ATOM 6824 C CA . ASN B 1 254 ? -50.473 26.902 2.706 1.00 33.08 245 ASN B CA 1
ATOM 6825 C C . ASN B 1 254 ? -49.065 26.300 2.696 1.00 35.35 245 ASN B C 1
ATOM 6826 O O . ASN B 1 254 ? -48.421 26.145 3.736 1.00 32.97 245 ASN B O 1
ATOM 6831 N N . GLY B 1 255 ? -48.596 25.924 1.509 1.00 32.10 246 GLY B N 1
ATOM 6832 C CA . GLY B 1 255 ? -47.245 25.411 1.344 1.00 32.47 246 GLY B CA 1
ATOM 6833 C C . GLY B 1 255 ? -47.018 23.972 1.769 1.00 35.42 246 GLY B C 1
ATOM 6834 O O . GLY B 1 255 ? -45.858 23.566 1.899 1.00 33.80 246 GLY B O 1
ATOM 6835 N N . ALA B 1 256 ? -48.071 23.178 1.987 1.00 31.12 247 ALA B N 1
ATOM 6836 C CA . ALA B 1 256 ? -47.903 21.802 2.450 1.00 32.32 247 ALA B CA 1
ATOM 6837 C C . ALA B 1 256 ? -48.969 20.906 1.840 1.00 35.61 247 ALA B C 1
ATOM 6838 O O . ALA B 1 256 ? -50.122 21.313 1.678 1.00 34.21 247 ALA B O 1
ATOM 6840 N N . GLY B 1 257 ? -48.582 19.683 1.510 1.00 33.45 248 GLY B N 1
ATOM 6841 C CA . GLY B 1 257 ? -49.541 18.731 0.982 1.00 34.22 248 GLY B CA 1
ATOM 6842 C C . GLY B 1 257 ? -48.930 17.352 0.945 1.00 37.84 248 GLY B C 1
ATOM 6843 O O . GLY B 1 257 ? -47.716 17.185 1.091 1.00 32.27 248 GLY B O 1
ATOM 6844 N N . GLU B 1 258 ? -49.794 16.357 0.750 1.00 33.73 249 GLU B N 1
ATOM 6845 C CA . GLU B 1 258 ? -49.331 14.984 0.619 1.00 39.30 249 GLU B CA 1
ATOM 6846 C C . GLU B 1 258 ? -50.240 14.221 -0.331 1.00 44.23 249 GLU B C 1
ATOM 6847 O O . GLU B 1 258 ? -51.321 14.682 -0.714 1.00 39.67 249 GLU B O 1
ATOM 6853 N N . VAL B 1 259 ? -49.775 13.036 -0.715 1.00 37.73 250 VAL B N 1
ATOM 6854 C CA . VAL B 1 259 ? -50.516 12.156 -1.607 1.00 40.50 250 VAL B CA 1
ATOM 6855 C C . VAL B 1 259 ? -50.214 10.722 -1.188 1.00 45.46 250 VAL B C 1
ATOM 6856 O O . VAL B 1 259 ? -49.138 10.430 -0.657 1.00 40.96 250 VAL B O 1
ATOM 6860 N N . VAL B 1 260 ? -51.206 9.844 -1.348 1.00 43.70 251 VAL B N 1
ATOM 6861 C CA . VAL B 1 260 ? -51.033 8.396 -1.257 1.00 40.13 251 VAL B CA 1
ATOM 6862 C C . VAL B 1 260 ? -51.465 7.823 -2.596 1.00 42.53 251 VAL B C 1
ATOM 6863 O O . VAL B 1 260 ? -52.517 8.205 -3.118 1.00 40.76 251 VAL B O 1
ATOM 6867 N N . PHE B 1 261 ? -50.651 6.939 -3.170 1.00 40.97 252 PHE B N 1
ATOM 6868 C CA . PHE B 1 261 ? -50.956 6.397 -4.489 1.00 42.80 252 PHE B CA 1
ATOM 6869 C C . PHE B 1 261 ? -50.548 4.930 -4.565 1.00 45.15 252 PHE B C 1
ATOM 6870 O O . PHE B 1 261 ? -49.712 4.447 -3.792 1.00 39.32 252 PHE B O 1
ATOM 6878 N N . ASP B 1 262 ? -51.162 4.224 -5.517 1.00 44.40 253 ASP B N 1
ATOM 6879 C CA . ASP B 1 262 ? -50.881 2.814 -5.748 1.00 42.36 253 ASP B CA 1
ATOM 6880 C C . ASP B 1 262 ? -49.580 2.640 -6.512 1.00 43.13 253 ASP B C 1
ATOM 6881 O O . ASP B 1 262 ? -49.313 3.350 -7.485 1.00 43.72 253 ASP B O 1
ATOM 6886 N N . ALA B 1 263 ? -48.779 1.671 -6.079 1.00 42.79 254 ALA B N 1
ATOM 6887 C CA . ALA B 1 263 ? -47.569 1.308 -6.799 1.00 39.85 254 ALA B CA 1
ATOM 6888 C C . ALA B 1 263 ? -47.136 -0.066 -6.316 1.00 40.81 254 ALA B C 1
ATOM 6889 O O . ALA B 1 263 ? -47.504 -0.499 -5.222 1.00 41.05 254 ALA B O 1
ATOM 6891 N N . LYS B 1 264 ? -46.337 -0.743 -7.136 1.00 42.44 255 LYS B N 1
ATOM 6892 C CA . LYS B 1 264 ? -45.888 -2.105 -6.852 1.00 45.70 255 LYS B CA 1
ATOM 6893 C C . LYS B 1 264 ? -44.364 -2.179 -6.889 1.00 42.49 255 LYS B C 1
ATOM 6894 O O . LYS B 1 264 ? -43.783 -2.828 -7.767 1.00 43.28 255 LYS B O 1
ATOM 6900 N N . PRO B 1 265 ? -43.679 -1.524 -5.955 1.00 39.29 256 PRO B N 1
ATOM 6901 C CA . PRO B 1 265 ? -42.216 -1.614 -5.950 1.00 36.65 256 PRO B CA 1
ATOM 6902 C C . PRO B 1 265 ? -41.770 -2.989 -5.495 1.00 35.35 256 PRO B C 1
ATOM 6903 O O . PRO B 1 265 ? -42.428 -3.635 -4.678 1.00 37.30 256 PRO B O 1
ATOM 6907 N N . GLU B 1 266 ? -40.635 -3.426 -6.027 1.00 37.90 257 GLU B N 1
ATOM 6908 C CA . GLU B 1 266 ? -39.884 -4.487 -5.375 1.00 37.10 257 GLU B CA 1
ATOM 6909 C C . GLU B 1 266 ? -39.469 -4.008 -3.993 1.00 36.28 257 GLU B C 1
ATOM 6910 O O . GLU B 1 266 ? -39.005 -2.877 -3.834 1.00 36.44 257 GLU B O 1
ATOM 6916 N N . LEU B 1 267 ? -39.660 -4.853 -2.985 1.00 33.92 258 LEU B N 1
ATOM 6917 C CA . LEU B 1 267 ? -39.460 -4.419 -1.609 1.00 32.77 258 LEU B CA 1
ATOM 6918 C C . LEU B 1 267 ? -37.989 -4.542 -1.224 1.00 37.92 258 LEU B C 1
ATOM 6919 O O . LEU B 1 267 ? -37.347 -5.556 -1.504 1.00 36.87 258 LEU B O 1
ATOM 6924 N N . TRP B 1 268 ? -37.455 -3.494 -0.604 1.00 32.65 259 TRP B N 1
ATOM 6925 C CA . TRP B 1 268 ? -36.032 -3.441 -0.273 1.00 33.04 259 TRP B CA 1
ATOM 6926 C C . TRP B 1 268 ? -35.691 -4.436 0.838 1.00 28.83 259 TRP B C 1
ATOM 6927 O O . TRP B 1 268 ? -36.413 -4.551 1.827 1.00 31.92 259 TRP B O 1
ATOM 6938 N N . THR B 1 269 ? -34.584 -5.154 0.681 1.00 30.34 260 THR B N 1
ATOM 6939 C CA . THR B 1 269 ? -34.009 -5.969 1.742 1.00 32.65 260 THR B CA 1
ATOM 6940 C C . THR B 1 269 ? -32.501 -5.794 1.696 1.00 30.51 260 THR B C 1
ATOM 6941 O O . THR B 1 269 ? -31.959 -5.335 0.685 1.00 31.40 260 THR B O 1
ATOM 6945 N N . PRO B 1 270 ? -31.789 -6.172 2.767 1.00 30.10 261 PRO B N 1
ATOM 6946 C CA . PRO B 1 270 ? -30.315 -6.142 2.693 1.00 32.16 261 PRO B CA 1
ATOM 6947 C C . PRO B 1 270 ? -29.761 -7.035 1.602 1.00 33.95 261 PRO B C 1
ATOM 6948 O O . PRO B 1 270 ? -28.729 -6.707 0.997 1.00 32.16 261 PRO B O 1
ATOM 6952 N N . GLU B 1 271 ? -30.433 -8.153 1.318 1.00 32.97 262 GLU B N 1
ATOM 6953 C CA . GLU B 1 271 ? -29.993 -9.067 0.273 1.00 33.66 262 GLU B CA 1
ATOM 6954 C C . GLU B 1 271 ? -30.326 -8.538 -1.118 1.00 37.07 262 GLU B C 1
ATOM 6955 O O . GLU B 1 271 ? -29.560 -8.754 -2.063 1.00 33.48 262 GLU B O 1
ATOM 6961 N N . LYS B 1 272 ? -31.466 -7.861 -1.278 1.00 36.00 263 LYS B N 1
ATOM 6962 C CA . LYS B 1 272 ? -31.867 -7.291 -2.569 1.00 36.65 263 LYS B CA 1
ATOM 6963 C C . LYS B 1 272 ? -32.205 -5.819 -2.367 1.00 34.30 263 LYS B C 1
ATOM 6964 O O . LYS B 1 272 ? -33.384 -5.441 -2.315 1.00 31.88 263 LYS B O 1
ATOM 6970 N N . PRO B 1 273 ? -31.183 -4.956 -2.242 1.00 35.83 264 PRO B N 1
ATOM 6971 C CA . PRO B 1 273 ? -31.393 -3.534 -1.869 1.00 34.80 264 PRO B CA 1
ATOM 6972 C C . PRO B 1 273 ? -31.834 -2.686 -3.057 1.00 33.10 264 PRO B C 1
ATOM 6973 O O . PRO B 1 273 ? -31.097 -1.834 -3.577 1.00 33.36 264 PRO B O 1
ATOM 6977 N N . LYS B 1 274 ? -33.069 -2.925 -3.506 1.00 32.42 265 LYS B N 1
ATOM 6978 C CA . LYS B 1 274 ? -33.590 -2.256 -4.695 1.00 32.08 265 LYS B CA 1
ATOM 6979 C C . LYS B 1 274 ? -33.922 -0.799 -4.387 1.00 30.01 265 LYS B C 1
ATOM 6980 O O . LYS B 1 274 ? -34.646 -0.506 -3.431 1.00 32.83 265 LYS B O 1
ATOM 6986 N N . LEU B 1 275 ? -33.403 0.109 -5.207 1.00 31.70 266 LEU B N 1
ATOM 6987 C CA . LEU B 1 275 ? -33.621 1.540 -5.040 1.00 35.86 266 LEU B CA 1
ATOM 6988 C C . LEU B 1 275 ? -34.236 2.112 -6.308 1.00 34.99 266 LEU B C 1
ATOM 6989 O O . LEU B 1 275 ? -33.989 1.611 -7.408 1.00 31.36 266 LEU B O 1
ATOM 6994 N N . TYR B 1 276 ? -35.020 3.188 -6.142 1.00 35.84 267 TYR B N 1
ATOM 6995 C CA . TYR B 1 276 ? -35.733 3.857 -7.226 1.00 32.64 267 TYR B CA 1
ATOM 6996 C C . TYR B 1 276 ? -35.391 5.341 -7.252 1.00 34.23 267 TYR B C 1
ATOM 6997 O O . TYR B 1 276 ? -35.297 5.982 -6.201 1.00 33.92 267 TYR B O 1
ATOM 7006 N N . ASP B 1 277 ? -35.216 5.882 -8.457 1.00 32.31 268 ASP B N 1
ATOM 7007 C CA . ASP B 1 277 ? -35.015 7.312 -8.642 1.00 32.10 268 ASP B CA 1
ATOM 7008 C C . ASP B 1 277 ? -36.359 8.022 -8.562 1.00 36.24 268 ASP B C 1
ATOM 7009 O O . ASP B 1 277 ? -37.312 7.640 -9.248 1.00 32.27 268 ASP B O 1
ATOM 7014 N N . VAL B 1 278 ? -36.439 9.051 -7.726 1.00 32.39 269 VAL B N 1
ATOM 7015 C CA . VAL B 1 278 ? -37.665 9.823 -7.583 1.00 31.87 269 VAL B CA 1
ATOM 7016 C C . VAL B 1 278 ? -37.327 11.296 -7.786 1.00 36.87 269 VAL B C 1
ATOM 7017 O O . VAL B 1 278 ? -36.263 11.765 -7.363 1.00 33.27 269 VAL B O 1
ATOM 7021 N N . LYS B 1 279 ? -38.206 12.012 -8.487 1.00 30.85 270 LYS B N 1
ATOM 7022 C CA . LYS B 1 279 ? -37.980 13.414 -8.811 1.00 33.28 270 LYS B CA 1
ATOM 7023 C C . LYS B 1 279 ? -39.231 14.224 -8.491 1.00 34.85 270 LYS B C 1
ATOM 7024 O O . LYS B 1 279 ? -40.350 13.815 -8.833 1.00 33.12 270 LYS B O 1
ATOM 7030 N N . VAL B 1 280 ? -39.045 15.366 -7.829 1.00 33.34 271 VAL B N 1
ATOM 7031 C CA . VAL B 1 280 ? -40.150 16.251 -7.473 1.00 31.95 271 VAL B CA 1
ATOM 7032 C C . VAL B 1 280 ? -39.833 17.650 -7.982 1.00 35.57 271 VAL B C 1
ATOM 7033 O O . VAL B 1 280 ? -38.758 18.184 -7.693 1.00 30.26 271 VAL B O 1
ATOM 7037 N N . THR B 1 281 ? -40.759 18.240 -8.739 1.00 33.30 272 THR B N 1
ATOM 7038 C CA . THR B 1 281 ? -40.664 19.639 -9.141 1.00 30.81 272 THR B CA 1
ATOM 7039 C C . THR B 1 281 ? -41.765 20.441 -8.455 1.00 33.30 272 THR B C 1
ATOM 7040 O O . THR B 1 281 ? -42.836 19.915 -8.136 1.00 31.19 272 THR B O 1
ATOM 7044 N N . CYS B 1 282 ? -41.495 21.721 -8.231 1.00 32.22 273 CYS B N 1
ATOM 7045 C CA . CYS B 1 282 ? -42.491 22.623 -7.655 1.00 31.84 273 CYS B CA 1
ATOM 7046 C C . CYS B 1 282 ? -42.039 24.037 -7.964 1.00 34.14 273 CYS B C 1
ATOM 7047 O O . CYS B 1 282 ? -40.935 24.424 -7.565 1.00 30.82 273 CYS B O 1
ATOM 7050 N N . GLY B 1 283 ? -42.873 24.796 -8.677 1.00 31.48 274 GLY B N 1
ATOM 7051 C CA . GLY B 1 283 ? -42.412 26.084 -9.165 1.00 31.14 274 GLY B CA 1
ATOM 7052 C C . GLY B 1 283 ? -41.160 25.914 -10.006 1.00 29.36 274 GLY B C 1
ATOM 7053 O O . GLY B 1 283 ? -41.071 25.012 -10.847 1.00 29.53 274 GLY B O 1
ATOM 7054 N N . THR B 1 284 ? -40.175 26.791 -9.794 1.00 28.26 275 THR B N 1
ATOM 7055 C CA . THR B 1 284 ? -38.904 26.669 -10.500 1.00 26.45 275 THR B CA 1
ATOM 7056 C C . THR B 1 284 ? -37.932 25.712 -9.809 1.00 31.20 275 THR B C 1
ATOM 7057 O O . THR B 1 284 ? -36.785 25.598 -10.247 1.00 30.81 275 THR B O 1
ATOM 7061 N N . ASP B 1 285 ? -38.350 25.038 -8.745 1.00 28.39 276 ASP B N 1
ATOM 7062 C CA . ASP B 1 285 ? -37.467 24.190 -7.959 1.00 29.13 276 ASP B CA 1
ATOM 7063 C C . ASP B 1 285 ? -37.605 22.723 -8.357 1.00 35.17 276 ASP B C 1
ATOM 7064 O O . ASP B 1 285 ? -38.663 22.274 -8.808 1.00 29.59 276 ASP B O 1
ATOM 7069 N N . THR B 1 286 ? -36.519 21.977 -8.158 1.00 31.69 277 THR B N 1
ATOM 7070 C CA . THR B 1 286 ? -36.456 20.547 -8.434 1.00 31.76 277 THR B CA 1
ATOM 7071 C C . THR B 1 286 ? -35.661 19.896 -7.314 1.00 32.61 277 THR B C 1
ATOM 7072 O O . THR B 1 286 ? -34.604 20.410 -6.939 1.00 30.18 277 THR B O 1
ATOM 7076 N N . VAL B 1 287 ? -36.156 18.785 -6.770 1.00 30.75 278 VAL B N 1
ATOM 7077 C CA . VAL B 1 287 ? -35.334 17.927 -5.926 1.00 31.92 278 VAL B CA 1
ATOM 7078 C C . VAL B 1 287 ? -35.486 16.495 -6.413 1.00 34.37 278 VAL B C 1
ATOM 7079 O O . VAL B 1 287 ? -36.373 16.174 -7.205 1.00 30.70 278 VAL B O 1
ATOM 7083 N N . SER B 1 288 ? -34.604 15.627 -5.922 1.00 29.44 279 SER B N 1
ATOM 7084 C CA . SER B 1 288 ? -34.684 14.220 -6.276 1.00 29.75 279 SER B CA 1
ATOM 7085 C C . SER B 1 288 ? -34.102 13.387 -5.142 1.00 28.84 279 SER B C 1
ATOM 7086 O O . SER B 1 288 ? -33.443 13.900 -4.235 1.00 25.51 279 SER B O 1
ATOM 7089 N N . ASP B 1 289 ? -34.373 12.088 -5.190 1.00 32.18 280 ASP B N 1
ATOM 7090 C CA . ASP B 1 289 ? -33.864 11.177 -4.177 1.00 28.72 280 ASP B CA 1
ATOM 7091 C C . ASP B 1 289 ? -33.709 9.792 -4.801 1.00 31.53 280 ASP B C 1
ATOM 7092 O O . ASP B 1 289 ? -34.118 9.540 -5.941 1.00 30.47 280 ASP B O 1
ATOM 7097 N N . ARG B 1 290 ? -33.098 8.894 -4.042 1.00 29.49 281 ARG B N 1
ATOM 7098 C CA . ARG B 1 290 ? -32.935 7.504 -4.451 1.00 27.80 281 ARG B CA 1
ATOM 7099 C C . ARG B 1 290 ? -33.375 6.671 -3.258 1.00 30.05 281 ARG B C 1
ATOM 7100 O O . ARG B 1 290 ? -32.704 6.667 -2.218 1.00 30.75 281 ARG B O 1
ATOM 7108 N N . VAL B 1 291 ? -34.535 6.020 -3.369 1.00 31.04 282 VAL B N 1
ATOM 7109 C CA . VAL B 1 291 ? -35.217 5.505 -2.187 1.00 28.06 282 VAL B CA 1
ATOM 7110 C C . VAL B 1 291 ? -35.642 4.052 -2.390 1.00 31.30 282 VAL B C 1
ATOM 7111 O O . VAL B 1 291 ? -35.977 3.623 -3.496 1.00 33.99 282 VAL B O 1
ATOM 7115 N N . GLY B 1 292 ? -35.617 3.288 -1.305 1.00 29.04 283 GLY B N 1
ATOM 7116 C CA . GLY B 1 292 ? -36.149 1.947 -1.314 1.00 30.35 283 GLY B CA 1
ATOM 7117 C C . GLY B 1 292 ? -37.475 1.935 -0.589 1.00 32.68 283 GLY B C 1
ATOM 7118 O O . GLY B 1 292 ? -37.761 2.822 0.210 1.00 29.23 283 GLY B O 1
ATOM 7119 N N . PHE B 1 293 ? -38.291 0.923 -0.875 1.00 29.73 284 PHE B N 1
ATOM 7120 C CA . PHE B 1 293 ? -39.592 0.777 -0.231 1.00 30.48 284 PHE B CA 1
ATOM 7121 C C . PHE B 1 293 ? -39.625 -0.512 0.571 1.00 31.25 284 PHE B C 1
ATOM 7122 O O . PHE B 1 293 ? -39.356 -1.589 0.033 1.00 30.91 284 PHE B O 1
ATOM 7130 N N . ARG B 1 294 ? -39.961 -0.399 1.850 1.00 29.96 285 ARG B N 1
ATOM 7131 C CA . ARG B 1 294 ? -40.009 -1.563 2.717 1.00 28.68 285 ARG B CA 1
ATOM 7132 C C . ARG B 1 294 ? -40.904 -1.224 3.887 1.00 32.12 285 ARG B C 1
ATOM 7133 O O . ARG B 1 294 ? -41.123 -0.053 4.205 1.00 31.74 285 ARG B O 1
ATOM 7141 N N . GLU B 1 295 ? -41.419 -2.263 4.527 1.00 29.66 286 GLU B N 1
ATOM 7142 C CA . GLU B 1 295 ? -42.249 -2.106 5.705 1.00 30.11 286 GLU B CA 1
ATOM 7143 C C . GLU B 1 295 ? -41.527 -2.731 6.883 1.00 33.00 286 GLU B C 1
ATOM 7144 O O . GLU B 1 295 ? -41.052 -3.865 6.789 1.00 32.56 286 GLU B O 1
ATOM 7150 N N . ILE B 1 296 ? -41.424 -1.993 7.981 1.00 32.51 287 ILE B N 1
ATOM 7151 C CA . ILE B 1 296 ? -40.905 -2.540 9.228 1.00 31.76 287 ILE B CA 1
ATOM 7152 C C . ILE B 1 296 ? -42.012 -2.392 10.256 1.00 32.26 287 ILE B C 1
ATOM 7153 O O . ILE B 1 296 ? -42.560 -1.298 10.430 1.00 29.97 287 ILE B O 1
ATOM 7158 N N . ARG B 1 297 ? -42.398 -3.509 10.871 1.00 32.94 288 ARG B N 1
ATOM 7159 C CA . ARG B 1 297 ? -43.418 -3.543 11.911 1.00 32.96 288 ARG B CA 1
ATOM 7160 C C . ARG B 1 297 ? -42.981 -4.532 12.977 1.00 33.18 288 ARG B C 1
ATOM 7161 O O . ARG B 1 297 ? -42.105 -5.368 12.755 1.00 33.36 288 ARG B O 1
ATOM 7169 N N . VAL B 1 298 ? -43.640 -4.448 14.125 1.00 32.36 289 VAL B N 1
ATOM 7170 C CA . VAL B 1 298 ? -43.536 -5.423 15.199 1.00 36.60 289 VAL B CA 1
ATOM 7171 C C . VAL B 1 298 ? -44.912 -6.045 15.416 1.00 38.42 289 VAL B C 1
ATOM 7172 O O . VAL B 1 298 ? -45.932 -5.352 15.353 1.00 38.15 289 VAL B O 1
ATOM 7176 N N . ASN B 1 299 ? -44.940 -7.354 15.656 1.00 40.01 290 ASN B N 1
ATOM 7177 C CA . ASN B 1 299 ? -46.179 -8.098 15.904 1.00 40.18 290 ASN B CA 1
ATOM 7178 C C . ASN B 1 299 ? -45.893 -9.048 17.064 1.00 38.05 290 ASN B C 1
ATOM 7179 O O . ASN B 1 299 ? -45.210 -10.061 16.890 1.00 37.25 290 ASN B O 1
ATOM 7184 N N . GLY B 1 300 ? -46.406 -8.717 18.239 1.00 37.71 291 GLY B N 1
ATOM 7185 C CA . GLY B 1 300 ? -46.055 -9.485 19.420 1.00 38.24 291 GLY B CA 1
ATOM 7186 C C . GLY B 1 300 ? -44.557 -9.392 19.655 1.00 43.53 291 GLY B C 1
ATOM 7187 O O . GLY B 1 300 ? -43.997 -8.292 19.802 1.00 36.86 291 GLY B O 1
ATOM 7188 N N . ARG B 1 301 ? -43.896 -10.557 19.664 1.00 37.47 292 ARG B N 1
ATOM 7189 C CA . ARG B 1 301 ? -42.448 -10.667 19.800 1.00 36.90 292 ARG B CA 1
ATOM 7190 C C . ARG B 1 301 ? -41.709 -10.706 18.467 1.00 35.74 292 ARG B C 1
ATOM 7191 O O . ARG B 1 301 ? -40.479 -10.811 18.472 1.00 38.12 292 ARG B O 1
ATOM 7199 N N . ASP B 1 302 ? -42.408 -10.641 17.332 1.00 32.26 293 ASP B N 1
ATOM 7200 C CA . ASP B 1 302 ? -41.763 -10.703 16.026 1.00 36.04 293 ASP B CA 1
ATOM 7201 C C . ASP B 1 302 ? -41.420 -9.314 15.498 1.00 39.22 293 ASP B C 1
ATOM 7202 O O . ASP B 1 302 ? -42.234 -8.387 15.571 1.00 35.83 293 ASP B O 1
ATOM 7207 N N . ILE B 1 303 ? -40.221 -9.197 14.931 1.00 34.40 294 ILE B N 1
ATOM 7208 C CA . ILE B 1 303 ? -39.841 -8.066 14.088 1.00 36.70 294 ILE B CA 1
ATOM 7209 C C . ILE B 1 303 ? -40.123 -8.462 12.643 1.00 34.41 294 ILE B C 1
ATOM 7210 O O . ILE B 1 303 ? -39.545 -9.431 12.146 1.00 34.65 294 ILE B O 1
ATOM 7215 N N . LEU B 1 304 ? -41.004 -7.720 11.962 1.00 32.30 295 LEU B N 1
ATOM 7216 C CA . LEU B 1 304 ? -41.433 -8.065 10.609 1.00 33.98 295 LEU B CA 1
ATOM 7217 C C . LEU B 1 304 ? -40.847 -7.082 9.604 1.00 33.64 295 LEU B C 1
ATOM 7218 O O . LEU B 1 304 ? -41.092 -5.876 9.690 1.00 36.42 295 LEU B O 1
ATOM 7223 N N . LEU B 1 305 ? -40.092 -7.601 8.647 1.00 33.43 296 LEU B N 1
ATOM 7224 C CA . LEU B 1 305 ? -39.621 -6.827 7.513 1.00 33.52 296 LEU B CA 1
ATOM 7225 C C . LEU B 1 305 ? -40.367 -7.335 6.294 1.00 34.51 296 LEU B C 1
ATOM 7226 O O . LEU B 1 305 ? -40.238 -8.510 5.932 1.00 36.84 296 LEU B O 1
ATOM 7231 N N . ASN B 1 306 ? -41.152 -6.460 5.675 1.00 34.16 297 ASN B N 1
ATOM 7232 C CA . ASN B 1 306 ? -41.922 -6.815 4.488 1.00 31.87 297 ASN B CA 1
ATOM 7233 C C . ASN B 1 306 ? -42.801 -8.033 4.762 1.00 34.16 297 ASN B C 1
ATOM 7234 O O . ASN B 1 306 ? -42.914 -8.933 3.934 1.00 35.84 297 ASN B O 1
ATOM 7239 N N . GLY B 1 307 ? -43.413 -8.059 5.949 1.00 33.76 298 GLY B N 1
ATOM 7240 C CA . GLY B 1 307 ? -44.344 -9.097 6.320 1.00 33.82 298 GLY B CA 1
ATOM 7241 C C . GLY B 1 307 ? -43.735 -10.341 6.927 1.00 40.40 298 GLY B C 1
ATOM 7242 O O . GLY B 1 307 ? -44.483 -11.187 7.423 1.00 38.73 298 GLY B O 1
ATOM 7243 N N . GLU B 1 308 ? -42.403 -10.481 6.917 1.00 41.98 299 GLU B N 1
ATOM 7244 C CA . GLU B 1 308 ? -41.735 -11.724 7.310 1.00 38.93 299 GLU B CA 1
ATOM 7245 C C . GLU B 1 308 ? -40.903 -11.529 8.567 1.00 39.27 299 GLU B C 1
ATOM 7246 O O . GLU B 1 308 ? -40.146 -10.554 8.650 1.00 36.39 299 GLU B O 1
ATOM 7252 N N . PRO B 1 309 ? -40.979 -12.438 9.541 1.00 40.21 300 PRO B N 1
ATOM 7253 C CA . PRO B 1 309 ? -40.165 -12.282 10.753 1.00 36.89 300 PRO B CA 1
ATOM 7254 C C . PRO B 1 309 ? -38.684 -12.390 10.425 1.00 37.67 300 PRO B C 1
ATOM 7255 O O . PRO B 1 309 ? -38.281 -13.169 9.563 1.00 35.03 300 PRO B O 1
ATOM 7259 N N . VAL B 1 310 ? -37.863 -11.603 11.129 1.00 34.83 301 VAL B N 1
ATOM 7260 C CA . VAL B 1 310 ? -36.425 -11.587 10.881 1.00 33.22 301 VAL B CA 1
ATOM 7261 C C . VAL B 1 310 ? -35.668 -11.709 12.196 1.00 32.10 301 VAL B C 1
ATOM 7262 O O . VAL B 1 310 ? -36.161 -11.332 13.267 1.00 35.31 301 VAL B O 1
ATOM 7266 N N . PHE B 1 311 ? -34.467 -12.270 12.109 1.00 30.63 302 PHE B N 1
ATOM 7267 C CA . PHE B 1 311 ? -33.474 -12.178 13.166 1.00 30.78 302 PHE B CA 1
ATOM 7268 C C . PHE B 1 311 ? -32.390 -11.207 12.714 1.00 29.70 302 PHE B C 1
ATOM 7269 O O . PHE B 1 311 ? -31.820 -11.364 11.630 1.00 29.66 302 PHE B O 1
ATOM 7277 N N . LEU B 1 312 ? -32.123 -10.200 13.531 1.00 30.66 303 LEU B N 1
ATOM 7278 C CA . LEU B 1 312 ? -31.160 -9.160 13.173 1.00 31.65 303 LEU B CA 1
ATOM 7279 C C . LEU B 1 312 ? -29.775 -9.612 13.623 1.00 29.75 303 LEU B C 1
ATOM 7280 O O . LEU B 1 312 ? -29.442 -9.555 14.811 1.00 30.39 303 LEU B O 1
ATOM 7285 N N . ARG B 1 313 ? -28.974 -10.077 12.669 1.00 29.95 304 ARG B N 1
ATOM 7286 C CA . ARG B 1 313 ? -27.576 -10.432 12.909 1.00 29.77 304 ARG B CA 1
ATOM 7287 C C . ARG B 1 313 ? -26.757 -9.157 12.802 1.00 29.72 304 ARG B C 1
ATOM 7288 O O . ARG B 1 313 ? -26.424 -8.720 11.701 1.00 29.65 304 ARG B O 1
ATOM 7296 N N . GLY B 1 314 ? -26.437 -8.534 13.938 1.00 29.46 305 GLY B N 1
ATOM 7297 C CA . GLY B 1 314 ? -25.891 -7.198 13.943 1.00 26.06 305 GLY B CA 1
ATOM 7298 C C . GLY B 1 314 ? -24.510 -7.093 14.566 1.00 28.43 305 GLY B C 1
ATOM 7299 O O . GLY B 1 314 ? -23.947 -8.068 15.090 1.00 26.15 305 GLY B O 1
ATOM 7300 N N . ILE B 1 315 ? -23.957 -5.878 14.469 1.00 25.28 306 ILE B N 1
ATOM 7301 C CA . ILE B 1 315 ? -22.751 -5.468 15.188 1.00 26.99 306 ILE B CA 1
ATOM 7302 C C . ILE B 1 315 ? -22.893 -3.974 15.488 1.00 25.72 306 ILE B C 1
ATOM 7303 O O . ILE B 1 315 ? -23.528 -3.235 14.735 1.00 28.84 306 ILE B O 1
ATOM 7308 N N . SER B 1 316 ? -22.347 -3.534 16.614 1.00 25.76 307 SER B N 1
ATOM 7309 C CA . SER B 1 316 ? -22.316 -2.102 16.883 1.00 26.31 307 SER B CA 1
ATOM 7310 C C . SER B 1 316 ? -21.095 -1.466 16.210 1.00 28.31 307 SER B C 1
ATOM 7311 O O . SER B 1 316 ? -20.124 -2.144 15.863 1.00 26.14 307 SER B O 1
ATOM 7314 N N . CYS B 1 317 ? -21.146 -0.144 16.027 1.00 25.55 308 CYS B N 1
ATOM 7315 C CA . CYS B 1 317 ? -20.054 0.531 15.335 1.00 24.63 308 CYS B CA 1
ATOM 7316 C C . CYS B 1 317 ? -20.057 2.011 15.699 1.00 29.89 308 CYS B C 1
ATOM 7317 O O . CYS B 1 317 ? -21.113 2.660 15.646 1.00 29.16 308 CYS B O 1
ATOM 7320 N N . HIS B 1 318 ? -18.894 2.527 16.111 1.00 26.52 309 HIS B N 1
ATOM 7321 C CA . HIS B 1 318 ? -18.698 3.955 16.328 1.00 25.82 309 HIS B CA 1
ATOM 7322 C C . HIS B 1 318 ? -18.204 4.610 15.047 1.00 28.03 309 HIS B C 1
ATOM 7323 O O . HIS B 1 318 ? -17.707 3.949 14.128 1.00 29.42 309 HIS B O 1
ATOM 7330 N N . GLU B 1 319 ? -18.309 5.936 15.013 1.00 26.24 310 GLU B N 1
ATOM 7331 C CA . GLU B 1 319 ? -17.717 6.737 13.938 1.00 26.15 310 GLU B CA 1
ATOM 7332 C C . GLU B 1 319 ? -16.304 7.129 14.377 1.00 26.60 310 GLU B C 1
ATOM 7333 O O . GLU B 1 319 ? -16.074 8.207 14.927 1.00 27.41 310 GLU B O 1
ATOM 7339 N N A ASP B 1 320 ? -15.348 6.225 14.159 0.50 25.73 311 ASP B N 1
ATOM 7340 N N B ASP B 1 320 ? -15.339 6.233 14.128 0.50 25.73 311 ASP B N 1
ATOM 7341 C CA A ASP B 1 320 ? -13.971 6.493 14.558 0.50 26.93 311 ASP B CA 1
ATOM 7342 C CA B ASP B 1 320 ? -13.963 6.409 14.587 0.50 26.92 311 ASP B CA 1
ATOM 7343 C C A ASP B 1 320 ? -13.010 6.073 13.455 0.50 26.21 311 ASP B C 1
ATOM 7344 C C B ASP B 1 320 ? -12.983 6.022 13.483 0.50 26.18 311 ASP B C 1
ATOM 7345 O O A ASP B 1 320 ? -13.300 5.183 12.651 0.50 25.77 311 ASP B O 1
ATOM 7346 O O B ASP B 1 320 ? -13.235 5.103 12.699 0.50 25.76 311 ASP B O 1
ATOM 7355 N N . SER B 1 321 ? -11.852 6.729 13.439 1.00 24.65 312 SER B N 1
ATOM 7356 C CA . SER B 1 321 ? -10.824 6.506 12.431 1.00 23.62 312 SER B CA 1
ATOM 7357 C C . SER B 1 321 ? -9.496 6.919 13.040 1.00 26.17 312 SER B C 1
ATOM 7358 O O . SER B 1 321 ? -9.410 8.001 13.625 1.00 26.71 312 SER B O 1
ATOM 7361 N N . VAL B 1 322 ? -8.466 6.081 12.886 1.00 27.05 313 VAL B N 1
ATOM 7362 C CA . VAL B 1 322 ? -7.141 6.429 13.401 1.00 25.80 313 VAL B CA 1
ATOM 7363 C C . VAL B 1 322 ? -6.675 7.748 12.806 1.00 25.68 313 VAL B C 1
ATOM 7364 O O . VAL B 1 322 ? -6.243 8.649 13.525 1.00 26.60 313 VAL B O 1
ATOM 7368 N N . GLU B 1 323 ? -6.764 7.881 11.480 1.00 27.34 314 GLU B N 1
ATOM 7369 C CA . GLU B 1 323 ? -6.255 9.069 10.798 1.00 29.77 314 GLU B CA 1
ATOM 7370 C C . GLU B 1 323 ? -7.234 10.236 10.808 1.00 27.97 314 GLU B C 1
ATOM 7371 O O . GLU B 1 323 ? -6.800 11.390 10.849 1.00 27.72 314 GLU B O 1
ATOM 7377 N N . ASN B 1 324 ? -8.541 9.975 10.729 1.00 26.91 315 ASN B N 1
ATOM 7378 C CA . ASN B 1 324 ? -9.516 11.037 10.489 1.00 26.73 315 ASN B CA 1
ATOM 7379 C C . ASN B 1 324 ? -10.402 11.358 11.688 1.00 29.20 315 ASN B C 1
ATOM 7380 O O . ASN B 1 324 ? -11.219 12.288 11.607 1.00 27.30 315 ASN B O 1
ATOM 7385 N N . GLY B 1 325 ? -10.252 10.643 12.798 1.00 24.72 316 GLY B N 1
ATOM 7386 C CA . GLY B 1 325 ? -11.062 10.914 13.978 1.00 26.51 316 GLY B CA 1
ATOM 7387 C C . GLY B 1 325 ? -12.521 10.590 13.712 1.00 28.19 316 GLY B C 1
ATOM 7388 O O . GLY B 1 325 ? -12.862 9.474 13.316 1.00 27.40 316 GLY B O 1
ATOM 7389 N N . LYS B 1 326 ? -13.410 11.573 13.911 1.00 26.18 317 LYS B N 1
ATOM 7390 C CA . LYS B 1 326 ? -14.829 11.388 13.611 1.00 25.85 317 LYS B CA 1
ATOM 7391 C C . LYS B 1 326 ? -15.163 11.688 12.157 1.00 27.27 317 LYS B C 1
ATOM 7392 O O . LYS B 1 326 ? -16.277 11.389 11.723 1.00 27.42 317 LYS B O 1
ATOM 7398 N N . GLY B 1 327 ? -14.240 12.298 11.410 1.00 24.09 318 GLY B N 1
ATOM 7399 C CA . GLY B 1 327 ? -14.487 12.664 10.029 1.00 26.75 318 GLY B CA 1
ATOM 7400 C C . GLY B 1 327 ? -14.134 11.569 9.045 1.00 27.35 318 GLY B C 1
ATOM 7401 O O . GLY B 1 327 ? -13.263 11.746 8.188 1.00 28.60 318 GLY B O 1
ATOM 7402 N N . LEU B 1 328 ? -14.826 10.438 9.148 1.00 25.93 319 LEU B N 1
ATOM 7403 C CA . LEU B 1 328 ? -14.568 9.305 8.271 1.00 27.47 319 LEU B CA 1
ATOM 7404 C C . LEU B 1 328 ? -14.767 9.679 6.813 1.00 29.04 319 LEU B C 1
ATOM 7405 O O . LEU B 1 328 ? -15.621 10.499 6.473 1.00 27.74 319 LEU B O 1
ATOM 7410 N N . THR B 1 329 ? -13.984 9.043 5.947 1.00 27.52 320 THR B N 1
ATOM 7411 C CA . THR B 1 329 ? -14.147 9.175 4.507 1.00 28.85 320 THR B CA 1
ATOM 7412 C C . THR B 1 329 ? -15.195 8.196 4.002 1.00 28.67 320 THR B C 1
ATOM 7413 O O . THR B 1 329 ? -15.591 7.251 4.690 1.00 26.30 320 THR B O 1
ATOM 7417 N N . ARG B 1 330 ? -15.593 8.395 2.747 1.00 26.92 321 ARG B N 1
ATOM 7418 C CA . ARG B 1 330 ? -16.490 7.453 2.085 1.00 29.61 321 ARG B CA 1
ATOM 7419 C C . ARG B 1 330 ? -15.890 6.051 2.056 1.00 29.10 321 ARG B C 1
ATOM 7420 O O . ARG B 1 330 ? -16.588 5.049 2.263 1.00 26.82 321 ARG B O 1
ATOM 7428 N N . GLU B 1 331 ? -14.587 5.963 1.800 1.00 28.75 322 GLU B N 1
ATOM 7429 C CA . GLU B 1 331 ? -13.915 4.673 1.772 1.00 32.93 322 GLU B CA 1
ATOM 7430 C C . GLU B 1 331 ? -13.995 3.975 3.129 1.00 29.78 322 GLU B C 1
ATOM 7431 O O . GLU B 1 331 ? -14.159 2.753 3.195 1.00 29.06 322 GLU B O 1
ATOM 7437 N N . GLU B 1 332 ? -13.893 4.738 4.228 1.00 26.98 323 GLU B N 1
ATOM 7438 C CA . GLU B 1 332 ? -13.942 4.119 5.550 1.00 27.18 323 GLU B CA 1
ATOM 7439 C C . GLU B 1 332 ? -15.348 3.630 5.878 1.00 28.17 323 GLU B C 1
ATOM 7440 O O . GLU B 1 332 ? -15.517 2.568 6.493 1.00 25.90 323 GLU B O 1
ATOM 7446 N N . ARG B 1 333 ? -16.370 4.367 5.436 1.00 25.69 324 ARG B N 1
ATOM 7447 C CA . ARG B 1 333 ? -17.747 3.906 5.589 1.00 28.88 324 ARG B CA 1
ATOM 7448 C C . ARG B 1 333 ? -18.014 2.656 4.759 1.00 27.38 324 ARG B C 1
ATOM 7449 O O . ARG B 1 333 ? -18.669 1.721 5.231 1.00 24.44 324 ARG B O 1
ATOM 7457 N N . ILE B 1 334 ? -17.541 2.631 3.511 1.00 27.82 325 ILE B N 1
ATOM 7458 C CA . ILE B 1 334 ? -17.695 1.430 2.697 1.00 29.41 325 ILE B CA 1
ATOM 7459 C C . ILE B 1 334 ? -16.997 0.246 3.359 1.00 29.22 325 ILE B C 1
ATOM 7460 O O . ILE B 1 334 ? -17.566 -0.850 3.451 1.00 29.41 325 ILE B O 1
ATOM 7465 N N . GLU B 1 335 ? -15.773 0.457 3.871 1.00 29.61 326 GLU B N 1
ATOM 7466 C CA . GLU B 1 335 ? -15.052 -0.614 4.570 1.00 25.67 326 GLU B CA 1
ATOM 7467 C C . GLU B 1 335 ? -15.860 -1.177 5.735 1.00 27.74 326 GLU B C 1
ATOM 7468 O O . GLU B 1 335 ? -15.935 -2.398 5.925 1.00 29.73 326 GLU B O 1
ATOM 7474 N N . ASN B 1 336 ? -16.472 -0.305 6.536 1.00 27.02 327 ASN B N 1
ATOM 7475 C CA . ASN B 1 336 ? -17.200 -0.785 7.708 1.00 28.88 327 ASN B CA 1
ATOM 7476 C C . ASN B 1 336 ? -18.370 -1.668 7.308 1.00 27.86 327 ASN B C 1
ATOM 7477 O O . ASN B 1 336 ? -18.645 -2.685 7.959 1.00 30.00 327 ASN B O 1
ATOM 7482 N N . ILE B 1 337 ? -19.082 -1.283 6.252 1.00 29.25 328 ILE B N 1
ATOM 7483 C CA . ILE B 1 337 ? -20.213 -2.075 5.781 1.00 28.75 328 ILE B CA 1
ATOM 7484 C C . ILE B 1 337 ? -19.722 -3.402 5.210 1.00 27.48 328 ILE B C 1
ATOM 7485 O O . ILE B 1 337 ? -20.286 -4.462 5.493 1.00 30.49 328 ILE B O 1
ATOM 7490 N N A ARG B 1 338 ? -18.656 -3.358 4.405 0.50 28.22 329 ARG B N 1
ATOM 7491 N N B ARG B 1 338 ? -18.662 -3.366 4.402 0.50 28.18 329 ARG B N 1
ATOM 7492 C CA A ARG B 1 338 ? -18.112 -4.580 3.815 0.50 30.72 329 ARG B CA 1
ATOM 7493 C CA B ARG B 1 338 ? -18.137 -4.603 3.831 0.50 30.72 329 ARG B CA 1
ATOM 7494 C C A ARG B 1 338 ? -17.638 -5.559 4.883 0.50 30.43 329 ARG B C 1
ATOM 7495 C C B ARG B 1 338 ? -17.682 -5.566 4.918 0.50 30.41 329 ARG B C 1
ATOM 7496 O O A ARG B 1 338 ? -17.877 -6.766 4.773 0.50 31.84 329 ARG B O 1
ATOM 7497 O O B ARG B 1 338 ? -17.993 -6.760 4.871 0.50 31.82 329 ARG B O 1
ATOM 7512 N N . ILE B 1 339 ? -16.948 -5.065 5.913 1.00 27.24 330 ILE B N 1
ATOM 7513 C CA . ILE B 1 339 ? -16.467 -5.947 6.976 1.00 27.41 330 ILE B CA 1
ATOM 7514 C C . ILE B 1 339 ? -17.640 -6.508 7.770 1.00 29.89 330 ILE B C 1
ATOM 7515 O O . ILE B 1 339 ? -17.662 -7.697 8.109 1.00 29.55 330 ILE B O 1
ATOM 7520 N N . ALA B 1 340 ? -18.651 -5.674 8.051 1.00 28.51 331 ALA B N 1
ATOM 7521 C CA . ALA B 1 340 ? -19.843 -6.169 8.737 1.00 27.68 331 ALA B CA 1
ATOM 7522 C C . ALA B 1 340 ? -20.543 -7.261 7.929 1.00 31.50 331 ALA B C 1
ATOM 7523 O O . ALA B 1 340 ? -21.008 -8.258 8.496 1.00 29.33 331 ALA B O 1
ATOM 7525 N N . LYS B 1 341 ? -20.617 -7.108 6.602 1.00 29.57 332 LYS B N 1
ATOM 7526 C CA . LYS B 1 341 ? -21.233 -8.167 5.802 1.00 32.09 332 LYS B CA 1
ATOM 7527 C C . LYS B 1 341 ? -20.335 -9.399 5.700 1.00 33.56 332 LYS B C 1
ATOM 7528 O O . LYS B 1 341 ? -20.838 -10.527 5.661 1.00 31.51 332 LYS B O 1
ATOM 7534 N N . GLU B 1 342 ? -19.015 -9.213 5.678 1.00 30.41 333 GLU B N 1
ATOM 7535 C CA . GLU B 1 342 ? -18.109 -10.355 5.750 1.00 31.19 333 GLU B CA 1
ATOM 7536 C C . GLU B 1 342 ? -18.308 -11.123 7.054 1.00 32.41 333 GLU B C 1
ATOM 7537 O O . GLU B 1 342 ? -18.221 -12.356 7.087 1.00 29.10 333 GLU B O 1
ATOM 7543 N N . LEU B 1 343 ? -18.553 -10.399 8.145 1.00 28.92 334 LEU B N 1
ATOM 7544 C CA . LEU B 1 343 ? -18.859 -10.966 9.448 1.00 29.06 334 LEU B CA 1
ATOM 7545 C C . LEU B 1 343 ? -20.199 -11.695 9.460 1.00 30.87 334 LEU B C 1
ATOM 7546 O O . LEU B 1 343 ? -20.456 -12.471 10.389 1.00 29.88 334 LEU B O 1
ATOM 7551 N N . GLY B 1 344 ? -21.040 -11.482 8.449 1.00 30.75 335 GLY B N 1
ATOM 7552 C CA . GLY B 1 344 ? -22.341 -12.119 8.359 1.00 31.11 335 GLY B CA 1
ATOM 7553 C C . GLY B 1 344 ? -23.512 -11.259 8.791 1.00 33.21 335 GLY B C 1
ATOM 7554 O O . GLY B 1 344 ? -24.624 -11.779 8.908 1.00 30.65 335 GLY B O 1
ATOM 7555 N N . CYS B 1 345 ? -23.302 -9.966 9.040 1.00 28.51 336 CYS B N 1
ATOM 7556 C CA . CYS B 1 345 ? -24.381 -9.124 9.546 1.00 28.21 336 CYS B CA 1
ATOM 7557 C C . CYS B 1 345 ? -25.390 -8.765 8.462 1.00 29.46 336 CYS B C 1
ATOM 7558 O O . CYS B 1 345 ? -25.042 -8.555 7.296 1.00 30.26 336 CYS B O 1
ATOM 7561 N N . ASN B 1 346 ? -26.647 -8.636 8.875 1.00 27.80 337 ASN B N 1
ATOM 7562 C CA . ASN B 1 346 ? -27.646 -7.946 8.070 1.00 30.63 337 ASN B CA 1
ATOM 7563 C C . ASN B 1 346 ? -28.081 -6.624 8.711 1.00 30.07 337 ASN B C 1
ATOM 7564 O O . ASN B 1 346 ? -28.956 -5.940 8.166 1.00 29.66 337 ASN B O 1
ATOM 7569 N N . PHE B 1 347 ? -27.449 -6.230 9.821 1.00 26.86 338 PHE B N 1
ATOM 7570 C CA . PHE B 1 347 ? -27.909 -5.160 10.698 1.00 26.68 338 PHE B CA 1
ATOM 7571 C C . PHE B 1 347 ? -26.696 -4.508 11.362 1.00 29.96 338 PHE B C 1
ATOM 7572 O O . PHE B 1 347 ? -25.707 -5.185 11.656 1.00 27.60 338 PHE B O 1
ATOM 7580 N N . MET B 1 348 ? -26.757 -3.198 11.580 1.00 26.27 339 MET B N 1
ATOM 7581 C CA . MET B 1 348 ? -25.682 -2.499 12.281 1.00 23.93 339 MET B CA 1
ATOM 7582 C C . MET B 1 348 ? -26.280 -1.451 13.209 1.00 29.26 339 MET B C 1
ATOM 7583 O O . MET B 1 348 ? -27.169 -0.693 12.806 1.00 28.84 339 MET B O 1
ATOM 7588 N N . ARG B 1 349 ? -25.814 -1.430 14.457 1.00 24.15 340 ARG B N 1
ATOM 7589 C CA . ARG B 1 349 ? -26.190 -0.394 15.409 1.00 26.59 340 ARG B CA 1
ATOM 7590 C C . ARG B 1 349 ? -25.165 0.734 15.306 1.00 28.25 340 ARG B C 1
ATOM 7591 O O . ARG B 1 349 ? -23.990 0.545 15.638 1.00 25.60 340 ARG B O 1
ATOM 7599 N N . LEU B 1 350 ? -25.595 1.899 14.830 1.00 26.18 341 LEU B N 1
ATOM 7600 C CA . LEU B 1 350 ? -24.697 3.051 14.695 1.00 27.32 341 LEU B CA 1
ATOM 7601 C C . LEU B 1 350 ? -24.765 3.831 16.005 1.00 31.19 341 LEU B C 1
ATOM 7602 O O . LEU B 1 350 ? -25.741 4.532 16.276 1.00 29.85 341 LEU B O 1
ATOM 7607 N N . ALA B 1 351 ? -23.730 3.710 16.825 1.00 23.82 342 ALA B N 1
ATOM 7608 C CA . ALA B 1 351 ? -23.717 4.293 18.159 1.00 27.70 342 ALA B CA 1
ATOM 7609 C C . ALA B 1 351 ? -22.791 5.502 18.191 1.00 28.24 342 ALA B C 1
ATOM 7610 O O . ALA B 1 351 ? -21.892 5.619 17.348 1.00 28.59 342 ALA B O 1
ATOM 7612 N N . HIS B 1 352 ? -23.012 6.433 19.132 1.00 27.80 343 HIS B N 1
ATOM 7613 C CA . HIS B 1 352 ? -24.213 6.632 19.959 1.00 27.08 343 HIS B CA 1
ATOM 7614 C C . HIS B 1 352 ? -24.889 7.965 19.554 1.00 27.72 343 HIS B C 1
ATOM 7615 O O . HIS B 1 352 ? -25.600 8.596 20.344 1.00 27.05 343 HIS B O 1
ATOM 7622 N N . TYR B 1 353 ? -24.629 8.387 18.326 1.00 27.38 344 TYR B N 1
ATOM 7623 C CA . TYR B 1 353 ? -24.966 9.712 17.821 1.00 25.93 344 TYR B CA 1
ATOM 7624 C C . TYR B 1 353 ? -25.186 9.540 16.331 1.00 25.45 344 TYR B C 1
ATOM 7625 O O . TYR B 1 353 ? -24.845 8.495 15.765 1.00 26.61 344 TYR B O 1
ATOM 7634 N N . PRO B 1 354 ? -25.741 10.547 15.658 1.00 29.13 345 PRO B N 1
ATOM 7635 C CA . PRO B 1 354 ? -25.902 10.431 14.203 1.00 24.97 345 PRO B CA 1
ATOM 7636 C C . PRO B 1 354 ? -24.556 10.396 13.491 1.00 26.31 345 PRO B C 1
ATOM 7637 O O . PRO B 1 354 ? -23.718 11.277 13.674 1.00 26.36 345 PRO B O 1
ATOM 7641 N N . HIS B 1 355 ? -24.347 9.356 12.686 1.00 25.83 346 HIS B N 1
ATOM 7642 C CA . HIS B 1 355 ? -23.196 9.312 11.805 1.00 24.38 346 HIS B CA 1
ATOM 7643 C C . HIS B 1 355 ? -23.447 10.195 10.585 1.00 26.27 346 HIS B C 1
ATOM 7644 O O . HIS B 1 355 ? -24.548 10.705 10.379 1.00 25.71 346 HIS B O 1
ATOM 7651 N N . ASN B 1 356 ? -22.397 10.392 9.784 1.00 24.56 347 ASN B N 1
ATOM 7652 C CA . ASN B 1 356 ? -22.525 11.014 8.464 1.00 28.49 347 ASN B CA 1
ATOM 7653 C C . ASN B 1 356 ? -23.711 10.419 7.710 1.00 29.47 347 ASN B C 1
ATOM 7654 O O . ASN B 1 356 ? -23.909 9.201 7.708 1.00 28.31 347 ASN B O 1
ATOM 7659 N N . GLU B 1 357 ? -24.510 11.283 7.067 1.00 28.24 348 GLU B N 1
ATOM 7660 C CA . GLU B 1 357 ? -25.680 10.785 6.341 1.00 26.46 348 GLU B CA 1
ATOM 7661 C C . GLU B 1 357 ? -25.306 9.844 5.197 1.00 29.56 348 GLU B C 1
ATOM 7662 O O . GLU B 1 357 ? -26.160 9.089 4.724 1.00 29.28 348 GLU B O 1
ATOM 7668 N N . GLU B 1 358 ? -24.066 9.888 4.715 1.00 28.42 349 GLU B N 1
ATOM 7669 C CA . GLU B 1 358 ? -23.665 8.944 3.677 1.00 29.46 349 GLU B CA 1
ATOM 7670 C C . GLU B 1 358 ? -23.657 7.496 4.176 1.00 27.28 349 GLU B C 1
ATOM 7671 O O . GLU B 1 358 ? -23.765 6.567 3.364 1.00 28.33 349 GLU B O 1
ATOM 7677 N N . MET B 1 359 ? -23.550 7.280 5.490 1.00 25.92 350 MET B N 1
ATOM 7678 C CA . MET B 1 359 ? -23.591 5.916 6.011 1.00 26.67 350 MET B CA 1
ATOM 7679 C C . MET B 1 359 ? -24.904 5.231 5.632 1.00 29.99 350 MET B C 1
ATOM 7680 O O . MET B 1 359 ? -24.901 4.139 5.048 1.00 26.03 350 MET B O 1
ATOM 7685 N N . ALA B 1 360 ? -26.039 5.877 5.913 1.00 25.30 351 ALA B N 1
ATOM 7686 C CA . ALA B 1 360 ? -27.322 5.270 5.558 1.00 25.51 351 ALA B CA 1
ATOM 7687 C C . ALA B 1 360 ? -27.552 5.237 4.049 1.00 27.38 351 ALA B C 1
ATOM 7688 O O . ALA B 1 360 ? -28.271 4.358 3.553 1.00 29.28 351 ALA B O 1
ATOM 7690 N N . LYS B 1 361 ? -26.975 6.178 3.300 1.00 27.23 352 LYS B N 1
ATOM 7691 C CA . LYS B 1 361 ? -27.092 6.100 1.850 1.00 26.59 352 LYS B CA 1
ATOM 7692 C C . LYS B 1 361 ? -26.316 4.906 1.307 1.00 32.06 352 LYS B C 1
ATOM 7693 O O . LYS B 1 361 ? -26.792 4.210 0.399 1.00 27.86 352 LYS B O 1
ATOM 7699 N N . LEU B 1 362 ? -25.113 4.664 1.845 1.00 26.57 353 LEU B N 1
ATOM 7700 C CA . LEU B 1 362 ? -24.354 3.477 1.462 1.00 27.54 353 LEU B CA 1
ATOM 7701 C C . LEU B 1 362 ? -25.055 2.205 1.919 1.00 27.71 353 LEU B C 1
ATOM 7702 O O . LEU B 1 362 ? -25.033 1.194 1.216 1.00 29.63 353 LEU B O 1
ATOM 7707 N N . ALA B 1 363 ? -25.679 2.229 3.098 1.00 26.94 354 ALA B N 1
ATOM 7708 C CA . ALA B 1 363 ? -26.411 1.048 3.538 1.00 28.02 354 ALA B CA 1
ATOM 7709 C C . ALA B 1 363 ? -27.622 0.790 2.645 1.00 30.73 354 ALA B C 1
ATOM 7710 O O . ALA B 1 363 ? -27.972 -0.370 2.391 1.00 27.71 354 ALA B O 1
ATOM 7712 N N . ASP B 1 364 ? -28.279 1.857 2.170 1.00 26.81 355 ASP B N 1
ATOM 7713 C CA . ASP B 1 364 ? -29.350 1.705 1.181 1.00 28.64 355 ASP B CA 1
ATOM 7714 C C . ASP B 1 364 ? -28.859 0.938 -0.031 1.00 29.87 355 ASP B C 1
ATOM 7715 O O . ASP B 1 364 ? -29.564 0.073 -0.574 1.00 31.35 355 ASP B O 1
ATOM 7720 N N . GLU B 1 365 ? -27.666 1.295 -0.503 1.00 27.05 356 GLU B N 1
ATOM 7721 C CA . GLU B 1 365 ? -27.134 0.807 -1.770 1.00 32.80 356 GLU B CA 1
ATOM 7722 C C . GLU B 1 365 ? -26.522 -0.586 -1.636 1.00 32.50 356 GLU B C 1
ATOM 7723 O O . GLU B 1 365 ? -26.782 -1.466 -2.461 1.00 31.87 356 GLU B O 1
ATOM 7729 N N . LEU B 1 366 ? -25.699 -0.800 -0.610 1.00 30.06 357 LEU B N 1
ATOM 7730 C CA . LEU B 1 366 ? -25.006 -2.077 -0.434 1.00 32.90 357 LEU B CA 1
ATOM 7731 C C . LEU B 1 366 ? -25.831 -3.116 0.316 1.00 31.53 357 LEU B C 1
ATOM 7732 O O . LEU B 1 366 ? -25.526 -4.307 0.217 1.00 35.67 357 LEU B O 1
ATOM 7737 N N . GLY B 1 367 ? -26.845 -2.703 1.079 1.00 30.76 358 GLY B N 1
ATOM 7738 C CA . GLY B 1 367 ? -27.746 -3.643 1.721 1.00 26.83 358 GLY B CA 1
ATOM 7739 C C . GLY B 1 367 ? -27.416 -3.960 3.169 1.00 31.85 358 GLY B C 1
ATOM 7740 O O . GLY B 1 367 ? -26.762 -4.969 3.452 1.00 31.27 358 GLY B O 1
ATOM 7741 N N . LEU B 1 368 ? -27.889 -3.126 4.100 1.00 27.09 359 LEU B N 1
ATOM 7742 C CA . LEU B 1 368 ? -27.618 -3.306 5.525 1.00 29.39 359 LEU B CA 1
ATOM 7743 C C . LEU B 1 368 ? -28.680 -2.537 6.301 1.00 30.79 359 LEU B C 1
ATOM 7744 O O . LEU B 1 368 ? -28.889 -1.351 6.040 1.00 30.17 359 LEU B O 1
ATOM 7749 N N . LEU B 1 369 ? -29.373 -3.215 7.216 1.00 26.48 360 LEU B N 1
ATOM 7750 C CA . LEU B 1 369 ? -30.354 -2.550 8.063 1.00 28.58 360 LEU B CA 1
ATOM 7751 C C . LEU B 1 369 ? -29.643 -1.779 9.169 1.00 27.71 360 LEU B C 1
ATOM 7752 O O . LEU B 1 369 ? -28.584 -2.194 9.644 1.00 26.69 360 LEU B O 1
ATOM 7757 N N . LEU B 1 370 ? -30.239 -0.657 9.595 1.00 25.70 361 LEU B N 1
ATOM 7758 C CA . LEU B 1 370 ? -29.564 0.261 10.507 1.00 27.92 361 LEU B CA 1
ATOM 7759 C C . LEU B 1 370 ? -30.446 0.683 11.665 1.00 30.63 361 LEU B C 1
ATOM 7760 O O . LEU B 1 370 ? -31.656 0.879 11.520 1.00 29.36 361 LEU B O 1
ATOM 7765 N N . TRP B 1 371 ? -29.786 0.885 12.798 1.00 26.32 362 TRP B N 1
ATOM 7766 C CA . TRP B 1 371 ? -30.324 1.540 13.982 1.00 24.87 362 TRP B CA 1
ATOM 7767 C C . TRP B 1 371 ? -29.542 2.838 14.153 1.00 30.62 362 TRP B C 1
ATOM 7768 O O . TRP B 1 371 ? -28.300 2.814 14.157 1.00 26.27 362 TRP B O 1
ATOM 7779 N N . GLU B 1 372 ? -30.256 3.974 14.222 1.00 24.43 363 GLU B N 1
ATOM 7780 C CA . GLU B 1 372 ? -29.631 5.277 14.434 1.00 25.32 363 GLU B CA 1
ATOM 7781 C C . GLU B 1 372 ? -30.111 5.868 15.757 1.00 26.75 363 GLU B C 1
ATOM 7782 O O . GLU B 1 372 ? -31.252 5.641 16.178 1.00 26.55 363 GLU B O 1
ATOM 7788 N N . GLU B 1 373 ? -29.228 6.637 16.408 1.00 24.79 364 GLU B N 1
ATOM 7789 C CA . GLU B 1 373 ? -29.365 6.975 17.822 1.00 26.01 364 GLU B CA 1
ATOM 7790 C C . GLU B 1 373 ? -28.922 8.411 18.078 1.00 26.56 364 GLU B C 1
ATOM 7791 O O . GLU B 1 373 ? -28.090 8.954 17.346 1.00 25.75 364 GLU B O 1
ATOM 7797 N N . ILE B 1 374 ? -29.473 9.018 19.132 1.00 25.38 365 ILE B N 1
ATOM 7798 C CA . ILE B 1 374 ? -29.021 10.322 19.626 1.00 27.24 365 ILE B CA 1
ATOM 7799 C C . ILE B 1 374 ? -28.308 10.131 20.961 1.00 25.36 365 ILE B C 1
ATOM 7800 O O . ILE B 1 374 ? -28.644 9.205 21.716 1.00 26.42 365 ILE B O 1
ATOM 7805 N N . PRO B 1 375 ? -27.331 11.003 21.317 1.00 25.40 366 PRO B N 1
ATOM 7806 C CA . PRO B 1 375 ? -26.475 10.758 22.488 1.00 26.57 366 PRO B CA 1
ATOM 7807 C C . PRO B 1 375 ? -27.096 11.141 23.832 1.00 28.11 366 PRO B C 1
ATOM 7808 O O . PRO B 1 375 ? -26.466 11.797 24.662 1.00 27.25 366 PRO B O 1
ATOM 7812 N N . VAL B 1 376 ? -28.345 10.719 24.052 1.00 28.72 367 VAL B N 1
ATOM 7813 C CA . VAL B 1 376 ? -28.972 10.822 25.372 1.00 27.21 367 VAL B CA 1
ATOM 7814 C C . VAL B 1 376 ? -28.402 9.690 26.225 1.00 28.90 367 VAL B C 1
ATOM 7815 O O . VAL B 1 376 ? -28.996 8.613 26.337 1.00 28.97 367 VAL B O 1
ATOM 7819 N N . TYR B 1 377 ? -27.241 9.934 26.834 1.00 27.14 368 TYR B N 1
ATOM 7820 C CA . TYR B 1 377 ? -26.321 8.888 27.274 1.00 27.50 368 TYR B CA 1
ATOM 7821 C C . TYR B 1 377 ? -25.958 9.111 28.735 1.00 27.79 368 TYR B C 1
ATOM 7822 O O . TYR B 1 377 ? -25.510 10.203 29.098 1.00 26.40 368 TYR B O 1
ATOM 7831 N N . TRP B 1 378 ? -26.160 8.087 29.569 1.00 25.58 369 TRP B N 1
ATOM 7832 C CA . TRP B 1 378 ? -25.817 8.108 31.008 1.00 27.88 369 TRP B CA 1
ATOM 7833 C C . TRP B 1 378 ? -26.548 9.266 31.692 1.00 30.85 369 TRP B C 1
ATOM 7834 O O . TRP B 1 378 ? -27.771 9.396 31.522 1.00 30.22 369 TRP B O 1
ATOM 7845 N N . ALA B 1 379 ? -25.855 10.135 32.429 1.00 28.18 370 ALA B N 1
ATOM 7846 C CA . ALA B 1 379 ? -26.455 11.045 33.413 1.00 32.38 370 ALA B CA 1
ATOM 7847 C C . ALA B 1 379 ? -26.915 12.369 32.806 1.00 28.07 370 ALA B C 1
ATOM 7848 O O . ALA B 1 379 ? -26.551 13.446 33.277 1.00 28.50 370 ALA B O 1
ATOM 7850 N N . ILE B 1 380 ? -27.720 12.294 31.747 1.00 28.46 371 ILE B N 1
ATOM 7851 C CA . ILE B 1 380 ? -28.315 13.489 31.157 1.00 27.40 371 ILE B CA 1
ATOM 7852 C C . ILE B 1 380 ? -29.128 14.253 32.208 1.00 32.42 371 ILE B C 1
ATOM 7853 O O . ILE B 1 380 ? -29.781 13.655 33.077 1.00 28.21 371 ILE B O 1
ATOM 7858 N N . ARG B 1 381 ? -29.099 15.587 32.130 1.00 28.69 372 ARG B N 1
ATOM 7859 C CA . ARG B 1 381 ? -29.836 16.437 33.071 1.00 30.69 372 ARG B CA 1
ATOM 7860 C C . ARG B 1 381 ? -31.319 16.438 32.693 1.00 31.57 372 ARG B C 1
ATOM 7861 O O . ARG B 1 381 ? -31.865 17.399 32.141 1.00 29.08 372 ARG B O 1
ATOM 7869 N N . PHE B 1 382 ? -31.990 15.330 33.033 1.00 31.38 373 PHE B N 1
ATOM 7870 C CA . PHE B 1 382 ? -33.362 15.120 32.587 1.00 30.58 373 PHE B CA 1
ATOM 7871 C C . PHE B 1 382 ? -34.340 16.151 33.134 1.00 33.14 373 PHE B C 1
ATOM 7872 O O . PHE B 1 382 ? -35.418 16.315 32.559 1.00 32.32 373 PHE B O 1
ATOM 7880 N N . GLU B 1 383 ? -34.003 16.849 34.219 1.00 33.90 374 GLU B N 1
ATOM 7881 C CA . GLU B 1 383 ? -34.930 17.821 34.787 1.00 37.02 374 GLU B CA 1
ATOM 7882 C C . GLU B 1 383 ? -34.874 19.181 34.105 1.00 38.40 374 GLU B C 1
ATOM 7883 O O . GLU B 1 383 ? -35.759 20.006 34.336 1.00 36.88 374 GLU B O 1
ATOM 7889 N N . ARG B 1 384 ? -33.882 19.428 33.258 1.00 34.67 375 ARG B N 1
ATOM 7890 C CA . ARG B 1 384 ? -33.630 20.759 32.724 1.00 35.18 375 ARG B CA 1
ATOM 7891 C C . ARG B 1 384 ? -34.331 20.915 31.380 1.00 32.78 375 ARG B C 1
ATOM 7892 O O . ARG B 1 384 ? -34.045 20.178 30.430 1.00 30.36 375 ARG B O 1
ATOM 7900 N N . GLU B 1 385 ? -35.226 21.896 31.296 1.00 34.14 376 GLU B N 1
ATOM 7901 C CA . GLU B 1 385 ? -36.051 22.055 30.103 1.00 36.62 376 GLU B CA 1
ATOM 7902 C C . GLU B 1 385 ? -35.206 22.355 28.872 1.00 34.39 376 GLU B C 1
ATOM 7903 O O . GLU B 1 385 ? -35.496 21.855 27.780 1.00 31.42 376 GLU B O 1
ATOM 7909 N N . LYS B 1 386 ? -34.156 23.173 29.024 1.00 32.87 377 LYS B N 1
ATOM 7910 C CA . LYS B 1 386 ? -33.320 23.511 27.875 1.00 36.83 377 LYS B CA 1
ATOM 7911 C C . LYS B 1 386 ? -32.514 22.312 27.391 1.00 30.87 377 LYS B C 1
ATOM 7912 O O . LYS B 1 386 ? -32.172 22.232 26.205 1.00 32.56 377 LYS B O 1
ATOM 7918 N N . THR B 1 387 ? -32.204 21.382 28.291 1.00 29.31 378 THR B N 1
ATOM 7919 C CA . THR B 1 387 ? -31.557 20.140 27.886 1.00 29.73 378 THR B CA 1
ATOM 7920 C C . THR B 1 387 ? -32.531 19.257 27.120 1.00 31.03 378 THR B C 1
ATOM 7921 O O . THR B 1 387 ? -32.142 18.602 26.145 1.00 27.54 378 THR B O 1
ATOM 7925 N N . TYR B 1 388 ? -33.811 19.249 27.524 1.00 29.16 379 TYR B N 1
ATOM 7926 C CA . TYR B 1 388 ? -34.807 18.552 26.715 1.00 29.34 379 TYR B CA 1
ATOM 7927 C C . TYR B 1 388 ? -34.900 19.176 25.326 1.00 31.05 379 TYR B C 1
ATOM 7928 O O . TYR B 1 388 ? -34.969 18.456 24.317 1.00 26.84 379 TYR B O 1
ATOM 7937 N N . GLU B 1 389 ? -34.905 20.512 25.250 1.00 28.42 380 GLU B N 1
ATOM 7938 C CA . GLU B 1 389 ? -34.995 21.168 23.946 1.00 29.99 380 GLU B CA 1
ATOM 7939 C C . GLU B 1 389 ? -33.832 20.767 23.042 1.00 29.28 380 GLU B C 1
ATOM 7940 O O . GLU B 1 389 ? -34.019 20.540 21.840 1.00 27.78 380 GLU B O 1
ATOM 7946 N N . ASP B 1 390 ? -32.620 20.722 23.602 1.00 26.28 381 ASP B N 1
ATOM 7947 C CA . ASP B 1 390 ? -31.441 20.275 22.857 1.00 25.21 381 ASP B CA 1
ATOM 7948 C C . ASP B 1 390 ? -31.649 18.861 22.315 1.00 26.63 381 ASP B C 1
ATOM 7949 O O . ASP B 1 390 ? -31.584 18.625 21.098 1.00 24.63 381 ASP B O 1
ATOM 7954 N N . ALA B 1 391 ? -31.988 17.920 23.202 1.00 26.11 382 ALA B N 1
ATOM 7955 C CA . ALA B 1 391 ? -32.172 16.531 22.785 1.00 26.42 382 ALA B CA 1
ATOM 7956 C C . ALA B 1 391 ? -33.267 16.394 21.733 1.00 28.66 382 ALA B C 1
ATOM 7957 O O . ALA B 1 391 ? -33.078 15.713 20.714 1.00 29.17 382 ALA B O 1
ATOM 7959 N N . GLN B 1 392 ? -34.427 17.022 21.966 1.00 27.49 383 GLN B N 1
ATOM 7960 C CA A GLN B 1 392 ? -35.509 16.860 21.005 0.50 28.62 383 GLN B CA 1
ATOM 7961 C CA B GLN B 1 392 ? -35.551 16.962 21.025 0.50 28.61 383 GLN B CA 1
ATOM 7962 C C . GLN B 1 392 ? -35.136 17.444 19.647 1.00 26.23 383 GLN B C 1
ATOM 7963 O O . GLN B 1 392 ? -35.483 16.857 18.619 1.00 28.87 383 GLN B O 1
ATOM 7974 N N . ASN B 1 393 ? -34.434 18.580 19.616 1.00 28.42 384 ASN B N 1
ATOM 7975 C CA . ASN B 1 393 ? -33.984 19.125 18.341 1.00 28.53 384 ASN B CA 1
ATOM 7976 C C . ASN B 1 393 ? -33.054 18.149 17.621 1.00 25.68 384 ASN B C 1
ATOM 7977 O O . ASN B 1 393 ? -33.208 17.908 16.420 1.00 27.36 384 ASN B O 1
ATOM 7982 N N . GLN B 1 394 ? -32.076 17.576 18.341 1.00 28.26 385 GLN B N 1
ATOM 7983 C CA . GLN B 1 394 ? -31.167 16.620 17.706 1.00 26.32 385 GLN B CA 1
ATOM 7984 C C . GLN B 1 394 ? -31.928 15.416 17.158 1.00 26.96 385 GLN B C 1
ATOM 7985 O O . GLN B 1 394 ? -31.667 14.966 16.036 1.00 26.10 385 GLN B O 1
ATOM 7991 N N . LEU B 1 395 ? -32.875 14.883 17.934 1.00 25.23 386 LEU B N 1
ATOM 7992 C CA . LEU B 1 395 ? -33.710 13.783 17.449 1.00 25.27 386 LEU B CA 1
ATOM 7993 C C . LEU B 1 395 ? -34.428 14.160 16.157 1.00 28.17 386 LEU B C 1
ATOM 7994 O O . LEU B 1 395 ? -34.419 13.402 15.173 1.00 27.54 386 LEU B O 1
ATOM 7999 N N . ARG B 1 396 ? -35.055 15.340 16.136 1.00 26.40 387 ARG B N 1
ATOM 8000 C CA . ARG B 1 396 ? -35.839 15.731 14.965 1.00 26.70 387 ARG B CA 1
ATOM 8001 C C . ARG B 1 396 ? -34.953 16.073 13.772 1.00 27.32 387 ARG B C 1
ATOM 8002 O O . ARG B 1 396 ? -35.341 15.823 12.623 1.00 25.89 387 ARG B O 1
ATOM 8010 N N . GLU B 1 397 ? -33.770 16.649 14.009 1.00 26.56 388 GLU B N 1
ATOM 8011 C CA . GLU B 1 397 ? -32.806 16.822 12.919 1.00 24.03 388 GLU B CA 1
ATOM 8012 C C . GLU B 1 397 ? -32.450 15.484 12.282 1.00 24.25 388 GLU B C 1
ATOM 8013 O O . GLU B 1 397 ? -32.407 15.361 11.050 1.00 27.40 388 GLU B O 1
ATOM 8019 N N . LEU B 1 398 ? -32.159 14.475 13.111 1.00 25.79 389 LEU B N 1
ATOM 8020 C CA . LEU B 1 398 ? -31.777 13.162 12.590 1.00 26.92 389 LEU B CA 1
ATOM 8021 C C . LEU B 1 398 ? -32.902 12.559 11.762 1.00 27.03 389 LEU B C 1
ATOM 8022 O O . LEU B 1 398 ? -32.681 12.084 10.640 1.00 26.11 389 LEU B O 1
ATOM 8027 N N . ILE B 1 399 ? -34.124 12.578 12.308 1.00 26.49 390 ILE B N 1
ATOM 8028 C CA . ILE B 1 399 ? -35.265 11.970 11.627 1.00 28.19 390 ILE B CA 1
ATOM 8029 C C . ILE B 1 399 ? -35.531 12.678 10.306 1.00 28.30 390 ILE B C 1
ATOM 8030 O O . ILE B 1 399 ? -35.756 12.034 9.274 1.00 26.90 390 ILE B O 1
ATOM 8035 N N . ASN B 1 400 ? -35.465 14.012 10.308 1.00 26.37 391 ASN B N 1
ATOM 8036 C CA . ASN B 1 400 ? -35.699 14.768 9.081 1.00 26.91 391 ASN B CA 1
ATOM 8037 C C . ASN B 1 400 ? -34.599 14.515 8.057 1.00 27.47 391 ASN B C 1
ATOM 8038 O O . ASN B 1 400 ? -34.869 14.434 6.852 1.00 27.51 391 ASN B O 1
ATOM 8043 N N . ARG B 1 401 ? -33.351 14.397 8.515 1.00 26.88 392 ARG B N 1
ATOM 8044 C CA . ARG B 1 401 ? -32.242 14.156 7.599 1.00 25.92 392 ARG B CA 1
ATOM 8045 C C . ARG B 1 401 ? -32.382 12.796 6.920 1.00 26.95 392 ARG B C 1
ATOM 8046 O O . ARG B 1 401 ? -32.174 12.675 5.711 1.00 27.39 392 ARG B O 1
ATOM 8054 N N . ASP B 1 402 ? -32.771 11.769 7.670 1.00 26.57 393 ASP B N 1
ATOM 8055 C CA . ASP B 1 402 ? -32.685 10.392 7.192 1.00 27.48 393 ASP B CA 1
ATOM 8056 C C . ASP B 1 402 ? -34.053 9.758 6.919 1.00 25.19 393 ASP B C 1
ATOM 8057 O O . ASP B 1 402 ? -34.138 8.538 6.748 1.00 28.60 393 ASP B O 1
ATOM 8062 N N . TRP B 1 403 ? -35.117 10.570 6.817 1.00 26.85 394 TRP B N 1
ATOM 8063 C CA . TRP B 1 403 ? -36.480 10.045 6.669 1.00 28.17 394 TRP B CA 1
ATOM 8064 C C . TRP B 1 403 ? -36.629 9.106 5.474 1.00 25.68 394 TRP B C 1
ATOM 8065 O O . TRP B 1 403 ? -37.434 8.170 5.523 1.00 29.75 394 TRP B O 1
ATOM 8076 N N . ASN B 1 404 ? -35.901 9.348 4.382 1.00 27.56 395 ASN B N 1
ATOM 8077 C CA . ASN B 1 404 ? -36.113 8.604 3.143 1.00 26.66 395 ASN B CA 1
ATOM 8078 C C . ASN B 1 404 ? -35.162 7.409 2.987 1.00 28.11 395 ASN B C 1
ATOM 8079 O O . ASN B 1 404 ? -35.078 6.841 1.893 1.00 28.10 395 ASN B O 1
ATOM 8084 N N . ARG B 1 405 ? -34.478 7.000 4.059 1.00 27.58 396 ARG B N 1
ATOM 8085 C CA . ARG B 1 405 ? -33.482 5.925 4.014 1.00 25.76 396 ARG B CA 1
ATOM 8086 C C . ARG B 1 405 ? -34.145 4.594 4.382 1.00 27.02 396 ARG B C 1
ATOM 8087 O O . ARG B 1 405 ? -34.386 4.314 5.558 1.00 25.48 396 ARG B O 1
ATOM 8095 N N . ALA B 1 406 ? -34.399 3.747 3.379 1.00 28.67 397 ALA B N 1
ATOM 8096 C CA . ALA B 1 406 ? -34.990 2.432 3.641 1.00 28.37 397 ALA B CA 1
ATOM 8097 C C . ALA B 1 406 ? -34.137 1.591 4.589 1.00 26.68 397 ALA B C 1
ATOM 8098 O O . ALA B 1 406 ? -34.679 0.824 5.395 1.00 27.80 397 ALA B O 1
ATOM 8100 N N . SER B 1 407 ? -32.810 1.723 4.519 1.00 27.63 398 SER B N 1
ATOM 8101 C CA . SER B 1 407 ? -31.936 0.927 5.383 1.00 27.48 398 SER B CA 1
ATOM 8102 C C . SER B 1 407 ? -32.196 1.179 6.864 1.00 26.91 398 SER B C 1
ATOM 8103 O O . SER B 1 407 ? -32.012 0.276 7.691 1.00 27.44 398 SER B O 1
ATOM 8106 N N . VAL B 1 408 ? -32.602 2.392 7.229 1.00 25.63 399 VAL B N 1
ATOM 8107 C CA . VAL B 1 408 ? -32.830 2.718 8.634 1.00 24.61 399 VAL B CA 1
ATOM 8108 C C . VAL B 1 408 ? -34.194 2.181 9.055 1.00 28.00 399 VAL B C 1
ATOM 8109 O O . VAL B 1 408 ? -35.220 2.546 8.472 1.00 29.23 399 VAL B O 1
ATOM 8113 N N . ILE B 1 409 ? -34.220 1.335 10.083 1.00 25.65 400 ILE B N 1
ATOM 8114 C CA . ILE B 1 409 ? -35.484 0.790 10.564 1.00 26.25 400 ILE B CA 1
ATOM 8115 C C . ILE B 1 409 ? -35.793 1.155 12.003 1.00 27.93 400 ILE B C 1
ATOM 8116 O O . ILE B 1 409 ? -36.960 1.022 12.410 1.00 27.29 400 ILE B O 1
ATOM 8121 N N . ILE B 1 410 ? -34.824 1.626 12.791 1.00 24.96 401 ILE B N 1
ATOM 8122 C CA . ILE B 1 410 ? -35.041 1.901 14.210 1.00 26.10 401 ILE B CA 1
ATOM 8123 C C . ILE B 1 410 ? -34.401 3.240 14.582 1.00 30.85 401 ILE B C 1
ATOM 8124 O O . ILE B 1 410 ? -33.227 3.479 14.267 1.00 28.26 401 ILE B O 1
ATOM 8129 N N . TRP B 1 411 ? -35.173 4.108 15.253 1.00 28.40 402 TRP B N 1
ATOM 8130 C CA . TRP B 1 411 ? -34.663 5.295 15.942 1.00 27.90 402 TRP B CA 1
ATOM 8131 C C . TRP B 1 411 ? -34.475 4.952 17.414 1.00 28.24 402 TRP B C 1
ATOM 8132 O O . TRP B 1 411 ? -35.414 4.475 18.058 1.00 28.00 402 TRP B O 1
ATOM 8143 N N . SER B 1 412 ? -33.292 5.235 17.967 1.00 27.40 403 SER B N 1
ATOM 8144 C CA . SER B 1 412 ? -33.046 5.024 19.394 1.00 27.50 403 SER B CA 1
ATOM 8145 C C . SER B 1 412 ? -32.960 6.362 20.112 1.00 29.93 403 SER B C 1
ATOM 8146 O O . SER B 1 412 ? -32.198 7.244 19.699 1.00 25.53 403 SER B O 1
ATOM 8149 N N . VAL B 1 413 ? -33.711 6.498 21.213 1.00 26.78 404 VAL B N 1
ATOM 8150 C CA . VAL B 1 413 ? -33.746 7.765 21.939 1.00 25.71 404 VAL B CA 1
ATOM 8151 C C . VAL B 1 413 ? -32.733 7.831 23.082 1.00 29.22 404 VAL B C 1
ATOM 8152 O O . VAL B 1 413 ? -32.683 8.850 23.786 1.00 27.13 404 VAL B O 1
ATOM 8156 N N . GLY B 1 414 ? -31.920 6.803 23.296 1.00 28.49 405 GLY B N 1
ATOM 8157 C CA . GLY B 1 414 ? -30.846 6.948 24.260 1.00 24.14 405 GLY B CA 1
ATOM 8158 C C . GLY B 1 414 ? -30.263 5.613 24.681 1.00 26.85 405 GLY B C 1
ATOM 8159 O O . GLY B 1 414 ? -30.586 4.574 24.115 1.00 29.33 405 GLY B O 1
ATOM 8160 N N . ASN B 1 415 ? -29.425 5.669 25.730 1.00 29.69 406 ASN B N 1
ATOM 8161 C CA . ASN B 1 415 ? -28.558 4.541 26.073 1.00 27.50 406 ASN B CA 1
ATOM 8162 C C . ASN B 1 415 ? -28.159 4.598 27.541 1.00 29.91 406 ASN B C 1
ATOM 8163 O O . ASN B 1 415 ? -27.538 5.573 27.977 1.00 26.99 406 ASN B O 1
ATOM 8168 N N . GLU B 1 416 ? -28.502 3.544 28.293 1.00 29.55 407 GLU B N 1
ATOM 8169 C CA . GLU B 1 416 ? -27.998 3.290 29.652 1.00 29.20 407 GLU B CA 1
ATOM 8170 C C . GLU B 1 416 ? -28.291 4.431 30.625 1.00 30.29 407 GLU B C 1
ATOM 8171 O O . GLU B 1 416 ? -27.408 4.924 31.332 1.00 30.14 407 GLU B O 1
ATOM 8177 N N . ASN B 1 417 ? -29.560 4.811 30.704 1.00 30.08 408 ASN B N 1
ATOM 8178 C CA . ASN B 1 417 ? -29.992 5.862 31.610 1.00 29.66 408 ASN B CA 1
ATOM 8179 C C . ASN B 1 417 ? -30.656 5.246 32.837 1.00 31.50 408 ASN B C 1
ATOM 8180 O O . ASN B 1 417 ? -31.205 4.143 32.775 1.00 32.42 408 ASN B O 1
ATOM 8185 N N . ALA B 1 418 ? -30.584 5.955 33.963 1.00 33.23 409 ALA B N 1
ATOM 8186 C CA . ALA B 1 418 ? -31.178 5.439 35.192 1.00 33.99 409 ALA B CA 1
ATOM 8187 C C . ALA B 1 418 ? -32.703 5.473 35.116 1.00 33.85 409 ALA B C 1
ATOM 8188 O O . ALA B 1 418 ? -33.299 6.371 34.519 1.00 32.10 409 ALA B O 1
ATOM 8190 N N . ASP B 1 419 ? -33.340 4.490 35.752 1.00 34.95 410 ASP B N 1
ATOM 8191 C CA . ASP B 1 419 ? -34.799 4.336 35.691 1.00 35.87 410 ASP B CA 1
ATOM 8192 C C . ASP B 1 419 ? -35.463 5.180 36.788 1.00 38.07 410 ASP B C 1
ATOM 8193 O O . ASP B 1 419 ? -35.991 4.677 37.775 1.00 38.75 410 ASP B O 1
ATOM 8198 N N . THR B 1 420 ? -35.429 6.497 36.596 1.00 37.75 411 THR B N 1
ATOM 8199 C CA . THR B 1 420 ? -36.019 7.454 37.525 1.00 34.08 411 THR B CA 1
ATOM 8200 C C . THR B 1 420 ? -37.238 8.116 36.891 1.00 36.55 411 THR B C 1
ATOM 8201 O O . THR B 1 420 ? -37.478 8.016 35.682 1.00 34.25 411 THR B O 1
ATOM 8205 N N . ASP B 1 421 ? -38.003 8.821 37.729 1.00 34.61 412 ASP B N 1
ATOM 8206 C CA . ASP B 1 421 ? -39.212 9.493 37.251 1.00 35.96 412 ASP B CA 1
ATOM 8207 C C . ASP B 1 421 ? -38.883 10.534 36.188 1.00 35.95 412 ASP B C 1
ATOM 8208 O O . ASP B 1 421 ? -39.542 10.606 35.141 1.00 34.68 412 ASP B O 1
ATOM 8213 N N . GLU B 1 422 ? -37.870 11.361 36.450 1.00 34.84 413 GLU B N 1
ATOM 8214 C CA . GLU B 1 422 ? -37.509 12.409 35.502 1.00 35.14 413 GLU B CA 1
ATOM 8215 C C . GLU B 1 422 ? -36.977 11.824 34.203 1.00 31.90 413 GLU B C 1
ATOM 8216 O O . GLU B 1 422 ? -37.274 12.337 33.120 1.00 32.11 413 GLU B O 1
ATOM 8222 N N . ARG B 1 423 ? -36.206 10.742 34.282 1.00 31.85 414 ARG B N 1
ATOM 8223 C CA . ARG B 1 423 ? -35.756 10.105 33.051 1.00 32.80 414 ARG B CA 1
ATOM 8224 C C . ARG B 1 423 ? -36.942 9.584 32.250 1.00 31.82 414 ARG B C 1
ATOM 8225 O O . ARG B 1 423 ? -36.993 9.748 31.023 1.00 32.96 414 ARG B O 1
ATOM 8233 N N . LEU B 1 424 ? -37.921 8.974 32.927 1.00 32.71 415 LEU B N 1
ATOM 8234 C CA . LEU B 1 424 ? -39.077 8.430 32.218 1.00 31.25 415 LEU B CA 1
ATOM 8235 C C . LEU B 1 424 ? -39.855 9.527 31.501 1.00 31.01 415 LEU B C 1
ATOM 8236 O O . LEU B 1 424 ? -40.244 9.365 30.338 1.00 34.58 415 LEU B O 1
ATOM 8241 N N . LYS B 1 425 ? -40.079 10.661 32.166 1.00 31.74 416 LYS B N 1
ATOM 8242 C CA . LYS B 1 425 ? -40.777 11.754 31.500 1.00 35.58 416 LYS B CA 1
ATOM 8243 C C . LYS B 1 425 ? -40.004 12.224 30.271 1.00 34.85 416 LYS B C 1
ATOM 8244 O O . LYS B 1 425 ? -40.551 12.286 29.164 1.00 35.86 416 LYS B O 1
ATOM 8250 N N . PHE B 1 426 ? -38.713 12.517 30.450 1.00 33.43 417 PHE B N 1
ATOM 8251 C CA . PHE B 1 426 ? -37.850 12.992 29.364 1.00 30.08 417 PHE B CA 1
ATOM 8252 C C . PHE B 1 426 ? -37.853 12.025 28.182 1.00 27.67 417 PHE B C 1
ATOM 8253 O O . PHE B 1 426 ? -38.173 12.405 27.052 1.00 29.62 417 PHE B O 1
ATOM 8261 N N . MET B 1 427 ? -37.537 10.752 28.429 1.00 31.48 418 MET B N 1
ATOM 8262 C CA . MET B 1 427 ? -37.304 9.831 27.319 1.00 30.10 418 MET B CA 1
ATOM 8263 C C . MET B 1 427 ? -38.592 9.254 26.740 1.00 31.38 418 MET B C 1
ATOM 8264 O O . MET B 1 427 ? -38.628 8.927 25.546 1.00 29.47 418 MET B O 1
ATOM 8269 N N . SER B 1 428 ? -39.666 9.149 27.530 1.00 30.73 419 SER B N 1
ATOM 8270 C CA . SER B 1 428 ? -40.935 8.732 26.930 1.00 33.21 419 SER B CA 1
ATOM 8271 C C . SER B 1 428 ? -41.479 9.803 25.996 1.00 32.17 419 SER B C 1
ATOM 8272 O O . SER B 1 428 ? -42.068 9.479 24.956 1.00 33.02 419 SER B O 1
ATOM 8275 N N . VAL B 1 429 ? -41.258 11.079 26.321 1.00 30.54 420 VAL B N 1
ATOM 8276 C CA . VAL B 1 429 ? -41.692 12.143 25.422 1.00 31.66 420 VAL B CA 1
ATOM 8277 C C . VAL B 1 429 ? -40.838 12.157 24.149 1.00 32.41 420 VAL B C 1
ATOM 8278 O O . VAL B 1 429 ? -41.354 12.380 23.045 1.00 32.59 420 VAL B O 1
ATOM 8282 N N . LEU B 1 430 ? -39.530 11.876 24.263 1.00 31.64 421 LEU B N 1
ATOM 8283 C CA . LEU B 1 430 ? -38.721 11.705 23.051 1.00 28.33 421 LEU B CA 1
ATOM 8284 C C . LEU B 1 430 ? -39.263 10.570 22.192 1.00 28.23 421 LEU B C 1
ATOM 8285 O O . LEU B 1 430 ? -39.357 10.700 20.965 1.00 28.82 421 LEU B O 1
ATOM 8290 N N . ALA B 1 431 ? -39.624 9.443 22.819 1.00 29.03 422 ALA B N 1
ATOM 8291 C CA . ALA B 1 431 ? -40.160 8.321 22.047 1.00 31.92 422 ALA B CA 1
ATOM 8292 C C . ALA B 1 431 ? -41.457 8.713 21.351 1.00 32.02 422 ALA B C 1
ATOM 8293 O O . ALA B 1 431 ? -41.665 8.383 20.175 1.00 30.79 422 ALA B O 1
ATOM 8295 N N . GLU B 1 432 ? -42.329 9.447 22.055 1.00 30.81 423 GLU B N 1
ATOM 8296 C CA . GLU B 1 432 ? -43.552 9.952 21.428 1.00 34.97 423 GLU B CA 1
ATOM 8297 C C . GLU B 1 432 ? -43.237 10.914 20.293 1.00 34.58 423 GLU B C 1
ATOM 8298 O O . GLU B 1 432 ? -43.921 10.922 19.260 1.00 33.06 423 GLU B O 1
ATOM 8304 N N . CYS B 1 433 ? -42.214 11.750 20.474 1.00 29.85 424 CYS B N 1
ATOM 8305 C CA . CYS B 1 433 ? -41.792 12.649 19.407 1.00 29.24 424 CYS B CA 1
ATOM 8306 C C . CYS B 1 433 ? -41.356 11.865 18.166 1.00 31.41 424 CYS B C 1
ATOM 8307 O O . CYS B 1 433 ? -41.785 12.166 17.049 1.00 29.43 424 CYS B O 1
ATOM 8310 N N . ALA B 1 434 ? -40.520 10.835 18.348 1.00 28.77 425 ALA B N 1
ATOM 8311 C CA . ALA B 1 434 ? -40.098 10.011 17.214 1.00 32.00 425 ALA B CA 1
ATOM 8312 C C . ALA B 1 434 ? -41.297 9.407 16.487 1.00 30.29 425 ALA B C 1
ATOM 8313 O O . ALA B 1 434 ? -41.372 9.440 15.253 1.00 30.85 425 ALA B O 1
ATOM 8315 N N . HIS B 1 435 ? -42.243 8.838 17.237 1.00 32.02 426 HIS B N 1
ATOM 8316 C CA . HIS B 1 435 ? -43.415 8.225 16.610 1.00 32.70 426 HIS B CA 1
ATOM 8317 C C . HIS B 1 435 ? -44.230 9.251 15.840 1.00 33.92 426 HIS B C 1
ATOM 8318 O O . HIS B 1 435 ? -44.700 8.978 14.729 1.00 33.03 426 HIS B O 1
ATOM 8325 N N . ARG B 1 436 ? -44.390 10.446 16.412 1.00 33.75 427 ARG B N 1
ATOM 8326 C CA . ARG B 1 436 ? -45.156 11.505 15.759 1.00 36.08 427 ARG B CA 1
ATOM 8327 C C . ARG B 1 436 ? -44.461 12.010 14.502 1.00 36.23 427 ARG B C 1
ATOM 8328 O O . ARG B 1 436 ? -45.124 12.316 13.511 1.00 34.63 427 ARG B O 1
ATOM 8336 N N . GLU B 1 437 ? -43.130 12.129 14.532 1.00 34.45 428 GLU B N 1
ATOM 8337 C CA . GLU B 1 437 ? -42.370 12.598 13.376 1.00 33.26 428 GLU B CA 1
ATOM 8338 C C . GLU B 1 437 ? -42.233 11.549 12.271 1.00 35.65 428 GLU B C 1
ATOM 8339 O O . GLU B 1 437 ? -41.937 11.901 11.118 1.00 32.58 428 GLU B O 1
ATOM 8345 N N . ASP B 1 438 ? -42.431 10.272 12.583 1.00 31.22 429 ASP B N 1
ATOM 8346 C CA . ASP B 1 438 ? -42.138 9.216 11.614 1.00 31.50 429 ASP B CA 1
ATOM 8347 C C . ASP B 1 438 ? -43.039 8.035 11.947 1.00 34.19 429 ASP B C 1
ATOM 8348 O O . ASP B 1 438 ? -42.749 7.271 12.876 1.00 30.73 429 ASP B O 1
ATOM 8353 N N . GLU B 1 439 ? -44.119 7.888 11.186 1.00 32.71 430 GLU B N 1
ATOM 8354 C CA . GLU B 1 439 ? -45.038 6.787 11.422 1.00 35.00 430 GLU B CA 1
ATOM 8355 C C . GLU B 1 439 ? -44.535 5.474 10.847 1.00 36.66 430 GLU B C 1
ATOM 8356 O O . GLU B 1 439 ? -45.199 4.450 11.032 1.00 36.70 430 GLU B O 1
ATOM 8362 N N . THR B 1 440 ? -43.390 5.468 10.154 1.00 31.65 431 THR B N 1
ATOM 8363 C CA . THR B 1 440 ? -42.957 4.265 9.455 1.00 31.16 431 THR B CA 1
ATOM 8364 C C . THR B 1 440 ? -41.964 3.404 10.229 1.00 35.52 431 THR B C 1
ATOM 8365 O O . THR B 1 440 ? -41.855 2.212 9.921 1.00 33.98 431 THR B O 1
ATOM 8369 N N . ARG B 1 441 ? -41.244 3.944 11.219 1.00 30.76 432 ARG B N 1
ATOM 8370 C CA . ARG B 1 441 ? -40.125 3.213 11.810 1.00 29.82 432 ARG B CA 1
ATOM 8371 C C . ARG B 1 441 ? -40.393 2.834 13.262 1.00 31.75 432 ARG B C 1
ATOM 8372 O O . ARG B 1 441 ? -41.222 3.434 13.953 1.00 27.67 432 ARG B O 1
ATOM 8380 N N . MET B 1 442 ? -39.652 1.830 13.725 1.00 28.54 433 MET B N 1
ATOM 8381 C CA . MET B 1 442 ? -39.717 1.409 15.118 1.00 26.12 433 MET B CA 1
ATOM 8382 C C . MET B 1 442 ? -38.821 2.282 15.990 1.00 29.15 433 MET B C 1
ATOM 8383 O O . MET B 1 442 ? -37.805 2.819 15.540 1.00 26.46 433 MET B O 1
ATOM 8388 N N . VAL B 1 443 ? -39.209 2.415 17.250 1.00 27.73 434 VAL B N 1
ATOM 8389 C CA . VAL B 1 443 ? -38.507 3.232 18.232 1.00 28.84 434 VAL B CA 1
ATOM 8390 C C . VAL B 1 443 ? -37.984 2.319 19.328 1.00 32.27 434 VAL B C 1
ATOM 8391 O O . VAL B 1 443 ? -38.707 1.438 19.809 1.00 28.55 434 VAL B O 1
ATOM 8395 N N . SER B 1 444 ? -36.736 2.541 19.734 1.00 28.77 435 SER B N 1
ATOM 8396 C CA . SER B 1 444 ? -36.126 1.727 20.774 1.00 27.51 435 SER B CA 1
ATOM 8397 C C . SER B 1 444 ? -35.223 2.617 21.626 1.00 28.55 435 SER B C 1
ATOM 8398 O O . SER B 1 444 ? -35.232 3.852 21.523 1.00 27.68 435 SER B O 1
ATOM 8401 N N . ALA B 1 445 ? -34.463 1.964 22.496 1.00 29.58 436 ALA B N 1
ATOM 8402 C CA . ALA B 1 445 ? -33.434 2.559 23.330 1.00 29.20 436 ALA B CA 1
ATOM 8403 C C . ALA B 1 445 ? -32.694 1.392 23.953 1.00 34.18 436 ALA B C 1
ATOM 8404 O O . ALA B 1 445 ? -33.225 0.283 24.026 1.00 31.10 436 ALA B O 1
ATOM 8406 N N . ALA B 1 446 ? -31.459 1.632 24.367 1.00 31.71 437 ALA B N 1
ATOM 8407 C CA . ALA B 1 446 ? -30.670 0.599 25.022 1.00 30.69 437 ALA B CA 1
ATOM 8408 C C . ALA B 1 446 ? -30.775 0.803 26.529 1.00 32.14 437 ALA B C 1
ATOM 8409 O O . ALA B 1 446 ? -30.422 1.875 27.038 1.00 32.22 437 ALA B O 1
ATOM 8411 N N . CYS B 1 447 ? -31.275 -0.212 27.239 1.00 30.02 438 CYS B N 1
ATOM 8412 C CA . CYS B 1 447 ? -31.458 -0.132 28.682 1.00 30.89 438 CYS B CA 1
ATOM 8413 C C . CYS B 1 447 ? -30.470 -1.036 29.409 1.00 31.52 438 CYS B C 1
ATOM 8414 O O . CYS B 1 447 ? -30.009 -2.047 28.877 1.00 32.68 438 CYS B O 1
ATOM 8417 N N . LEU B 1 448 ? -30.160 -0.652 30.639 1.00 32.67 439 LEU B N 1
ATOM 8418 C CA . LEU B 1 448 ? -29.417 -1.498 31.559 1.00 36.11 439 LEU B CA 1
ATOM 8419 C C . LEU B 1 448 ? -30.305 -2.613 32.111 1.00 38.50 439 LEU B C 1
ATOM 8420 O O . LEU B 1 448 ? -31.538 -2.512 32.155 1.00 33.35 439 LEU B O 1
ATOM 8425 N N . VAL B 1 449 ? -29.655 -3.693 32.539 1.00 36.17 440 VAL B N 1
ATOM 8426 C CA . VAL B 1 449 ? -30.350 -4.752 33.252 1.00 36.72 440 VAL B CA 1
ATOM 8427 C C . VAL B 1 449 ? -30.846 -4.219 34.590 1.00 40.31 440 VAL B C 1
ATOM 8428 O O . VAL B 1 449 ? -30.157 -3.440 35.263 1.00 36.55 440 VAL B O 1
ATOM 8432 N N . ASN B 1 450 ? -32.059 -4.613 34.973 1.00 40.23 441 ASN B N 1
ATOM 8433 C CA . ASN B 1 450 ? -32.547 -4.347 36.326 1.00 38.58 441 ASN B CA 1
ATOM 8434 C C . ASN B 1 450 ? -31.706 -5.161 37.308 1.00 40.18 441 ASN B C 1
ATOM 8435 O O . ASN B 1 450 ? -31.899 -6.369 37.459 1.00 37.71 441 ASN B O 1
ATOM 8440 N N . ALA B 1 451 ? -30.770 -4.496 37.993 1.00 41.49 442 ALA B N 1
ATOM 8441 C CA . ALA B 1 451 ? -29.795 -5.219 38.810 1.00 45.60 442 ALA B CA 1
ATOM 8442 C C . ALA B 1 451 ? -30.440 -5.869 40.031 1.00 48.19 442 ALA B C 1
ATOM 8443 O O . ALA B 1 451 ? -30.030 -6.961 40.442 1.00 48.52 442 ALA B O 1
ATOM 8445 N N . ALA B 1 452 ? -31.438 -5.214 40.633 1.00 49.18 443 ALA B N 1
ATOM 8446 C CA . ALA B 1 452 ? -32.058 -5.772 41.835 1.00 49.42 443 ALA B CA 1
ATOM 8447 C C . ALA B 1 452 ? -32.694 -7.130 41.558 1.00 48.94 443 ALA B C 1
ATOM 8448 O O . ALA B 1 452 ? -32.606 -8.041 42.388 1.00 54.14 443 ALA B O 1
ATOM 8450 N N . LYS B 1 453 ? -33.320 -7.292 40.390 1.00 46.58 444 LYS B N 1
ATOM 8451 C CA . LYS B 1 453 ? -34.011 -8.526 40.033 1.00 46.13 444 LYS B CA 1
ATOM 8452 C C . LYS B 1 453 ? -33.272 -9.372 39.003 1.00 44.92 444 LYS B C 1
ATOM 8453 O O . LYS B 1 453 ? -33.756 -10.458 38.663 1.00 41.70 444 LYS B O 1
ATOM 8459 N N . ASN B 1 454 ? -32.137 -8.904 38.482 1.00 42.38 445 ASN B N 1
ATOM 8460 C CA . ASN B 1 454 ? -31.458 -9.536 37.344 1.00 40.30 445 ASN B CA 1
ATOM 8461 C C . ASN B 1 454 ? -32.477 -9.901 36.269 1.00 39.41 445 ASN B C 1
ATOM 8462 O O . ASN B 1 454 ? -32.701 -11.068 35.940 1.00 39.07 445 ASN B O 1
ATOM 8467 N N . LYS B 1 455 ? -33.117 -8.858 35.743 1.00 39.09 446 LYS B N 1
ATOM 8468 C CA . LYS B 1 455 ? -34.304 -9.004 34.918 1.00 40.34 446 LYS B CA 1
ATOM 8469 C C . LYS B 1 455 ? -34.313 -7.911 33.857 1.00 38.15 446 LYS B C 1
ATOM 8470 O O . LYS B 1 455 ? -33.844 -6.796 34.090 1.00 39.94 446 LYS B O 1
ATOM 8476 N N . ILE B 1 456 ? -34.841 -8.246 32.683 1.00 35.62 447 ILE B N 1
ATOM 8477 C CA . ILE B 1 456 ? -35.153 -7.244 31.664 1.00 36.11 447 ILE B CA 1
ATOM 8478 C C . ILE B 1 456 ? -36.431 -6.540 32.113 1.00 40.14 447 ILE B C 1
ATOM 8479 O O . ILE B 1 456 ? -37.531 -7.052 31.919 1.00 39.78 447 ILE B O 1
ATOM 8484 N N . GLU B 1 457 ? -36.295 -5.366 32.723 1.00 38.96 448 GLU B N 1
ATOM 8485 C CA . GLU B 1 457 ? -37.463 -4.654 33.240 1.00 41.47 448 GLU B CA 1
ATOM 8486 C C . GLU B 1 457 ? -37.090 -3.199 33.461 1.00 36.22 448 GLU B C 1
ATOM 8487 O O . GLU B 1 457 ? -36.243 -2.900 34.305 1.00 39.36 448 GLU B O 1
ATOM 8493 N N . ASP B 1 458 ? -37.726 -2.302 32.716 1.00 40.74 449 ASP B N 1
ATOM 8494 C CA . ASP B 1 458 ? -37.408 -0.886 32.762 1.00 38.10 449 ASP B CA 1
ATOM 8495 C C . ASP B 1 458 ? -38.664 -0.145 32.347 1.00 34.20 449 ASP B C 1
ATOM 8496 O O . ASP B 1 458 ? -39.265 -0.488 31.328 1.00 35.86 449 ASP B O 1
ATOM 8501 N N . ARG B 1 459 ? -39.046 0.873 33.123 1.00 35.13 450 ARG B N 1
ATOM 8502 C CA . ARG B 1 459 ? -40.297 1.579 32.852 1.00 38.49 450 ARG B CA 1
ATOM 8503 C C . ARG B 1 459 ? -40.312 2.228 31.473 1.00 39.58 450 ARG B C 1
ATOM 8504 O O . ARG B 1 459 ? -41.389 2.428 30.898 1.00 39.14 450 ARG B O 1
ATOM 8512 N N . LEU B 1 460 ? -39.145 2.545 30.905 1.00 34.45 451 LEU B N 1
ATOM 8513 C CA . LEU B 1 460 ? -39.164 3.115 29.563 1.00 33.40 451 LEU B CA 1
ATOM 8514 C C . LEU B 1 460 ? -39.653 2.113 28.523 1.00 32.87 451 LEU B C 1
ATOM 8515 O O . LEU B 1 460 ? -40.165 2.524 27.476 1.00 33.57 451 LEU B O 1
ATOM 8520 N N . MET B 1 461 ? -39.522 0.812 28.793 1.00 30.21 452 MET B N 1
ATOM 8521 C CA . MET B 1 461 ? -39.763 -0.181 27.749 1.00 38.08 452 MET B CA 1
ATOM 8522 C C . MET B 1 461 ? -41.205 -0.162 27.257 1.00 35.68 452 MET B C 1
ATOM 8523 O O . MET B 1 461 ? -41.465 -0.540 26.112 1.00 35.89 452 MET B O 1
ATOM 8528 N N . GLU B 1 462 ? -42.145 0.296 28.087 1.00 37.79 453 GLU B N 1
ATOM 8529 C CA . GLU B 1 462 ? -43.546 0.382 27.671 1.00 41.21 453 GLU B CA 1
ATOM 8530 C C . GLU B 1 462 ? -43.733 1.291 26.457 1.00 38.83 453 GLU B C 1
ATOM 8531 O O . GLU B 1 462 ? -44.670 1.099 25.675 1.00 41.22 453 GLU B O 1
ATOM 8537 N N . TYR B 1 463 ? -42.870 2.292 26.287 1.00 37.85 454 TYR B N 1
ATOM 8538 C CA . TYR B 1 463 ? -43.023 3.272 25.217 1.00 34.33 454 TYR B CA 1
ATOM 8539 C C . TYR B 1 463 ? -42.253 2.910 23.952 1.00 34.72 454 TYR B C 1
ATOM 8540 O O . TYR B 1 463 ? -42.284 3.681 22.986 1.00 36.79 454 TYR B O 1
ATOM 8549 N N . LEU B 1 464 ? -41.570 1.768 23.935 1.00 32.01 455 LEU B N 1
ATOM 8550 C CA . LEU B 1 464 ? -40.724 1.355 22.825 1.00 33.87 455 LEU B CA 1
ATOM 8551 C C . LEU B 1 464 ? -41.418 0.281 21.994 1.00 35.21 455 LEU B C 1
ATOM 8552 O O . LEU B 1 464 ? -42.196 -0.511 22.513 1.00 34.89 455 LEU B O 1
ATOM 8557 N N . ASP B 1 465 ? -41.123 0.248 20.693 1.00 32.48 456 ASP B N 1
ATOM 8558 C CA . ASP B 1 465 ? -41.570 -0.880 19.884 1.00 31.79 456 ASP B CA 1
ATOM 8559 C C . ASP B 1 465 ? -40.701 -2.107 20.111 1.00 38.04 456 ASP B C 1
ATOM 8560 O O . ASP B 1 465 ? -41.193 -3.242 20.078 1.00 32.33 456 ASP B O 1
ATOM 8565 N N . ILE B 1 466 ? -39.411 -1.889 20.323 1.00 33.20 457 ILE B N 1
ATOM 8566 C CA . ILE B 1 466 ? -38.431 -2.953 20.470 1.00 31.68 457 ILE B CA 1
ATOM 8567 C C . ILE B 1 466 ? -37.605 -2.632 21.704 1.00 32.35 457 ILE B C 1
ATOM 8568 O O . ILE B 1 466 ? -37.233 -1.473 21.925 1.00 33.32 457 ILE B O 1
ATOM 8573 N N . ILE B 1 467 ? -37.360 -3.639 22.528 1.00 29.03 458 ILE B N 1
ATOM 8574 C CA . ILE B 1 467 ? -36.525 -3.481 23.714 1.00 31.95 458 ILE B CA 1
ATOM 8575 C C . ILE B 1 467 ? -35.072 -3.719 23.329 1.00 32.25 458 ILE B C 1
ATOM 8576 O O . ILE B 1 467 ? -34.738 -4.757 22.746 1.00 31.63 458 ILE B O 1
ATOM 8581 N N . GLY B 1 468 ? -34.201 -2.769 23.658 1.00 33.79 459 GLY B N 1
ATOM 8582 C CA . GLY B 1 468 ? -32.764 -3.003 23.626 1.00 27.82 459 GLY B CA 1
ATOM 8583 C C . GLY B 1 468 ? -32.264 -3.237 25.038 1.00 29.94 459 GLY B C 1
ATOM 8584 O O . GLY B 1 468 ? -32.586 -2.481 25.953 1.00 28.94 459 GLY B O 1
ATOM 8585 N N . ILE B 1 469 ? -31.487 -4.300 25.215 1.00 28.05 460 ILE B N 1
ATOM 8586 C CA . ILE B 1 469 ? -30.902 -4.595 26.516 1.00 32.32 460 ILE B CA 1
ATOM 8587 C C . ILE B 1 469 ? -29.386 -4.696 26.360 1.00 30.21 460 ILE B C 1
ATOM 8588 O O . ILE B 1 469 ? -28.889 -5.385 25.462 1.00 27.29 460 ILE B O 1
ATOM 8593 N N . ASN B 1 470 ? -28.654 -3.981 27.212 1.00 28.82 461 ASN B N 1
ATOM 8594 C CA . ASN B 1 470 ? -27.206 -4.116 27.298 1.00 29.90 461 ASN B CA 1
ATOM 8595 C C . ASN B 1 470 ? -26.865 -5.071 28.439 1.00 28.73 461 ASN B C 1
ATOM 8596 O O . ASN B 1 470 ? -27.358 -4.894 29.557 1.00 31.40 461 ASN B O 1
ATOM 8601 N N . GLU B 1 471 ? -26.016 -6.071 28.175 1.00 26.65 462 GLU B N 1
ATOM 8602 C CA . GLU B 1 471 ? -25.567 -6.931 29.272 1.00 30.90 462 GLU B CA 1
ATOM 8603 C C . GLU B 1 471 ? -24.151 -7.416 29.005 1.00 27.00 462 GLU B C 1
ATOM 8604 O O . GLU B 1 471 ? -23.803 -7.744 27.872 1.00 30.19 462 GLU B O 1
ATOM 8610 N N . TYR B 1 472 ? -23.344 -7.484 30.057 1.00 27.72 463 TYR B N 1
ATOM 8611 C CA . TYR B 1 472 ? -21.930 -7.818 29.918 1.00 32.17 463 TYR B CA 1
ATOM 8612 C C . TYR B 1 472 ? -21.560 -8.997 30.808 1.00 33.50 463 TYR B C 1
ATOM 8613 O O . TYR B 1 472 ? -20.547 -8.986 31.516 1.00 27.81 463 TYR B O 1
ATOM 8622 N N . CYS B 1 473 ? -22.376 -10.050 30.762 1.00 29.81 464 CYS B N 1
ATOM 8623 C CA . CYS B 1 473 ? -22.081 -11.240 31.545 1.00 31.18 464 CYS B CA 1
ATOM 8624 C C . CYS B 1 473 ? -20.812 -11.896 31.032 1.00 31.42 464 CYS B C 1
ATOM 8625 O O . CYS B 1 473 ? -20.563 -11.965 29.820 1.00 30.48 464 CYS B O 1
ATOM 8628 N N . GLY B 1 474 ? -19.999 -12.374 31.965 1.00 33.62 465 GLY B N 1
ATOM 8629 C CA . GLY B 1 474 ? -18.664 -12.799 31.618 1.00 30.65 465 GLY B CA 1
ATOM 8630 C C . GLY B 1 474 ? -17.647 -11.680 31.569 1.00 32.54 465 GLY B C 1
ATOM 8631 O O . GLY B 1 474 ? -16.465 -11.956 31.343 1.00 31.72 465 GLY B O 1
ATOM 8632 N N . TRP B 1 475 ? -18.065 -10.426 31.762 1.00 28.82 466 TRP B N 1
ATOM 8633 C CA . TRP B 1 475 ? -17.125 -9.311 31.756 1.00 31.78 466 TRP B CA 1
ATOM 8634 C C . TRP B 1 475 ? -17.378 -8.430 32.982 1.00 32.47 466 TRP B C 1
ATOM 8635 O O . TRP B 1 475 ? -16.888 -8.751 34.073 1.00 30.08 466 TRP B O 1
ATOM 8646 N N . TYR B 1 476 ? -18.147 -7.336 32.830 1.00 29.97 467 TYR B N 1
ATOM 8647 C CA . TYR B 1 476 ? -18.494 -6.500 33.981 1.00 30.21 467 TYR B CA 1
ATOM 8648 C C . TYR B 1 476 ? -19.316 -7.262 35.018 1.00 32.43 467 TYR B C 1
ATOM 8649 O O . TYR B 1 476 ? -19.212 -6.977 36.214 1.00 32.96 467 TYR B O 1
ATOM 8658 N N . THR B 1 477 ? -20.162 -8.196 34.581 1.00 34.32 468 THR B N 1
ATOM 8659 C CA . THR B 1 477 ? -20.820 -9.178 35.448 1.00 35.84 468 THR B CA 1
ATOM 8660 C C . THR B 1 477 ? -20.058 -10.485 35.271 1.00 30.36 468 THR B C 1
ATOM 8661 O O . THR B 1 477 ? -20.396 -11.281 34.382 1.00 33.16 468 THR B O 1
ATOM 8665 N N . PRO B 1 478 ? -19.009 -10.724 36.068 1.00 32.55 469 PRO B N 1
ATOM 8666 C CA . PRO B 1 478 ? -18.027 -11.766 35.705 1.00 32.64 469 PRO B CA 1
ATOM 8667 C C . PRO B 1 478 ? -18.576 -13.178 35.738 1.00 34.85 469 PRO B C 1
ATOM 8668 O O . PRO B 1 478 ? -18.029 -14.055 35.053 1.00 36.66 469 PRO B O 1
ATOM 8672 N N . ASP B 1 479 ? -19.620 -13.436 36.514 1.00 35.05 470 ASP B N 1
ATOM 8673 C CA . ASP B 1 479 ? -20.161 -14.786 36.639 1.00 35.16 470 ASP B CA 1
ATOM 8674 C C . ASP B 1 479 ? -21.087 -15.061 35.461 1.00 33.57 470 ASP B C 1
ATOM 8675 O O . ASP B 1 479 ? -22.193 -14.512 35.390 1.00 32.90 470 ASP B O 1
ATOM 8680 N N . PHE B 1 480 ? -20.638 -15.924 34.544 1.00 34.64 471 PHE B N 1
ATOM 8681 C CA . PHE B 1 480 ? -21.432 -16.267 33.366 1.00 38.07 471 PHE B CA 1
ATOM 8682 C C . PHE B 1 480 ? -22.812 -16.803 33.722 1.00 38.83 471 PHE B C 1
ATOM 8683 O O . PHE B 1 480 ? -23.750 -16.653 32.934 1.00 39.24 471 PHE B O 1
ATOM 8691 N N . ALA B 1 481 ? -22.951 -17.460 34.876 1.00 38.49 472 ALA B N 1
ATOM 8692 C CA . ALA B 1 481 ? -24.243 -18.031 35.253 1.00 39.08 472 ALA B CA 1
ATOM 8693 C C . ALA B 1 481 ? -25.323 -16.964 35.383 1.00 39.63 472 ALA B C 1
ATOM 8694 O O . ALA B 1 481 ? -26.514 -17.291 35.335 1.00 36.44 472 ALA B O 1
ATOM 8696 N N . MET B 1 482 ? -24.934 -15.693 35.523 1.00 36.61 473 MET B N 1
ATOM 8697 C CA . MET B 1 482 ? -25.909 -14.610 35.585 1.00 38.14 473 MET B CA 1
ATOM 8698 C C . MET B 1 482 ? -26.692 -14.436 34.290 1.00 36.56 473 MET B C 1
ATOM 8699 O O . MET B 1 482 ? -27.802 -13.890 34.330 1.00 35.45 473 MET B O 1
ATOM 8704 N N . LEU B 1 483 ? -26.156 -14.895 33.147 1.00 34.17 474 LEU B N 1
ATOM 8705 C CA . LEU B 1 483 ? -26.844 -14.674 31.883 1.00 36.11 474 LEU B CA 1
ATOM 8706 C C . LEU B 1 483 ? -28.034 -15.622 31.705 1.00 36.81 474 LEU B C 1
ATOM 8707 O O . LEU B 1 483 ? -29.143 -15.140 31.437 1.00 35.07 474 LEU B O 1
ATOM 8712 N N . PRO B 1 484 ? -27.873 -16.955 31.809 1.00 36.55 475 PRO B N 1
ATOM 8713 C CA . PRO B 1 484 ? -29.070 -17.817 31.730 1.00 35.43 475 PRO B CA 1
ATOM 8714 C C . PRO B 1 484 ? -30.125 -17.427 32.751 1.00 34.65 475 PRO B C 1
ATOM 8715 O O . PRO B 1 484 ? -31.324 -17.477 32.453 1.00 37.16 475 PRO B O 1
ATOM 8719 N N . ALA B 1 485 ? -29.694 -17.011 33.946 1.00 32.64 476 ALA B N 1
ATOM 8720 C CA . ALA B 1 485 ? -30.620 -16.521 34.965 1.00 35.09 476 ALA B CA 1
ATOM 8721 C C . ALA B 1 485 ? -31.361 -15.272 34.500 1.00 39.44 476 ALA B C 1
ATOM 8722 O O . ALA B 1 485 ? -32.572 -15.148 34.709 1.00 37.60 476 ALA B O 1
ATOM 8724 N N . LEU B 1 486 ? -30.647 -14.326 33.885 1.00 36.12 477 LEU B N 1
ATOM 8725 C CA . LEU B 1 486 ? -31.295 -13.114 33.385 1.00 36.60 477 LEU B CA 1
ATOM 8726 C C . LEU B 1 486 ? -32.418 -13.457 32.411 1.00 39.32 477 LEU B C 1
ATOM 8727 O O . LEU B 1 486 ? -33.526 -12.910 32.496 1.00 38.55 477 LEU B O 1
ATOM 8732 N N . MET B 1 487 ? -32.145 -14.367 31.474 1.00 36.20 478 MET B N 1
ATOM 8733 C CA . MET B 1 487 ? -33.131 -14.712 30.460 1.00 37.41 478 MET B CA 1
ATOM 8734 C C . MET B 1 487 ? -34.269 -15.551 31.034 1.00 41.16 478 MET B C 1
ATOM 8735 O O . MET B 1 487 ? -35.413 -15.422 30.587 1.00 41.41 478 MET B O 1
ATOM 8740 N N . GLU B 1 488 ? -33.978 -16.412 32.011 1.00 40.29 479 GLU B N 1
ATOM 8741 C CA . GLU B 1 488 ? -35.044 -17.158 32.670 1.00 45.29 479 GLU B CA 1
ATOM 8742 C C . GLU B 1 488 ? -35.954 -16.229 33.463 1.00 44.19 479 GLU B C 1
ATOM 8743 O O . GLU B 1 488 ? -37.178 -16.413 33.475 1.00 43.12 479 GLU B O 1
ATOM 8749 N N . ASN B 1 489 ? -35.374 -15.219 34.122 1.00 39.14 480 ASN B N 1
ATOM 8750 C CA . ASN B 1 489 ? -36.141 -14.277 34.937 1.00 41.68 480 ASN B CA 1
ATOM 8751 C C . ASN B 1 489 ? -37.067 -13.379 34.131 1.00 40.37 480 ASN B C 1
ATOM 8752 O O . ASN B 1 489 ? -37.930 -12.728 34.724 1.00 42.00 480 ASN B O 1
ATOM 8757 N N . SER B 1 490 ? -36.887 -13.289 32.815 1.00 36.49 481 SER B N 1
ATOM 8758 C CA . SER B 1 490 ? -37.552 -12.285 31.995 1.00 38.42 481 SER B CA 1
ATOM 8759 C C . SER B 1 490 ? -38.475 -12.955 30.985 1.00 38.98 481 SER B C 1
ATOM 8760 O O . SER B 1 490 ? -38.127 -13.982 30.401 1.00 44.00 481 SER B O 1
ATOM 8763 N N . GLN B 1 491 ? -39.645 -12.363 30.752 1.00 38.55 482 GLN B N 1
ATOM 8764 C CA . GLN B 1 491 ? -40.543 -12.820 29.691 1.00 41.57 482 GLN B CA 1
ATOM 8765 C C . GLN B 1 491 ? -41.252 -11.621 29.097 1.00 45.34 482 GLN B C 1
ATOM 8766 O O . GLN B 1 491 ? -42.420 -11.351 29.391 1.00 46.64 482 GLN B O 1
ATOM 8772 N N . PRO B 1 492 ? -40.573 -10.876 28.236 1.00 43.77 483 PRO B N 1
ATOM 8773 C CA . PRO B 1 492 ? -41.189 -9.681 27.654 1.00 41.63 483 PRO B CA 1
ATOM 8774 C C . PRO B 1 492 ? -42.214 -10.050 26.594 1.00 42.72 483 PRO B C 1
ATOM 8775 O O . PRO B 1 492 ? -42.180 -11.128 26.004 1.00 40.43 483 PRO B O 1
ATOM 8779 N N . ASP B 1 493 ? -43.144 -9.127 26.353 1.00 42.05 484 ASP B N 1
ATOM 8780 C CA . ASP B 1 493 ? -44.126 -9.302 25.290 1.00 45.80 484 ASP B CA 1
ATOM 8781 C C . ASP B 1 493 ? -43.742 -8.564 24.012 1.00 44.00 484 ASP B C 1
ATOM 8782 O O . ASP B 1 493 ? -44.545 -8.508 23.078 1.00 44.82 484 ASP B O 1
ATOM 8787 N N . LYS B 1 494 ? -42.533 -8.018 23.948 1.00 40.33 485 LYS B N 1
ATOM 8788 C CA . LYS B 1 494 ? -41.983 -7.304 22.808 1.00 39.37 485 LYS B CA 1
ATOM 8789 C C . LYS B 1 494 ? -40.706 -7.994 22.356 1.00 36.97 485 LYS B C 1
ATOM 8790 O O . LYS B 1 494 ? -40.081 -8.719 23.137 1.00 36.92 485 LYS B O 1
ATOM 8796 N N . PRO B 1 495 ? -40.281 -7.796 21.112 1.00 34.35 486 PRO B N 1
ATOM 8797 C CA . PRO B 1 495 ? -38.984 -8.348 20.704 1.00 32.15 486 PRO B CA 1
ATOM 8798 C C . PRO B 1 495 ? -37.858 -7.661 21.460 1.00 36.51 486 PRO B C 1
ATOM 8799 O O . PRO B 1 495 ? -37.966 -6.502 21.878 1.00 29.79 486 PRO B O 1
ATOM 8803 N N . VAL B 1 496 ? -36.775 -8.405 21.661 1.00 32.60 487 VAL B N 1
ATOM 8804 C CA . VAL B 1 496 ? -35.609 -7.903 22.375 1.00 32.51 487 VAL B CA 1
ATOM 8805 C C . VAL B 1 496 ? -34.417 -7.967 21.440 1.00 33.79 487 VAL B C 1
ATOM 8806 O O . VAL B 1 496 ? -34.194 -8.989 20.779 1.00 31.69 487 VAL B O 1
ATOM 8810 N N . ILE B 1 497 ? -33.671 -6.871 21.360 1.00 29.86 488 ILE B N 1
ATOM 8811 C CA . ILE B 1 497 ? -32.352 -6.869 20.744 1.00 30.33 488 ILE B CA 1
ATOM 8812 C C . ILE B 1 497 ? -31.343 -6.743 21.872 1.00 30.17 488 ILE B C 1
ATOM 8813 O O . ILE B 1 497 ? -31.489 -5.881 22.747 1.00 27.80 488 ILE B O 1
ATOM 8818 N N . VAL B 1 498 ? -30.365 -7.645 21.905 1.00 29.04 489 VAL B N 1
ATOM 8819 C CA . VAL B 1 498 ? -29.272 -7.475 22.855 1.00 28.38 489 VAL B CA 1
ATOM 8820 C C . VAL B 1 498 ? -28.342 -6.456 22.202 1.00 29.02 489 VAL B C 1
ATOM 8821 O O . VAL B 1 498 ? -27.602 -6.773 21.271 1.00 29.02 489 VAL B O 1
ATOM 8825 N N . THR B 1 499 ? -28.433 -5.211 22.652 1.00 27.45 490 THR B N 1
ATOM 8826 C CA . THR B 1 499 ? -27.812 -4.097 21.946 1.00 28.77 490 THR B CA 1
ATOM 8827 C C . THR B 1 499 ? -26.339 -3.923 22.285 1.00 29.70 490 THR B C 1
ATOM 8828 O O . THR B 1 499 ? -25.649 -3.189 21.564 1.00 31.54 490 THR B O 1
ATOM 8832 N N . GLU B 1 500 ? -25.851 -4.578 23.344 1.00 27.68 491 GLU B N 1
ATOM 8833 C CA . GLU B 1 500 ? -24.427 -4.655 23.666 1.00 28.67 491 GLU B CA 1
ATOM 8834 C C . GLU B 1 500 ? -24.143 -5.917 24.467 1.00 29.83 491 GLU B C 1
ATOM 8835 O O . GLU B 1 500 ? -24.895 -6.255 25.388 1.00 29.06 491 GLU B O 1
ATOM 8841 N N . PHE B 1 501 ? -23.039 -6.584 24.122 1.00 27.98 492 PHE B N 1
ATOM 8842 C CA . PHE B 1 501 ? -22.283 -7.455 25.022 1.00 29.26 492 PHE B CA 1
ATOM 8843 C C . PHE B 1 501 ? -20.867 -7.518 24.456 1.00 27.79 492 PHE B C 1
ATOM 8844 O O . PHE B 1 501 ? -20.643 -7.124 23.309 1.00 28.96 492 PHE B O 1
ATOM 8852 N N . GLY B 1 502 ? -19.907 -7.961 25.263 1.00 27.87 493 GLY B N 1
ATOM 8853 C CA . GLY B 1 502 ? -18.549 -8.056 24.760 1.00 28.47 493 GLY B CA 1
ATOM 8854 C C . GLY B 1 502 ? -17.499 -8.155 25.855 1.00 30.36 493 GLY B C 1
ATOM 8855 O O . GLY B 1 502 ? -17.805 -8.368 27.030 1.00 28.31 493 GLY B O 1
ATOM 8856 N N . ALA B 1 503 ? -16.246 -7.981 25.429 1.00 26.57 494 ALA B N 1
ATOM 8857 C CA . ALA B 1 503 ? -15.075 -8.084 26.297 1.00 24.26 494 ALA B CA 1
ATOM 8858 C C . ALA B 1 503 ? -13.898 -7.401 25.607 1.00 25.08 494 ALA B C 1
ATOM 8859 O O . ALA B 1 503 ? -13.808 -7.423 24.377 1.00 29.38 494 ALA B O 1
ATOM 8861 N N . ASP B 1 504 ? -12.999 -6.802 26.401 1.00 27.97 495 ASP B N 1
ATOM 8862 C CA . ASP B 1 504 ? -11.764 -6.214 25.868 1.00 25.87 495 ASP B CA 1
ATOM 8863 C C . ASP B 1 504 ? -10.819 -7.290 25.347 1.00 30.16 495 ASP B C 1
ATOM 8864 O O . ASP B 1 504 ? -10.643 -8.327 25.984 1.00 28.23 495 ASP B O 1
ATOM 8869 N N . ALA B 1 505 ? -10.134 -7.008 24.237 1.00 25.36 496 ALA B N 1
ATOM 8870 C CA . ALA B 1 505 ? -8.921 -7.754 23.898 1.00 24.68 496 ALA B CA 1
ATOM 8871 C C . ALA B 1 505 ? -7.962 -6.821 23.182 1.00 25.02 496 ALA B C 1
ATOM 8872 O O . ALA B 1 505 ? -8.275 -6.342 22.089 1.00 25.19 496 ALA B O 1
ATOM 8874 N N . LEU B 1 506 ? -6.806 -6.557 23.786 1.00 26.75 497 LEU B N 1
ATOM 8875 C CA . LEU B 1 506 ? -5.760 -5.821 23.075 1.00 25.13 497 LEU B CA 1
ATOM 8876 C C . LEU B 1 506 ? -5.270 -6.670 21.907 1.00 26.40 497 LEU B C 1
ATOM 8877 O O . LEU B 1 506 ? -5.003 -7.863 22.094 1.00 24.79 497 LEU B O 1
ATOM 8882 N N . PRO B 1 507 ? -5.168 -6.115 20.700 1.00 27.82 498 PRO B N 1
ATOM 8883 C CA . PRO B 1 507 ? -4.712 -6.917 19.560 1.00 25.02 498 PRO B CA 1
ATOM 8884 C C . PRO B 1 507 ? -3.380 -7.586 19.869 1.00 25.59 498 PRO B C 1
ATOM 8885 O O . PRO B 1 507 ? -2.453 -6.955 20.380 1.00 25.22 498 PRO B O 1
ATOM 8889 N N . HIS B 1 508 ? -3.304 -8.889 19.593 1.00 28.38 499 HIS B N 1
ATOM 8890 C CA . HIS B 1 508 ? -2.107 -9.715 19.772 1.00 27.82 499 HIS B CA 1
ATOM 8891 C C . HIS B 1 508 ? -1.733 -9.923 21.233 1.00 26.86 499 HIS B C 1
ATOM 8892 O O . HIS B 1 508 ? -0.623 -10.398 21.522 1.00 27.35 499 HIS B O 1
ATOM 8899 N N . HIS B 1 509 ? -2.617 -9.587 22.168 1.00 25.52 500 HIS B N 1
ATOM 8900 C CA . HIS B 1 509 ? -2.398 -9.863 23.581 1.00 25.87 500 HIS B CA 1
ATOM 8901 C C . HIS B 1 509 ? -3.114 -11.169 23.912 1.00 28.37 500 HIS B C 1
ATOM 8902 O O . HIS B 1 509 ? -4.346 -11.215 23.930 1.00 27.12 500 HIS B O 1
ATOM 8909 N N . HIS B 1 510 ? -2.342 -12.222 24.179 1.00 26.58 501 HIS B N 1
ATOM 8910 C CA . HIS B 1 510 ? -2.870 -13.555 24.435 1.00 25.36 501 HIS B CA 1
ATOM 8911 C C . HIS B 1 510 ? -2.678 -13.958 25.898 1.00 25.26 501 HIS B C 1
ATOM 8912 O O . HIS B 1 510 ? -1.818 -13.425 26.614 1.00 24.98 501 HIS B O 1
ATOM 8919 N N . GLY B 1 511 ? -3.474 -14.939 26.315 1.00 27.28 502 GLY B N 1
ATOM 8920 C CA . GLY B 1 511 ? -3.318 -15.552 27.624 1.00 24.53 502 GLY B CA 1
ATOM 8921 C C . GLY B 1 511 ? -4.312 -16.688 27.769 1.00 27.74 502 GLY B C 1
ATOM 8922 O O . GLY B 1 511 ? -4.816 -17.206 26.774 1.00 26.34 502 GLY B O 1
ATOM 8923 N N . THR B 1 512 ? -4.616 -17.071 29.013 1.00 27.03 503 THR B N 1
ATOM 8924 C CA . THR B 1 512 ? -5.629 -18.103 29.219 1.00 27.92 503 THR B CA 1
ATOM 8925 C C . THR B 1 512 ? -7.027 -17.494 29.108 1.00 30.27 503 THR B C 1
ATOM 8926 O O . THR B 1 512 ? -7.206 -16.270 29.121 1.00 27.13 503 THR B O 1
ATOM 8930 N N . ILE B 1 513 ? -8.038 -18.360 28.999 1.00 27.26 504 ILE B N 1
ATOM 8931 C CA . ILE B 1 513 ? -9.399 -17.847 28.912 1.00 27.59 504 ILE B CA 1
ATOM 8932 C C . ILE B 1 513 ? -9.806 -17.111 30.176 1.00 30.65 504 ILE B C 1
ATOM 8933 O O . ILE B 1 513 ? -10.784 -16.355 30.153 1.00 30.69 504 ILE B O 1
ATOM 8938 N N . SER B 1 514 ? -9.100 -17.319 31.292 1.00 27.41 505 SER B N 1
ATOM 8939 C CA . SER B 1 514 ? -9.410 -16.591 32.518 1.00 28.92 505 SER B CA 1
ATOM 8940 C C . SER B 1 514 ? -8.650 -15.263 32.643 1.00 29.66 505 SER B C 1
ATOM 8941 O O . SER B 1 514 ? -8.859 -14.541 33.625 1.00 30.60 505 SER B O 1
ATOM 8944 N N . ASP B 1 515 ? -7.788 -14.924 31.677 1.00 27.09 506 ASP B N 1
ATOM 8945 C CA . ASP B 1 515 ? -7.042 -13.658 31.654 1.00 29.32 506 ASP B CA 1
ATOM 8946 C C . ASP B 1 515 ? -7.895 -12.598 30.963 1.00 29.52 506 ASP B C 1
ATOM 8947 O O . ASP B 1 515 ? -7.889 -12.474 29.732 1.00 28.33 506 ASP B O 1
ATOM 8952 N N . LYS B 1 516 ? -8.643 -11.827 31.754 1.00 27.21 507 LYS B N 1
ATOM 8953 C CA . LYS B 1 516 ? -9.494 -10.791 31.179 1.00 29.63 507 LYS B CA 1
ATOM 8954 C C . LYS B 1 516 ? -8.633 -9.750 30.473 1.00 28.11 507 LYS B C 1
ATOM 8955 O O . LYS B 1 516 ? -7.637 -9.270 31.025 1.00 25.59 507 LYS B O 1
ATOM 8961 N N . GLY B 1 517 ? -9.008 -9.410 29.242 1.00 29.10 508 GLY B N 1
ATOM 8962 C CA . GLY B 1 517 ? -8.239 -8.478 28.437 1.00 26.57 508 GLY B CA 1
ATOM 8963 C C . GLY B 1 517 ? -7.456 -9.129 27.314 1.00 30.31 508 GLY B C 1
ATOM 8964 O O . GLY B 1 517 ? -6.887 -8.406 26.484 1.00 27.99 508 GLY B O 1
ATOM 8965 N N . THR B 1 518 ? -7.409 -10.463 27.257 1.00 24.30 509 THR B N 1
ATOM 8966 C CA . THR B 1 518 ? -6.717 -11.222 26.216 1.00 26.88 509 THR B CA 1
ATOM 8967 C C . THR B 1 518 ? -7.686 -11.668 25.126 1.00 25.84 509 THR B C 1
ATOM 8968 O O . THR B 1 518 ? -8.898 -11.747 25.331 1.00 26.13 509 THR B O 1
ATOM 8972 N N . GLU B 1 519 ? -7.111 -12.010 23.970 1.00 25.41 510 GLU B N 1
ATOM 8973 C CA . GLU B 1 519 ? -7.892 -12.515 22.848 1.00 29.60 510 GLU B CA 1
ATOM 8974 C C . GLU B 1 519 ? -8.635 -13.793 23.214 1.00 26.45 510 GLU B C 1
ATOM 8975 O O . GLU B 1 519 ? -9.797 -13.979 22.821 1.00 26.56 510 GLU B O 1
ATOM 8981 N N . GLU B 1 520 ? -7.965 -14.701 23.936 1.00 26.26 511 GLU B N 1
ATOM 8982 C CA . GLU B 1 520 ? -8.586 -15.974 24.301 1.00 28.83 511 GLU B CA 1
ATOM 8983 C C . GLU B 1 520 ? -9.793 -15.756 25.193 1.00 26.54 511 GLU B C 1
ATOM 8984 O O . GLU B 1 520 ? -10.830 -16.407 25.015 1.00 28.25 511 GLU B O 1
ATOM 8990 N N . CYS B 1 521 ? -9.678 -14.854 26.169 1.00 23.71 512 CYS B N 1
ATOM 8991 C CA . CYS B 1 521 ? -10.819 -14.603 27.045 1.00 27.43 512 CYS B CA 1
ATOM 8992 C C . CYS B 1 521 ? -11.976 -13.980 26.269 1.00 28.04 512 CYS B C 1
ATOM 8993 O O . CYS B 1 521 ? -13.143 -14.345 26.482 1.00 27.65 512 CYS B O 1
ATOM 8996 N N . GLN B 1 522 ? -11.673 -13.057 25.347 1.00 25.70 513 GLN B N 1
ATOM 8997 C CA . GLN B 1 522 ? -12.740 -12.422 24.576 1.00 25.18 513 GLN B CA 1
ATOM 8998 C C . GLN B 1 522 ? -13.495 -13.449 23.737 1.00 26.86 513 GLN B C 1
ATOM 8999 O O . GLN B 1 522 ? -14.731 -13.427 23.686 1.00 26.98 513 GLN B O 1
ATOM 9005 N N . ALA B 1 523 ? -12.772 -14.367 23.079 1.00 24.16 514 ALA B N 1
ATOM 9006 C CA . ALA B 1 523 ? -13.443 -15.407 22.293 1.00 26.14 514 ALA B CA 1
ATOM 9007 C C . ALA B 1 523 ? -14.279 -16.321 23.183 1.00 28.73 514 ALA B C 1
ATOM 9008 O O . ALA B 1 523 ? -15.366 -16.760 22.795 1.00 30.93 514 ALA B O 1
ATOM 9010 N N . ASP B 1 524 ? -13.789 -16.613 24.383 1.00 28.52 515 ASP B N 1
ATOM 9011 C CA . ASP B 1 524 ? -14.548 -17.442 25.318 1.00 28.67 515 ASP B CA 1
ATOM 9012 C C . ASP B 1 524 ? -15.843 -16.751 25.750 1.00 31.03 515 ASP B C 1
ATOM 9013 O O . ASP B 1 524 ? -16.903 -17.388 25.840 1.00 28.50 515 ASP B O 1
ATOM 9018 N N . VAL B 1 525 ? -15.783 -15.439 26.005 1.00 30.42 516 VAL B N 1
ATOM 9019 C CA . VAL B 1 525 ? -16.996 -14.686 26.323 1.00 30.10 516 VAL B CA 1
ATOM 9020 C C . VAL B 1 525 ? -17.998 -14.777 25.176 1.00 27.75 516 VAL B C 1
ATOM 9021 O O . VAL B 1 525 ? -19.199 -14.984 25.398 1.00 28.94 516 VAL B O 1
ATOM 9025 N N . TYR B 1 526 ? -17.523 -14.647 23.931 1.00 26.41 517 TYR B N 1
ATOM 9026 C CA . TYR B 1 526 ? -18.425 -14.736 22.784 1.00 25.71 517 TYR B CA 1
ATOM 9027 C C . TYR B 1 526 ? -19.046 -16.122 22.673 1.00 32.19 517 TYR B C 1
ATOM 9028 O O . TYR B 1 526 ? -20.244 -16.244 22.386 1.00 28.51 517 TYR B O 1
ATOM 9037 N N . GLU B 1 527 ? -18.249 -17.178 22.892 1.00 31.00 518 GLU B N 1
ATOM 9038 C CA . GLU B 1 527 ? -18.786 -18.540 22.832 1.00 31.60 518 GLU B CA 1
ATOM 9039 C C . GLU B 1 527 ? -19.931 -18.718 23.820 1.00 27.79 518 GLU B C 1
ATOM 9040 O O . GLU B 1 527 ? -20.994 -19.242 23.472 1.00 30.51 518 GLU B O 1
ATOM 9046 N N . LYS B 1 528 ? -19.718 -18.293 25.063 1.00 27.03 519 LYS B N 1
ATOM 9047 C CA . LYS B 1 528 ? -20.723 -18.475 26.103 1.00 29.94 519 LYS B CA 1
ATOM 9048 C C . LYS B 1 528 ? -21.935 -17.573 25.879 1.00 32.21 519 LYS B C 1
ATOM 9049 O O . LYS B 1 528 ? -23.080 -17.985 26.114 1.00 30.90 519 LYS B O 1
ATOM 9055 N N . GLN B 1 529 ? -21.713 -16.341 25.425 1.00 29.01 520 GLN B N 1
ATOM 9056 C CA . GLN B 1 529 ? -22.842 -15.465 25.130 1.00 29.33 520 GLN B CA 1
ATOM 9057 C C . GLN B 1 529 ? -23.736 -16.091 24.072 1.00 29.80 520 GLN B C 1
ATOM 9058 O O . GLN B 1 529 ? -24.952 -16.202 24.249 1.00 30.52 520 GLN B O 1
ATOM 9064 N N . ILE B 1 530 ? -23.135 -16.529 22.969 1.00 29.80 521 ILE B N 1
ATOM 9065 C CA . ILE B 1 530 ? -23.904 -17.061 21.853 1.00 29.03 521 ILE B CA 1
ATOM 9066 C C . ILE B 1 530 ? -24.627 -18.351 22.250 1.00 32.25 521 ILE B C 1
ATOM 9067 O O . ILE B 1 530 ? -25.789 -18.566 21.884 1.00 31.56 521 ILE B O 1
ATOM 9072 N N . ALA B 1 531 ? -23.959 -19.225 23.007 1.00 32.85 522 ALA B N 1
ATOM 9073 C CA . ALA B 1 531 ? -24.576 -20.496 23.386 1.00 35.35 522 ALA B CA 1
ATOM 9074 C C . ALA B 1 531 ? -25.872 -20.282 24.171 1.00 35.29 522 ALA B C 1
ATOM 9075 O O . ALA B 1 531 ? -26.825 -21.054 24.024 1.00 35.19 522 ALA B O 1
ATOM 9077 N N . THR B 1 532 ? -25.933 -19.235 25.007 1.00 33.24 523 THR B N 1
ATOM 9078 C CA . THR B 1 532 ? -27.168 -18.927 25.721 1.00 34.84 523 THR B CA 1
ATOM 9079 C C . THR B 1 532 ? -28.153 -18.151 24.854 1.00 37.32 523 THR B C 1
ATOM 9080 O O . THR B 1 532 ? -29.322 -18.531 24.747 1.00 35.10 523 THR B O 1
ATOM 9084 N N . LEU B 1 533 ? -27.699 -17.059 24.226 1.00 32.12 524 LEU B N 1
ATOM 9085 C CA . LEU B 1 533 ? -28.633 -16.149 23.566 1.00 32.86 524 LEU B CA 1
ATOM 9086 C C . LEU B 1 533 ? -29.317 -16.799 22.373 1.00 30.48 524 LEU B C 1
ATOM 9087 O O . LEU B 1 533 ? -30.454 -16.445 22.051 1.00 32.97 524 LEU B O 1
ATOM 9092 N N . ARG B 1 534 ? -28.653 -17.742 21.704 1.00 32.36 525 ARG B N 1
ATOM 9093 C CA . ARG B 1 534 ? -29.204 -18.289 20.463 1.00 32.82 525 ARG B CA 1
ATOM 9094 C C . ARG B 1 534 ? -30.499 -19.069 20.688 1.00 38.20 525 ARG B C 1
ATOM 9095 O O . ARG B 1 534 ? -31.228 -19.318 19.720 1.00 36.76 525 ARG B O 1
ATOM 9103 N N . ASN B 1 535 ? -30.802 -19.460 21.932 1.00 34.84 526 ASN B N 1
ATOM 9104 C CA . ASN B 1 535 ? -31.977 -20.282 22.212 1.00 39.19 526 ASN B CA 1
ATOM 9105 C C . ASN B 1 535 ? -33.006 -19.560 23.075 1.00 38.06 526 ASN B C 1
ATOM 9106 O O . ASN B 1 535 ? -33.878 -20.213 23.653 1.00 39.35 526 ASN B O 1
ATOM 9111 N N . ILE B 1 536 ? -32.925 -18.233 23.185 1.00 35.21 527 ILE B N 1
ATOM 9112 C CA . ILE B 1 536 ? -33.951 -17.448 23.866 1.00 35.39 527 ILE B CA 1
ATOM 9113 C C . ILE B 1 536 ? -34.961 -16.969 22.826 1.00 38.65 527 ILE B C 1
ATOM 9114 O O . ILE B 1 536 ? -34.608 -16.228 21.900 1.00 38.21 527 ILE B O 1
ATOM 9119 N N . ASP B 1 537 ? -36.224 -17.382 22.986 1.00 36.70 528 ASP B N 1
ATOM 9120 C CA . ASP B 1 537 ? -37.219 -17.175 21.929 1.00 37.62 528 ASP B CA 1
ATOM 9121 C C . ASP B 1 537 ? -37.461 -15.695 21.656 1.00 39.55 528 ASP B C 1
ATOM 9122 O O . ASP B 1 537 ? -37.667 -15.298 20.506 1.00 37.81 528 ASP B O 1
ATOM 9127 N N . TYR B 1 538 ? -37.483 -14.869 22.701 1.00 36.51 529 TYR B N 1
ATOM 9128 C CA . TYR B 1 538 ? -37.837 -13.472 22.505 1.00 38.13 529 TYR B CA 1
ATOM 9129 C C . TYR B 1 538 ? -36.659 -12.604 22.055 1.00 38.53 529 TYR B C 1
ATOM 9130 O O . TYR B 1 538 ? -36.866 -11.422 21.755 1.00 34.63 529 TYR B O 1
ATOM 9139 N N . ILE B 1 539 ? -35.445 -13.148 21.983 1.00 36.17 530 ILE B N 1
ATOM 9140 C CA . ILE B 1 539 ? -34.304 -12.384 21.486 1.00 34.82 530 ILE B CA 1
ATOM 9141 C C . ILE B 1 539 ? -34.306 -12.477 19.965 1.00 32.63 530 ILE B C 1
ATOM 9142 O O . ILE B 1 539 ? -34.056 -13.544 19.398 1.00 32.53 530 ILE B O 1
ATOM 9147 N N . LYS B 1 540 ? -34.593 -11.355 19.302 1.00 28.62 531 LYS B N 1
ATOM 9148 C CA . LYS B 1 540 ? -34.719 -11.305 17.850 1.00 27.90 531 LYS B CA 1
ATOM 9149 C C . LYS B 1 540 ? -33.552 -10.591 17.184 1.00 31.55 531 LYS B C 1
ATOM 9150 O O . LYS B 1 540 ? -33.598 -10.335 15.974 1.00 27.88 531 LYS B O 1
ATOM 9156 N N . GLY B 1 541 ? -32.504 -10.270 17.929 1.00 31.35 532 GLY B N 1
ATOM 9157 C CA . GLY B 1 541 ? -31.320 -9.724 17.297 1.00 28.86 532 GLY B CA 1
ATOM 9158 C C . GLY B 1 541 ? -30.259 -9.469 18.336 1.00 28.62 532 GLY B C 1
ATOM 9159 O O . GLY B 1 541 ? -30.505 -9.556 19.542 1.00 28.16 532 GLY B O 1
ATOM 9160 N N . MET B 1 542 ? -29.064 -9.148 17.840 1.00 30.23 533 MET B N 1
ATOM 9161 C CA . MET B 1 542 ? -27.942 -8.774 18.689 1.00 27.43 533 MET B CA 1
ATOM 9162 C C . MET B 1 542 ? -27.004 -7.877 17.896 1.00 25.03 533 MET B C 1
ATOM 9163 O O . MET B 1 542 ? -26.818 -8.070 16.692 1.00 28.15 533 MET B O 1
ATOM 9168 N N . THR B 1 543 ? -26.416 -6.895 18.581 1.00 29.39 534 THR B N 1
ATOM 9169 C CA . THR B 1 543 ? -25.386 -6.024 18.011 1.00 25.25 534 THR B CA 1
ATOM 9170 C C . THR B 1 543 ? -24.234 -5.950 18.999 1.00 30.00 534 THR B C 1
ATOM 9171 O O . THR B 1 543 ? -24.098 -4.955 19.724 1.00 27.87 534 THR B O 1
ATOM 9175 N N . PRO B 1 544 ? -23.387 -6.985 19.053 1.00 26.74 535 PRO B N 1
ATOM 9176 C CA . PRO B 1 544 ? -22.298 -6.998 20.034 1.00 27.43 535 PRO B CA 1
ATOM 9177 C C . PRO B 1 544 ? -21.433 -5.748 19.923 1.00 25.98 535 PRO B C 1
ATOM 9178 O O . PRO B 1 544 ? -21.313 -5.130 18.861 1.00 27.34 535 PRO B O 1
ATOM 9182 N N . TRP B 1 545 ? -20.875 -5.365 21.056 1.00 26.18 536 TRP B N 1
ATOM 9183 C CA . TRP B 1 545 ? -19.981 -4.222 21.182 1.00 28.70 536 TRP B CA 1
ATOM 9184 C C . TRP B 1 545 ? -18.560 -4.761 21.093 1.00 27.11 536 TRP B C 1
ATOM 9185 O O . TRP B 1 545 ? -18.094 -5.400 22.038 1.00 28.86 536 TRP B O 1
ATOM 9196 N N . ILE B 1 546 ? -17.855 -4.519 19.980 1.00 26.78 537 ILE B N 1
ATOM 9197 C CA . ILE B 1 546 ? -18.178 -3.559 18.920 1.00 24.29 537 ILE B CA 1
ATOM 9198 C C . ILE B 1 546 ? -17.378 -3.991 17.676 1.00 26.85 537 ILE B C 1
ATOM 9199 O O . ILE B 1 546 ? -16.520 -4.868 17.786 1.00 27.65 537 ILE B O 1
ATOM 9204 N N . LEU B 1 547 ? -17.617 -3.390 16.504 1.00 24.24 538 LEU B N 1
ATOM 9205 C CA . LEU B 1 547 ? -16.939 -3.866 15.296 1.00 27.53 538 LEU B CA 1
ATOM 9206 C C . LEU B 1 547 ? -15.425 -3.688 15.392 1.00 25.56 538 LEU B C 1
ATOM 9207 O O . LEU B 1 547 ? -14.667 -4.628 15.121 1.00 25.94 538 LEU B O 1
ATOM 9212 N N . TYR B 1 548 ? -14.955 -2.505 15.801 1.00 23.09 539 TYR B N 1
ATOM 9213 C CA . TYR B 1 548 ? -13.512 -2.313 15.892 1.00 23.20 539 TYR B CA 1
ATOM 9214 C C . TYR B 1 548 ? -13.158 -1.320 16.995 1.00 26.82 539 TYR B C 1
ATOM 9215 O O . TYR B 1 548 ? -13.975 -0.476 17.386 1.00 25.68 539 TYR B O 1
ATOM 9224 N N . ASP B 1 549 ? -11.936 -1.467 17.521 1.00 25.02 540 ASP B N 1
ATOM 9225 C CA . ASP B 1 549 ? -11.465 -0.634 18.626 1.00 24.59 540 ASP B CA 1
ATOM 9226 C C . ASP B 1 549 ? -11.561 0.852 18.273 1.00 26.58 540 ASP B C 1
ATOM 9227 O O . ASP B 1 549 ? -11.285 1.255 17.141 1.00 24.62 540 ASP B O 1
ATOM 9232 N N . PHE B 1 550 ? -11.910 1.679 19.260 1.00 25.37 541 PHE B N 1
ATOM 9233 C CA . PHE B 1 550 ? -12.090 3.107 19.028 1.00 25.33 541 PHE B CA 1
ATOM 9234 C C . PHE B 1 550 ? -11.507 3.898 20.192 1.00 27.05 541 PHE B C 1
ATOM 9235 O O . PHE B 1 550 ? -11.411 3.387 21.314 1.00 25.83 541 PHE B O 1
ATOM 9243 N N . ARG B 1 551 ? -11.097 5.147 19.918 1.00 24.33 542 ARG B N 1
ATOM 9244 C CA A ARG B 1 551 ? -10.497 5.983 20.955 0.50 25.85 542 ARG B CA 1
ATOM 9245 C CA B ARG B 1 551 ? -10.489 5.968 20.961 0.50 25.84 542 ARG B CA 1
ATOM 9246 C C . ARG B 1 551 ? -11.457 6.168 22.127 1.00 25.38 542 ARG B C 1
ATOM 9247 O O . ARG B 1 551 ? -12.656 6.398 21.939 1.00 25.92 542 ARG B O 1
ATOM 9262 N N . CYS B 1 552 ? -10.920 6.091 23.352 1.00 25.45 543 CYS B N 1
ATOM 9263 C CA . CYS B 1 552 ? -11.784 6.122 24.530 1.00 25.57 543 CYS B CA 1
ATOM 9264 C C . CYS B 1 552 ? -11.032 6.630 25.754 1.00 26.13 543 CYS B C 1
ATOM 9265 O O . CYS B 1 552 ? -10.183 5.923 26.315 1.00 25.78 543 CYS B O 1
ATOM 9268 N N . PRO B 1 553 ? -11.364 7.840 26.217 1.00 26.19 544 PRO B N 1
ATOM 9269 C CA . PRO B 1 553 ? -10.597 8.482 27.300 1.00 25.55 544 PRO B CA 1
ATOM 9270 C C . PRO B 1 553 ? -10.712 7.809 28.663 1.00 26.64 544 PRO B C 1
ATOM 9271 O O . PRO B 1 553 ? -9.925 8.150 29.566 1.00 25.77 544 PRO B O 1
ATOM 9275 N N . ARG B 1 554 ? -11.635 6.870 28.842 1.00 23.23 545 ARG B N 1
ATOM 9276 C CA . ARG B 1 554 ? -11.845 6.192 30.115 1.00 24.41 545 ARG B CA 1
ATOM 9277 C C . ARG B 1 554 ? -10.939 4.979 30.323 1.00 26.78 545 ARG B C 1
ATOM 9278 O O . ARG B 1 554 ? -10.844 4.485 31.454 1.00 25.54 545 ARG B O 1
ATOM 9286 N N . ARG B 1 555 ? -10.260 4.496 29.279 1.00 26.13 546 ARG B N 1
ATOM 9287 C CA . ARG B 1 555 ? -9.554 3.208 29.308 1.00 25.44 546 ARG B CA 1
ATOM 9288 C C . ARG B 1 555 ? -8.044 3.447 29.314 1.00 27.09 546 ARG B C 1
ATOM 9289 O O . ARG B 1 555 ? -7.440 3.599 28.250 1.00 25.65 546 ARG B O 1
ATOM 9297 N N . THR B 1 556 ? -7.421 3.458 30.500 1.00 26.54 547 THR B N 1
ATOM 9298 C CA . THR B 1 556 ? -6.035 3.906 30.614 1.00 24.37 547 THR B CA 1
ATOM 9299 C C . THR B 1 556 ? -5.034 2.799 30.925 1.00 27.28 547 THR B C 1
ATOM 9300 O O . THR B 1 556 ? -3.844 3.097 31.086 1.00 24.41 547 THR B O 1
ATOM 9304 N N . SER B 1 557 ? -5.450 1.538 30.980 1.00 26.81 548 SER B N 1
ATOM 9305 C CA . SER B 1 557 ? -4.493 0.526 31.388 1.00 27.58 548 SER B CA 1
ATOM 9306 C C . SER B 1 557 ? -3.526 0.212 30.252 1.00 28.64 548 SER B C 1
ATOM 9307 O O . SER B 1 557 ? -3.747 0.565 29.088 1.00 28.76 548 SER B O 1
ATOM 9310 N N . LEU B 1 558 ? -2.436 -0.478 30.612 1.00 2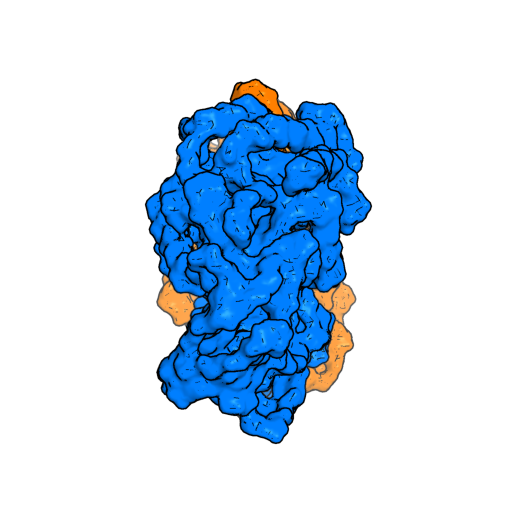9.71 549 LEU B N 1
ATOM 9311 C CA . LEU B 1 558 ? -1.442 -0.912 29.635 1.00 30.04 549 LEU B CA 1
ATOM 9312 C C . LEU B 1 558 ? -2.028 -1.818 28.551 1.00 28.17 549 LEU B C 1
ATOM 9313 O O . LEU B 1 558 ? -1.488 -1.856 27.444 1.00 29.42 549 LEU B O 1
ATOM 9318 N N . ILE B 1 559 ? -3.122 -2.533 28.812 1.00 24.87 550 ILE B N 1
ATOM 9319 C CA . ILE B 1 559 ? -3.734 -3.360 27.767 1.00 27.46 550 ILE B CA 1
ATOM 9320 C C . ILE B 1 559 ? -4.966 -2.687 27.166 1.00 25.87 550 ILE B C 1
ATOM 9321 O O . ILE B 1 559 ? -5.785 -3.346 26.531 1.00 26.57 550 ILE B O 1
ATOM 9326 N N . GLN B 1 560 ? -5.085 -1.377 27.324 1.00 25.55 551 GLN B N 1
ATOM 9327 C CA . GLN B 1 560 ? -6.104 -0.585 26.644 1.00 26.43 551 GLN B CA 1
ATOM 9328 C C . GLN B 1 560 ? -5.485 0.547 25.840 1.00 25.29 551 GLN B C 1
ATOM 9329 O O . GLN B 1 560 ? -5.799 0.705 24.653 1.00 27.71 551 GLN B O 1
ATOM 9335 N N . LYS B 1 561 ? -4.616 1.345 26.468 1.00 26.44 552 LYS B N 1
ATOM 9336 C CA . LYS B 1 561 ? -3.879 2.424 25.804 1.00 26.91 552 LYS B CA 1
ATOM 9337 C C . LYS B 1 561 ? -4.825 3.465 25.211 1.00 28.39 552 LYS B C 1
ATOM 9338 O O . LYS B 1 561 ? -4.648 3.912 24.076 1.00 24.44 552 LYS B O 1
ATOM 9344 N N . TYR B 1 562 ? -5.845 3.848 25.985 1.00 25.15 553 TYR B N 1
ATOM 9345 C CA . TYR B 1 562 ? -6.761 4.930 25.619 1.00 25.14 553 TYR B CA 1
ATOM 9346 C C . TYR B 1 562 ? -7.597 4.575 24.399 1.00 25.84 553 TYR B C 1
ATOM 9347 O O . TYR B 1 562 ? -8.065 5.456 23.668 1.00 26.08 553 TYR B O 1
ATOM 9356 N N . TYR B 1 563 ? -7.802 3.278 24.199 1.00 24.00 554 TYR B N 1
ATOM 9357 C CA . TYR B 1 563 ? -8.763 2.743 23.250 1.00 24.04 554 TYR B CA 1
ATOM 9358 C C . TYR B 1 563 ? -9.696 1.795 23.984 1.00 27.69 554 TYR B C 1
ATOM 9359 O O . TYR B 1 563 ? -9.273 1.086 24.901 1.00 23.34 554 TYR B O 1
ATOM 9368 N N . ASN B 1 564 ? -10.966 1.806 23.599 1.00 25.36 555 ASN B N 1
ATOM 9369 C CA . ASN B 1 564 ? -11.876 0.748 24.004 1.00 27.71 555 ASN B CA 1
ATOM 9370 C C . ASN B 1 564 ? -11.539 -0.471 23.156 1.00 26.18 555 ASN B C 1
ATOM 9371 O O . ASN B 1 564 ? -11.541 -0.390 21.923 1.00 26.36 555 ASN B O 1
ATOM 9376 N N . ARG B 1 565 ? -11.214 -1.587 23.807 1.00 26.92 556 ARG B N 1
ATOM 9377 C CA . ARG B 1 565 ? -10.643 -2.744 23.129 1.00 23.03 556 ARG B CA 1
ATOM 9378 C C . ARG B 1 565 ? -11.668 -3.844 22.907 1.00 25.87 556 ARG B C 1
ATOM 9379 O O . ARG B 1 565 ? -11.296 -4.992 22.643 1.00 25.74 556 ARG B O 1
ATOM 9387 N N . LYS B 1 566 ? -12.953 -3.512 22.963 1.00 24.50 557 LYS B N 1
ATOM 9388 C CA . LYS B 1 566 ? -13.967 -4.521 22.705 1.00 24.36 557 LYS B CA 1
ATOM 9389 C C . LYS B 1 566 ? -14.167 -4.795 21.220 1.00 26.59 557 LYS B C 1
ATOM 9390 O O . LYS B 1 566 ? -14.991 -5.645 20.882 1.00 22.69 557 LYS B O 1
ATOM 9396 N N . GLY B 1 567 ? -13.422 -4.128 20.333 1.00 23.46 558 GLY B N 1
ATOM 9397 C CA . GLY B 1 567 ? -13.584 -4.383 18.915 1.00 24.19 558 GLY B CA 1
ATOM 9398 C C . GLY B 1 567 ? -13.306 -5.834 18.564 1.00 27.97 558 GLY B C 1
ATOM 9399 O O . GLY B 1 567 ? -12.520 -6.515 19.220 1.00 27.89 558 GLY B O 1
ATOM 9400 N N . LEU B 1 568 ? -13.976 -6.316 17.517 1.00 26.40 559 LEU B N 1
ATOM 9401 C CA . LEU B 1 568 ? -13.595 -7.598 16.926 1.00 29.01 559 LEU B CA 1
ATOM 9402 C C . LEU B 1 568 ? -12.413 -7.450 15.978 1.00 27.78 559 LEU B C 1
ATOM 9403 O O . LEU B 1 568 ? -11.759 -8.450 15.656 1.00 25.83 559 LEU B O 1
ATOM 9408 N N . LEU B 1 569 ? -12.133 -6.223 15.538 1.00 24.62 560 LEU B N 1
ATOM 9409 C CA . LEU B 1 569 ? -10.936 -5.872 14.796 1.00 26.45 560 LEU B CA 1
ATOM 9410 C C . LEU B 1 569 ? -10.172 -4.796 15.559 1.00 27.16 560 LEU B C 1
ATOM 9411 O O . LEU B 1 569 ? -10.728 -4.077 16.396 1.00 25.59 560 LEU B O 1
ATOM 9416 N N . SER B 1 570 ? -8.876 -4.715 15.272 1.00 25.92 561 SER B N 1
ATOM 9417 C CA . SER B 1 570 ? -8.036 -3.643 15.761 1.00 26.38 561 SER B CA 1
ATOM 9418 C C . SER B 1 570 ? -8.532 -2.305 15.210 1.00 25.81 561 SER B C 1
ATOM 9419 O O . SER B 1 570 ? -9.378 -2.245 14.316 1.00 25.05 561 SER B O 1
ATOM 9422 N N . GLU B 1 571 ? -7.962 -1.217 15.732 1.00 25.56 562 GLU B N 1
ATOM 9423 C CA . GLU B 1 571 ? -8.497 0.110 15.440 1.00 26.96 562 GLU B CA 1
ATOM 9424 C C . GLU B 1 571 ? -8.276 0.538 13.996 1.00 28.44 562 GLU B C 1
ATOM 9425 O O . GLU B 1 571 ? -9.030 1.384 13.496 1.00 27.40 562 GLU B O 1
ATOM 9431 N N . ASP B 1 572 ? -7.276 -0.016 13.305 1.00 27.80 563 ASP B N 1
ATOM 9432 C CA . ASP B 1 572 ? -7.122 0.279 11.883 1.00 29.07 563 ASP B CA 1
ATOM 9433 C C . ASP B 1 572 ? -7.845 -0.727 10.994 1.00 31.08 563 ASP B C 1
ATOM 9434 O O . ASP B 1 572 ? -7.717 -0.651 9.770 1.00 31.07 563 ASP B O 1
ATOM 9439 N N . LYS B 1 573 ? -8.593 -1.664 11.588 1.00 27.46 564 LYS B N 1
ATOM 9440 C CA . LYS B 1 573 ? -9.380 -2.670 10.874 1.00 30.00 564 LYS B CA 1
ATOM 9441 C C . LYS B 1 573 ? -8.514 -3.571 10.001 1.00 31.66 564 LYS B C 1
ATOM 9442 O O . LYS B 1 573 ? -9.017 -4.254 9.108 1.00 28.78 564 LYS B O 1
ATOM 9448 N N . LYS B 1 574 ? -7.214 -3.609 10.244 1.00 30.29 565 LYS B N 1
ATOM 9449 C CA . LYS B 1 574 ? -6.365 -4.507 9.476 1.00 31.40 565 LYS B CA 1
ATOM 9450 C C . LYS B 1 574 ? -6.285 -5.908 10.066 1.00 31.48 565 LYS B C 1
ATOM 9451 O O . LYS B 1 574 ? -5.825 -6.820 9.378 1.00 30.88 565 LYS B O 1
ATOM 9457 N N . TYR B 1 575 ? -6.723 -6.112 11.306 1.00 28.81 566 TYR B N 1
ATOM 9458 C CA . TYR B 1 575 ? -6.487 -7.372 12.010 1.00 28.35 566 TYR B CA 1
ATOM 9459 C C . TYR B 1 575 ? -7.771 -7.830 12.678 1.00 30.11 566 TYR B C 1
ATOM 9460 O O . TYR B 1 575 ? -8.398 -7.054 13.409 1.00 28.75 566 TYR B O 1
ATOM 9469 N N . ARG B 1 576 ? -8.155 -9.086 12.429 1.00 29.24 567 ARG B N 1
ATOM 9470 C CA . ARG B 1 576 ? -9.332 -9.694 13.042 1.00 30.96 567 ARG B CA 1
ATOM 9471 C C . ARG B 1 576 ? -8.921 -10.542 14.244 1.00 30.74 567 ARG B C 1
ATOM 9472 O O . ARG B 1 576 ? -8.093 -11.452 14.119 1.00 27.06 567 ARG B O 1
ATOM 9480 N N . LYS B 1 577 ? -9.512 -10.258 15.393 1.00 26.46 568 LYS B N 1
ATOM 9481 C CA . LYS B 1 577 ? -9.253 -11.028 16.597 1.00 26.59 568 LYS B CA 1
ATOM 9482 C C . LYS B 1 577 ? -10.018 -12.345 16.537 1.00 27.85 568 LYS B C 1
ATOM 9483 O O . LYS B 1 577 ? -10.967 -12.481 15.764 1.00 27.40 568 LYS B O 1
ATOM 9489 N N . PRO B 1 578 ? -9.623 -13.331 17.350 1.00 30.18 569 PRO B N 1
ATOM 9490 C CA . PRO B 1 578 ? -10.322 -14.630 17.317 1.00 27.91 569 PRO B CA 1
ATOM 9491 C C . PRO B 1 578 ? -11.832 -14.528 17.511 1.00 28.36 569 PRO B C 1
ATOM 9492 O O . PRO B 1 578 ? -12.571 -15.266 16.856 1.00 30.25 569 PRO B O 1
ATOM 9496 N N . ALA B 1 579 ? -12.313 -13.613 18.359 1.00 27.00 570 ALA B N 1
ATOM 9497 C CA . ALA B 1 579 ? -13.754 -13.482 18.566 1.00 26.78 570 ALA B CA 1
ATOM 9498 C C . ALA B 1 579 ? -14.493 -13.105 17.288 1.00 25.84 570 ALA B C 1
ATOM 9499 O O . ALA B 1 579 ? -15.680 -13.418 17.151 1.00 27.02 570 ALA B O 1
ATOM 9501 N N . PHE B 1 580 ? -13.826 -12.424 16.351 1.00 24.22 571 PHE B N 1
ATOM 9502 C CA . PHE B 1 580 ? -14.457 -12.140 15.062 1.00 26.18 571 PHE B CA 1
ATOM 9503 C C . PHE B 1 580 ? -14.951 -13.427 14.405 1.00 29.44 571 PHE B C 1
ATOM 9504 O O . PHE B 1 580 ? -16.084 -13.495 13.909 1.00 28.72 571 PHE B O 1
ATOM 9512 N N . TYR B 1 581 ? -14.126 -14.473 14.426 1.00 29.57 572 TYR B N 1
ATOM 9513 C CA . TYR B 1 581 ? -14.494 -15.714 13.756 1.00 30.96 572 TYR B CA 1
ATOM 9514 C C . TYR B 1 581 ? -15.532 -16.503 14.537 1.00 26.81 572 TYR B C 1
ATOM 9515 O O . TYR B 1 581 ? -16.287 -17.274 13.934 1.00 29.76 572 TYR B O 1
ATOM 9524 N N . VAL B 1 582 ? -15.588 -16.327 15.861 1.00 28.55 573 VAL B N 1
ATOM 9525 C CA . VAL B 1 582 ? -16.654 -16.946 16.646 1.00 29.32 573 VAL B CA 1
ATOM 9526 C C . VAL B 1 582 ? -18.011 -16.376 16.245 1.00 31.38 573 VAL B C 1
ATOM 9527 O O . VAL B 1 582 ? -18.966 -17.119 15.981 1.00 28.23 573 VAL B O 1
ATOM 9531 N N . LEU B 1 583 ? -18.132 -15.043 16.217 1.00 28.17 574 LEU B N 1
ATOM 9532 C CA . LEU B 1 583 ? -19.409 -14.453 15.822 1.00 28.57 574 LEU B CA 1
ATOM 9533 C C . LEU B 1 583 ? -19.739 -14.793 14.374 1.00 27.57 574 LEU B C 1
ATOM 9534 O O . LEU B 1 583 ? -20.880 -15.155 14.055 1.00 30.88 574 LEU B O 1
ATOM 9539 N N . GLN B 1 584 ? -18.743 -14.723 13.488 1.00 28.73 575 GLN B N 1
ATOM 9540 C CA . GLN B 1 584 ? -18.973 -15.012 12.073 1.00 27.26 575 GLN B CA 1
ATOM 9541 C C . GLN B 1 584 ? -19.526 -16.422 11.860 1.00 31.80 575 GLN B C 1
ATOM 9542 O O . GLN B 1 584 ? -20.425 -16.634 11.035 1.00 30.82 575 GLN B O 1
ATOM 9548 N N . LYS B 1 585 ? -18.975 -17.406 12.567 1.00 31.50 576 LYS B N 1
ATOM 9549 C CA . LYS B 1 585 ? -19.438 -18.778 12.400 1.00 30.38 576 LYS B CA 1
ATOM 9550 C C . LYS B 1 585 ? -20.913 -18.902 12.763 1.00 33.52 576 LYS B C 1
ATOM 9551 O O . LYS B 1 585 ? -21.679 -19.572 12.060 1.00 32.89 576 LYS B O 1
ATOM 9557 N N . PHE B 1 586 ? -21.330 -18.242 13.848 1.00 29.40 577 PHE B N 1
ATOM 9558 C CA . PHE B 1 586 ? -22.740 -18.214 14.233 1.00 31.92 577 PHE B CA 1
ATOM 9559 C C . PHE B 1 586 ? -23.595 -17.550 13.154 1.00 33.51 577 PHE B C 1
ATOM 9560 O O . PHE B 1 586 ? -24.600 -18.113 12.705 1.00 33.69 577 PHE B O 1
ATOM 9568 N N . TYR B 1 587 ? -23.190 -16.362 12.693 1.00 29.89 578 TYR B N 1
ATOM 9569 C CA . TYR B 1 587 ? -24.004 -15.654 11.706 1.00 33.68 578 TYR B CA 1
ATOM 9570 C C . TYR B 1 587 ? -24.101 -16.436 10.399 1.00 33.58 578 TYR B C 1
ATOM 9571 O O . TYR B 1 587 ? -25.146 -16.430 9.745 1.00 34.57 578 TYR B O 1
ATOM 9580 N N . GLU B 1 588 ? -23.019 -17.110 9.998 1.00 32.09 579 GLU B N 1
ATOM 9581 C CA . GLU B 1 588 ? -23.068 -17.913 8.781 1.00 38.42 579 GLU B CA 1
ATOM 9582 C C . GLU B 1 588 ? -23.936 -19.158 8.952 1.00 39.40 579 GLU B C 1
ATOM 9583 O O . GLU B 1 588 ? -24.549 -19.614 7.976 1.00 38.66 579 GLU B O 1
ATOM 9589 N N . GLU B 1 589 ? -24.008 -19.715 10.169 1.00 32.92 580 GLU B N 1
ATOM 9590 C CA . GLU B 1 589 ? -24.960 -20.791 10.442 1.00 36.83 580 GLU B CA 1
ATOM 9591 C C . GLU B 1 589 ? -26.388 -20.321 10.219 1.00 40.47 580 GLU B C 1
ATOM 9592 O O . GLU B 1 589 ? -27.175 -20.990 9.544 1.00 38.26 580 GLU B O 1
ATOM 9598 N N . LEU B 1 590 ? -26.745 -19.173 10.805 1.00 35.96 581 LEU B N 1
ATOM 9599 C CA . LEU B 1 590 ? -28.086 -18.627 10.630 1.00 39.45 581 LEU B CA 1
ATOM 9600 C C . LEU B 1 590 ? -28.385 -18.370 9.162 1.00 38.58 581 LEU B C 1
ATOM 9601 O O . LEU B 1 590 ? -29.494 -18.646 8.691 1.00 45.21 581 LEU B O 1
ATOM 9606 N N . LYS B 1 591 ? -27.412 -17.825 8.427 1.00 35.24 582 LYS B N 1
ATOM 9607 C CA . LYS B 1 591 ? -27.604 -17.602 6.998 1.00 39.10 582 LYS B CA 1
ATOM 9608 C C . LYS B 1 591 ? -27.867 -18.912 6.264 1.00 46.48 582 LYS B C 1
ATOM 9609 O O . LYS B 1 591 ? -28.744 -18.979 5.393 1.00 42.15 582 LYS B O 1
ATOM 9615 N N . ARG B 1 592 ? -27.110 -19.962 6.592 1.00 43.19 583 ARG B N 1
ATOM 9616 C CA . ARG B 1 592 ? -27.312 -21.247 5.926 1.00 46.56 583 ARG B CA 1
ATOM 9617 C C . ARG B 1 592 ? -28.721 -21.776 6.166 1.00 48.41 583 ARG B C 1
ATOM 9618 O O . ARG B 1 592 ? -29.363 -22.286 5.244 1.00 47.33 583 ARG B O 1
ATOM 9626 N N . LYS B 1 593 ? -29.223 -21.654 7.395 1.00 47.96 584 LYS B N 1
ATOM 9627 C CA . LYS B 1 593 ? -30.590 -22.050 7.708 1.00 52.25 584 LYS B CA 1
ATOM 9628 C C . LYS B 1 593 ? -31.642 -21.161 7.057 1.00 54.96 584 LYS B C 1
ATOM 9629 O O . LYS B 1 593 ? -32.827 -21.485 7.167 1.00 61.67 584 LYS B O 1
ATOM 9635 N N . GLU B 1 594 ? -31.225 -20.092 6.368 1.00 56.01 585 GLU B N 1
ATOM 9636 C CA . GLU B 1 594 ? -32.038 -18.948 5.911 1.00 57.66 585 GLU B CA 1
ATOM 9637 C C . GLU B 1 594 ? -32.237 -17.924 7.037 1.00 55.61 585 GLU B C 1
ATOM 9638 O O . GLU B 1 594 ? -32.041 -16.712 6.843 1.00 63.62 585 GLU B O 1
#

Sequence (1170 aa):
MSDIHLEDYTEQYETGFATVDTMIFEGGRREELLNGGWHYAVDQYDTCLRQKWYKERYRDEKGFTVPIDYSFDEWPVMQLPCSWNTIDPMYLLYEGSMVFTRKFSYIAEREETVFLKVGAANYLCRVFLNGKYVGMHRGGSTPAFWNITEYLKAENRIVLAVDGTRRPEQVPTENTDWFNYCGVYRDIALIRVPKCHIKTFKIALVPDGTFGHVMAKVTLSEKITAKAELVIEELGVSRKIQLENGAGEVVFDAKPELWTPEKPKLYDVKVTCGTDTVSDRVGFREIRVNGRDILLNGEPVFLRGISCHEDDSVENGKGLTREERIENIRIAKELGCNFMRLAHYPHNEEMAKLADELGLLLWEEIPVYWAIRRFEREKTYEDAQQNQLRELINRDWNRASVIIWSVGNENADTDERLKFMSVLAECAHREDETRMVSAACLVNAAKNKIEDRLMEYLDIIGINEYCGWYTPDFAMLPALMENSQPDKPVIVTEFGADALPHHHGTISDKGTEECQADVYEKQIATLRNIDYIKGMTPWILYDFRRCPRRTSLIQKYYNRKGLLSEDKKYRKPAFYVLQKFYEELKRKEMSDIHLEDYTEQYETGFATVDTMIFEGGRREELLNGGWHYAVDQYDTCLRQKWYKERYRDEKGFTVPIDYSFDEWPVMQLPCSWNTIDPMYLLYEGSMVFTRKFSYIAEREETVFLKVGAANYLCRVFLNGKYVGMHRGGSTPAFWNITEYLKAENRIVLAVDGTRRPEQVPTENTDWFNYCGVYRDIALIRVPKCHIKTFKIALVPDGTFGHVMAKVTLSEKITAKAELVIEELGVSRKIQLENGAGEVVFDAKPELWTPEKPKLYDVKVTCGTDTVSDRVGFREIRVNGRDILLNGEPVFLRGISCHEDDSVENGKGLTREERIENIRRIAKELGCNFMRLAHYPHNEEMAKLADELGLLLWEEIPVYWAIRFEREKTYEDAQQNQLRELINRDWNRASVIIWSVGNENADTDERLKFMSVLAECAHREDETRMVSAACLVNAAKNKIEDRLMEYLDIIGINEYCGWYTPDFAMLPALMENSQPDKPVIVTEFGADALPHHHGTISDKGTEECQADVYEKQIATLRNIDYIKGMTPWILYDFRRCPRRTSLIQKYYNRKGLLSEDKKYRKPAFYVLQKFYEELKRKE

Organism: NCBI:txid1150298

CATH classification: 2.60.120.260 (+2 more: 2.60.40.10, 3.20.20.80)

Solvent-accessible surface area: 42840 Å² total; per-residue (Å²): 122,74,40,18,37,75,97,80,27,41,110,76,3,57,72,36,78,3,40,20,87,44,6,7,32,44,22,60,30,228,55,86,85,5,43,15,38,0,47,22,0,11,0,12,4,12,1,0,1,20,54,60,2,13,121,60,127,94,144,26,143,170,39,74,43,24,25,56,8,9,20,7,83,108,8,77,85,5,105,0,39,20,0,1,3,37,79,56,95,60,9,42,15,4,35,12,4,0,0,0,0,60,110,20,72,33,131,51,150,163,155,20,14,2,14,0,17,2,3,0,3,19,7,6,0,6,0,0,1,31,30,135,43,13,0,0,4,69,0,8,7,1,1,2,2,10,79,0,40,162,60,28,127,66,120,2,31,1,3,0,4,0,8,1,47,54,66,74,48,8,0,26,6,30,7,7,11,23,15,16,8,0,1,0,6,10,61,0,0,15,0,80,2,35,124,34,7,0,58,25,5,36,5,10,3,25,39,71,41,78,55,20,56,0,9,0,52,1,44,15,44,50,176,66,90,25,122,1,57,0,42,0,152,108,39,69,5,65,89,124,1,76,0,94,111,3,47,18,107,34,90,8,96,7,190,11,112,45,0,34,6,120,157,37,60,15,4,92,2,109,0,50,11,79,126,5,58,0,28,23,120,1,9,1,9,3,3,82,39,89,48,82,44,1,14,12,18,32,111,85,36,57,0,21,0,0,0,1,5,4,6,3,51,133,47,0,14,19,11,54,105,120,31,16,30,60,2,0,160,11,0,69,72,0,2,4,12,0,0,0,1,0,3,8,0,7,25,27,37,3,0,107,3,0,3,92,60,0,0,2,0,0,2,0,0,5,0,7,11,19,1,78,28,85,68,116,140,0,37,86,13,0,33,17,1,0,63,1,0,4,32,34,1,7,8,16,4,0,0,1,0,0,0,0,0,2,19,2,30,60,63,102,100,1,32,156,8,0,9,56,0,0,79,8,0,68,172,60,2,101,4,6,22,0,0,1,1,0,28,32,37,85,102,112,22,57,12,60,15,107,0,12,135,71,5,37,0,8,0,0,4,7,25,6,3,6,92,48,15,31,55,67,69,3,63,38,1,7,137,66,2,142,16,126,49,0,0,0,0,0,8,0,0,0,8,0,25,22,122,60,103,26,85,102,84,66,46,2,3,0,58,6,0,16,22,0,0,97,84,0,10,62,28,2,106,115,39,114,11,6,43,0,0,0,0,9,0,0,3,0,1,28,0,6,11,13,4,6,76,51,3,98,73,26,1,10,2,0,0,0,8,45,66,13,170,59,64,0,49,0,0,112,24,0,31,132,8,0,82,60,28,98,210,159,172,129,72,43,16,40,74,97,82,27,39,105,74,4,51,71,37,77,3,39,17,87,44,6,6,32,42,22,59,31,227,53,87,86,5,43,17,37,0,45,22,0,10,0,11,4,13,1,0,2,22,54,59,3,14,124,58,129,95,142,18,144,128,40,70,42,25,24,57,7,10,19,8,83,106,7,77,87,6,106,0,37,21,0,0,4,39,80,60,94,58,12,44,17,3,36,10,5,0,0,0,0,60,108,21,73,32,135,51,151,164,128,15,8,1,14,0,17,2,2,0,3,19,7,5,1,6,0,1,0,32,30,126,44,15,0,0,3,70,0,6,6,1,1,3,3,10,81,0,33,160,59,28,122,69,114,2,31,0,3,0,2,0,7,1,46,52,66,74,47,9,0,26,6,30,6,6,10,23,17,16,7,0,0,0,6,10,62,0,0,13,0,76,3,32,90,34,8,0,55,26,4,41,5,10,3,28,26,66,46,78,55,7,61,0,10,0,44,0,47,12,45,73,174,62,122,28,83,0,59,0,48,0,150,109,38,72,11,89,108,122,1,108,2,131,96,3,44,18,109,27,90,4,103,9,170,10,112,45,0,32,7,122,158,38,59,15,4,92,2,109,0,37,4,66,124,5,60,1,36,24,123,1,8,0,10,10,1,66,40,96,50,82,45,0,31,13,21,35,114,83,36,59,0,22,0,0,0,1,6,5,7,5,57,137,48,0,13,17,13,53,106,119,33,16,30,60,3,0,163,11,0,72,75,0,2,6,13,0,0,0,0,0,3,8,0,8,23,28,37,3,0,106,4,0,3,95,60,0,0,3,0,1,2,0,0,5,0,8,11,20,0,78,28,87,70,118,134,0,30,96,12,0,48,25,1,0,62,1,0,3,32,34,1,6,9,16,3,0,0,0,0,0,0,0,0,2,18,3,30,62,65,103,99,1,32,158,8,0,9,54,0,0,79,5,0,69,170,58,1,77,2,6,11,0,0,0,1,0,29,29,37,80,104,109,21,58,11,60,15,108,0,14,130,72,5,35,0,7,0,0,4,8,26,5,2,4,90,46,16,53,57,68,73,3,64,40,1,8,144,65,5,154,17,116,45,0,0,0,0,0,9,0,0,0,9,0,22,23,121,62,101,28,85,104,87,66,47,2,4,0,59,6,0,15,23,1,0,92,82,0,9,62,28,2,102,115,37,112,11,5,44,0,0,0,0,9,0,0,5,1,1,29,0,5,11,12,5,6,80,50,4,108,74,28,1,10,2,0,0,0,9,47,66,14,171,58,65,0,49,0,0,113,24,0,29,130,7,0,67,40,28,95,171,157,173

Foldseek 3Di:
DQLPPPPCLCPVQQDLEFFLVQAFDPFPFDWDFPFFKWFKDDDQPPSCSSVVCLQVCQADPVGHGDDDDDDGVPGGIDGPDFQVLLVDVVNVPPFFKMKTKDKDFDDDPDDWWKKKKQQFFAAKKWKDKNSHTNHMYGHGHFMGITTCRVRDDRMMMMMIMGGRDADCQAQVHNDDFAGSGGGRQDIIIMTIFHPWEWGAWFKAQDQPLPSWKIKIKIFIPAQAWWKKWKDFPVFPDIDIFTGGGRITMDMDTTRDDAAALVRLDWTKMKMDTDPYIRIDIFGYWAWAWDWLFTDISRHGAFFLEAEAECQANNGGNNDDPVVLLVLVVLGVLLQGQEYEYDDDDHRLVNLVVCSVNGHAYEHYTRPEEPHPLVDVVSLVNLLRRQSSRCRRCNRRPNYAEYESYEAYDQDPSVLVSSLVSLVSVCVSHVRHWYEYEYEQPVVQLEQDGVNVVSGQEYEYEDEDCEPVVDNVSPLVHLVSYDDRYAYEPAEYFFAAQPPAADDLPPGRHLNVRLVSLLSVCVRQVPRPSHRYYHYPHQEKHATCVDPDPSAPRIRRRHCAYNNNPGGGPNSVVSSVVSVVVVVVD/DQLPPPPCLCVVQQDLEFFLVQAFDCFPFDWDFPFFKWFKDDDQPPSCSSVVCLQVCQADPVGHGDDDDDDGVPGDIDGPDFLVLLVDVVCVPPFFKMKTKDKDFDDDPDAWWKKKKQQFFAAKKWKDKNSHTNHMYGHGHGMGIGTCRVRDDRMMMMMIMGGLDADCQAQNHNDDFAGSRGGRQDIIIMTIFHPKEWGAKFKAQDQPLPQWKIKIKTFIPFQDFWWKWKDFPVFPDTDIFTDGGRITMDMDTTRDDAAALVRLDWTKMWMDTVPYIRIDIFGYWAWAWDFLFTDISRHGAFFAEAEAECQANNGGNNDDPVVLLVLVVLGVLLQGQEYEYDDDDHRLVNLVVCSVNGHAYEHHTRPEEPHPLVDVVSLVNLLRRQSSRCRNCNRRPSYAEYESYEAYDQDPSVLVSSLVSLVSNCVSHVRHWYEYEYEQPVVQLEDDGVNVVSGQEYEYEDEDCAPVVDLVSVLVHLVSYDDRHAYEPEEYFFAAQPPAADDLPPGRHLNVGLVSLLSVCVRQVPRVSHRYYHYPHQEKHAGCVDPDPSAPRIRRRHQAYNNNPGGGPNSVVSSVVSVVVVVVD

Secondary structure (DSSP, 8-state):
-HHHH-S-TTGGG--SB--GGG----TT--EEE--EEEEEEEETT-HHHHHTGGG---B-TTS-B---S--TTTS-EEEESS-GGGT-GGGTT--SEEEEEEEEE---SSS-EEEEEEEEEESEEEEEETTEEEEEEE-SSS-EEEE-GGG--SEEEEEEEEE----TTSSS-S--SS----EEEEEEEEEEE-SS-EEEEEEEE--SSSS-EEEEEEEESS---EEEEEEEGGGTEEEEEEEBTTEEEEEEE--PPPP-SSS---EEEEEEETTEEEEEEE----EEEETTEEEETTEE--EEEEEE----TTTTT---HHHHHHHHHHHHHTT-SEEEE-SS---HHHHHHHHHHT-EEEEE---BSS--TT-HHHHHHHHHHHHHHHHHHTT-TTEEEEEEEES----HHHHHHHHHHHHHHHHH-TTSEEEEEEE-BTTTTBS--GGGGG-SSEEEE--BTTTB--TTHHHHHHHT---SS-EEEEE----B-TT----TTSTBSHHHHHHHHHHHHHHHTT-TTEEEE--S-SB-EE-TT--STTTTTEE---SB-TTS--B-HHHHHHHHHHHHHHHT-/-HHHH-S--SGGG--S---GGG----TT---EE--EEEEEEEETT-HHHHHTGGG---B-TTS-B---S--GGGS-EEEESS-GGGT-GGGTT--SEEEEEEEEE---SSS-EEEEEEEEEESEEEEEETTEEEEEEE-SSS-EEEE-GGG--SEEEEEEEEE----TTSSS-S--SS----EEEEEEEEEEE-SS-EEEEEEEE--SSSS-EEEEEEEESS---EEEEEEEGGGTEEEEEEEBTTEEEEEEE--PPBP-SSS---EEEEEEETTEEEEEEE-B--EEEETTEEEETTEE--EEEEEE----TTTTT---HHHHHHHHHHHHHTT-SEEEE-SS---HHHHHHHHHHT-EEEEE---BSS--TT-HHHHHHHHHHHHHHHHHHTT-TTEEEEEEEES----HHHHHHHHHHHHHHHHH-SSSEEEEEEE-BTTTTBS--GGGGG-SSEEEE--BTTTB--TTHHHHHHHH---SS-EEEEE----B-TT----TTSTBSHHHHHHHHHHHHHHHTT-TTEEEE--S-SB-EE-TT--STTTTTEE---SB-TTS--B-HHHHHHHHHHHHHHHT-

InterPro domains:
  IPR006101 Glycoside hydrolase, family 2 [PR00132] (130-145)
  IPR006101 Glycoside hydrolase, family 2 [PR00132] (305-319)
  IPR006101 Glycoside hydrolase, family 2 [PR00132] (336-354)
  IPR006101 Glycoside hydrolase, family 2 [PR00132] (402-417)
  IPR006102 Glycoside hydrolase family 2, immunoglobulin-like beta-sandwich [PF00703] (206-294)
  IPR006103 Glycoside hydrolase family 2, catalytic domain [PF02836] (296-590)
  IPR006104 Glycosyl hydrolases family 2, sugar binding domain [PF02837] (43-203)
  IPR008979 Galactose-binding-like domain superfamily [SSF49785] (39-204)
  IPR013783 Immunoglobulin-like fold [G3DSA:2.60.40.10] (207-294)
  IPR017853 Glycoside hydrolase superfamily [SSF51445] (296-589)
  IPR023232 Glycoside hydrolase, family 2, active site [PS00608] (402-416)
  IPR036156 Beta-Galactosidase/glucuronidase domain superfamily [SSF49303] (206-295)